Protein AF-0000000087746785 (afdb_homodimer)

pLDDT: mean 93.85, std 8.41, range [38.69, 98.94]

Nearest PDB structures (foldseek):
  4rqo-assembly1_B  TM=4.900E-01  e=3.166E-07  Legionella pneumophila subsp. pneumophila str. Thunder Bay
  6r6t-assembly1_A  TM=6.620E-01  e=1.371E-02  Mus musculus
  2hp0-assembly1_B  TM=6.858E-01  e=9.672E-02  Agrobacterium tumefaciens
  7bra-assembly1_B  TM=5.736E-01  e=3.725E-02  Bacillus subtilis
  7e9d-assembly1_B  TM=5.737E-01  e=3.899E-02  Bacillus subtilis

Structure (mmCIF, N/CA/C/O backbone):
data_AF-0000000087746785-model_v1
#
loop_
_entity.id
_entity.type
_entity.pdbx_description
1 polymer 'UPF0597 protein C5O23_07200'
#
loop_
_atom_site.group_PDB
_atom_site.id
_atom_site.type_symbol
_atom_site.label_atom_id
_atom_site.label_alt_id
_atom_site.label_comp_id
_atom_site.label_asym_id
_atom_site.label_entity_id
_atom_site.label_seq_id
_atom_site.pdbx_PDB_ins_code
_atom_site.Cartn_x
_atom_site.Cartn_y
_atom_site.Cartn_z
_atom_site.occupancy
_atom_site.B_iso_or_equiv
_atom_site.auth_seq_id
_atom_site.auth_comp_id
_atom_site.auth_asym_id
_atom_site.auth_atom_id
_atom_site.pdbx_PDB_model_num
ATOM 1 N N . MET A 1 1 ? -35.25 4.328 -1.732 1 74.56 1 MET A N 1
ATOM 2 C CA . MET A 1 1 ? -34.844 5.684 -1.391 1 74.56 1 MET A CA 1
ATOM 3 C C . MET A 1 1 ? -34.719 5.852 0.119 1 74.56 1 MET A C 1
ATOM 5 O O . MET A 1 1 ? -35.562 5.359 0.877 1 74.56 1 MET A O 1
ATOM 9 N N . VAL A 1 2 ? -33.594 6.469 0.464 1 87.19 2 VAL A N 1
ATOM 10 C CA . VAL A 1 2 ? -33.375 6.754 1.876 1 87.19 2 VAL A CA 1
ATOM 11 C C . VAL A 1 2 ? -34.438 7.73 2.385 1 87.19 2 VAL A C 1
ATOM 13 O O . VAL A 1 2 ? -34.75 8.727 1.728 1 87.19 2 VAL A O 1
ATOM 16 N N . ASN A 1 3 ? -35.094 7.375 3.371 1 90.75 3 ASN A N 1
ATOM 17 C CA . ASN A 1 3 ? -36.156 8.227 3.871 1 90.75 3 ASN A CA 1
ATOM 18 C C . ASN A 1 3 ? -35.625 9.539 4.438 1 90.75 3 ASN A C 1
ATOM 20 O O . ASN A 1 3 ? -34.406 9.695 4.59 1 90.75 3 ASN A O 1
ATOM 24 N N . LYS A 1 4 ? -36.5 10.445 4.668 1 93.06 4 LYS A N 1
ATOM 25 C CA . LYS A 1 4 ? -36.125 11.812 5.023 1 93.06 4 LYS A CA 1
ATOM 26 C C . LYS A 1 4 ? -35.344 11.844 6.332 1 93.06 4 LYS A C 1
ATOM 28 O O . LYS A 1 4 ? -34.344 12.555 6.449 1 93.06 4 LYS A O 1
ATOM 33 N N . SER A 1 5 ? -35.781 11.141 7.301 1 93.69 5 SER A N 1
ATOM 34 C CA . SER A 1 5 ? -35.125 11.109 8.594 1 93.69 5 SER A CA 1
ATOM 35 C C . SER A 1 5 ? -33.688 10.594 8.477 1 93.69 5 SER A C 1
ATOM 37 O O . SER A 1 5 ? -32.781 11.141 9.086 1 93.69 5 SER A O 1
ATOM 39 N N . GLU A 1 6 ? -33.562 9.578 7.711 1 94.44 6 GLU A N 1
ATOM 40 C CA . GLU A 1 6 ? -32.25 9.016 7.469 1 94.44 6 GLU A CA 1
ATOM 41 C C . GLU A 1 6 ? -31.344 9.992 6.703 1 94.44 6 GLU A C 1
ATOM 43 O O . GLU A 1 6 ? -30.156 10.117 6.996 1 94.44 6 GLU A O 1
ATOM 48 N N . ARG A 1 7 ? -31.922 10.695 5.773 1 96.44 7 ARG A N 1
ATOM 49 C CA . ARG A 1 7 ? -31.156 11.68 5.012 1 96.44 7 ARG A CA 1
ATOM 50 C C . ARG A 1 7 ? -30.625 12.781 5.922 1 96.44 7 ARG A C 1
ATOM 52 O O . ARG A 1 7 ? -29.484 13.203 5.781 1 96.44 7 ARG A O 1
ATOM 59 N N . GLU A 1 8 ? -31.453 13.211 6.848 1 96.25 8 GLU A N 1
ATOM 60 C CA . GLU A 1 8 ? -31.047 14.266 7.773 1 96.25 8 GLU A CA 1
ATOM 61 C C . GLU A 1 8 ? -29.891 13.805 8.656 1 96.25 8 GLU A C 1
ATOM 63 O O . GLU A 1 8 ? -28.969 14.57 8.938 1 96.25 8 GLU A O 1
ATOM 68 N N . LYS A 1 9 ? -29.969 12.586 9.07 1 96 9 LYS A N 1
ATOM 69 C CA . LYS A 1 9 ? -28.906 12.031 9.898 1 96 9 LYS A CA 1
ATOM 70 C C . LYS A 1 9 ? -27.609 11.922 9.109 1 96 9 LYS A C 1
ATOM 72 O O . LYS A 1 9 ? -26.531 12.188 9.648 1 96 9 LYS A O 1
ATOM 77 N N . ILE A 1 10 ? -27.703 11.492 7.852 1 97.81 10 ILE A N 1
ATOM 78 C CA . ILE A 1 10 ? -26.531 11.344 7.008 1 97.81 10 ILE A CA 1
ATOM 79 C C . ILE A 1 10 ? -25.922 12.719 6.711 1 97.81 10 ILE A C 1
ATOM 81 O O . ILE A 1 10 ? -24.703 12.883 6.719 1 97.81 10 ILE A O 1
ATOM 85 N N . ILE A 1 11 ? -26.781 13.688 6.504 1 97.88 11 ILE A N 1
ATOM 86 C CA . ILE A 1 11 ? -26.312 15.047 6.246 1 97.88 11 ILE A CA 1
ATOM 87 C C . ILE A 1 11 ? -25.578 15.586 7.473 1 97.88 11 ILE A C 1
ATOM 89 O O . ILE A 1 11 ? -24.516 16.203 7.352 1 97.88 11 ILE A O 1
ATOM 93 N N . ALA A 1 12 ? -26.125 15.32 8.625 1 95.81 12 ALA A N 1
ATOM 94 C CA . ALA A 1 12 ? -25.469 15.734 9.867 1 95.81 12 ALA A CA 1
ATOM 95 C C . ALA A 1 12 ? -24.109 15.07 10.016 1 95.81 12 ALA A C 1
ATOM 97 O O . ALA A 1 12 ? -23.141 15.695 10.469 1 95.81 12 ALA A O 1
ATOM 98 N N . LEU A 1 13 ? -24.062 13.836 9.648 1 95.38 13 LEU A N 1
ATOM 99 C CA . LEU A 1 13 ? -22.797 13.094 9.703 1 95.38 13 LEU A CA 1
ATOM 100 C C . LEU A 1 13 ? -21.766 13.695 8.758 1 95.38 13 LEU A C 1
ATOM 102 O O . LEU A 1 13 ? -20.609 13.898 9.141 1 95.38 13 LEU A O 1
ATOM 106 N N . ILE A 1 14 ? -22.141 14.008 7.484 1 97.81 14 ILE A N 1
ATOM 107 C CA . ILE A 1 14 ? -21.234 14.594 6.508 1 97.81 14 ILE A CA 1
ATOM 108 C C . ILE A 1 14 ? -20.75 15.961 7.008 1 97.81 14 ILE A C 1
ATOM 110 O O . ILE A 1 14 ? -19.562 16.266 6.93 1 97.81 14 ILE A O 1
ATOM 114 N N . ASN A 1 15 ? -21.656 16.75 7.57 1 95.75 15 ASN A N 1
ATOM 115 C CA . ASN A 1 15 ? -21.297 18.078 8.055 1 95.75 15 ASN A CA 1
ATOM 116 C C . ASN A 1 15 ? -20.328 18.016 9.219 1 95.75 15 ASN A C 1
ATOM 118 O O . ASN A 1 15 ? -19.5 18.906 9.398 1 95.75 15 ASN A O 1
ATOM 122 N N . ARG A 1 16 ? -20.406 16.969 9.945 1 92.25 16 ARG A N 1
ATOM 123 C CA . ARG A 1 16 ? -19.5 16.797 11.07 1 92.25 16 ARG A CA 1
ATOM 124 C C . ARG A 1 16 ? -18.125 16.297 10.609 1 92.25 16 ARG A C 1
ATOM 126 O O . ARG A 1 16 ? -17.094 16.688 11.164 1 92.25 16 ARG A O 1
ATOM 133 N N . GLU A 1 17 ? -18.109 15.453 9.594 1 93.62 17 GLU A N 1
ATOM 134 C CA . GLU A 1 17 ? -16.875 14.758 9.211 1 93.62 17 GLU A CA 1
ATOM 135 C C . GLU A 1 17 ? -16.156 15.484 8.078 1 93.62 17 GLU A C 1
ATOM 137 O O . GLU A 1 17 ? -14.969 15.258 7.844 1 93.62 17 GLU A O 1
ATOM 142 N N . VAL A 1 18 ? -16.875 16.266 7.309 1 96.69 18 VAL A N 1
ATOM 143 C CA . VAL A 1 18 ? -16.312 17.031 6.199 1 96.69 18 VAL A CA 1
ATOM 144 C C . VAL A 1 18 ? -16.266 18.516 6.559 1 96.69 18 VAL A C 1
ATOM 146 O O . VAL A 1 18 ? -17.203 19.266 6.254 1 96.69 18 VAL A O 1
ATOM 149 N N . VAL A 1 19 ? -15.164 18.938 7.219 1 93.5 19 VAL A N 1
ATOM 150 C CA . VAL A 1 19 ? -15.047 20.297 7.742 1 93.5 19 VAL A CA 1
ATOM 151 C C . VAL A 1 19 ? -13.688 20.891 7.359 1 93.5 19 VAL A C 1
ATOM 153 O O . VAL A 1 19 ? -12.727 20.156 7.133 1 93.5 19 VAL A O 1
ATOM 156 N N . PRO A 1 20 ? -13.547 22.188 7.242 1 93.25 20 PRO A N 1
ATOM 157 C CA . PRO A 1 20 ? -12.266 22.828 6.926 1 93.25 20 PRO A CA 1
ATOM 158 C C . PRO A 1 20 ? -11.203 22.547 7.984 1 93.25 20 PRO A C 1
ATOM 160 O O . PRO A 1 20 ? -11.508 22.484 9.18 1 93.25 20 PRO A O 1
ATOM 163 N N . ALA A 1 21 ? -10.039 22.328 7.543 1 85.75 21 ALA A N 1
ATOM 164 C CA . ALA A 1 21 ? -8.891 22.094 8.422 1 85.75 21 ALA A CA 1
ATOM 165 C C . ALA A 1 21 ? -7.652 22.828 7.902 1 85.75 21 ALA A C 1
ATOM 167 O O . ALA A 1 21 ? -7.488 23 6.691 1 85.75 21 ALA A O 1
ATOM 168 N N . ILE A 1 22 ? -6.812 23.203 8.938 1 77.5 22 ILE A N 1
ATOM 169 C CA . ILE A 1 22 ? -5.508 23.766 8.602 1 77.5 22 ILE A CA 1
ATOM 170 C C . ILE A 1 22 ? -4.41 22.766 8.961 1 77.5 22 ILE A C 1
ATOM 172 O O . ILE A 1 22 ? -4.527 22.031 9.945 1 77.5 22 ILE A O 1
ATOM 176 N N . GLY A 1 23 ? -3.33 22.375 8.195 1 68.75 23 GLY A N 1
ATOM 177 C CA . GLY A 1 23 ? -2.324 21.328 8.281 1 68.75 23 GLY A CA 1
ATOM 178 C C . GLY A 1 23 ? -1.4 21.484 9.477 1 68.75 23 GLY A C 1
ATOM 179 O O . GLY A 1 23 ? -0.731 20.531 9.875 1 68.75 23 GLY A O 1
ATOM 180 N N . CYS A 1 24 ? -1.332 22.484 10.227 1 79.75 24 CYS A N 1
ATOM 181 C CA . CYS A 1 24 ? -0.264 22.766 11.18 1 79.75 24 CYS A CA 1
ATOM 182 C C . CYS A 1 24 ? -0.81 22.875 12.602 1 79.75 24 CYS A C 1
ATOM 184 O O . CYS A 1 24 ? -0.092 23.266 13.516 1 79.75 24 CYS A O 1
ATOM 186 N N . THR A 1 25 ? -1.929 22.25 12.82 1 84.5 25 THR A N 1
ATOM 187 C CA . THR A 1 25 ? -2.525 22.422 14.141 1 84.5 25 THR A CA 1
ATOM 188 C C . THR A 1 25 ? -1.766 21.609 15.188 1 84.5 25 THR A C 1
ATOM 190 O O . THR A 1 25 ? -1.526 22.094 16.297 1 84.5 25 THR A O 1
ATOM 193 N N . GLU A 1 26 ? -1.346 20.422 14.836 1 90 26 GLU A N 1
ATOM 194 C CA . GLU A 1 26 ? -0.698 19.547 15.805 1 90 26 GLU A CA 1
ATOM 195 C C . GLU A 1 26 ? 0.67 20.094 16.219 1 90 26 GLU A C 1
ATOM 197 O O . GLU A 1 26 ? 0.95 20.25 17.406 1 90 26 GLU A O 1
ATOM 202 N N . PRO A 1 27 ? 1.487 20.453 15.266 1 93.31 27 PRO A N 1
ATOM 203 C CA . PRO A 1 27 ? 2.777 21 15.695 1 93.31 27 PRO A CA 1
ATOM 204 C C . PRO A 1 27 ? 2.643 22.344 16.422 1 93.31 27 PRO A C 1
ATOM 206 O O . PRO A 1 27 ? 3.424 22.641 17.312 1 93.31 27 PRO A O 1
ATOM 209 N N . VAL A 1 28 ? 1.689 23.125 16.078 1 92.56 28 VAL A N 1
ATOM 210 C CA . VAL A 1 28 ? 1.466 24.422 16.734 1 92.56 28 VAL A CA 1
ATOM 211 C C . VAL A 1 28 ? 1.032 24.203 18.172 1 92.56 28 VAL A C 1
ATOM 213 O O . VAL A 1 28 ? 1.438 24.938 19.078 1 92.56 28 VAL A O 1
ATOM 216 N N . ALA A 1 29 ? 0.228 23.156 18.344 1 94.06 29 ALA A N 1
ATOM 217 C CA . ALA A 1 29 ? -0.176 22.828 19.703 1 94.06 29 ALA A CA 1
ATOM 218 C C . ALA A 1 29 ? 1.033 22.453 20.547 1 94.06 29 ALA A C 1
ATOM 220 O O . ALA A 1 29 ? 1.1 22.812 21.734 1 94.06 29 ALA A O 1
ATOM 221 N N . VAL A 1 30 ? 1.921 21.781 19.984 1 96.88 30 VAL A N 1
ATOM 222 C CA . VAL A 1 30 ? 3.139 21.422 20.703 1 96.88 30 VAL A CA 1
ATOM 223 C C . VAL A 1 30 ? 3.955 22.672 21 1 96.88 30 VAL A C 1
ATOM 225 O O . VAL A 1 30 ? 4.453 22.844 22.109 1 96.88 30 VAL A O 1
ATOM 228 N N . ALA A 1 31 ? 4.055 23.547 20 1 96.88 31 ALA A N 1
ATOM 229 C CA . ALA A 1 31 ? 4.75 24.812 20.203 1 96.88 31 ALA A CA 1
ATOM 230 C C . ALA A 1 31 ? 4.102 25.625 21.312 1 96.88 31 ALA A C 1
ATOM 232 O O . ALA A 1 31 ? 4.797 26.266 22.109 1 96.88 31 ALA A O 1
ATOM 233 N N . LEU A 1 32 ? 2.824 25.594 21.359 1 97.31 32 LEU A N 1
ATOM 234 C CA . LEU A 1 32 ? 2.072 26.281 22.391 1 97.31 32 LEU A CA 1
ATOM 235 C C . LEU A 1 32 ? 2.445 25.766 23.781 1 97.31 32 LEU A C 1
ATOM 237 O O . LEU A 1 32 ? 2.682 26.547 24.703 1 97.31 32 LEU A O 1
ATOM 241 N N . CYS A 1 33 ? 2.512 24.484 23.891 1 98.25 33 CYS A N 1
ATOM 242 C CA . CYS A 1 33 ? 2.846 23.859 25.156 1 98.25 33 CYS A CA 1
ATOM 243 C C . CYS A 1 33 ? 4.273 24.188 25.578 1 98.25 33 CYS A C 1
ATOM 245 O O . CYS A 1 33 ? 4.535 24.469 26.75 1 98.25 33 CYS A O 1
ATOM 247 N N . VAL A 1 34 ? 5.168 24.188 24.641 1 98.44 34 VAL A N 1
ATOM 248 C CA . VAL A 1 34 ? 6.562 24.547 24.906 1 98.44 34 VAL A CA 1
ATOM 249 C C . VAL A 1 34 ? 6.656 26 25.344 1 98.44 34 VAL A C 1
ATOM 251 O O . VAL A 1 34 ? 7.379 26.328 26.281 1 98.44 34 VAL A O 1
ATOM 254 N N . ALA A 1 35 ? 6.012 26.859 24.625 1 98.19 35 ALA A N 1
ATOM 255 C CA . ALA A 1 35 ? 6.004 28.281 24.969 1 98.19 35 ALA A CA 1
ATOM 256 C C . ALA A 1 35 ? 5.531 28.5 26.391 1 98.19 35 ALA A C 1
ATOM 258 O O . ALA A 1 35 ? 6.137 29.266 27.141 1 98.19 35 ALA A O 1
ATOM 259 N N . LYS A 1 36 ? 4.441 27.828 26.734 1 98.5 36 LYS A N 1
ATOM 260 C CA . LYS A 1 36 ? 3.896 27.953 28.078 1 98.5 36 LYS A CA 1
ATOM 261 C C . LYS A 1 36 ? 4.898 27.484 29.141 1 98.5 36 LYS A C 1
ATOM 263 O O . LYS A 1 36 ? 5.121 28.172 30.141 1 98.5 36 LYS A O 1
ATOM 268 N N . ALA A 1 37 ? 5.449 26.328 28.922 1 98.56 37 ALA A N 1
ATOM 269 C CA . ALA A 1 37 ? 6.453 25.797 29.844 1 98.56 37 ALA A CA 1
ATOM 270 C C . ALA A 1 37 ? 7.641 26.75 29.953 1 98.56 37 ALA A C 1
ATOM 272 O O . ALA A 1 37 ? 8.18 26.938 31.047 1 98.56 37 ALA A O 1
ATOM 273 N N . THR A 1 38 ? 8.07 27.297 28.891 1 98.5 38 THR A N 1
ATOM 274 C CA . THR A 1 38 ? 9.188 28.234 28.859 1 98.5 38 THR A CA 1
ATOM 275 C C . THR A 1 38 ? 8.859 29.5 29.656 1 98.5 38 THR A C 1
ATOM 277 O O . THR A 1 38 ? 9.703 30.016 30.391 1 98.5 38 THR A O 1
ATOM 280 N N . GLU A 1 39 ? 7.688 30 29.453 1 98.25 39 GLU A N 1
ATOM 281 C CA . GLU A 1 39 ? 7.23 31.156 30.203 1 98.25 39 GLU A CA 1
ATOM 282 C C . GLU A 1 39 ? 7.254 30.891 31.703 1 98.25 39 GLU A C 1
ATOM 284 O O . GLU A 1 39 ? 7.66 31.75 32.5 1 98.25 39 GLU A O 1
ATOM 289 N N . ILE A 1 40 ? 6.82 29.719 32.062 1 98 40 ILE A N 1
ATOM 290 C CA . ILE A 1 40 ? 6.812 29.312 33.469 1 98 40 ILE A CA 1
ATOM 291 C C . ILE A 1 40 ? 8.242 29.219 34 1 98 40 ILE A C 1
ATOM 293 O O . ILE A 1 40 ? 8.531 29.625 35.125 1 98 40 ILE A O 1
ATOM 297 N N . LEU A 1 41 ? 9.078 28.703 33.188 1 97.81 41 LEU A N 1
ATOM 298 C CA . LEU A 1 41 ? 10.492 28.594 33.531 1 97.81 41 LEU A CA 1
ATOM 299 C C . LEU A 1 41 ? 11.109 29.969 33.719 1 97.81 41 LEU A C 1
ATOM 301 O O . LEU A 1 41 ? 11.938 30.172 34.625 1 97.81 41 LEU A O 1
ATOM 305 N N . GLY A 1 42 ? 10.797 30.938 32.844 1 96.69 42 GLY A N 1
ATOM 306 C CA . GLY A 1 42 ? 11.258 32.312 32.938 1 96.69 42 GLY A CA 1
ATOM 307 C C . GLY A 1 42 ? 12.586 32.531 32.219 1 96.69 42 GLY A C 1
ATOM 308 O O . GLY A 1 42 ? 13.227 33.562 32.406 1 96.69 42 GLY A O 1
ATOM 309 N N . ALA A 1 43 ? 13 31.578 31.469 1 96.19 43 ALA A N 1
ATOM 310 C CA . ALA A 1 43 ? 14.242 31.672 30.703 1 96.19 43 ALA A CA 1
ATOM 311 C C . ALA A 1 43 ? 14.211 30.75 29.5 1 96.19 43 ALA A C 1
ATOM 313 O O . ALA A 1 43 ? 13.367 29.844 29.406 1 96.19 43 ALA A O 1
ATOM 314 N N . VAL A 1 44 ? 15.133 31.016 28.562 1 96.62 44 VAL A N 1
ATOM 315 C CA . VAL A 1 44 ? 15.297 30.094 27.422 1 96.62 44 VAL A CA 1
ATOM 316 C C . VAL A 1 44 ? 15.828 28.75 27.922 1 96.62 44 VAL A C 1
ATOM 318 O O . VAL A 1 44 ? 16.859 28.688 28.594 1 96.62 44 VAL A O 1
ATOM 321 N N . PRO A 1 45 ? 15.117 27.719 27.594 1 98.12 45 PRO A N 1
ATOM 322 C CA . PRO A 1 45 ? 15.539 26.422 28.109 1 98.12 45 PRO A CA 1
ATOM 323 C C . PRO A 1 45 ? 16.844 25.922 27.5 1 98.12 45 PRO A C 1
ATOM 325 O O . PRO A 1 45 ? 17.109 26.172 26.312 1 98.12 45 PRO A O 1
ATOM 328 N N . ALA A 1 46 ? 17.625 25.172 28.297 1 97.5 46 ALA A N 1
ATOM 329 C CA . ALA A 1 46 ? 18.812 24.469 27.828 1 97.5 46 ALA A CA 1
ATOM 330 C C . ALA A 1 46 ? 18.422 23.141 27.156 1 97.5 46 ALA A C 1
ATOM 332 O O . ALA A 1 46 ? 19.109 22.672 26.25 1 97.5 46 ALA A O 1
ATOM 333 N N . LYS A 1 47 ? 17.328 22.625 27.625 1 97.88 47 LYS A N 1
ATOM 334 C CA . LYS A 1 47 ? 16.828 21.359 27.094 1 97.88 47 LYS A CA 1
ATOM 335 C C . LYS A 1 47 ? 15.312 21.328 27.078 1 97.88 47 LYS A C 1
ATOM 337 O O . LYS A 1 47 ? 14.656 21.797 28 1 97.88 47 LYS A O 1
ATOM 342 N N . ILE A 1 48 ? 14.75 20.797 26.047 1 98.25 48 ILE A N 1
ATOM 343 C CA . ILE A 1 48 ? 13.312 20.594 25.906 1 98.25 48 ILE A CA 1
ATOM 344 C C . ILE A 1 48 ? 13.023 19.109 25.719 1 98.25 48 ILE A C 1
ATOM 346 O O . ILE A 1 48 ? 13.57 18.469 24.812 1 98.25 48 ILE A O 1
ATOM 350 N N . GLU A 1 49 ? 12.195 18.516 26.531 1 97.69 49 GLU A N 1
ATOM 351 C CA . GLU A 1 49 ? 11.727 17.141 26.406 1 97.69 49 GLU A CA 1
ATOM 352 C C . GLU A 1 49 ? 10.211 17.094 26.203 1 97.69 49 GLU A C 1
ATOM 354 O O . GLU A 1 49 ? 9.461 17.672 26.984 1 97.69 49 GLU A O 1
ATOM 359 N N . VAL A 1 50 ? 9.852 16.453 25.172 1 97.62 50 VAL A N 1
ATOM 360 C CA . VAL A 1 50 ? 8.422 16.391 24.859 1 97.62 50 VAL A CA 1
ATOM 361 C C . VAL A 1 50 ? 7.992 14.938 24.688 1 97.62 50 VAL A C 1
ATOM 363 O O . VAL A 1 50 ? 8.633 14.164 23.969 1 97.62 50 VAL A O 1
ATOM 366 N N . ALA A 1 51 ? 6.984 14.508 25.391 1 97 51 ALA A N 1
ATOM 367 C CA . ALA A 1 51 ? 6.328 13.211 25.234 1 97 51 ALA A CA 1
ATOM 368 C C . ALA A 1 51 ? 4.938 13.375 24.625 1 97 51 ALA A C 1
ATOM 370 O O . ALA A 1 51 ? 4.125 14.156 25.125 1 97 51 ALA A O 1
ATOM 371 N N . LEU A 1 52 ? 4.734 12.688 23.562 1 95.81 52 LEU A N 1
ATOM 372 C CA . LEU A 1 52 ? 3.5 12.859 22.812 1 95.81 52 LEU A CA 1
ATOM 373 C C . LEU A 1 52 ? 2.738 11.547 22.703 1 95.81 52 LEU A C 1
ATOM 375 O O . LEU A 1 52 ? 3.348 10.477 22.641 1 95.81 52 LEU A O 1
ATOM 379 N N . SER A 1 53 ? 1.412 11.664 22.688 1 92.81 53 SER A N 1
ATOM 380 C CA . SER A 1 53 ? 0.619 10.508 22.266 1 92.81 53 SER A CA 1
ATOM 381 C C . SER A 1 53 ? 0.93 10.102 20.844 1 92.81 53 SER A C 1
ATOM 383 O O . SER A 1 53 ? 1.482 10.891 20.062 1 92.81 53 SER A O 1
ATOM 385 N N . GLY A 1 54 ? 0.646 8.906 20.547 1 88.88 54 GLY A N 1
ATOM 386 C CA . GLY A 1 54 ? 0.951 8.383 19.219 1 88.88 54 GLY A CA 1
ATOM 387 C C . GLY A 1 54 ? 0.371 9.219 18.109 1 88.88 54 GLY A C 1
ATOM 388 O O . GLY A 1 54 ? 1.06 9.523 17.125 1 88.88 54 GLY A O 1
ATOM 389 N N . ASN A 1 55 ? -0.844 9.617 18.266 1 86.19 55 ASN A N 1
ATOM 390 C CA . ASN A 1 55 ? -1.523 10.422 17.266 1 86.19 55 ASN A CA 1
ATOM 391 C C . ASN A 1 55 ? -0.851 11.781 17.078 1 86.19 55 ASN A C 1
ATOM 393 O O . ASN A 1 55 ? -0.681 12.25 15.953 1 86.19 55 ASN A O 1
ATOM 397 N N . MET A 1 56 ? -0.476 12.344 18.203 1 89.5 56 MET A N 1
ATOM 398 C CA . MET A 1 56 ? 0.199 13.641 18.141 1 89.5 56 MET A CA 1
ATOM 399 C C . MET A 1 56 ? 1.557 13.508 17.453 1 89.5 56 MET A C 1
ATOM 401 O O . MET A 1 56 ? 1.933 14.367 16.656 1 89.5 56 MET A O 1
ATOM 405 N N . LEU A 1 57 ? 2.213 12.508 17.812 1 91.38 57 LEU A N 1
ATOM 406 C CA . LEU A 1 57 ? 3.529 12.289 17.219 1 91.38 57 LEU A CA 1
ATOM 407 C C . LEU A 1 57 ? 3.428 12.133 15.711 1 91.38 57 LEU A C 1
ATOM 409 O O . LEU A 1 57 ? 4.152 12.789 14.961 1 91.38 57 LEU A O 1
ATOM 413 N N . LYS A 1 58 ? 2.58 11.359 15.164 1 88.75 58 LYS A N 1
ATOM 414 C CA . LYS A 1 58 ? 2.396 11.078 13.742 1 88.75 58 LYS A CA 1
ATOM 415 C C . LYS A 1 58 ? 1.973 12.328 12.984 1 88.75 58 LYS A C 1
ATOM 417 O O . LYS A 1 58 ? 2.385 12.539 11.836 1 88.75 58 LYS A O 1
ATOM 422 N N . ASN A 1 59 ? 1.213 13.148 13.625 1 87.5 59 ASN A N 1
ATOM 423 C CA . ASN A 1 59 ? 0.619 14.273 12.914 1 87.5 59 ASN A CA 1
ATOM 424 C C . ASN A 1 59 ? 1.479 15.531 13.023 1 87.5 59 ASN A C 1
ATOM 426 O O . ASN A 1 59 ? 1.281 16.5 12.281 1 87.5 59 ASN A O 1
ATOM 430 N N . ALA A 1 60 ? 2.441 15.445 13.852 1 90.75 60 ALA A N 1
ATOM 431 C CA . ALA A 1 60 ? 3.195 16.672 14.086 1 90.75 60 ALA A CA 1
ATOM 432 C C . ALA A 1 60 ? 4.637 16.531 13.602 1 90.75 60 ALA A C 1
ATOM 434 O O . ALA A 1 60 ? 5.301 17.531 13.312 1 90.75 60 ALA A O 1
ATOM 435 N N . MET A 1 61 ? 5.117 15.359 13.492 1 90.88 61 MET A N 1
ATOM 436 C CA . MET A 1 61 ? 6.551 15.109 13.391 1 90.88 61 MET A CA 1
ATOM 437 C C . MET A 1 61 ? 7.109 15.68 12.086 1 90.88 61 MET A C 1
ATOM 439 O O . MET A 1 61 ? 8.203 16.25 12.07 1 90.88 61 MET A O 1
ATOM 443 N N . GLY A 1 62 ? 6.367 15.523 11.016 1 90.88 62 GLY A N 1
ATOM 444 C CA . GLY A 1 62 ? 6.977 15.805 9.727 1 90.88 62 GLY A CA 1
ATOM 445 C C . GLY A 1 62 ? 6.203 16.828 8.906 1 90.88 62 GLY A C 1
ATOM 446 O O . GLY A 1 62 ? 6.266 16.812 7.68 1 90.88 62 GLY A O 1
ATOM 447 N N . VAL A 1 63 ? 5.5 17.703 9.531 1 91.31 63 VAL A N 1
ATOM 448 C CA . VAL A 1 63 ? 4.672 18.656 8.812 1 91.31 63 VAL A CA 1
ATOM 449 C C . VAL A 1 63 ? 5.43 19.984 8.641 1 91.31 63 VAL A C 1
ATOM 451 O O . VAL A 1 63 ? 6.293 20.312 9.453 1 91.31 63 VAL A O 1
ATOM 454 N N . GLY A 1 64 ? 5.152 20.641 7.562 1 91.12 64 GLY A N 1
ATOM 455 C CA . GLY A 1 64 ? 5.719 21.969 7.363 1 91.12 64 GLY A CA 1
ATOM 456 C C . GLY A 1 64 ? 5.164 23.016 8.32 1 91.12 64 GLY A C 1
ATOM 457 O O . GLY A 1 64 ? 3.969 23 8.625 1 91.12 64 GLY A O 1
ATOM 458 N N . ILE A 1 65 ? 6.066 23.875 8.797 1 90.19 65 ILE A N 1
ATOM 459 C CA . ILE A 1 65 ? 5.684 24.922 9.734 1 90.19 65 ILE A CA 1
ATOM 460 C C . ILE A 1 65 ? 5.52 26.234 8.992 1 90.19 65 ILE A C 1
ATOM 462 O O . ILE A 1 65 ? 6.484 26.766 8.422 1 90.19 65 ILE A O 1
ATOM 466 N N . PRO A 1 66 ? 4.328 26.703 9.016 1 84.75 66 PRO A N 1
ATOM 467 C CA . PRO A 1 66 ? 4.07 27.922 8.258 1 84.75 66 PRO A CA 1
ATOM 468 C C . PRO A 1 66 ? 5.027 29.062 8.617 1 84.75 66 PRO A C 1
ATOM 470 O O . PRO A 1 66 ? 5.344 29.25 9.797 1 84.75 66 PRO A O 1
ATOM 473 N N . GLY A 1 67 ? 5.484 29.719 7.598 1 83 67 GLY A N 1
ATOM 474 C CA . GLY A 1 67 ? 6.289 30.906 7.797 1 83 67 GLY A CA 1
ATOM 475 C C . GLY A 1 67 ? 7.762 30.609 8.016 1 83 67 GLY A C 1
ATOM 476 O O . GLY A 1 67 ? 8.586 31.516 8.109 1 83 67 GLY A O 1
ATOM 477 N N . THR A 1 68 ? 8.117 29.359 8.07 1 89.62 68 THR A N 1
ATOM 478 C CA . THR A 1 68 ? 9.5 29.016 8.398 1 89.62 68 THR A CA 1
ATOM 479 C C . THR A 1 68 ? 10.203 28.391 7.195 1 89.62 68 THR A C 1
ATOM 481 O O . THR A 1 68 ? 11.438 28.359 7.145 1 89.62 68 THR A O 1
ATOM 484 N N . GLY A 1 69 ? 9.375 27.828 6.312 1 85.19 69 GLY A N 1
ATOM 485 C CA . GLY A 1 69 ? 9.953 27.062 5.219 1 85.19 69 GLY A CA 1
ATOM 486 C C . GLY A 1 69 ? 10.578 25.75 5.668 1 85.19 69 GLY A C 1
ATOM 487 O O . GLY A 1 69 ? 11.172 25.031 4.859 1 85.19 69 GLY A O 1
ATOM 488 N N . MET A 1 70 ? 10.453 25.469 6.961 1 88.5 70 MET A N 1
ATOM 489 C CA . MET A 1 70 ? 11.047 24.266 7.516 1 88.5 70 MET A CA 1
ATOM 490 C C . MET A 1 70 ? 9.969 23.219 7.82 1 88.5 70 MET A C 1
ATOM 492 O O . MET A 1 70 ? 8.789 23.547 7.918 1 88.5 70 MET A O 1
ATOM 496 N N . ILE A 1 71 ? 10.461 22.016 7.883 1 87.81 71 ILE A N 1
ATOM 497 C CA . ILE A 1 71 ? 9.586 20.891 8.188 1 87.81 71 ILE A CA 1
ATOM 498 C C . ILE A 1 71 ? 10.016 20.234 9.5 1 87.81 71 ILE A C 1
ATOM 500 O O . ILE A 1 71 ? 11.219 20.094 9.758 1 87.81 71 ILE A O 1
ATOM 504 N N . GLY A 1 72 ? 8.914 20 10.352 1 88.81 72 GLY A N 1
ATOM 505 C CA . GLY A 1 72 ? 9.211 19.109 11.461 1 88.81 72 GLY A CA 1
ATOM 506 C C . GLY A 1 72 ? 8.891 19.719 12.812 1 88.81 72 GLY A C 1
ATOM 507 O O . GLY A 1 72 ? 8.961 20.938 12.992 1 88.81 72 GLY A O 1
ATOM 508 N N . LEU A 1 73 ? 8.719 18.797 13.773 1 92.69 73 LEU A N 1
ATOM 509 C CA . LEU A 1 73 ? 8.328 19.156 15.133 1 92.69 73 LEU A CA 1
ATOM 510 C C . LEU A 1 73 ? 9.453 19.875 15.859 1 92.69 73 LEU A C 1
ATOM 512 O O . LEU A 1 73 ? 9.211 20.812 16.625 1 92.69 73 LEU A O 1
ATOM 516 N N . PRO A 1 74 ? 10.742 19.609 15.531 1 93.75 74 PRO A N 1
ATOM 517 C CA . PRO A 1 74 ? 11.836 20.266 16.266 1 93.75 74 PRO A CA 1
ATOM 518 C C . PRO A 1 74 ? 11.859 21.781 16.047 1 93.75 74 PRO A C 1
ATOM 520 O O . PRO A 1 74 ? 12.062 22.531 17 1 93.75 74 PRO A O 1
ATOM 523 N N . ILE A 1 75 ? 11.602 22.219 14.836 1 95.06 75 ILE A N 1
ATOM 524 C CA . ILE A 1 75 ? 11.641 23.656 14.602 1 95.06 75 ILE A CA 1
ATOM 525 C C . ILE A 1 75 ? 10.453 24.328 15.281 1 95.06 75 ILE A C 1
ATOM 527 O O . ILE A 1 75 ? 10.57 25.438 15.789 1 95.06 75 ILE A O 1
ATOM 531 N N . ALA A 1 76 ? 9.32 23.688 15.305 1 95.06 76 ALA A N 1
ATOM 532 C CA . ALA A 1 76 ? 8.156 24.203 16.016 1 95.06 76 ALA A CA 1
ATOM 533 C C . ALA A 1 76 ? 8.445 24.359 17.5 1 95.06 76 ALA A C 1
ATOM 535 O O . ALA A 1 76 ? 8.094 25.359 18.109 1 95.06 76 ALA A O 1
ATOM 536 N N . MET A 1 77 ? 9.062 23.391 18.062 1 97 77 MET A N 1
ATOM 537 C CA . MET A 1 77 ? 9.406 23.406 19.484 1 97 77 MET A CA 1
ATOM 538 C C . MET A 1 77 ? 10.414 24.5 19.797 1 97 77 MET A C 1
ATOM 540 O O . MET A 1 77 ? 10.242 25.25 20.75 1 97 77 MET A O 1
ATOM 544 N N . ALA A 1 78 ? 11.422 24.562 18.938 1 97.56 78 ALA A N 1
ATOM 545 C CA . ALA A 1 78 ? 12.445 25.594 19.141 1 97.56 78 ALA A CA 1
ATOM 546 C C . ALA A 1 78 ? 11.836 26.984 19.078 1 97.56 78 ALA A C 1
ATOM 548 O O . ALA A 1 78 ? 12.125 27.828 19.938 1 97.56 78 ALA A O 1
ATOM 549 N N . LEU A 1 79 ? 11.008 27.203 18.141 1 97.06 79 LEU A N 1
ATOM 550 C CA . LEU A 1 79 ? 10.383 28.5 17.953 1 97.06 79 LEU A CA 1
ATOM 551 C C . LEU A 1 79 ? 9.391 28.797 19.078 1 97.06 79 LEU A C 1
ATOM 553 O O . LEU A 1 79 ? 9.234 29.938 19.5 1 97.06 79 LEU A O 1
ATOM 557 N N . GLY A 1 80 ? 8.719 27.766 19.547 1 97.44 80 GLY A N 1
ATOM 558 C CA . GLY A 1 80 ? 7.883 27.922 20.734 1 97.44 80 GLY A CA 1
ATOM 559 C C . GLY A 1 80 ? 8.648 28.422 21.938 1 97.44 80 GLY A C 1
ATOM 560 O O . GLY A 1 80 ? 8.141 29.266 22.688 1 97.44 80 GLY A O 1
ATOM 561 N N . ALA A 1 81 ? 9.812 27.984 22.094 1 97.75 81 ALA A N 1
ATOM 562 C CA . ALA A 1 81 ? 10.648 28.344 23.234 1 97.75 81 ALA A CA 1
ATOM 563 C C . ALA A 1 81 ? 11.258 29.734 23.047 1 97.75 81 ALA A C 1
ATOM 565 O O . ALA A 1 81 ? 11.414 30.484 24 1 97.75 81 ALA A O 1
ATOM 566 N N . LEU A 1 82 ? 11.578 30.062 21.812 1 97.25 82 LEU A N 1
ATOM 567 C CA . LEU A 1 82 ? 12.406 31.234 21.547 1 97.25 82 LEU A CA 1
ATOM 568 C C . LEU A 1 82 ? 11.539 32.469 21.359 1 97.25 82 LEU A C 1
ATOM 570 O O . LEU A 1 82 ? 11.875 33.562 21.844 1 97.25 82 LEU A O 1
ATOM 574 N N . VAL A 1 83 ? 10.445 32.281 20.609 1 96.19 83 VAL A N 1
ATOM 575 C CA . VAL A 1 83 ? 9.688 33.5 20.266 1 96.19 83 VAL A CA 1
ATOM 576 C C . VAL A 1 83 ? 8.195 33.25 20.5 1 96.19 83 VAL A C 1
ATOM 578 O O . VAL A 1 83 ? 7.379 34.156 20.328 1 96.19 83 VAL A O 1
ATOM 581 N N . GLY A 1 84 ? 7.797 32.062 20.922 1 96.25 84 GLY A N 1
ATOM 582 C CA . GLY A 1 84 ? 6.387 31.766 21.094 1 96.25 84 GLY A CA 1
ATOM 583 C C . GLY A 1 84 ? 5.754 32.5 22.25 1 96.25 84 GLY A C 1
ATOM 584 O O . GLY A 1 84 ? 6.414 32.781 23.266 1 96.25 84 GLY A O 1
ATOM 585 N N . LYS A 1 85 ? 4.484 32.812 22.047 1 96.25 85 LYS A N 1
ATOM 586 C CA . LYS A 1 85 ? 3.674 33.406 23.125 1 96.25 85 LYS A CA 1
ATOM 587 C C . LYS A 1 85 ? 2.402 32.594 23.344 1 96.25 85 LYS A C 1
ATOM 589 O O . LYS A 1 85 ? 1.529 32.531 22.484 1 96.25 85 LYS A O 1
ATOM 594 N N . SER A 1 86 ? 2.295 32.031 24.5 1 96.44 86 SER A N 1
ATOM 595 C CA . SER A 1 86 ? 1.169 31.141 24.781 1 96.44 86 SER A CA 1
ATOM 596 C C . SER A 1 86 ? -0.15 31.906 24.781 1 96.44 86 SER A C 1
ATOM 598 O O . SER A 1 86 ? -1.205 31.328 24.5 1 96.44 86 SER A O 1
ATOM 600 N N . SER A 1 87 ? -0.098 33.156 25.016 1 94.94 87 SER A N 1
ATOM 601 C CA . SER A 1 87 ? -1.302 34 25.031 1 94.94 87 SER A CA 1
ATOM 602 C C . SER A 1 87 ? -1.943 34.062 23.641 1 94.94 87 SER A C 1
ATOM 604 O O . SER A 1 87 ? -3.119 34.406 23.516 1 94.94 87 SER A O 1
ATOM 606 N N . TYR A 1 88 ? -1.16 33.781 22.641 1 93.44 88 TYR A N 1
ATOM 607 C CA . TYR A 1 88 ? -1.669 33.812 21.266 1 93.44 88 TYR A CA 1
ATOM 608 C C . TYR A 1 88 ? -2.432 32.531 20.938 1 93.44 88 TYR A C 1
ATOM 610 O O . TYR A 1 88 ? -3 32.406 19.859 1 93.44 88 TYR A O 1
ATOM 618 N N . GLY A 1 89 ? -2.459 31.547 21.859 1 92.69 89 GLY A N 1
ATOM 619 C CA . GLY A 1 89 ? -3.125 30.281 21.562 1 92.69 89 GLY A CA 1
ATOM 620 C C . GLY A 1 89 ? -2.525 29.562 20.375 1 92.69 89 GLY A C 1
ATOM 621 O O . GLY A 1 89 ? -1.312 29.344 20.328 1 92.69 89 GLY A O 1
ATOM 622 N N . LEU A 1 90 ? -3.363 29.203 19.375 1 89.44 90 LEU A N 1
ATOM 623 C CA . LEU A 1 90 ? -2.906 28.453 18.203 1 89.44 90 LEU A CA 1
ATOM 624 C C . LEU A 1 90 ? -2.215 29.375 17.219 1 89.44 90 LEU A C 1
ATOM 626 O O . LEU A 1 90 ? -1.745 28.922 16.172 1 89.44 90 LEU A O 1
ATOM 630 N N . GLU A 1 91 ? -2.076 30.688 17.562 1 88.62 91 GLU A N 1
ATOM 631 C CA . GLU A 1 91 ? -1.236 31.609 16.812 1 88.62 91 GLU A CA 1
ATOM 632 C C . GLU A 1 91 ? 0.09 31.859 17.531 1 88.62 91 GLU A C 1
ATOM 634 O O . GLU A 1 91 ? 0.703 32.906 17.375 1 88.62 91 GLU A O 1
ATOM 639 N N . VAL A 1 92 ? 0.482 30.922 18.266 1 94.5 92 VAL A N 1
ATOM 640 C CA . VAL A 1 92 ? 1.636 31.016 19.156 1 94.5 92 VAL A CA 1
ATOM 641 C C . VAL A 1 92 ? 2.879 31.391 18.344 1 94.5 92 VAL A C 1
ATOM 643 O O . VAL A 1 92 ? 3.791 32.031 18.859 1 94.5 92 VAL A O 1
ATOM 646 N N . LEU A 1 93 ? 2.91 31.094 17.016 1 92.62 93 LEU A N 1
ATOM 647 C CA . LEU A 1 93 ? 4.09 31.328 16.188 1 92.62 93 LEU A CA 1
ATOM 648 C C . LEU A 1 93 ? 3.887 32.531 15.281 1 92.62 93 LEU A C 1
ATOM 650 O O . LEU A 1 93 ? 4.574 32.688 14.273 1 92.62 93 LEU A O 1
ATOM 654 N N . ARG A 1 94 ? 2.992 33.375 15.609 1 90.19 94 ARG A N 1
ATOM 655 C CA . ARG A 1 94 ? 2.625 34.5 14.766 1 90.19 94 ARG A CA 1
ATOM 656 C C . ARG A 1 94 ? 3.801 35.438 14.586 1 90.19 94 ARG A C 1
ATOM 658 O O . ARG A 1 94 ? 3.926 36.094 13.555 1 90.19 94 ARG A O 1
ATOM 665 N N . ASP A 1 95 ? 4.746 35.5 15.508 1 92.25 95 ASP A N 1
ATOM 666 C CA . ASP A 1 95 ? 5.832 36.469 15.492 1 92.25 95 ASP A CA 1
ATOM 667 C C . ASP A 1 95 ? 7.109 35.844 14.914 1 92.25 95 ASP A C 1
ATOM 669 O O . ASP A 1 95 ? 8.18 36.469 15 1 92.25 95 ASP A O 1
ATOM 673 N N . VAL A 1 96 ? 6.984 34.688 14.359 1 93.88 96 VAL A N 1
ATOM 674 C CA . VAL A 1 96 ? 8.148 34.031 13.789 1 93.88 96 VAL A CA 1
ATOM 675 C C . VAL A 1 96 ? 8.672 34.812 12.602 1 93.88 96 VAL A C 1
ATOM 677 O O . VAL A 1 96 ? 7.891 35.344 11.812 1 93.88 96 VAL A O 1
ATOM 680 N N . ASN A 1 97 ? 9.938 35.031 12.492 1 93.5 97 ASN A N 1
ATOM 681 C CA . ASN A 1 97 ? 10.648 35.688 11.391 1 93.5 97 ASN A CA 1
ATOM 682 C C . ASN A 1 97 ? 11.938 34.938 11.055 1 93.5 97 ASN A C 1
ATOM 684 O O . ASN A 1 97 ? 12.266 33.938 11.68 1 93.5 97 ASN A O 1
ATOM 688 N N . ASP A 1 98 ? 12.695 35.406 10.133 1 94.75 98 ASP A N 1
ATOM 689 C CA . ASP A 1 98 ? 13.875 34.75 9.617 1 94.75 98 ASP A CA 1
ATOM 690 C C . ASP A 1 98 ? 14.945 34.594 10.703 1 94.75 98 ASP A C 1
ATOM 692 O O . ASP A 1 98 ? 15.633 33.562 10.773 1 94.75 98 ASP A O 1
ATOM 696 N N . GLU A 1 99 ? 15.039 35.594 11.445 1 95.88 99 GLU A N 1
ATOM 697 C CA . GLU A 1 99 ? 16.031 35.562 12.516 1 95.88 99 GLU A CA 1
ATOM 698 C C . GLU A 1 99 ? 15.68 34.469 13.539 1 95.88 99 GLU A C 1
ATOM 700 O O . GLU A 1 99 ? 16.562 33.75 14 1 95.88 99 GLU A O 1
ATOM 705 N N . ALA A 1 100 ? 14.445 34.438 13.914 1 95.5 100 ALA A N 1
ATOM 706 C CA . ALA A 1 100 ? 14 33.406 14.852 1 95.5 100 ALA A CA 1
ATOM 707 C C . ALA A 1 100 ? 14.258 32 14.297 1 95.5 100 ALA A C 1
ATOM 709 O O . ALA A 1 100 ? 14.641 31.094 15.031 1 95.5 100 ALA A O 1
ATOM 710 N N . VAL A 1 101 ? 14 31.812 13.023 1 96.25 101 VAL A N 1
ATOM 711 C CA . VAL A 1 101 ? 14.203 30.516 12.375 1 96.25 101 VAL A CA 1
ATOM 712 C C . VAL A 1 101 ? 15.68 30.125 12.438 1 96.25 101 VAL A C 1
ATOM 714 O O . VAL A 1 101 ? 16.016 28.969 12.727 1 96.25 101 VAL A O 1
ATOM 717 N N . LYS A 1 102 ? 16.562 31.078 12.188 1 96.62 102 LYS A N 1
ATOM 718 C CA . LYS A 1 102 ? 18 30.812 12.281 1 96.62 102 LYS A CA 1
ATOM 719 C C . LYS A 1 102 ? 18.375 30.375 13.695 1 96.62 102 LYS A C 1
ATOM 721 O O . LYS A 1 102 ? 19.141 29.422 13.867 1 96.62 102 LYS A O 1
ATOM 726 N N . ARG A 1 103 ? 17.891 31.078 14.625 1 96 103 ARG A N 1
ATOM 727 C CA . ARG A 1 103 ? 18.156 30.734 16.016 1 96 103 ARG A CA 1
ATOM 728 C C . ARG A 1 103 ? 17.578 29.359 16.344 1 96 103 ARG A C 1
ATOM 730 O O . ARG A 1 103 ? 18.172 28.609 17.125 1 96 103 ARG A O 1
ATOM 737 N N . GLY A 1 104 ? 16.391 29.141 15.867 1 96.19 104 GLY A N 1
ATOM 738 C CA . GLY A 1 104 ? 15.781 27.828 16.062 1 96.19 104 GLY A CA 1
ATOM 739 C C . GLY A 1 104 ? 16.625 26.703 15.5 1 96.19 104 GLY A C 1
ATOM 740 O O . GLY A 1 104 ? 16.766 25.656 16.141 1 96.19 104 GLY A O 1
ATOM 741 N N . CYS A 1 105 ? 17.156 26.875 14.305 1 95.62 105 CYS A N 1
ATOM 742 C CA . CYS A 1 105 ? 18.016 25.875 13.688 1 95.62 105 CYS A CA 1
ATOM 743 C C . CYS A 1 105 ? 19.234 25.594 14.547 1 95.62 105 CYS A C 1
ATOM 745 O O . CYS A 1 105 ? 19.641 24.438 14.719 1 95.62 105 CYS A O 1
ATOM 747 N N . LYS A 1 106 ? 19.812 26.625 15.023 1 96 106 LYS A N 1
ATOM 748 C CA . LYS A 1 106 ? 20.953 26.469 15.93 1 96 106 LYS A CA 1
ATOM 749 C C . LYS A 1 106 ? 20.562 25.672 17.172 1 96 106 LYS A C 1
ATOM 751 O O . LYS A 1 106 ? 21.312 24.812 17.625 1 96 106 LYS A O 1
ATOM 756 N N . PHE A 1 107 ? 19.406 26.016 17.719 1 95.81 107 PHE A N 1
ATOM 757 C CA . PHE A 1 107 ? 18.875 25.344 18.906 1 95.81 107 PHE A CA 1
ATOM 758 C C . PHE A 1 107 ? 18.766 23.828 18.656 1 95.81 107 PHE A C 1
ATOM 760 O O . PHE A 1 107 ? 19.078 23.031 19.547 1 95.81 107 PHE A O 1
ATOM 767 N N . ILE A 1 108 ? 18.297 23.438 17.5 1 94.25 108 ILE A N 1
ATOM 768 C CA . ILE A 1 108 ? 18.141 22.047 17.109 1 94.25 108 ILE A CA 1
ATOM 769 C C . ILE A 1 108 ? 19.516 21.406 16.938 1 94.25 108 ILE A C 1
ATOM 771 O O . ILE A 1 108 ? 19.734 20.281 17.406 1 94.25 108 ILE A O 1
ATOM 775 N N . ASP A 1 109 ? 20.438 22.031 16.297 1 94.5 109 ASP A N 1
ATOM 776 C CA . ASP A 1 109 ? 21.766 21.516 15.984 1 94.5 109 ASP A CA 1
ATOM 777 C C . ASP A 1 109 ? 22.562 21.234 17.25 1 94.5 109 ASP A C 1
ATOM 779 O O . ASP A 1 109 ? 23.438 20.375 17.266 1 94.5 109 ASP A O 1
ATOM 783 N N . GLU A 1 110 ? 22.234 21.938 18.266 1 95.38 110 GLU A N 1
ATOM 784 C CA . GLU A 1 110 ? 22.922 21.781 19.531 1 95.38 110 GLU A CA 1
ATOM 785 C C . GLU A 1 110 ? 22.391 20.578 20.312 1 95.38 110 GLU A C 1
ATOM 787 O O . GLU A 1 110 ? 22.906 20.266 21.391 1 95.38 110 GLU A O 1
ATOM 792 N N . GLY A 1 111 ? 21.406 19.891 19.844 1 93.25 111 GLY A N 1
ATOM 793 C CA . GLY A 1 111 ? 20.906 18.672 20.438 1 93.25 111 GLY A CA 1
ATOM 794 C C . GLY A 1 111 ? 20.109 18.906 21.703 1 93.25 111 GLY A C 1
ATOM 795 O O . GLY A 1 111 ? 20.156 18.094 22.641 1 93.25 111 GLY A O 1
ATOM 796 N N . ARG A 1 112 ? 19.344 20 21.719 1 95.12 112 ARG A N 1
ATOM 797 C CA . ARG A 1 112 ? 18.656 20.422 22.938 1 95.12 112 ARG A CA 1
ATOM 798 C C . ARG A 1 112 ? 17.234 19.859 22.984 1 95.12 112 ARG A C 1
ATOM 800 O O . ARG A 1 112 ? 16.531 20.047 23.969 1 95.12 112 ARG A O 1
ATOM 807 N N . ILE A 1 113 ? 16.828 19.188 21.969 1 95.62 113 ILE A N 1
ATOM 808 C CA . ILE A 1 113 ? 15.438 18.766 21.844 1 95.62 113 ILE A CA 1
ATOM 809 C C . ILE A 1 113 ? 15.359 17.234 21.875 1 95.62 113 ILE A C 1
ATOM 811 O O . ILE A 1 113 ? 16.125 16.547 21.188 1 95.62 113 ILE A O 1
ATOM 815 N N . SER A 1 114 ? 14.508 16.703 22.719 1 94.94 114 SER A N 1
ATOM 816 C CA . SER A 1 114 ? 14.211 15.266 22.781 1 94.94 114 SER A CA 1
ATOM 817 C C . SER A 1 114 ? 12.711 15.008 22.656 1 94.94 114 SER A C 1
ATOM 819 O O . SER A 1 114 ? 11.906 15.672 23.312 1 94.94 114 SER A O 1
ATOM 821 N N . ILE A 1 115 ? 12.336 14.141 21.797 1 94.75 115 ILE A N 1
ATOM 822 C CA . ILE A 1 115 ? 10.945 13.773 21.562 1 94.75 115 ILE A CA 1
ATOM 823 C C . ILE A 1 115 ? 10.742 12.289 21.844 1 94.75 115 ILE A C 1
ATOM 825 O O . ILE A 1 115 ? 11.539 11.453 21.422 1 94.75 115 ILE A O 1
ATOM 829 N N . SER A 1 116 ? 9.695 11.891 22.578 1 93.69 116 SER A N 1
ATOM 830 C CA . SER A 1 116 ? 9.398 10.5 22.875 1 93.69 116 SER A CA 1
ATOM 831 C C . SER A 1 116 ? 7.914 10.195 22.719 1 93.69 116 SER A C 1
ATOM 833 O O . SER A 1 116 ? 7.09 11.109 22.688 1 93.69 116 SER A O 1
ATOM 835 N N . HIS A 1 117 ? 7.676 8.961 22.609 1 92.88 117 HIS A N 1
ATOM 836 C CA . HIS A 1 117 ? 6.305 8.477 22.531 1 92.88 117 HIS A CA 1
ATOM 837 C C . HIS A 1 117 ? 5.762 8.148 23.922 1 92.88 117 HIS A C 1
ATOM 839 O O . HIS A 1 117 ? 6.34 7.324 24.625 1 92.88 117 HIS A O 1
ATOM 845 N N . ALA A 1 118 ? 4.707 8.836 24.203 1 93.12 118 ALA A N 1
ATOM 846 C CA . ALA A 1 118 ? 3.998 8.492 25.438 1 93.12 118 ALA A CA 1
ATOM 847 C C . ALA A 1 118 ? 2.975 7.391 25.188 1 93.12 118 ALA A C 1
ATOM 849 O O . ALA A 1 118 ? 1.783 7.664 25.031 1 93.12 118 ALA A O 1
ATOM 850 N N . ALA A 1 119 ? 3.33 6.18 25.344 1 87.69 119 ALA A N 1
ATOM 851 C CA . ALA A 1 119 ? 2.521 5.02 24.984 1 87.69 119 ALA A CA 1
ATOM 852 C C . ALA A 1 119 ? 1.276 4.926 25.859 1 87.69 119 ALA A C 1
ATOM 854 O O . ALA A 1 119 ? 0.231 4.445 25.422 1 87.69 119 ALA A O 1
ATOM 855 N N . ASP A 1 120 ? 1.381 5.418 27.047 1 88.44 120 ASP A N 1
ATOM 856 C CA . ASP A 1 120 ? 0.279 5.301 28 1 88.44 120 ASP A CA 1
ATOM 857 C C . ASP A 1 120 ? -0.442 6.637 28.172 1 88.44 120 ASP A C 1
ATOM 859 O O . ASP A 1 120 ? -0.99 6.918 29.234 1 88.44 120 ASP A O 1
ATOM 863 N N . ALA A 1 121 ? -0.372 7.441 27.141 1 90.19 121 ALA A N 1
ATOM 864 C CA . ALA A 1 121 ? -1.049 8.734 27.219 1 90.19 121 ALA A CA 1
ATOM 865 C C . ALA A 1 121 ? -2.545 8.555 27.469 1 90.19 121 ALA A C 1
ATOM 867 O O . ALA A 1 121 ? -3.162 7.633 26.922 1 90.19 121 ALA A O 1
ATOM 868 N N . PRO A 1 122 ? -3.148 9.398 28.266 1 86.12 122 PRO A N 1
ATOM 869 C CA . PRO A 1 122 ? -4.559 9.258 28.641 1 86.12 122 PRO A CA 1
ATOM 870 C C . PRO A 1 122 ? -5.508 9.594 27.484 1 86.12 122 PRO A C 1
ATOM 872 O O . PRO A 1 122 ? -6.707 9.312 27.578 1 86.12 122 PRO A O 1
ATOM 875 N N . SER A 1 123 ? -5.004 10.258 26.531 1 84.62 123 SER A N 1
ATOM 876 C CA . SER A 1 123 ? -5.801 10.633 25.3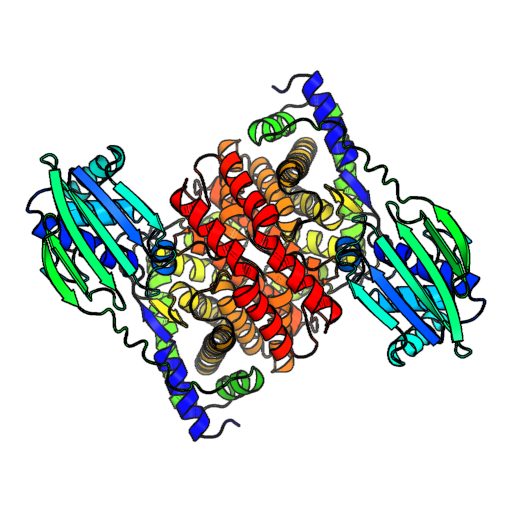59 1 84.62 123 SER A CA 1
ATOM 877 C C . SER A 1 123 ? -4.98 10.547 24.078 1 84.62 123 SER A C 1
ATOM 879 O O . SER A 1 123 ? -3.75 10.477 24.125 1 84.62 123 SER A O 1
ATOM 881 N N . ASN A 1 124 ? -5.734 10.609 23 1 83.94 124 ASN A N 1
ATOM 882 C CA . ASN A 1 124 ? -5.074 10.594 21.688 1 83.94 124 ASN A CA 1
ATOM 883 C C . ASN A 1 124 ? -4.336 11.898 21.422 1 83.94 124 ASN A C 1
ATOM 885 O O . ASN A 1 124 ? -3.426 11.945 20.594 1 83.94 124 ASN A O 1
ATOM 889 N N . LEU A 1 125 ? -4.859 12.906 22.078 1 89.75 125 LEU A N 1
ATOM 890 C CA . LEU A 1 125 ? -4.191 14.203 22.047 1 89.75 125 LEU A CA 1
ATOM 891 C C . LEU A 1 125 ? -3.557 14.531 23.391 1 89.75 125 LEU A C 1
ATOM 893 O O . LEU A 1 125 ? -4.238 14.984 24.312 1 89.75 125 LEU A O 1
ATOM 897 N N . HIS A 1 126 ? -2.311 14.211 23.516 1 94.69 126 HIS A N 1
ATOM 898 C CA . HIS A 1 126 ? -1.564 14.43 24.75 1 94.69 126 HIS A CA 1
ATOM 899 C C . HIS A 1 126 ? -0.172 14.984 24.453 1 94.69 126 HIS A C 1
ATOM 901 O O . HIS A 1 126 ? 0.567 14.422 23.641 1 94.69 126 HIS A O 1
ATOM 907 N N . ILE A 1 127 ? 0.098 16.078 25.031 1 96.69 127 ILE A N 1
ATOM 908 C CA . ILE A 1 127 ? 1.391 16.75 24.922 1 96.69 127 ILE A CA 1
ATOM 909 C C . ILE A 1 127 ? 1.96 16.984 26.312 1 96.69 127 ILE A C 1
ATOM 911 O O . ILE A 1 127 ? 1.347 17.688 27.125 1 96.69 127 ILE A O 1
ATOM 915 N N . ASP A 1 128 ? 3.088 16.406 26.625 1 98.12 128 ASP A N 1
ATOM 916 C CA . ASP A 1 128 ? 3.789 16.594 27.891 1 98.12 128 ASP A CA 1
ATOM 917 C C . ASP A 1 128 ? 5.176 17.203 27.672 1 98.12 128 ASP A C 1
ATOM 919 O O . ASP A 1 128 ? 6.07 16.531 27.156 1 98.12 128 ASP A O 1
ATOM 923 N N . VAL A 1 129 ? 5.344 18.438 28.125 1 98.44 129 VAL A N 1
ATOM 924 C CA . VAL A 1 129 ? 6.578 19.172 27.859 1 98.44 129 VAL A CA 1
ATOM 925 C C . VAL A 1 129 ? 7.305 19.453 29.172 1 98.44 129 VAL A C 1
ATOM 927 O O . VAL A 1 129 ? 6.707 19.984 30.109 1 98.44 129 VAL A O 1
ATOM 930 N N . VAL A 1 130 ? 8.523 19.109 29.203 1 98.5 130 VAL A N 1
ATOM 931 C CA . VAL A 1 130 ? 9.414 19.484 30.297 1 98.5 130 VAL A CA 1
ATOM 932 C C . VAL A 1 130 ? 10.586 20.297 29.75 1 98.5 130 VAL A C 1
ATOM 934 O O . VAL A 1 130 ? 11.273 19.859 28.828 1 98.5 130 VAL A O 1
ATOM 937 N N . VAL A 1 131 ? 10.797 21.438 30.297 1 98.56 131 VAL A N 1
ATOM 938 C CA . VAL A 1 131 ? 11.938 22.266 29.906 1 98.56 131 VAL A CA 1
ATOM 939 C C . VAL A 1 131 ? 12.844 22.484 31.109 1 98.56 131 VAL A C 1
ATOM 941 O O . VAL A 1 131 ? 12.375 22.516 32.25 1 98.56 131 VAL A O 1
ATOM 944 N N . ARG A 1 132 ? 14.125 22.578 30.781 1 98.06 132 ARG A N 1
ATOM 945 C CA . ARG A 1 132 ? 15.117 22.734 31.844 1 98.06 132 ARG A CA 1
ATOM 946 C C . ARG A 1 132 ? 16.094 23.859 31.516 1 98.06 132 ARG A C 1
ATOM 948 O O . ARG A 1 132 ? 16.5 24.016 30.359 1 98.06 132 ARG A O 1
ATOM 955 N N . ALA A 1 133 ? 16.422 24.625 32.562 1 97.19 133 ALA A N 1
ATOM 956 C CA . ALA A 1 133 ? 17.406 25.688 32.406 1 97.19 133 ALA A CA 1
ATOM 957 C C . ALA A 1 133 ? 18.812 25.188 32.781 1 97.19 133 ALA A C 1
ATOM 959 O O . ALA A 1 133 ? 18.969 24.109 33.344 1 97.19 133 ALA A O 1
ATOM 960 N N . GLU A 1 134 ? 19.75 26.031 32.438 1 94 134 GLU A N 1
ATOM 961 C CA . GLU A 1 134 ? 21.141 25.688 32.75 1 94 134 GLU A CA 1
ATOM 962 C C . GLU A 1 134 ? 21.359 25.609 34.25 1 94 134 GLU A C 1
ATOM 964 O O . GLU A 1 134 ? 22.172 24.797 34.719 1 94 134 GLU A O 1
ATOM 969 N N . ASN A 1 135 ? 20.625 26.359 34.969 1 94.69 135 ASN A N 1
ATOM 970 C CA . ASN A 1 135 ? 20.797 26.422 36.406 1 94.69 135 ASN A CA 1
ATOM 971 C C . ASN A 1 135 ? 20.094 25.266 37.125 1 94.69 135 ASN A C 1
ATOM 973 O O . ASN A 1 135 ? 20.109 25.188 38.344 1 94.69 135 ASN A O 1
ATOM 977 N N . GLY A 1 136 ? 19.344 24.406 36.375 1 93.62 136 GLY A N 1
ATOM 978 C CA . GLY A 1 136 ? 18.688 23.25 36.969 1 93.62 136 GLY A CA 1
ATOM 979 C C . GLY A 1 136 ? 17.188 23.438 37.156 1 93.62 136 GLY A C 1
ATOM 980 O O . GLY A 1 136 ? 16.469 22.469 37.375 1 93.62 136 GLY A O 1
ATOM 981 N N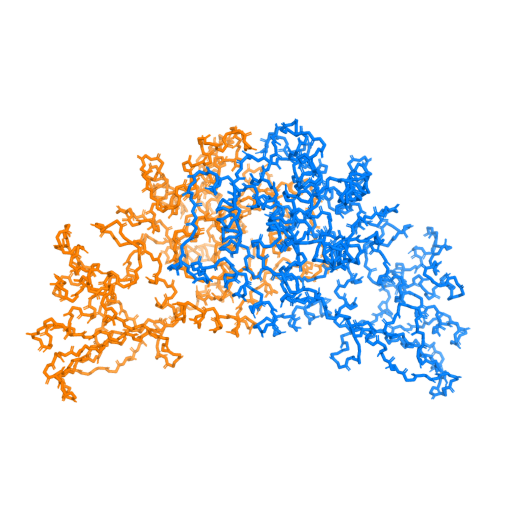 . ASP A 1 137 ? 16.75 24.734 37.094 1 97.12 137 ASP A N 1
ATOM 982 C CA . ASP A 1 137 ? 15.305 24.953 37.156 1 97.12 137 ASP A CA 1
ATOM 983 C C . ASP A 1 137 ? 14.562 24.219 36.062 1 97.12 137 ASP A C 1
ATOM 985 O O . ASP A 1 137 ? 15.109 24.016 34.969 1 97.12 137 ASP A O 1
ATOM 989 N N . SER A 1 138 ? 13.367 23.828 36.406 1 98.31 138 SER A N 1
ATOM 990 C CA . SER A 1 138 ? 12.578 23.109 35.406 1 98.31 138 SER A CA 1
ATOM 991 C C . SER A 1 138 ? 11.117 23.562 35.438 1 98.31 138 SER A C 1
ATOM 993 O O . SER A 1 138 ? 10.648 24.109 36.438 1 98.31 138 SER A O 1
ATOM 995 N N . ALA A 1 139 ? 10.477 23.406 34.344 1 98.5 139 ALA A N 1
ATOM 996 C CA . ALA A 1 139 ? 9.039 23.656 34.219 1 98.5 139 ALA A CA 1
ATOM 997 C C . ALA A 1 139 ? 8.383 22.562 33.375 1 98.5 139 ALA A C 1
ATOM 999 O O . ALA A 1 139 ? 9.031 21.953 32.5 1 98.5 139 ALA A O 1
ATOM 1000 N N . ARG A 1 140 ? 7.125 22.344 33.656 1 98.44 140 ARG A N 1
ATOM 1001 C CA . ARG A 1 140 ? 6.359 21.312 32.938 1 98.44 140 ARG A CA 1
ATOM 1002 C C . ARG A 1 140 ? 4.961 21.812 32.594 1 98.44 140 ARG A C 1
ATOM 1004 O O . ARG A 1 140 ? 4.305 22.453 33.406 1 98.44 140 ARG A O 1
ATOM 1011 N N . ALA A 1 141 ? 4.562 21.641 31.453 1 98.44 141 ALA A N 1
ATOM 1012 C CA . ALA A 1 141 ? 3.209 21.922 30.984 1 98.44 141 ALA A CA 1
ATOM 1013 C C . ALA A 1 141 ? 2.635 20.719 30.219 1 98.44 141 ALA A C 1
ATOM 1015 O O . ALA A 1 141 ? 3.348 20.062 29.469 1 98.44 141 ALA A O 1
ATOM 1016 N N . VAL A 1 142 ? 1.326 20.453 30.438 1 97.81 142 VAL A N 1
ATOM 1017 C CA . VAL A 1 142 ? 0.68 19.328 29.797 1 97.81 142 VAL A CA 1
ATOM 1018 C C . VAL A 1 142 ? -0.627 19.781 29.141 1 97.81 142 VAL A C 1
ATOM 1020 O O . VAL A 1 142 ? -1.454 20.422 29.781 1 97.81 142 VAL A O 1
ATOM 1023 N N . ILE A 1 143 ? -0.768 19.5 27.891 1 95.69 143 ILE A N 1
ATOM 1024 C CA . ILE A 1 143 ? -2.014 19.672 27.156 1 95.69 143 ILE A CA 1
ATOM 1025 C C . ILE A 1 143 ? -2.656 18.312 26.906 1 95.69 143 ILE A C 1
ATOM 1027 O O . ILE A 1 143 ? -1.962 17.344 26.594 1 95.69 143 ILE A O 1
ATOM 1031 N N . SER A 1 144 ? -3.977 18.188 27.031 1 93.5 144 SER A N 1
ATOM 1032 C CA . SER A 1 144 ? -4.668 16.922 26.781 1 93.5 144 SER A CA 1
ATOM 1033 C C . SER A 1 144 ? -6.074 17.156 26.234 1 93.5 144 SER A C 1
ATOM 1035 O O . SER A 1 144 ? -6.66 18.219 26.469 1 93.5 144 SER A O 1
ATOM 1037 N N . CYS A 1 145 ? -6.574 16.312 25.438 1 86.62 145 CYS A N 1
ATOM 1038 C CA . CYS A 1 145 ? -7.941 16.25 24.953 1 86.62 145 CYS A CA 1
ATOM 1039 C C . CYS A 1 145 ? -8.164 17.266 23.828 1 86.62 145 CYS A C 1
ATOM 1041 O O . CYS A 1 145 ? -8.695 16.922 22.766 1 86.62 145 CYS A O 1
ATOM 1043 N N . GLU A 1 146 ? -7.82 18.5 24.141 1 85.75 146 GLU A N 1
ATOM 1044 C CA . GLU A 1 146 ? -7.914 19.547 23.109 1 85.75 146 GLU A CA 1
ATOM 1045 C C . GLU A 1 146 ? -6.574 20.25 22.922 1 85.75 146 GLU A C 1
ATOM 1047 O O . GLU A 1 146 ? -5.742 20.266 23.828 1 85.75 146 GLU A O 1
ATOM 1052 N N . HIS A 1 147 ? -6.41 20.938 21.828 1 90.38 147 HIS A N 1
ATOM 1053 C CA . HIS A 1 147 ? -5.117 21.453 21.391 1 90.38 147 HIS A CA 1
ATOM 1054 C C . HIS A 1 147 ? -4.656 22.609 22.297 1 90.38 147 HIS A C 1
ATOM 1056 O O . HIS A 1 147 ? -3.467 22.922 22.328 1 90.38 147 HIS A O 1
ATOM 1062 N N . THR A 1 148 ? -5.602 23.234 23.016 1 91.19 148 THR A N 1
ATOM 1063 C CA . THR A 1 148 ? -5.238 24.391 23.828 1 91.19 148 THR A CA 1
ATOM 1064 C C . THR A 1 148 ? -5.59 24.156 25.297 1 91.19 148 THR A C 1
ATOM 1066 O O . THR A 1 148 ? -5.578 25.094 26.109 1 91.19 148 THR A O 1
ATOM 1069 N N . HIS A 1 149 ? -5.926 22.922 25.625 1 92 149 HIS A N 1
ATOM 1070 C CA . HIS A 1 149 ? -6.398 22.609 26.969 1 92 149 HIS A CA 1
ATOM 1071 C C . HIS A 1 149 ? -5.25 22.172 27.859 1 92 149 HIS A C 1
ATOM 1073 O O . HIS A 1 149 ? -4.941 20.969 27.938 1 92 149 HIS A O 1
ATOM 1079 N N . PHE A 1 150 ? -4.789 23.109 28.656 1 95 150 PHE A N 1
ATOM 1080 C CA . PHE A 1 150 ? -3.748 22.781 29.625 1 95 150 PHE A CA 1
ATOM 1081 C C . PHE A 1 150 ? -4.34 22.062 30.828 1 95 150 PHE A C 1
ATOM 1083 O O . PHE A 1 150 ? -5.344 22.516 31.406 1 95 150 PHE A O 1
ATOM 1090 N N . ILE A 1 151 ? -3.668 21.016 31.234 1 96 151 ILE A N 1
ATOM 1091 C CA . ILE A 1 151 ? -4.23 20.281 32.375 1 96 151 ILE A CA 1
ATOM 1092 C C . ILE A 1 151 ? -3.223 20.25 33.5 1 96 151 ILE A C 1
ATOM 1094 O O . ILE A 1 151 ? -3.566 19.906 34.656 1 96 151 ILE A O 1
ATOM 1098 N N . LEU A 1 152 ? -2.016 20.594 33.219 1 97 152 LEU A N 1
ATOM 1099 C CA . LEU A 1 152 ? -0.993 20.609 34.25 1 97 152 LEU A CA 1
ATOM 1100 C C . LEU A 1 152 ? 0.049 21.688 33.969 1 97 152 LEU A C 1
ATOM 1102 O O . LEU A 1 152 ? 0.506 21.844 32.844 1 97 152 LEU A O 1
ATOM 1106 N N . LEU A 1 153 ? 0.383 22.5 35 1 97.5 153 LEU A N 1
ATOM 1107 C CA . LEU A 1 153 ? 1.477 23.469 35 1 97.5 153 LEU A CA 1
ATOM 1108 C C . LEU A 1 153 ? 2.301 23.375 36.25 1 97.5 153 LEU A C 1
ATOM 1110 O O . LEU A 1 153 ? 1.753 23.422 37.375 1 97.5 153 LEU A O 1
ATOM 1114 N N . GLN A 1 154 ? 3.584 23.188 36 1 97.94 154 GLN A N 1
ATOM 1115 C CA . GLN A 1 154 ? 4.469 22.984 37.156 1 97.94 154 GLN A CA 1
ATOM 1116 C C . GLN A 1 154 ? 5.766 23.766 37 1 97.94 154 GLN A C 1
ATOM 1118 O O . GLN A 1 154 ? 6.25 23.953 35.875 1 97.94 154 GLN A O 1
ATOM 1123 N N . ARG A 1 155 ? 6.34 24.188 38.094 1 97.81 155 ARG A N 1
ATOM 1124 C CA . ARG A 1 155 ? 7.684 24.75 38.188 1 97.81 155 ARG A CA 1
ATOM 1125 C C . ARG A 1 155 ? 8.484 24.109 39.312 1 97.81 155 ARG A C 1
ATOM 1127 O O . ARG A 1 155 ? 8.047 24.109 40.469 1 97.81 155 ARG A O 1
ATOM 1134 N N . ASN A 1 156 ? 9.609 23.578 38.969 1 97.19 156 ASN A N 1
ATOM 1135 C CA . ASN A 1 156 ? 10.477 22.938 39.938 1 97.19 156 ASN A CA 1
ATOM 1136 C C . ASN A 1 156 ? 9.695 21.953 40.812 1 97.19 156 ASN A C 1
ATOM 1138 O O . ASN A 1 156 ? 9.836 21.953 42.031 1 97.19 156 ASN A O 1
ATOM 1142 N N . GLY A 1 157 ? 8.836 21.188 40.125 1 94.69 157 GLY A N 1
ATOM 1143 C CA . GLY A 1 157 ? 8.086 20.141 40.812 1 94.69 157 GLY A CA 1
ATOM 1144 C C . GLY A 1 157 ? 6.852 20.672 41.531 1 94.69 157 GLY A C 1
ATOM 1145 O O . GLY A 1 157 ? 5.996 19.891 41.969 1 94.69 157 GLY A O 1
ATOM 1146 N N . GLU A 1 158 ? 6.715 22 41.719 1 96.38 158 GLU A N 1
ATOM 1147 C CA . GLU A 1 158 ? 5.543 22.594 42.344 1 96.38 158 GLU A CA 1
ATOM 1148 C C . GLU A 1 158 ? 4.434 22.859 41.312 1 96.38 158 GLU A C 1
ATOM 1150 O O . GLU A 1 158 ? 4.633 23.594 40.344 1 96.38 158 GLU A O 1
ATOM 1155 N N . THR A 1 159 ? 3.24 22.391 41.625 1 96.38 159 THR A N 1
ATOM 1156 C CA . THR A 1 159 ? 2.111 22.469 40.719 1 96.38 159 THR A CA 1
ATOM 1157 C C . THR A 1 159 ? 1.33 23.766 40.938 1 96.38 159 THR A C 1
ATOM 1159 O O . THR A 1 159 ? 0.861 24.031 42.031 1 96.38 159 THR A O 1
ATOM 1162 N N . SER A 1 160 ? 1.232 24.547 39.938 1 95.38 160 SER A N 1
ATOM 1163 C CA . SER A 1 160 ? 0.457 25.781 40 1 95.38 160 SER A CA 1
ATOM 1164 C C . SER A 1 160 ? -0.938 25.594 39.438 1 95.38 160 SER A C 1
ATOM 1166 O O . SER A 1 160 ? -1.855 26.359 39.719 1 95.38 160 SER A O 1
ATOM 1168 N N . PHE A 1 161 ? -1.138 24.594 38.594 1 94.94 161 PHE A N 1
ATOM 1169 C CA . PHE A 1 161 ? -2.42 24.312 37.969 1 94.94 161 PHE A CA 1
ATOM 1170 C C . PHE A 1 161 ? -2.545 22.828 37.625 1 94.94 161 PHE A C 1
ATOM 1172 O O . PHE A 1 161 ? -1.594 22.219 37.125 1 94.94 161 PHE A O 1
ATOM 1179 N N . GLU A 1 162 ? -3.654 22.172 37.969 1 93.56 162 GLU A N 1
ATOM 1180 C CA . GLU A 1 162 ? -3.928 20.766 37.625 1 93.56 162 GLU A CA 1
ATOM 1181 C C . GLU A 1 162 ? -5.422 20.547 37.406 1 93.56 162 GLU A C 1
ATOM 1183 O O . GLU A 1 162 ? -6.246 21.016 38.188 1 93.56 162 GLU A O 1
ATOM 1188 N N . GLU A 1 163 ? -5.676 20.031 36.375 1 90.31 163 GLU A N 1
ATOM 1189 C CA . GLU A 1 163 ? -7.047 19.641 36.062 1 90.31 163 GLU A CA 1
ATOM 1190 C C . GLU A 1 163 ? -7.109 18.203 35.531 1 90.31 163 GLU A C 1
ATOM 1192 O O . GLU A 1 163 ? -6.145 17.719 34.938 1 90.31 163 GLU A O 1
ATOM 1197 N N . SER A 1 164 ? -8.133 17.422 35.969 1 76.69 164 SER A N 1
ATOM 1198 C CA . SER A 1 164 ? -8.297 16.062 35.438 1 76.69 164 SER A CA 1
ATOM 1199 C C . SER A 1 164 ? -8.578 16.078 33.938 1 76.69 164 SER A C 1
ATOM 1201 O O . SER A 1 164 ? -9.273 16.969 33.438 1 76.69 164 SER A O 1
ATOM 1203 N N . ALA A 1 165 ? -7.836 15.32 33.312 1 65.25 165 ALA A N 1
ATOM 1204 C CA . ALA A 1 165 ? -8.039 15.18 31.875 1 65.25 165 ALA A CA 1
ATOM 1205 C C . ALA A 1 165 ? -9.422 14.602 31.578 1 65.25 165 ALA A C 1
ATOM 1207 O O . ALA A 1 165 ? -9.602 13.383 31.547 1 65.25 165 ALA A O 1
ATOM 1208 N N . ALA A 1 166 ? -10.516 14.828 32.438 1 53.84 166 ALA A N 1
ATOM 1209 C CA . ALA A 1 166 ? -11.805 14.211 32.125 1 53.84 166 ALA A CA 1
ATOM 1210 C C . ALA A 1 166 ? -12.172 14.422 30.656 1 53.84 166 ALA A C 1
ATOM 1212 O O . ALA A 1 166 ? -12.344 15.555 30.203 1 53.84 166 ALA A O 1
ATOM 1213 N N . GLY A 1 167 ? -11.492 13.805 29.922 1 49.75 167 GLY A N 1
ATOM 1214 C CA . GLY A 1 167 ? -11.68 13.805 28.469 1 49.75 167 GLY A CA 1
ATOM 1215 C C . GLY A 1 167 ? -13.141 13.703 28.062 1 49.75 167 GLY A C 1
ATOM 1216 O O . GLY A 1 167 ? -13.867 12.828 28.547 1 49.75 167 GLY A O 1
ATOM 1217 N N . THR A 1 168 ? -13.766 14.773 28.047 1 44.69 168 THR A N 1
ATOM 1218 C CA . THR A 1 168 ? -15.016 14.773 27.297 1 44.69 168 THR A CA 1
ATOM 1219 C C . THR A 1 168 ? -14.883 13.922 26.031 1 44.69 168 THR A C 1
ATOM 1221 O O . THR A 1 168 ? -14.398 14.391 25 1 44.69 168 THR A O 1
ATOM 1224 N N . ALA A 1 169 ? -14.422 12.93 26.219 1 42.25 169 ALA A N 1
ATOM 1225 C CA . ALA A 1 169 ? -14.555 12.156 24.984 1 42.25 169 ALA A CA 1
ATOM 1226 C C . ALA A 1 169 ? -15.969 12.273 24.406 1 42.25 169 ALA A C 1
ATOM 1228 O O . ALA A 1 169 ? -16.922 11.797 25.031 1 42.25 169 ALA A O 1
ATOM 1229 N N . ALA A 1 170 ? -16.422 13.453 23.984 1 38.69 170 ALA A N 1
ATOM 1230 C CA . ALA A 1 170 ? -17.719 13.516 23.328 1 38.69 170 ALA A CA 1
ATOM 1231 C C . ALA A 1 170 ? -18.109 12.164 22.719 1 38.69 170 ALA A C 1
ATOM 1233 O O . ALA A 1 170 ? -17.375 11.633 21.875 1 38.69 170 ALA A O 1
ATOM 1234 N N . GLU A 1 171 ? -18.547 11.383 23.594 1 45.34 171 GLU A N 1
ATOM 1235 C CA . GLU A 1 171 ? -19.25 10.203 23.094 1 45.34 171 GLU A CA 1
ATOM 1236 C C . GLU A 1 171 ? -19.922 10.484 21.75 1 45.34 171 GLU A C 1
ATOM 1238 O O . GLU A 1 171 ? -20.703 11.43 21.641 1 45.34 171 GLU A O 1
ATOM 1243 N N . THR A 1 172 ? -19.219 10.375 20.719 1 47.34 172 THR A N 1
ATOM 1244 C CA . THR A 1 172 ? -19.844 10.438 19.406 1 47.34 172 THR A CA 1
ATOM 1245 C C . THR A 1 172 ? -21.281 9.945 19.453 1 47.34 172 THR A C 1
ATOM 1247 O O . THR A 1 172 ? -21.562 8.844 19.938 1 47.34 172 THR A O 1
ATOM 1250 N N . ALA A 1 173 ? -22.266 10.812 19.609 1 47.56 173 ALA A N 1
ATOM 1251 C CA . ALA A 1 173 ? -23.641 10.438 19.297 1 47.56 173 ALA A CA 1
ATOM 1252 C C . ALA A 1 173 ? -23.688 9.234 18.359 1 47.56 173 ALA A C 1
ATOM 1254 O O . ALA A 1 173 ? -22.781 9.031 17.547 1 47.56 173 ALA A O 1
ATOM 1255 N N . GLU A 1 174 ? -24.438 8.242 18.625 1 63.5 174 GLU A N 1
ATOM 1256 C CA . GLU A 1 174 ? -24.734 7.031 17.859 1 63.5 174 GLU A CA 1
ATOM 1257 C C . GLU A 1 174 ? -24.859 7.332 16.375 1 63.5 174 GLU A C 1
ATOM 1259 O O . GLU A 1 174 ? -25.891 7.828 15.914 1 63.5 174 GLU A O 1
ATOM 1264 N N . ASP A 1 175 ? -23.766 7.473 15.719 1 76.94 175 ASP A N 1
ATOM 1265 C CA . ASP A 1 175 ? -23.812 7.703 14.273 1 76.94 175 ASP A CA 1
ATOM 1266 C C . ASP A 1 175 ? -24.656 6.645 13.57 1 76.94 175 ASP A C 1
ATOM 1268 O O . ASP A 1 175 ? -24.781 5.52 14.055 1 76.94 175 ASP A O 1
ATOM 1272 N N . ILE A 1 176 ? -25.375 7.141 12.648 1 87.62 176 ILE A N 1
ATOM 1273 C CA . ILE A 1 176 ? -26.109 6.215 11.789 1 87.62 176 ILE A CA 1
ATOM 1274 C C . ILE A 1 176 ? -25.141 5.168 11.219 1 87.62 176 ILE A C 1
ATOM 1276 O O . ILE A 1 176 ? -24.016 5.496 10.828 1 87.62 176 ILE A O 1
ATOM 1280 N N . ALA A 1 177 ? -25.609 3.965 11.344 1 88.19 177 ALA A N 1
ATOM 1281 C CA . ALA A 1 177 ? -24.844 2.875 10.75 1 88.19 177 ALA A CA 1
ATOM 1282 C C . ALA A 1 177 ? -25.047 2.828 9.234 1 88.19 177 ALA A C 1
ATOM 1284 O O . ALA A 1 177 ? -26.188 2.805 8.758 1 88.19 177 ALA A O 1
ATOM 1285 N N . LEU A 1 178 ? -23.969 2.828 8.516 1 96 178 LEU A N 1
ATOM 1286 C CA . LEU A 1 178 ? -24.031 2.873 7.059 1 96 178 LEU A CA 1
ATOM 1287 C C . LEU A 1 178 ? -23.641 1.53 6.453 1 96 178 LEU A C 1
ATOM 1289 O O . LEU A 1 178 ? -22.984 0.719 7.109 1 96 178 LEU A O 1
ATOM 1293 N N . ASP A 1 179 ? -24.109 1.226 5.316 1 97.62 179 ASP A N 1
ATOM 1294 C CA . ASP A 1 179 ? -23.578 0.249 4.367 1 97.62 179 ASP A CA 1
ATOM 1295 C C . ASP A 1 179 ? -23.438 0.86 2.975 1 97.62 179 ASP A C 1
ATOM 1297 O O . ASP A 1 179 ? -23.859 1.999 2.744 1 97.62 179 ASP A O 1
ATOM 1301 N N . LEU A 1 180 ? -22.844 0.156 2.053 1 98.62 180 LEU A N 1
ATOM 1302 C CA . LEU A 1 180 ? -22.484 0.775 0.779 1 98.62 180 LEU A CA 1
ATOM 1303 C C . LEU A 1 180 ? -23.75 1.061 -0.046 1 98.62 180 LEU A C 1
ATOM 1305 O O . LEU A 1 180 ? -23.797 2.055 -0.773 1 98.62 180 LEU A O 1
ATOM 1309 N N . ALA A 1 181 ? -24.75 0.197 0.069 1 98.5 181 ALA A N 1
ATOM 1310 C CA . ALA A 1 181 ? -25.984 0.422 -0.656 1 98.5 181 ALA A CA 1
ATOM 1311 C C . ALA A 1 181 ? -26.656 1.728 -0.221 1 98.5 181 ALA A C 1
ATOM 1313 O O . ALA A 1 181 ? -27.125 2.5 -1.057 1 98.5 181 ALA A O 1
ATOM 1314 N N . THR A 1 182 ? -26.688 1.949 1.091 1 98.25 182 THR A N 1
ATOM 1315 C CA . THR A 1 182 ? -27.25 3.18 1.634 1 98.25 182 THR A CA 1
ATOM 1316 C C . THR A 1 182 ? -26.453 4.395 1.177 1 98.25 182 THR A C 1
ATOM 1318 O O . THR A 1 182 ? -27.016 5.426 0.821 1 98.25 182 THR A O 1
ATOM 1321 N N . VAL A 1 183 ? -25.172 4.285 1.181 1 98.75 183 VAL A N 1
ATOM 1322 C CA . VAL A 1 183 ? -24.281 5.363 0.749 1 98.75 183 VAL A CA 1
ATOM 1323 C C . VAL A 1 183 ? -24.578 5.719 -0.707 1 98.75 183 VAL A C 1
ATOM 1325 O O . VAL A 1 183 ? -24.719 6.898 -1.048 1 98.75 183 VAL A O 1
ATOM 1328 N N . TYR A 1 184 ? -24.688 4.707 -1.546 1 98.81 184 TYR A N 1
ATOM 1329 C CA . TYR A 1 184 ? -24.922 4.898 -2.973 1 98.81 184 TYR A CA 1
ATOM 1330 C C . TYR A 1 184 ? -26.281 5.547 -3.217 1 98.81 184 TYR A C 1
ATOM 1332 O O . TYR A 1 184 ? -26.391 6.508 -3.984 1 98.81 184 TYR A O 1
ATOM 1340 N N . GLU A 1 185 ? -27.297 5.043 -2.572 1 98.5 185 GLU A N 1
ATOM 1341 C CA . GLU A 1 185 ? -28.656 5.566 -2.738 1 98.5 185 GLU A CA 1
ATOM 1342 C C . GLU A 1 185 ? -28.75 7.016 -2.281 1 98.5 185 GLU A C 1
ATOM 1344 O O . GLU A 1 185 ? -29.359 7.848 -2.951 1 98.5 185 GLU A O 1
ATOM 1349 N N . PHE A 1 186 ? -28.188 7.273 -1.2 1 98.56 186 PHE A N 1
ATOM 1350 C CA . PHE A 1 186 ? -28.188 8.641 -0.686 1 98.56 186 PHE A CA 1
ATOM 1351 C C . PHE A 1 186 ? -27.531 9.594 -1.677 1 98.56 186 PHE A C 1
ATOM 1353 O O . PHE A 1 186 ? -28.094 10.648 -1.985 1 98.56 186 PHE A O 1
ATOM 1360 N N . ALA A 1 187 ? -26.344 9.25 -2.156 1 98.81 187 ALA A N 1
ATOM 1361 C CA . ALA A 1 187 ? -25.562 10.125 -3.027 1 98.81 187 ALA A CA 1
ATOM 1362 C C . ALA A 1 187 ? -26.297 10.367 -4.352 1 98.81 187 ALA A C 1
ATOM 1364 O O . ALA A 1 187 ? -26.203 11.453 -4.922 1 98.81 187 ALA A O 1
ATOM 1365 N N . THR A 1 188 ? -27.062 9.359 -4.816 1 98.38 188 THR A N 1
ATOM 1366 C CA . THR A 1 188 ? -27.562 9.438 -6.184 1 98.38 188 THR A CA 1
ATOM 1367 C C . THR A 1 188 ? -29.016 9.891 -6.207 1 98.38 188 THR A C 1
ATOM 1369 O O . THR A 1 188 ? -29.516 10.367 -7.234 1 98.38 188 THR A O 1
ATOM 1372 N N . GLU A 1 189 ? -29.703 9.836 -5.047 1 97.88 189 GLU A N 1
ATOM 1373 C CA . GLU A 1 189 ? -31.141 10.047 -5.109 1 97.88 189 GLU A CA 1
ATOM 1374 C C . GLU A 1 189 ? -31.562 11.234 -4.246 1 97.88 189 GLU A C 1
ATOM 1376 O O . GLU A 1 189 ? -32.656 11.766 -4.402 1 97.88 189 GLU A O 1
ATOM 1381 N N . THR A 1 190 ? -30.781 11.656 -3.348 1 98.19 190 THR A N 1
ATOM 1382 C CA . THR A 1 190 ? -31.125 12.758 -2.465 1 98.19 190 THR A CA 1
ATOM 1383 C C . THR A 1 190 ? -31.359 14.039 -3.264 1 98.19 190 THR A C 1
ATOM 1385 O O . THR A 1 190 ? -30.609 14.328 -4.211 1 98.19 190 THR A O 1
ATOM 1388 N N . PRO A 1 191 ? -32.375 14.844 -2.848 1 97.94 191 PRO A N 1
ATOM 1389 C CA . PRO A 1 191 ? -32.531 16.125 -3.533 1 97.94 191 PRO A CA 1
ATOM 1390 C C . PRO A 1 191 ? -31.266 16.969 -3.559 1 97.94 191 PRO A C 1
ATOM 1392 O O . PRO A 1 191 ? -30.578 17.078 -2.541 1 97.94 191 PRO A O 1
ATOM 1395 N N . LEU A 1 192 ? -31.047 17.5 -4.691 1 98.06 192 LEU A N 1
ATOM 1396 C CA . LEU A 1 192 ? -29.766 18.156 -4.965 1 98.06 192 LEU A CA 1
ATOM 1397 C C . LEU A 1 192 ? -29.516 19.297 -3.996 1 98.06 192 LEU A C 1
ATOM 1399 O O . LEU A 1 192 ? -28.375 19.531 -3.578 1 98.06 192 LEU A O 1
ATOM 1403 N N . ASP A 1 193 ? -30.484 20.047 -3.605 1 97.62 193 ASP A N 1
ATOM 1404 C CA . ASP A 1 193 ? -30.344 21.219 -2.75 1 97.62 193 ASP A CA 1
ATOM 1405 C C . ASP A 1 193 ? -29.922 20.828 -1.338 1 97.62 193 ASP A C 1
ATOM 1407 O O . ASP A 1 193 ? -29.328 21.625 -0.615 1 97.62 193 ASP A O 1
ATOM 1411 N N . GLU A 1 194 ? -30.188 19.594 -0.938 1 97.94 194 GLU A N 1
ATOM 1412 C CA . GLU A 1 194 ? -29.844 19.125 0.398 1 97.94 194 GLU A CA 1
ATOM 1413 C C . GLU A 1 194 ? -28.359 18.75 0.478 1 97.94 194 GLU A C 1
ATOM 1415 O O . GLU A 1 194 ? -27.797 18.625 1.57 1 97.94 194 GLU A O 1
ATOM 1420 N N . ILE A 1 195 ? -27.672 18.562 -0.682 1 98.44 195 ILE A N 1
ATOM 1421 C CA . ILE A 1 195 ? -26.328 18.016 -0.606 1 98.44 195 ILE A CA 1
ATOM 1422 C C . ILE A 1 195 ? -25.359 18.922 -1.356 1 98.44 195 ILE A C 1
ATOM 1424 O O . ILE A 1 195 ? -24.156 18.641 -1.439 1 98.44 195 ILE A O 1
ATOM 1428 N N . SER A 1 196 ? -25.781 20.047 -1.869 1 98.56 196 SER A N 1
ATOM 1429 C CA . SER A 1 196 ? -24.969 20.953 -2.674 1 98.56 196 SER A CA 1
ATOM 1430 C C . SER A 1 196 ? -23.875 21.609 -1.838 1 98.56 196 SER A C 1
ATOM 1432 O O . SER A 1 196 ? -22.906 22.156 -2.383 1 98.56 196 SER A O 1
ATOM 1434 N N . PHE A 1 197 ? -24 21.5 -0.498 1 98.25 197 PHE A N 1
ATOM 1435 C CA . PHE A 1 197 ? -23 22.062 0.395 1 98.25 197 PHE A CA 1
ATOM 1436 C C . PHE A 1 197 ? -21.641 21.438 0.162 1 98.25 197 PHE A C 1
ATOM 1438 O O . PHE A 1 197 ? -20.609 22.016 0.51 1 98.25 197 PHE A O 1
ATOM 1445 N N . ILE A 1 198 ? -21.609 20.266 -0.474 1 98.75 198 ILE A N 1
ATOM 1446 C CA . ILE A 1 198 ? -20.359 19.516 -0.66 1 98.75 198 ILE A CA 1
ATOM 1447 C C . ILE A 1 198 ? -19.453 20.266 -1.622 1 98.75 198 ILE A C 1
ATOM 1449 O O . ILE A 1 198 ? -18.25 19.969 -1.694 1 98.75 198 ILE A O 1
ATOM 1453 N N . LEU A 1 199 ? -19.969 21.219 -2.375 1 98.69 199 LEU A N 1
ATOM 1454 C CA . LEU A 1 199 ? -19.203 22 -3.336 1 98.69 199 LEU A CA 1
ATOM 1455 C C . LEU A 1 199 ? -18.141 22.844 -2.631 1 98.69 199 LEU A C 1
ATOM 1457 O O . LEU A 1 199 ? -17.156 23.25 -3.246 1 98.69 199 LEU A O 1
ATOM 1461 N N . GLU A 1 200 ? -18.359 23.047 -1.339 1 98.31 200 GLU A N 1
ATOM 1462 C CA . GLU A 1 200 ? -17.344 23.781 -0.573 1 98.31 200 GLU A CA 1
ATOM 1463 C C . GLU A 1 200 ? -16.031 23 -0.525 1 98.31 200 GLU A C 1
ATOM 1465 O O . GLU A 1 200 ? -14.953 23.594 -0.494 1 98.31 200 GLU A O 1
ATOM 1470 N N . ALA A 1 201 ? -16.141 21.688 -0.527 1 98.56 201 ALA A N 1
ATOM 1471 C CA . ALA A 1 201 ? -14.938 20.875 -0.574 1 98.56 201 ALA A CA 1
ATOM 1472 C C . ALA A 1 201 ? -14.172 21.094 -1.875 1 98.56 201 ALA A C 1
ATOM 1474 O O . ALA A 1 201 ? -12.945 21.203 -1.869 1 98.56 201 ALA A O 1
ATOM 1475 N N . LYS A 1 202 ? -14.914 21.141 -2.986 1 98.75 202 LYS A N 1
ATOM 1476 C CA . LYS A 1 202 ? -14.305 21.438 -4.277 1 98.75 202 LYS A CA 1
ATOM 1477 C C . LYS A 1 202 ? -13.602 22.797 -4.25 1 98.75 202 LYS A C 1
ATOM 1479 O O . LYS A 1 202 ? -12.445 22.906 -4.676 1 98.75 202 LYS A O 1
ATOM 1484 N N . LYS A 1 203 ? -14.273 23.75 -3.744 1 98.44 203 LYS A N 1
ATOM 1485 C CA . LYS A 1 203 ? -13.75 25.109 -3.727 1 98.44 203 LYS A CA 1
ATOM 1486 C C . LYS A 1 203 ? -12.453 25.188 -2.924 1 98.44 203 LYS A C 1
ATOM 1488 O O . LYS A 1 203 ? -11.438 25.672 -3.424 1 98.44 203 LYS A O 1
ATOM 1493 N N . LEU A 1 204 ? -12.438 24.688 -1.725 1 97.69 204 LEU A N 1
ATOM 1494 C CA . LEU A 1 204 ? -11.297 24.812 -0.823 1 97.69 204 LEU A CA 1
ATOM 1495 C C . LEU A 1 204 ? -10.117 23.984 -1.322 1 97.69 204 LEU A C 1
ATOM 1497 O O . LEU A 1 204 ? -8.984 24.453 -1.359 1 97.69 204 LEU A O 1
ATOM 1501 N N . ASN A 1 205 ? -10.383 22.734 -1.679 1 98.38 205 ASN A N 1
ATOM 1502 C CA . ASN A 1 205 ? -9.297 21.828 -2.055 1 98.38 205 ASN A CA 1
ATOM 1503 C C . ASN A 1 205 ? -8.703 22.203 -3.412 1 98.38 205 ASN A C 1
ATOM 1505 O O . ASN A 1 205 ? -7.508 22.016 -3.643 1 98.38 205 ASN A O 1
ATOM 1509 N N . LEU A 1 206 ? -9.562 22.703 -4.336 1 98.19 206 LEU A N 1
ATOM 1510 C CA . LEU A 1 206 ? -9.047 23.188 -5.617 1 98.19 206 LEU A CA 1
ATOM 1511 C C . LEU A 1 206 ? -8.148 24.406 -5.422 1 98.19 206 LEU A C 1
ATOM 1513 O O . LEU A 1 206 ? -7.117 24.531 -6.086 1 98.19 206 LEU A O 1
ATOM 1517 N N . ALA A 1 207 ? -8.539 25.312 -4.531 1 97 207 ALA A N 1
ATOM 1518 C CA . ALA A 1 207 ? -7.727 26.5 -4.234 1 97 207 ALA A CA 1
ATOM 1519 C C . ALA A 1 207 ? -6.367 26.094 -3.672 1 97 207 ALA A C 1
ATOM 1521 O O . ALA A 1 207 ? -5.348 26.688 -4.004 1 97 207 ALA A O 1
ATOM 1522 N N . ALA A 1 208 ? -6.34 25.094 -2.811 1 96.25 208 ALA A N 1
ATOM 1523 C CA . ALA A 1 208 ? -5.082 24.594 -2.254 1 96.25 208 ALA A CA 1
ATOM 1524 C C . ALA A 1 208 ? -4.18 24.047 -3.352 1 96.25 208 ALA A C 1
ATOM 1526 O O . ALA A 1 208 ? -2.971 24.297 -3.357 1 96.25 208 ALA A O 1
ATOM 1527 N N . ALA A 1 209 ? -4.758 23.25 -4.27 1 97.38 209 ALA A N 1
ATOM 1528 C CA . ALA A 1 209 ? -3.994 22.688 -5.379 1 97.38 209 ALA A CA 1
ATOM 1529 C C . ALA A 1 209 ? -3.375 23.797 -6.234 1 97.38 209 ALA A C 1
ATOM 1531 O O . ALA A 1 209 ? -2.203 23.719 -6.609 1 97.38 209 ALA A O 1
ATOM 1532 N N . GLN A 1 210 ? -4.141 24.828 -6.52 1 96 210 GLN A N 1
ATOM 1533 C CA . GLN A 1 210 ? -3.686 25.922 -7.363 1 96 210 GLN A CA 1
ATOM 1534 C C . GLN A 1 210 ? -2.539 26.688 -6.703 1 96 210 GLN A C 1
ATOM 1536 O O . GLN A 1 210 ? -1.611 27.125 -7.379 1 96 210 GLN A O 1
ATOM 1541 N N . THR A 1 211 ? -2.602 26.812 -5.41 1 92.81 211 THR A N 1
ATOM 1542 C CA . THR A 1 211 ? -1.538 27.469 -4.664 1 92.81 211 THR A CA 1
ATOM 1543 C C . THR A 1 211 ? -0.206 26.75 -4.867 1 92.81 211 THR A C 1
ATOM 1545 O O . THR A 1 211 ? 0.818 27.406 -5.113 1 92.81 211 THR A O 1
ATOM 1548 N N . ALA A 1 212 ? -0.201 25.453 -4.789 1 91.88 212 ALA A N 1
ATOM 1549 C CA . ALA A 1 212 ? 1.035 24.672 -4.875 1 91.88 212 ALA A CA 1
ATOM 1550 C C . ALA A 1 212 ? 1.546 24.609 -6.309 1 91.88 212 ALA A C 1
ATOM 1552 O O . ALA A 1 212 ? 2.752 24.516 -6.543 1 91.88 212 ALA A O 1
ATOM 1553 N N . LEU A 1 213 ? 0.67 24.594 -7.289 1 91.56 213 LEU A N 1
ATOM 1554 C CA . LEU A 1 213 ? 1.089 24.531 -8.688 1 91.56 213 LEU A CA 1
ATOM 1555 C C . LEU A 1 213 ? 1.816 25.797 -9.102 1 91.56 213 LEU A C 1
ATOM 1557 O O . LEU A 1 213 ? 2.594 25.781 -10.062 1 91.56 213 LEU A O 1
ATOM 1561 N N . SER A 1 214 ? 1.682 26.891 -8.336 1 85.62 214 SER A N 1
ATOM 1562 C CA . SER A 1 214 ? 2.348 28.172 -8.609 1 85.62 214 SER A CA 1
ATOM 1563 C C . SER A 1 214 ? 3.561 28.359 -7.703 1 85.62 214 SER A C 1
ATOM 1565 O O . SER A 1 214 ? 4.301 29.328 -7.844 1 85.62 214 SER A O 1
ATOM 1567 N N . GLY A 1 215 ? 3.77 27.406 -6.797 1 82.81 215 GLY A N 1
ATOM 1568 C CA . GLY A 1 215 ? 4.848 27.531 -5.828 1 82.81 215 GLY A CA 1
ATOM 1569 C C . GLY A 1 215 ? 5.652 26.25 -5.668 1 82.81 215 GLY A C 1
ATOM 1570 O O . GLY A 1 215 ? 5.512 25.312 -6.461 1 82.81 215 GLY A O 1
ATOM 1571 N N . ASP A 1 216 ? 6.637 26.266 -4.797 1 84 216 ASP A N 1
ATOM 1572 C CA . ASP A 1 216 ? 7.453 25.109 -4.445 1 84 216 ASP A CA 1
ATOM 1573 C C . ASP A 1 216 ? 7.16 24.656 -3.02 1 84 216 ASP A C 1
ATOM 1575 O O . ASP A 1 216 ? 7.777 25.125 -2.064 1 84 216 ASP A O 1
ATOM 1579 N N . TYR A 1 217 ? 6.207 23.75 -2.908 1 89.19 217 TYR A N 1
ATOM 1580 C CA . TYR A 1 217 ? 5.805 23.234 -1.606 1 89.19 217 TYR A CA 1
ATOM 1581 C C . TYR A 1 217 ? 6.004 21.719 -1.541 1 89.19 217 TYR A C 1
ATOM 1583 O O . TYR A 1 217 ? 5.824 21.031 -2.539 1 89.19 217 TYR A O 1
ATOM 1591 N N . GLY A 1 218 ? 6.34 21.297 -0.293 1 91.19 218 GLY A N 1
ATOM 1592 C CA . GLY A 1 218 ? 6.535 19.859 -0.138 1 91.19 218 GLY A CA 1
ATOM 1593 C C . GLY A 1 218 ? 7.535 19.281 -1.12 1 91.19 218 GLY A C 1
ATOM 1594 O O . GLY A 1 218 ? 8.594 19.875 -1.348 1 91.19 218 GLY A O 1
ATOM 1595 N N . HIS A 1 219 ? 7.203 18.172 -1.723 1 94.06 219 HIS A N 1
ATOM 1596 C CA . HIS A 1 219 ? 8.094 17.547 -2.697 1 94.06 219 HIS A CA 1
ATOM 1597 C C . HIS A 1 219 ? 7.73 17.969 -4.117 1 94.06 219 HIS A C 1
ATOM 1599 O O . HIS A 1 219 ? 8.266 17.422 -5.086 1 94.06 219 HIS A O 1
ATOM 1605 N N . SER A 1 220 ? 6.789 18.844 -4.277 1 94.88 220 SER A N 1
ATOM 1606 C CA . SER A 1 220 ? 6.359 19.422 -5.547 1 94.88 220 SER A CA 1
ATOM 1607 C C . SER A 1 220 ? 5.957 18.344 -6.543 1 94.88 220 SER A C 1
ATOM 1609 O O . SER A 1 220 ? 6.293 18.422 -7.727 1 94.88 220 SER A O 1
ATOM 1611 N N . LEU A 1 221 ? 5.34 17.328 -6.023 1 96.12 221 LEU A N 1
ATOM 1612 C CA . LEU A 1 221 ? 4.938 16.219 -6.887 1 96.12 221 LEU A CA 1
ATOM 1613 C C . LEU A 1 221 ? 3.92 16.688 -7.926 1 96.12 221 LEU A C 1
ATOM 1615 O O . LEU A 1 221 ? 4.023 16.344 -9.102 1 96.12 221 LEU A O 1
ATOM 1619 N N . GLY A 1 222 ? 2.922 17.469 -7.496 1 96 222 GLY A N 1
ATOM 1620 C CA . GLY A 1 222 ? 1.909 17.953 -8.422 1 96 222 GLY A CA 1
ATOM 1621 C C . GLY A 1 222 ? 2.49 18.703 -9.602 1 96 222 GLY A C 1
ATOM 1622 O O . GLY A 1 222 ? 2.146 18.406 -10.758 1 96 222 GLY A O 1
ATOM 1623 N N . ALA A 1 223 ? 3.377 19.609 -9.289 1 95.38 223 ALA A N 1
ATOM 1624 C CA . ALA A 1 223 ? 4.023 20.391 -10.336 1 95.38 223 ALA A CA 1
ATOM 1625 C C . ALA A 1 223 ? 4.906 19.516 -11.219 1 95.38 223 ALA A C 1
ATOM 1627 O O . ALA A 1 223 ? 4.98 19.719 -12.43 1 95.38 223 ALA A O 1
ATOM 1628 N N . THR A 1 224 ? 5.598 18.594 -10.633 1 95.12 224 THR A N 1
ATOM 1629 C CA . THR A 1 224 ? 6.488 17.688 -11.359 1 95.12 224 THR A CA 1
ATOM 1630 C C . THR A 1 224 ? 5.715 16.859 -12.383 1 95.12 224 THR A C 1
ATOM 1632 O O . THR A 1 224 ? 6.172 16.672 -13.508 1 95.12 224 THR A O 1
ATOM 1635 N N . ILE A 1 225 ? 4.535 16.359 -12.016 1 95.81 225 ILE A N 1
ATOM 1636 C CA . ILE A 1 225 ? 3.693 15.586 -12.914 1 95.81 225 ILE A CA 1
ATOM 1637 C C . ILE A 1 225 ? 3.279 16.438 -14.109 1 95.81 225 ILE A C 1
ATOM 1639 O O . ILE A 1 225 ? 3.277 15.977 -15.25 1 95.81 225 ILE A O 1
ATOM 1643 N N . LYS A 1 226 ? 2.969 17.656 -13.875 1 93.06 226 LYS A N 1
ATOM 1644 C CA . LYS A 1 226 ? 2.453 18.547 -14.898 1 93.06 226 LYS A CA 1
ATOM 1645 C C . LYS A 1 226 ? 3.564 19 -15.844 1 93.06 226 LYS A C 1
ATOM 1647 O O . LYS A 1 226 ? 3.311 19.297 -17.016 1 93.06 226 LYS A O 1
ATOM 1652 N N . LYS A 1 227 ? 4.754 19.031 -15.383 1 93.5 227 LYS A N 1
ATOM 1653 C CA . LYS A 1 227 ? 5.867 19.531 -16.172 1 93.5 227 LYS A CA 1
ATOM 1654 C C . LYS A 1 227 ? 6.734 18.391 -16.703 1 93.5 227 LYS A C 1
ATOM 1656 O O . LYS A 1 227 ? 6.434 17.797 -17.75 1 93.5 227 LYS A O 1
ATOM 1661 N N . SER A 1 228 ? 7.629 17.922 -15.836 1 91.5 228 SER A N 1
ATOM 1662 C CA . SER A 1 228 ? 8.562 16.875 -16.25 1 91.5 228 SER A CA 1
ATOM 1663 C C . SER A 1 228 ? 7.848 15.547 -16.438 1 91.5 228 SER A C 1
ATOM 1665 O O . SER A 1 228 ? 8.328 14.68 -17.172 1 91.5 228 SER A O 1
ATOM 1667 N N . GLY A 1 229 ? 6.719 15.43 -15.883 1 95.12 229 GLY A N 1
ATOM 1668 C CA . GLY A 1 229 ? 5.973 14.188 -15.953 1 95.12 229 GLY A CA 1
ATOM 1669 C C . GLY A 1 229 ? 5.23 14 -17.266 1 95.12 229 GLY A C 1
ATOM 1670 O O . GLY A 1 229 ? 4.793 12.891 -17.578 1 95.12 229 GLY A O 1
ATOM 1671 N N . LEU A 1 230 ? 5.094 15.078 -18.062 1 95.44 230 LEU A N 1
ATOM 1672 C CA . LEU A 1 230 ? 4.379 15.016 -19.328 1 95.44 230 LEU A CA 1
ATOM 1673 C C . LEU A 1 230 ? 4.977 13.945 -20.234 1 95.44 230 LEU A C 1
ATOM 1675 O O . LEU A 1 230 ? 4.25 13.281 -20.984 1 95.44 230 LEU A O 1
ATOM 1679 N N . LYS A 1 231 ? 6.258 13.812 -20.125 1 95.5 231 LYS A N 1
ATOM 1680 C CA . LYS A 1 231 ? 6.984 12.859 -20.969 1 95.5 231 LYS A CA 1
ATOM 1681 C C . LYS A 1 231 ? 6.586 11.422 -20.641 1 95.5 231 LYS A C 1
ATOM 1683 O O . LYS A 1 231 ? 6.621 10.555 -21.516 1 95.5 231 LYS A O 1
ATOM 1688 N N . TYR A 1 232 ? 6.172 11.148 -19.438 1 97.19 232 TYR A N 1
ATOM 1689 C CA . TYR A 1 232 ? 5.945 9.781 -19 1 97.19 232 TYR A CA 1
ATOM 1690 C C . TYR A 1 232 ? 4.457 9.5 -18.828 1 97.19 232 TYR A C 1
ATOM 1692 O O . TYR A 1 232 ? 4.012 8.359 -18.984 1 97.19 232 TYR A O 1
ATOM 1700 N N . TYR A 1 233 ? 3.682 10.523 -18.453 1 96.94 233 TYR A N 1
ATOM 1701 C CA . TYR A 1 233 ? 2.27 10.359 -18.125 1 96.94 233 TYR A CA 1
ATOM 1702 C C . TYR A 1 233 ? 1.386 10.969 -19.219 1 96.94 233 TYR A C 1
ATOM 1704 O O . TYR A 1 233 ? 0.19 10.672 -19.281 1 96.94 233 TYR A O 1
ATOM 1712 N N . GLY A 1 234 ? 1.976 11.836 -20.094 1 96.44 234 GLY A N 1
ATOM 1713 C CA . GLY A 1 234 ? 1.177 12.578 -21.062 1 96.44 234 GLY A CA 1
ATOM 1714 C C . GLY A 1 234 ? 0.211 13.547 -20.406 1 96.44 234 GLY A C 1
ATOM 1715 O O . GLY A 1 234 ? 0.255 13.758 -19.203 1 96.44 234 GLY A O 1
ATOM 1716 N N . ASP A 1 235 ? -0.552 14.25 -21.266 1 97.06 235 ASP A N 1
ATOM 1717 C CA . ASP A 1 235 ? -1.666 15.078 -20.812 1 97.06 235 ASP A CA 1
ATOM 1718 C C . ASP A 1 235 ? -2.961 14.266 -20.75 1 97.06 235 ASP A C 1
ATOM 1720 O O . ASP A 1 235 ? -3.799 14.359 -21.641 1 97.06 235 ASP A O 1
ATOM 1724 N N . THR A 1 236 ? -3.068 13.477 -19.688 1 97.75 236 THR A N 1
ATOM 1725 C CA . THR A 1 236 ? -4.133 12.484 -19.578 1 97.75 236 THR A CA 1
ATOM 1726 C C . THR A 1 236 ? -4.977 12.727 -18.328 1 97.75 236 THR A C 1
ATOM 1728 O O . THR A 1 236 ? -4.527 13.398 -17.391 1 97.75 236 THR A O 1
ATOM 1731 N N . PRO A 1 237 ? -6.184 12.18 -18.25 1 98.19 237 PRO A N 1
ATOM 1732 C CA . PRO A 1 237 ? -7.02 12.297 -17.062 1 98.19 237 PRO A CA 1
ATOM 1733 C C . PRO A 1 237 ? -6.324 11.781 -15.797 1 98.19 237 PRO A C 1
ATOM 1735 O O . PRO A 1 237 ? -6.43 12.398 -14.734 1 98.19 237 PRO A O 1
ATOM 1738 N N . VAL A 1 238 ? -5.598 10.703 -15.945 1 98.06 238 VAL A N 1
ATOM 1739 C CA . VAL A 1 238 ? -4.898 10.148 -14.789 1 98.06 238 VAL A CA 1
ATOM 1740 C C . VAL A 1 238 ? -3.828 11.133 -14.312 1 98.06 238 VAL A C 1
ATOM 1742 O O . VAL A 1 238 ? -3.693 11.375 -13.109 1 98.06 238 VAL A O 1
ATOM 1745 N N . ALA A 1 239 ? -3.051 11.711 -15.234 1 98 239 ALA A N 1
ATOM 1746 C CA . ALA A 1 239 ? -2.029 12.695 -14.883 1 98 239 ALA A CA 1
ATOM 1747 C C . ALA A 1 239 ? -2.648 13.906 -14.195 1 98 239 ALA A C 1
ATOM 1749 O O . ALA A 1 239 ? -2.088 14.438 -13.234 1 98 239 ALA A O 1
ATOM 1750 N N . HIS A 1 240 ? -3.807 14.367 -14.711 1 98.44 240 HIS A N 1
ATOM 1751 C CA . HIS A 1 240 ? -4.496 15.5 -14.109 1 98.44 240 HIS A CA 1
ATOM 1752 C C . HIS A 1 240 ? -4.906 15.203 -12.664 1 98.44 240 HIS A C 1
ATOM 1754 O O . HIS A 1 240 ? -4.66 16 -11.766 1 98.44 240 HIS A O 1
ATOM 1760 N N . MET A 1 241 ? -5.516 14.055 -12.477 1 98.62 241 MET A N 1
ATOM 1761 C CA . MET A 1 241 ? -5.984 13.664 -11.156 1 98.62 241 MET A CA 1
ATOM 1762 C C . MET A 1 241 ? -4.828 13.617 -10.164 1 98.62 241 MET A C 1
ATOM 1764 O O . MET A 1 241 ? -4.934 14.133 -9.047 1 98.62 241 MET A O 1
ATOM 1768 N N . ILE A 1 242 ? -3.703 12.969 -10.57 1 98.31 242 ILE A N 1
ATOM 1769 C CA . ILE A 1 242 ? -2.543 12.836 -9.703 1 98.31 242 ILE A CA 1
ATOM 1770 C C . ILE A 1 242 ? -1.954 14.219 -9.406 1 98.31 242 ILE A C 1
ATOM 1772 O O . ILE A 1 242 ? -1.653 14.539 -8.258 1 98.31 242 ILE A O 1
ATOM 1776 N N . SER A 1 243 ? -1.83 15.016 -10.414 1 97.94 243 SER A N 1
ATOM 1777 C CA . SER A 1 243 ? -1.207 16.328 -10.297 1 97.94 243 SER A CA 1
ATOM 1778 C C . SER A 1 243 ? -1.989 17.219 -9.336 1 97.94 243 SER A C 1
ATOM 1780 O O . SER A 1 243 ? -1.438 17.734 -8.359 1 97.94 243 SER A O 1
ATOM 1782 N N . TYR A 1 244 ? -3.262 17.359 -9.539 1 98.19 244 TYR A N 1
ATOM 1783 C CA . TYR A 1 244 ? -4.07 18.281 -8.742 1 98.19 244 TYR A CA 1
ATOM 1784 C C . TYR A 1 244 ? -4.184 17.797 -7.305 1 98.19 244 TYR A C 1
ATOM 1786 O O . TYR A 1 244 ? -4.121 18.594 -6.367 1 98.19 244 TYR A O 1
ATOM 1794 N N . THR A 1 245 ? -4.383 16.516 -7.145 1 98.69 245 THR A N 1
ATOM 1795 C CA . THR A 1 245 ? -4.531 15.977 -5.797 1 98.69 245 THR A CA 1
ATOM 1796 C C . THR A 1 245 ? -3.234 16.125 -5.008 1 98.69 245 THR A C 1
ATOM 1798 O O . THR A 1 245 ? -3.244 16.562 -3.861 1 98.69 245 THR A O 1
ATOM 1801 N N . SER A 1 246 ? -2.115 15.727 -5.625 1 98.19 246 SER A N 1
ATOM 1802 C CA . SER A 1 246 ? -0.823 15.82 -4.953 1 98.19 246 SER A CA 1
ATOM 1803 C C . SER A 1 246 ? -0.441 17.266 -4.688 1 98.19 246 SER A C 1
ATOM 1805 O O . SER A 1 246 ? 0.208 17.578 -3.684 1 98.19 246 SER A O 1
ATOM 1807 N N . ALA A 1 247 ? -0.825 18.188 -5.598 1 97.94 247 ALA A N 1
ATOM 1808 C CA . ALA A 1 247 ? -0.531 19.594 -5.402 1 97.94 247 ALA A CA 1
ATOM 1809 C C . ALA A 1 247 ? -1.21 20.141 -4.148 1 97.94 247 ALA A C 1
ATOM 1811 O O . ALA A 1 247 ? -0.6 20.875 -3.369 1 97.94 247 ALA A O 1
ATOM 1812 N N . ALA A 1 248 ? -2.465 19.766 -3.967 1 97.62 248 ALA A N 1
ATOM 1813 C CA . ALA A 1 248 ? -3.164 20.203 -2.762 1 97.62 248 ALA A CA 1
ATOM 1814 C C . ALA A 1 248 ? -2.469 19.688 -1.506 1 97.62 248 ALA A C 1
ATOM 1816 O O . ALA A 1 248 ? -2.318 20.422 -0.525 1 97.62 248 ALA A O 1
ATOM 1817 N N . CYS A 1 249 ? -2.068 18.453 -1.554 1 96.88 249 CYS A N 1
ATOM 1818 C CA . CYS A 1 249 ? -1.345 17.875 -0.43 1 96.88 249 CYS A CA 1
ATOM 1819 C C . CYS A 1 249 ? 0.001 18.562 -0.233 1 96.88 249 CYS A C 1
ATOM 1821 O O . CYS A 1 249 ? 0.407 18.828 0.9 1 96.88 249 CYS A O 1
ATOM 1823 N N . ASP A 1 250 ? 0.734 18.828 -1.353 1 96.5 250 ASP A N 1
ATOM 1824 C CA . ASP A 1 250 ? 2.012 19.531 -1.292 1 96.5 250 ASP A CA 1
ATOM 1825 C C . ASP A 1 250 ? 1.864 20.875 -0.585 1 96.5 250 ASP A C 1
ATOM 1827 O O . ASP A 1 250 ? 2.701 21.234 0.243 1 96.5 250 ASP A O 1
ATOM 1831 N N . ALA A 1 251 ? 0.836 21.562 -0.93 1 94.81 251 ALA A N 1
ATOM 1832 C CA . ALA A 1 251 ? 0.588 22.859 -0.288 1 94.81 251 ALA A CA 1
ATOM 1833 C C . ALA A 1 251 ? 0.362 22.688 1.212 1 94.81 251 ALA A C 1
ATOM 1835 O O . ALA A 1 251 ? 1.01 23.359 2.021 1 94.81 251 ALA A O 1
ATOM 1836 N N . ARG A 1 252 ? -0.491 21.766 1.558 1 92.88 252 ARG A N 1
ATOM 1837 C CA . ARG A 1 252 ? -0.87 21.562 2.953 1 92.88 252 ARG A CA 1
ATOM 1838 C C . ARG A 1 252 ? 0.319 21.094 3.781 1 92.88 252 ARG A C 1
ATOM 1840 O O . ARG A 1 252 ? 0.636 21.688 4.816 1 92.88 252 ARG A O 1
ATOM 1847 N N . MET A 1 253 ? 0.976 20.094 3.293 1 94.12 253 MET A N 1
ATOM 1848 C CA . MET A 1 253 ? 2.049 19.453 4.051 1 94.12 253 MET A CA 1
ATOM 1849 C C . MET A 1 253 ? 3.334 20.266 3.969 1 94.12 253 MET A C 1
ATOM 1851 O O . MET A 1 253 ? 4.23 20.109 4.797 1 94.12 253 MET A O 1
ATOM 1855 N N . GLY A 1 254 ? 3.395 21.109 2.957 1 91.81 254 GLY A N 1
ATOM 1856 C CA . GLY A 1 254 ? 4.543 21.984 2.811 1 91.81 254 GLY A CA 1
ATOM 1857 C C . GLY A 1 254 ? 4.449 23.25 3.66 1 91.81 254 GLY A C 1
ATOM 1858 O O . GLY A 1 254 ? 5.383 24.047 3.689 1 91.81 254 GLY A O 1
ATOM 1859 N N . GLY A 1 255 ? 3.326 23.469 4.293 1 88.69 255 GLY A N 1
ATOM 1860 C CA . GLY A 1 255 ? 3.18 24.594 5.211 1 88.69 255 GLY A CA 1
ATOM 1861 C C . GLY A 1 255 ? 2.59 25.828 4.559 1 88.69 255 GLY A C 1
ATOM 1862 O O . GLY A 1 255 ? 2.713 26.938 5.086 1 88.69 255 GLY A O 1
ATOM 1863 N N . ALA A 1 256 ? 2.021 25.625 3.402 1 88.94 256 ALA A N 1
ATOM 1864 C CA . ALA A 1 256 ? 1.325 26.766 2.801 1 88.94 256 ALA A CA 1
ATOM 1865 C C . ALA A 1 256 ? 0.149 27.203 3.664 1 88.94 256 ALA A C 1
ATOM 1867 O O . ALA A 1 256 ? -0.465 26.391 4.355 1 88.94 256 ALA A O 1
ATOM 1868 N N . PRO A 1 257 ? -0.104 28.5 3.68 1 85.12 257 PRO A N 1
ATOM 1869 C CA . PRO A 1 257 ? -1.254 28.984 4.441 1 85.12 257 PRO A CA 1
ATOM 1870 C C . PRO A 1 257 ? -2.582 28.75 3.727 1 85.12 257 PRO A C 1
ATOM 1872 O O . PRO A 1 257 ? -3.271 29.719 3.363 1 85.12 257 PRO A O 1
ATOM 1875 N N . VAL A 1 258 ? -2.949 27.547 3.592 1 89.44 258 VAL A N 1
ATOM 1876 C CA . VAL A 1 258 ? -4.176 27.188 2.889 1 89.44 258 VAL A CA 1
ATOM 1877 C C . VAL A 1 258 ? -5.078 26.359 3.805 1 89.44 258 VAL A C 1
ATOM 1879 O O . VAL A 1 258 ? -4.598 25.656 4.691 1 89.44 258 VAL A O 1
ATOM 1882 N N . ALA A 1 259 ? -6.324 26.562 3.611 1 91.81 259 ALA A N 1
ATOM 1883 C CA . ALA A 1 259 ? -7.316 25.688 4.234 1 91.81 259 ALA A CA 1
ATOM 1884 C C . ALA A 1 259 ? -7.773 24.594 3.27 1 91.81 259 ALA A C 1
ATOM 1886 O O . ALA A 1 259 ? -7.93 24.844 2.072 1 91.81 259 ALA A O 1
ATOM 1887 N N . VAL A 1 260 ? -7.934 23.406 3.789 1 95.75 260 VAL A N 1
ATOM 1888 C CA . VAL A 1 260 ? -8.469 22.312 2.979 1 95.75 260 VAL A CA 1
ATOM 1889 C C . VAL A 1 260 ? -9.695 21.719 3.666 1 95.75 260 VAL A C 1
ATOM 1891 O O . VAL A 1 260 ? -9.883 21.891 4.875 1 95.75 260 VAL A O 1
ATOM 1894 N N . MET A 1 261 ? -10.586 21.188 2.846 1 96.88 261 MET A N 1
ATOM 1895 C CA . MET A 1 261 ? -11.695 20.438 3.42 1 96.88 261 MET A CA 1
ATOM 1896 C C . MET A 1 261 ? -11.234 19.062 3.879 1 96.88 261 MET A C 1
ATOM 1898 O O . MET A 1 261 ? -10.641 18.297 3.102 1 96.88 261 MET A O 1
ATOM 1902 N N . SER A 1 262 ? -11.484 18.719 5.125 1 95.62 262 SER A N 1
ATOM 1903 C CA . SER A 1 262 ? -11.055 17.438 5.688 1 95.62 262 SER A CA 1
ATOM 1904 C C . SER A 1 262 ? -12.125 16.375 5.52 1 95.62 262 SER A C 1
ATOM 1906 O O . SER A 1 262 ? -13.242 16.672 5.082 1 95.62 262 SER A O 1
ATOM 1908 N N . ASN A 1 263 ? -11.867 15.18 5.727 1 96.25 263 ASN A N 1
ATOM 1909 C CA . ASN A 1 263 ? -12.758 14.031 5.871 1 96.25 263 ASN A CA 1
ATOM 1910 C C . ASN A 1 263 ? -12.32 13.125 7.023 1 96.25 263 ASN A C 1
ATOM 1912 O O . ASN A 1 263 ? -11.172 12.68 7.066 1 96.25 263 ASN A O 1
ATOM 1916 N N . SER A 1 264 ? -13.273 12.891 7.918 1 92.12 264 SER A N 1
ATOM 1917 C CA . SER A 1 264 ? -13.047 12.016 9.062 1 92.12 264 SER A CA 1
ATOM 1918 C C . SER A 1 264 ? -11.797 12.422 9.836 1 92.12 264 SER A C 1
ATOM 1920 O O . SER A 1 264 ? -10.953 11.578 10.156 1 92.12 264 SER A O 1
ATOM 1922 N N . GLY A 1 265 ? -11.555 13.766 9.883 1 85.5 265 GLY A N 1
ATOM 1923 C CA . GLY A 1 265 ? -10.539 14.312 10.773 1 85.5 265 GLY A CA 1
ATOM 1924 C C . GLY A 1 265 ? -9.211 14.539 10.086 1 85.5 265 GLY A C 1
ATOM 1925 O O . GLY A 1 265 ? -8.258 15.023 10.711 1 85.5 265 GLY A O 1
ATOM 1926 N N . SER A 1 266 ? -9.07 14.281 8.828 1 91.38 266 SER A N 1
ATOM 1927 C CA . SER A 1 266 ? -7.805 14.422 8.117 1 91.38 266 SER A CA 1
ATOM 1928 C C . SER A 1 266 ? -7.961 15.281 6.871 1 91.38 266 SER A C 1
ATOM 1930 O O . SER A 1 266 ? -8.797 15 6.012 1 91.38 266 SER A O 1
ATOM 1932 N N . GLY A 1 267 ? -7.164 16.297 6.766 1 94.44 267 GLY A N 1
ATOM 1933 C CA . GLY A 1 267 ? -7.156 17.141 5.578 1 94.44 267 GLY A CA 1
ATOM 1934 C C . GLY A 1 267 ? -6.738 16.391 4.324 1 94.44 267 GLY A C 1
ATOM 1935 O O . GLY A 1 267 ? -7.328 16.578 3.256 1 94.44 267 GLY A O 1
ATOM 1936 N N . ASN A 1 268 ? -5.691 15.5 4.438 1 96.12 268 ASN A N 1
ATOM 1937 C CA . ASN A 1 268 ? -5.227 14.742 3.283 1 96.12 268 ASN A CA 1
ATOM 1938 C C . ASN A 1 268 ? -6.281 13.758 2.795 1 96.12 268 ASN A C 1
ATOM 1940 O O . ASN A 1 268 ? -6.41 13.516 1.593 1 96.12 268 ASN A O 1
ATOM 1944 N N . GLN A 1 269 ? -7.07 13.18 3.73 1 96.81 269 GLN A N 1
ATOM 1945 C CA . GLN A 1 269 ? -8.188 12.328 3.336 1 96.81 269 GLN A CA 1
ATOM 1946 C C . GLN A 1 269 ? -9.242 13.125 2.568 1 96.81 269 GLN A C 1
ATOM 1948 O O . GLN A 1 269 ? -9.773 12.648 1.565 1 96.81 269 GLN A O 1
ATOM 1953 N N . GLY A 1 270 ? -9.477 14.328 3.062 1 98.38 270 GLY A N 1
ATOM 1954 C CA . GLY A 1 270 ? -10.422 15.188 2.369 1 98.38 270 GLY A CA 1
ATOM 1955 C C . GLY A 1 270 ? -9.969 15.57 0.971 1 98.38 270 GLY A C 1
ATOM 1956 O O . GLY A 1 270 ? -10.766 15.555 0.03 1 98.38 270 GLY A O 1
ATOM 1957 N N . ILE A 1 271 ? -8.719 15.938 0.855 1 98.62 271 ILE A N 1
ATOM 1958 C CA . ILE A 1 271 ? -8.133 16.234 -0.448 1 98.62 271 ILE A CA 1
ATOM 1959 C C . ILE A 1 271 ? -8.305 15.023 -1.373 1 98.62 271 ILE A C 1
ATOM 1961 O O . ILE A 1 271 ? -8.719 15.172 -2.525 1 98.62 271 ILE A O 1
ATOM 1965 N N . THR A 1 272 ? -8.023 13.844 -0.88 1 98.88 272 THR A N 1
ATOM 1966 C CA . THR A 1 272 ? -8.062 12.617 -1.675 1 98.88 272 THR A CA 1
ATOM 1967 C C . THR A 1 272 ? -9.5 12.266 -2.061 1 98.88 272 THR A C 1
ATOM 1969 O O . THR A 1 272 ? -9.742 11.758 -3.156 1 98.88 272 THR A O 1
ATOM 1972 N N . ALA A 1 273 ? -10.453 12.539 -1.191 1 98.88 273 ALA A N 1
ATOM 1973 C CA . ALA A 1 273 ? -11.859 12.281 -1.484 1 98.88 273 ALA A CA 1
ATOM 1974 C C . ALA A 1 273 ? -12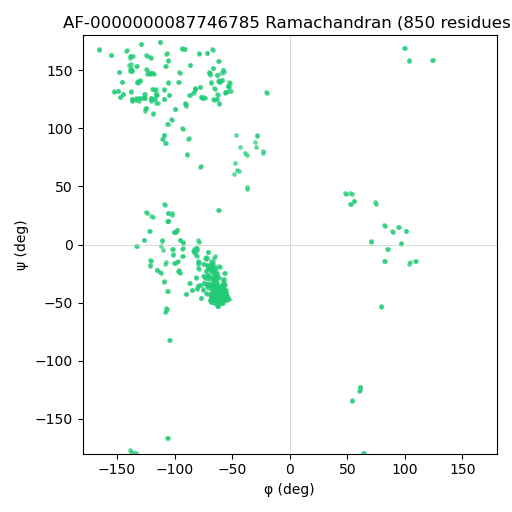.414 13.305 -2.471 1 98.88 273 ALA A C 1
ATOM 1976 O O . ALA A 1 273 ? -13.438 13.055 -3.119 1 98.88 273 ALA A O 1
ATOM 1977 N N . THR A 1 274 ? -11.766 14.445 -2.682 1 98.94 274 THR A N 1
ATOM 1978 C CA . THR A 1 274 ? -12.32 15.562 -3.441 1 98.94 274 THR A CA 1
ATOM 1979 C C . THR A 1 274 ? -11.648 15.672 -4.805 1 98.94 274 THR A C 1
ATOM 1981 O O . THR A 1 274 ? -12.312 15.633 -5.84 1 98.94 274 THR A O 1
ATOM 1984 N N . MET A 1 275 ? -10.359 15.773 -4.844 1 98.88 275 MET A N 1
ATOM 1985 C CA . MET A 1 275 ? -9.648 16.328 -5.984 1 98.88 275 MET A CA 1
ATOM 1986 C C . MET A 1 275 ? -9.672 15.367 -7.168 1 98.88 275 MET A C 1
ATOM 1988 O O . MET A 1 275 ? -9.805 15.789 -8.32 1 98.88 275 MET A O 1
ATOM 1992 N N . PRO A 1 276 ? -9.477 14.016 -6.93 1 98.88 276 PRO A N 1
ATOM 1993 C CA . PRO A 1 276 ? -9.594 13.141 -8.102 1 98.88 276 PRO A CA 1
ATOM 1994 C C . PRO A 1 276 ? -10.961 13.242 -8.773 1 98.88 276 PRO A C 1
ATOM 1996 O O . PRO A 1 276 ? -11.055 13.188 -10 1 98.88 276 PRO A O 1
ATOM 1999 N N . VAL A 1 277 ? -12 13.414 -7.969 1 98.94 277 VAL A N 1
ATOM 2000 C CA . VAL A 1 277 ? -13.367 13.5 -8.469 1 98.94 277 VAL A CA 1
ATOM 2001 C C . VAL A 1 277 ? -13.547 14.797 -9.258 1 98.94 277 VAL A C 1
ATOM 2003 O O . VAL A 1 277 ? -14.086 14.797 -10.367 1 98.94 277 VAL A O 1
ATOM 2006 N N . VAL A 1 278 ? -13.047 15.883 -8.664 1 98.88 278 VAL A N 1
ATOM 2007 C CA . VAL A 1 278 ? -13.156 17.188 -9.297 1 98.88 278 VAL A CA 1
ATOM 2008 C C . VAL A 1 278 ? -12.383 17.203 -10.609 1 98.88 278 VAL A C 1
ATOM 2010 O O . VAL A 1 278 ? -12.891 17.688 -11.633 1 98.88 278 VAL A O 1
ATOM 2013 N N . SER A 1 279 ? -11.172 16.734 -10.602 1 98.81 279 SER A N 1
ATOM 2014 C CA . SER A 1 279 ? -10.328 16.703 -11.797 1 98.81 279 SER A CA 1
ATOM 2015 C C . SER A 1 279 ? -10.953 15.852 -12.891 1 98.81 279 SER A C 1
ATOM 2017 O O . SER A 1 279 ? -11.016 16.266 -14.055 1 98.81 279 SER A O 1
ATOM 2019 N N . PHE A 1 280 ? -11.414 14.664 -12.523 1 98.88 280 PHE A N 1
ATOM 2020 C CA . PHE A 1 280 ? -11.992 13.758 -13.508 1 98.88 280 PHE A CA 1
ATOM 2021 C C . PHE A 1 280 ? -13.297 14.328 -14.07 1 98.88 280 PHE A C 1
ATOM 2023 O O . PHE A 1 280 ? -13.562 14.211 -15.266 1 98.88 280 PHE A O 1
ATOM 2030 N N . ALA A 1 281 ? -14.133 14.875 -13.211 1 98.88 281 ALA A N 1
ATOM 2031 C CA . ALA A 1 281 ? -15.375 15.5 -13.656 1 98.88 281 ALA A CA 1
ATOM 2032 C C . ALA A 1 281 ? -15.102 16.578 -14.695 1 98.88 281 ALA A C 1
ATOM 2034 O O . ALA A 1 281 ? -15.859 16.719 -15.664 1 98.88 281 ALA A O 1
ATOM 2035 N N . ALA A 1 282 ? -14.062 17.359 -14.453 1 98.5 282 ALA A N 1
ATOM 2036 C CA . ALA A 1 282 ? -13.695 18.391 -15.422 1 98.5 282 ALA A CA 1
ATOM 2037 C C . ALA A 1 282 ? -13.289 17.766 -16.75 1 98.5 282 ALA A C 1
ATOM 2039 O O . ALA A 1 282 ? -13.703 18.234 -17.812 1 98.5 282 ALA A O 1
ATOM 2040 N N . ASP A 1 283 ? -12.445 16.734 -16.734 1 98.06 283 ASP A N 1
ATOM 2041 C CA . ASP A 1 283 ? -11.992 16.047 -17.938 1 98.06 283 ASP A CA 1
ATOM 2042 C C . ASP A 1 283 ? -13.172 15.484 -18.719 1 98.06 283 ASP A C 1
ATOM 2044 O O . ASP A 1 283 ? -13.148 15.453 -19.953 1 98.06 283 ASP A O 1
ATOM 2048 N N . MET A 1 284 ? -14.188 15.023 -17.938 1 97.31 284 MET A N 1
ATOM 2049 C CA . MET A 1 284 ? -15.328 14.383 -18.594 1 97.31 284 MET A CA 1
ATOM 2050 C C . MET A 1 284 ? -16.438 15.398 -18.875 1 97.31 284 MET A C 1
ATOM 2052 O O . MET A 1 284 ? -17.5 15.039 -19.375 1 97.31 284 MET A O 1
ATOM 2056 N N . GLU A 1 285 ? -16.25 16.656 -18.562 1 97.75 285 GLU A N 1
ATOM 2057 C CA . GLU A 1 285 ? -17.234 17.719 -18.719 1 97.75 285 GLU A CA 1
ATOM 2058 C C . GLU A 1 285 ? -18.562 17.344 -18.047 1 97.75 285 GLU A C 1
ATOM 2060 O O . GLU A 1 285 ? -19.625 17.469 -18.641 1 97.75 285 GLU A O 1
ATOM 2065 N N . ALA A 1 286 ? -18.422 16.812 -16.875 1 98.56 286 ALA A N 1
ATOM 2066 C CA . ALA A 1 286 ? -19.594 16.438 -16.094 1 98.56 286 ALA A CA 1
ATOM 2067 C C . ALA A 1 286 ? -20.391 17.672 -15.664 1 98.56 286 ALA A C 1
ATOM 2069 O O . ALA A 1 286 ? -19.828 18.75 -15.492 1 98.56 286 ALA A O 1
ATOM 2070 N N . SER A 1 287 ? -21.703 17.5 -15.469 1 98.56 287 SER A N 1
ATOM 2071 C CA . SER A 1 287 ? -22.547 18.578 -14.961 1 98.56 287 SER A CA 1
ATOM 2072 C C . SER A 1 287 ? -22.281 18.859 -13.484 1 98.56 287 SER A C 1
ATOM 2074 O O . SER A 1 287 ? -21.641 18.047 -12.805 1 98.56 287 SER A O 1
ATOM 2076 N N . GLU A 1 288 ? -22.734 19.953 -13.055 1 98.44 288 GLU A N 1
ATOM 2077 C CA . GLU A 1 288 ? -22.594 20.281 -11.641 1 98.44 288 GLU A CA 1
ATOM 2078 C C . GLU A 1 288 ? -23.297 19.25 -10.758 1 98.44 288 GLU A C 1
ATOM 2080 O O . GLU A 1 288 ? -22.781 18.875 -9.703 1 98.44 288 GLU A O 1
ATOM 2085 N N . GLU A 1 289 ? -24.469 18.844 -11.188 1 98.75 289 GLU A N 1
ATOM 2086 C CA . GLU A 1 289 ? -25.188 17.844 -10.414 1 98.75 289 GLU A CA 1
ATOM 2087 C C . GLU A 1 289 ? -24.375 16.547 -10.32 1 98.75 289 GLU A C 1
ATOM 2089 O O . GLU A 1 289 ? -24.266 15.961 -9.242 1 98.75 289 GLU A O 1
ATOM 2094 N N . GLN A 1 290 ? -23.828 16.094 -11.477 1 98.81 290 GLN A N 1
ATOM 2095 C CA . GLN A 1 290 ? -23 14.891 -11.461 1 98.81 290 GLN A CA 1
ATOM 2096 C C . GLN A 1 290 ? -21.828 15.039 -10.508 1 98.81 290 GLN A C 1
ATOM 2098 O O . GLN A 1 290 ? -21.484 14.102 -9.781 1 98.81 290 GLN A O 1
ATOM 2103 N N . THR A 1 291 ? -21.25 16.234 -10.531 1 98.88 291 THR A N 1
ATOM 2104 C CA . THR A 1 291 ? -20.094 16.5 -9.68 1 98.88 291 THR A CA 1
ATOM 2105 C C . THR A 1 291 ? -20.484 16.469 -8.211 1 98.88 291 THR A C 1
ATOM 2107 O O . THR A 1 291 ? -19.781 15.867 -7.387 1 98.88 291 THR A O 1
ATOM 2110 N N . ILE A 1 292 ? -21.625 17.047 -7.863 1 98.94 292 ILE A N 1
ATOM 2111 C CA . ILE A 1 292 ? -22.094 17.078 -6.488 1 98.94 292 ILE A CA 1
ATOM 2112 C C . ILE A 1 292 ? -22.344 15.664 -5.988 1 98.94 292 ILE A C 1
ATOM 2114 O O . ILE A 1 292 ? -21.875 15.289 -4.91 1 98.94 292 ILE A O 1
ATOM 2118 N N . ARG A 1 293 ? -23.031 14.852 -6.766 1 98.94 293 ARG A N 1
ATOM 2119 C CA . ARG A 1 293 ? -23.375 13.492 -6.363 1 98.94 293 ARG A CA 1
ATOM 2120 C C . ARG A 1 293 ? -22.125 12.625 -6.238 1 98.94 293 ARG A C 1
ATOM 2122 O O . ARG A 1 293 ? -22.016 11.805 -5.332 1 98.94 293 ARG A O 1
ATOM 2129 N N . ALA A 1 294 ? -21.172 12.867 -7.18 1 98.94 294 ALA A N 1
ATOM 2130 C CA . ALA A 1 294 ? -19.906 12.133 -7.129 1 98.94 294 ALA A CA 1
ATOM 2131 C C . ALA A 1 294 ? -19.125 12.484 -5.871 1 98.94 294 ALA A C 1
ATOM 2133 O O . ALA A 1 294 ? -18.562 11.602 -5.215 1 98.94 294 ALA A O 1
ATOM 2134 N N . LEU A 1 295 ? -19.062 13.727 -5.539 1 98.94 295 LEU A N 1
ATOM 2135 C CA . LEU A 1 295 ? -18.344 14.172 -4.344 1 98.94 295 LEU A CA 1
ATOM 2136 C C . LEU A 1 295 ? -18.984 13.594 -3.086 1 98.94 295 LEU A C 1
ATOM 2138 O O . LEU A 1 295 ? -18.297 13.141 -2.176 1 98.94 295 LEU A O 1
ATOM 2142 N N . VAL A 1 296 ? -20.312 13.594 -3.049 1 98.94 296 VAL A N 1
ATOM 2143 C CA . VAL A 1 296 ? -21.016 13.047 -1.896 1 98.94 296 VAL A CA 1
ATOM 2144 C C . VAL A 1 296 ? -20.734 11.555 -1.778 1 98.94 296 VAL A C 1
ATOM 2146 O O . VAL A 1 296 ? -20.469 11.047 -0.684 1 98.94 296 VAL A O 1
ATOM 2149 N N . LEU A 1 297 ? -20.781 10.859 -2.908 1 98.94 297 LEU A N 1
ATOM 2150 C CA . LEU A 1 297 ? -20.5 9.422 -2.918 1 98.94 297 LEU A CA 1
ATOM 2151 C C . LEU A 1 297 ? -19.094 9.148 -2.408 1 98.94 297 LEU A C 1
ATOM 2153 O O . LEU A 1 297 ? -18.891 8.242 -1.592 1 98.94 297 LEU A O 1
ATOM 2157 N N . SER A 1 298 ? -18.141 9.906 -2.855 1 98.94 298 SER A N 1
ATOM 2158 C CA . SER A 1 298 ? -16.75 9.742 -2.461 1 98.94 298 SER A CA 1
ATOM 2159 C C . SER A 1 298 ? -16.562 9.969 -0.965 1 98.94 298 SER A C 1
ATOM 2161 O O . SER A 1 298 ? -16.031 9.109 -0.262 1 98.94 298 SER A O 1
ATOM 2163 N N . HIS A 1 299 ? -17.031 11.094 -0.468 1 98.94 299 HIS A N 1
ATOM 2164 C CA . HIS A 1 299 ? -16.844 11.469 0.929 1 98.94 299 HIS A CA 1
ATOM 2165 C C . HIS A 1 299 ? -17.594 10.523 1.86 1 98.94 299 HIS A C 1
ATOM 2167 O O . HIS A 1 299 ? -17.062 10.109 2.891 1 98.94 299 HIS A O 1
ATOM 2173 N N . LEU A 1 300 ? -18.797 10.188 1.515 1 98.81 300 LEU A N 1
ATOM 2174 C CA . LEU A 1 300 ? -19.609 9.352 2.391 1 98.81 300 LEU A CA 1
ATOM 2175 C C . LEU A 1 300 ? -19.094 7.914 2.404 1 98.81 300 LEU A C 1
ATOM 2177 O O . LEU A 1 300 ? -19.156 7.234 3.432 1 98.81 300 LEU A O 1
ATOM 2181 N N . THR A 1 301 ? -18.594 7.418 1.246 1 98.88 301 THR A N 1
ATOM 2182 C CA . THR A 1 301 ? -17.953 6.105 1.231 1 98.88 301 THR A CA 1
ATOM 2183 C C . THR A 1 301 ? -16.75 6.078 2.172 1 98.88 301 THR A C 1
ATOM 2185 O O . THR A 1 301 ? -16.578 5.121 2.928 1 98.88 301 THR A O 1
ATOM 2188 N N . SER A 1 302 ? -15.953 7.105 2.109 1 98.5 302 SER A N 1
ATOM 2189 C CA . SER A 1 302 ? -14.805 7.199 3.002 1 98.5 302 SER A CA 1
ATOM 2190 C C . SER A 1 302 ? -15.242 7.215 4.465 1 98.5 302 SER A C 1
ATOM 2192 O O . SER A 1 302 ? -14.648 6.527 5.297 1 98.5 302 SER A O 1
ATOM 2194 N N . ILE A 1 303 ? -16.281 7.984 4.766 1 97.25 303 ILE A N 1
ATOM 2195 C CA . ILE A 1 303 ? -16.797 8.078 6.125 1 97.25 303 ILE A CA 1
ATOM 2196 C C . ILE A 1 303 ? -17.297 6.707 6.586 1 97.25 303 ILE A C 1
ATOM 2198 O O . ILE A 1 303 ? -17 6.281 7.707 1 97.25 303 ILE A O 1
ATOM 2202 N N . TYR A 1 304 ? -17.984 6.035 5.723 1 97.88 304 TYR A N 1
ATOM 2203 C CA . TYR A 1 304 ? -18.5 4.711 6.031 1 97.88 304 TYR A CA 1
ATOM 2204 C C . TYR A 1 304 ? -17.391 3.752 6.41 1 97.88 304 TYR A C 1
ATOM 2206 O O . TYR A 1 304 ? -17.453 3.098 7.453 1 97.88 304 TYR A O 1
ATOM 2214 N N . ILE A 1 305 ? -16.359 3.691 5.594 1 97.94 305 ILE A N 1
ATOM 2215 C CA . ILE A 1 305 ? -15.266 2.771 5.852 1 97.94 305 ILE A CA 1
ATOM 2216 C C . ILE A 1 305 ? -14.562 3.154 7.152 1 97.94 305 ILE A C 1
ATOM 2218 O O . ILE A 1 305 ? -14.195 2.285 7.949 1 97.94 305 ILE A O 1
ATOM 2222 N N . LYS A 1 306 ? -14.414 4.438 7.422 1 95 306 LYS A N 1
ATOM 2223 C CA . LYS A 1 306 ? -13.719 4.926 8.609 1 95 306 LYS A CA 1
ATOM 2224 C C . LYS A 1 306 ? -14.516 4.641 9.875 1 95 306 LYS A C 1
ATOM 2226 O O . LYS A 1 306 ? -13.945 4.531 10.961 1 95 306 LYS A O 1
ATOM 2231 N N . GLN A 1 307 ? -15.883 4.543 9.742 1 91.69 307 GLN A N 1
ATOM 2232 C CA . GLN A 1 307 ? -16.688 4.172 10.898 1 91.69 307 GLN A CA 1
ATOM 2233 C C . GLN A 1 307 ? -16.25 2.832 11.477 1 91.69 307 GLN A C 1
ATOM 2235 O O . GLN A 1 307 ? -16.281 2.635 12.688 1 91.69 307 GLN A O 1
ATOM 2240 N N . SER A 1 308 ? -15.859 2.004 10.57 1 91.38 308 SER A N 1
ATOM 2241 C CA . SER A 1 308 ? -15.406 0.681 10.992 1 91.38 308 SER A CA 1
ATOM 2242 C C . SER A 1 308 ? -13.93 0.689 11.352 1 91.38 308 SER A C 1
ATOM 2244 O O . SER A 1 308 ? -13.492 -0.049 12.234 1 91.38 308 SER A O 1
ATOM 2246 N N . LEU A 1 309 ? -13.156 1.448 10.727 1 91.06 309 LEU A N 1
ATOM 2247 C CA . LEU A 1 309 ? -11.703 1.467 10.883 1 91.06 309 LEU A CA 1
ATOM 2248 C C . LEU A 1 309 ? -11.305 2.273 12.117 1 91.06 309 LEU A C 1
ATOM 2250 O O . LEU A 1 309 ? -10.352 1.92 12.812 1 91.06 309 LEU A O 1
ATOM 2254 N N . GLY A 1 310 ? -12 3.375 12.398 1 82.5 310 GLY A N 1
ATOM 2255 C CA . GLY A 1 310 ? -11.609 4.352 13.406 1 82.5 310 GLY A CA 1
ATOM 2256 C C . GLY A 1 310 ? -10.93 5.57 12.812 1 82.5 310 GLY A C 1
ATOM 2257 O O . GLY A 1 310 ? -10.539 5.57 11.641 1 82.5 310 GLY A O 1
ATOM 2258 N N . ARG A 1 311 ? -10.766 6.516 13.594 1 70.56 311 ARG A N 1
ATOM 2259 C CA . ARG A 1 311 ? -10.219 7.789 13.125 1 70.56 311 ARG A CA 1
ATOM 2260 C C . ARG A 1 311 ? -8.711 7.699 12.938 1 70.56 311 ARG A C 1
ATOM 2262 O O . ARG A 1 311 ? -8.172 8.211 11.961 1 70.56 311 ARG A O 1
ATOM 2269 N N . LEU A 1 312 ? -8.039 7.141 13.891 1 68.5 312 LEU A N 1
ATOM 2270 C CA . LEU A 1 312 ? -6.602 6.938 13.742 1 68.5 312 LEU A CA 1
ATOM 2271 C C . LEU A 1 312 ? -6.266 5.453 13.695 1 68.5 312 LEU A C 1
ATOM 2273 O O . LEU A 1 312 ? -6.789 4.668 14.492 1 68.5 312 LEU A O 1
ATOM 2277 N N . SER A 1 313 ? -5.648 5.059 12.648 1 80.81 313 SER A N 1
ATOM 2278 C CA . SER A 1 313 ? -5.281 3.66 12.445 1 80.81 313 SER A CA 1
ATOM 2279 C C . SER A 1 313 ? -3.885 3.535 11.852 1 80.81 313 SER A C 1
ATOM 2281 O O . SER A 1 313 ? -3.314 4.52 11.375 1 80.81 313 SER A O 1
ATOM 2283 N N . ALA A 1 314 ? -3.342 2.4 11.992 1 88.62 314 ALA A N 1
ATOM 2284 C CA . ALA A 1 314 ? -2.066 2.086 11.359 1 88.62 314 ALA A CA 1
ATOM 2285 C C . ALA A 1 314 ? -2.209 2.025 9.844 1 88.62 314 ALA A C 1
ATOM 2287 O O . ALA A 1 314 ? -1.226 2.174 9.109 1 88.62 314 ALA A O 1
ATOM 2288 N N . LEU A 1 315 ? -3.436 1.842 9.391 1 94.5 315 LEU A N 1
ATOM 2289 C CA . LEU A 1 315 ? -3.73 1.825 7.965 1 94.5 315 LEU A CA 1
ATOM 2290 C C . LEU A 1 315 ? -3.875 3.242 7.422 1 94.5 315 LEU A C 1
ATOM 2292 O O . LEU A 1 315 ? -4.52 4.086 8.047 1 94.5 315 LEU A O 1
ATOM 2296 N N . CYS A 1 316 ? -3.258 3.541 6.305 1 95.69 316 CYS A N 1
ATOM 2297 C CA . CYS A 1 316 ? -3.299 4.871 5.707 1 95.69 316 CYS A CA 1
ATOM 2298 C C . CYS A 1 316 ? -4.723 5.262 5.34 1 95.69 316 CYS A C 1
ATOM 2300 O O . CYS A 1 316 ? -5.355 4.605 4.508 1 95.69 316 CYS A O 1
ATOM 2302 N N . GLY A 1 317 ? -5.184 6.32 5.883 1 95.56 317 GLY A N 1
ATOM 2303 C CA . GLY A 1 317 ? -6.531 6.801 5.625 1 95.56 317 GLY A CA 1
ATOM 2304 C C . GLY A 1 317 ? -6.734 7.258 4.191 1 95.56 317 GLY A C 1
ATOM 2305 O O . GLY A 1 317 ? -7.863 7.258 3.693 1 95.56 317 GLY A O 1
ATOM 2306 N N . CYS A 1 318 ? -5.691 7.625 3.51 1 94.94 318 CYS A N 1
ATOM 2307 C CA . CYS A 1 318 ? -5.824 8.094 2.135 1 94.94 318 CYS A CA 1
ATOM 2308 C C . CYS A 1 318 ? -6.129 6.934 1.193 1 94.94 318 CYS A C 1
ATOM 2310 O O . CYS A 1 318 ? -6.684 7.137 0.111 1 94.94 318 CYS A O 1
ATOM 2312 N N . VAL A 1 319 ? -5.773 5.699 1.61 1 94.25 319 VAL A N 1
ATOM 2313 C CA . VAL A 1 319 ? -6.195 4.527 0.853 1 94.25 319 VAL A CA 1
ATOM 2314 C C . VAL A 1 319 ? -7.715 4.395 0.913 1 94.25 319 VAL A C 1
ATOM 2316 O O . VAL A 1 319 ? -8.359 4.129 -0.104 1 94.25 319 VAL A O 1
ATOM 2319 N N . VAL A 1 320 ? -8.234 4.633 2.07 1 97.31 320 VAL A N 1
ATOM 2320 C CA . VAL A 1 320 ? -9.672 4.59 2.287 1 97.31 320 VAL A CA 1
ATOM 2321 C C . VAL A 1 320 ? -10.352 5.68 1.464 1 97.31 320 VAL A C 1
ATOM 2323 O O . VAL A 1 320 ? -11.336 5.418 0.761 1 97.31 320 VAL A O 1
ATOM 2326 N N . ALA A 1 321 ? -9.812 6.879 1.551 1 98.5 321 ALA A N 1
ATOM 2327 C CA . ALA A 1 321 ? -10.383 8 0.805 1 98.5 321 ALA A CA 1
ATOM 2328 C C . ALA A 1 321 ? -10.312 7.75 -0.699 1 98.5 321 ALA A C 1
ATOM 2330 O O . ALA A 1 321 ? -11.219 8.125 -1.44 1 98.5 321 ALA A O 1
ATOM 2331 N N . SER A 1 322 ? -9.234 7.133 -1.173 1 98.81 322 SER A N 1
ATOM 2332 C CA . SER A 1 322 ? -9.102 6.793 -2.586 1 98.81 322 SER A CA 1
ATOM 2333 C C . SER A 1 322 ? -10.164 5.789 -3.018 1 98.81 322 SER A C 1
ATOM 2335 O O . SER A 1 322 ? -10.609 5.809 -4.168 1 98.81 322 SER A O 1
ATOM 2337 N N . THR A 1 323 ? -10.523 4.906 -2.098 1 98.88 323 THR A N 1
ATOM 2338 C CA . THR A 1 323 ? -11.594 3.963 -2.393 1 98.88 323 THR A CA 1
ATOM 2339 C C . THR A 1 323 ? -12.906 4.699 -2.645 1 98.88 323 THR A C 1
ATOM 2341 O O . THR A 1 323 ? -13.648 4.359 -3.57 1 98.88 323 THR A O 1
ATOM 2344 N N . GLY A 1 324 ? -13.18 5.703 -1.811 1 98.94 324 GLY A N 1
ATOM 2345 C CA . GLY A 1 324 ? -14.328 6.555 -2.074 1 98.94 324 GLY A CA 1
ATOM 2346 C C . GLY A 1 324 ? -14.25 7.258 -3.416 1 98.94 324 GLY A C 1
ATOM 2347 O O . GLY A 1 324 ? -15.242 7.32 -4.148 1 98.94 324 GLY A O 1
ATOM 2348 N N . ALA A 1 325 ? -13.086 7.781 -3.738 1 98.94 325 ALA A N 1
ATOM 2349 C CA . ALA A 1 325 ? -12.891 8.445 -5.023 1 98.94 325 ALA A CA 1
ATOM 2350 C C . ALA A 1 325 ? -13.148 7.48 -6.18 1 98.94 325 ALA A C 1
ATOM 2352 O O . ALA A 1 325 ? -13.727 7.871 -7.203 1 98.94 325 ALA A O 1
ATOM 2353 N N . SER A 1 326 ? -12.734 6.234 -6.027 1 98.94 326 SER A N 1
ATOM 2354 C CA . SER A 1 326 ? -12.961 5.242 -7.074 1 98.94 326 SER A CA 1
ATOM 2355 C C . SER A 1 326 ? -14.445 5.023 -7.324 1 98.94 326 SER A C 1
ATOM 2357 O O . SER A 1 326 ? -14.875 4.914 -8.477 1 98.94 326 SER A O 1
ATOM 2359 N N . ALA A 1 327 ? -15.219 4.926 -6.234 1 98.94 327 ALA A N 1
ATOM 2360 C CA . ALA A 1 327 ? -16.672 4.797 -6.352 1 98.94 327 ALA A CA 1
ATOM 2361 C C . ALA A 1 327 ? -17.266 5.969 -7.125 1 98.94 327 ALA A C 1
ATOM 2363 O O . ALA A 1 327 ? -18.125 5.781 -7.988 1 98.94 327 ALA A O 1
ATOM 2364 N N . ALA A 1 328 ? -16.812 7.152 -6.812 1 98.94 328 ALA A N 1
ATOM 2365 C CA . ALA A 1 328 ? -17.312 8.367 -7.457 1 98.94 328 ALA A CA 1
ATOM 2366 C C . ALA A 1 328 ? -16.938 8.391 -8.938 1 98.94 328 ALA A C 1
ATOM 2368 O O . ALA A 1 328 ? -17.734 8.836 -9.773 1 98.94 328 ALA A O 1
ATOM 2369 N N . ILE A 1 329 ? -15.742 7.965 -9.273 1 98.94 329 ILE A N 1
ATOM 2370 C CA . ILE A 1 329 ? -15.289 7.941 -10.656 1 98.94 329 ILE A CA 1
ATOM 2371 C C . ILE A 1 329 ? -16.156 6.98 -11.469 1 98.94 329 ILE A C 1
ATOM 2373 O O . ILE A 1 329 ? -16.531 7.277 -12.609 1 98.94 329 ILE A O 1
ATOM 2377 N N . VAL A 1 330 ? -16.5 5.812 -10.883 1 98.94 330 VAL A N 1
ATOM 2378 C CA . VAL A 1 330 ? -17.391 4.871 -11.539 1 98.94 330 VAL A CA 1
ATOM 2379 C C . VAL A 1 330 ? -18.719 5.566 -11.867 1 98.94 330 VAL A C 1
ATOM 2381 O O . VAL A 1 330 ? -19.219 5.461 -12.992 1 98.94 330 VAL A O 1
ATOM 2384 N N . TYR A 1 331 ? -19.281 6.285 -10.914 1 98.94 331 TYR A N 1
ATOM 2385 C CA . TYR A 1 331 ? -20.531 7.016 -11.117 1 98.94 331 TYR A CA 1
ATOM 2386 C C . TYR A 1 331 ? -20.406 8.008 -12.266 1 98.94 331 TYR A C 1
ATOM 2388 O O . TYR A 1 331 ? -21.281 8.086 -13.133 1 98.94 331 TYR A O 1
ATOM 2396 N N . LEU A 1 332 ? -19.328 8.758 -12.305 1 98.88 332 LEU A N 1
ATOM 2397 C CA . LEU A 1 332 ? -19.109 9.758 -13.344 1 98.88 332 LEU A CA 1
ATOM 2398 C C . LEU A 1 332 ? -18.953 9.094 -14.703 1 98.88 332 LEU A C 1
ATOM 2400 O O . LEU A 1 332 ? -19.25 9.711 -15.734 1 98.88 332 LEU A O 1
ATOM 2404 N N . MET A 1 333 ? -18.484 7.82 -14.703 1 98.44 333 MET A N 1
ATOM 2405 C CA . MET A 1 333 ? -18.328 7.07 -15.945 1 98.44 333 MET A CA 1
ATOM 2406 C C . MET A 1 333 ? -19.672 6.492 -16.391 1 98.44 333 MET A C 1
ATOM 2408 O O . MET A 1 333 ? -19.766 5.895 -17.469 1 98.44 333 MET A O 1
ATOM 2412 N N . GLY A 1 334 ? -20.672 6.578 -15.539 1 98.56 334 GLY A N 1
ATOM 2413 C CA . GLY A 1 334 ? -22 6.105 -15.898 1 98.56 334 GLY A CA 1
ATOM 2414 C C . GLY A 1 334 ? -22.328 4.742 -15.32 1 98.56 334 GLY A C 1
ATOM 2415 O O . GLY A 1 334 ? -23.312 4.117 -15.703 1 98.56 334 GLY A O 1
ATOM 2416 N N . GLY A 1 335 ? -21.484 4.281 -14.383 1 98.75 335 GLY A N 1
ATOM 2417 C CA . GLY A 1 335 ? -21.719 2.982 -13.781 1 98.75 335 GLY A CA 1
ATOM 2418 C C . GLY A 1 335 ? -22.797 3.008 -12.711 1 98.75 335 GLY A C 1
ATOM 2419 O O . GLY A 1 335 ? -23.141 4.074 -12.203 1 98.75 335 GLY A O 1
ATOM 2420 N N . GLY A 1 336 ? -23.281 1.788 -12.352 1 98.56 336 GLY A N 1
ATOM 2421 C CA . GLY A 1 336 ? -24.266 1.622 -11.297 1 98.56 336 GLY A CA 1
ATOM 2422 C C . GLY A 1 336 ? -23.688 1.04 -10.023 1 98.56 336 GLY A C 1
ATOM 2423 O O . GLY A 1 336 ? -22.469 1.041 -9.828 1 98.56 336 GLY A O 1
ATOM 2424 N N . PHE A 1 337 ? -24.609 0.604 -9.133 1 98.75 337 PHE A N 1
ATOM 2425 C CA . PHE A 1 337 ? -24.203 0.131 -7.816 1 98.75 337 PHE A CA 1
ATOM 2426 C C . PHE A 1 337 ? -23.297 -1.086 -7.934 1 98.75 337 PHE A C 1
ATOM 2428 O O . PHE A 1 337 ? -22.344 -1.234 -7.164 1 98.75 337 PHE A O 1
ATOM 2435 N N . ALA A 1 338 ? -23.562 -1.929 -8.891 1 98.75 338 ALA A N 1
ATOM 2436 C CA . ALA A 1 338 ? -22.75 -3.135 -9.062 1 98.75 338 ALA A CA 1
ATOM 2437 C C . ALA A 1 338 ? -21.312 -2.783 -9.406 1 98.75 338 ALA A C 1
ATOM 2439 O O . ALA A 1 338 ? -20.375 -3.404 -8.898 1 98.75 338 ALA A O 1
ATOM 2440 N N . GLU A 1 339 ? -21.141 -1.798 -10.312 1 98.81 339 GLU A N 1
ATOM 2441 C CA . GLU A 1 339 ? -19.797 -1.353 -10.688 1 98.81 339 GLU A CA 1
ATOM 2442 C C . GLU A 1 339 ? -19.109 -0.66 -9.516 1 98.81 339 GLU A C 1
ATOM 2444 O O . GLU A 1 339 ? -17.891 -0.763 -9.367 1 98.81 339 GLU A O 1
ATOM 2449 N N . VAL A 1 340 ? -19.844 0.064 -8.719 1 98.94 340 VAL A N 1
ATOM 2450 C CA .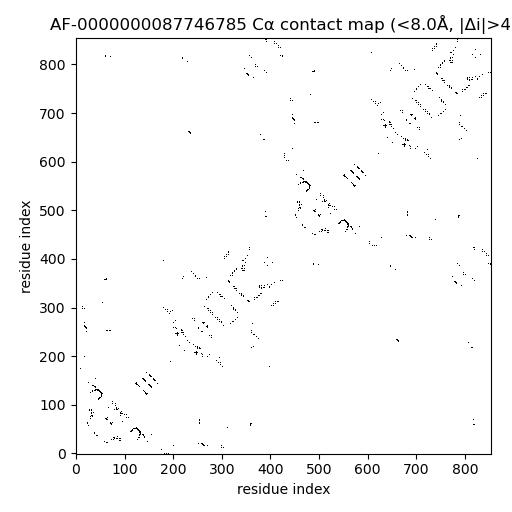 VAL A 1 340 ? -19.297 0.697 -7.523 1 98.94 340 VAL A CA 1
ATOM 2451 C C . VAL A 1 340 ? -18.781 -0.373 -6.562 1 98.94 340 VAL A C 1
ATOM 2453 O O . VAL A 1 340 ? -17.688 -0.251 -6.02 1 98.94 340 VAL A O 1
ATOM 2456 N N . CYS A 1 341 ? -19.578 -1.441 -6.371 1 98.88 341 CYS A N 1
ATOM 2457 C CA . CYS A 1 341 ? -19.156 -2.549 -5.52 1 98.88 341 CYS A CA 1
ATOM 2458 C C . CYS A 1 341 ? -17.859 -3.17 -6.039 1 98.88 341 CYS A C 1
ATOM 2460 O O . CYS A 1 341 ? -16.938 -3.436 -5.262 1 98.88 341 CYS A O 1
ATOM 2462 N N . ALA A 1 342 ? -17.812 -3.344 -7.332 1 98.81 342 ALA A N 1
ATOM 2463 C CA . ALA A 1 342 ? -16.625 -3.936 -7.953 1 98.81 342 ALA A CA 1
ATOM 2464 C C . ALA A 1 342 ? -15.398 -3.055 -7.742 1 98.81 342 ALA A C 1
ATOM 2466 O O . ALA A 1 342 ? -14.32 -3.555 -7.438 1 98.81 342 ALA A O 1
ATOM 2467 N N . ALA A 1 343 ? -15.578 -1.765 -7.891 1 98.88 343 ALA A N 1
ATOM 2468 C CA . ALA A 1 343 ? -14.461 -0.835 -7.727 1 98.88 343 ALA A CA 1
ATOM 2469 C C . ALA A 1 343 ? -13.938 -0.862 -6.297 1 98.88 343 ALA A C 1
ATOM 2471 O O . ALA A 1 343 ? -12.727 -0.817 -6.074 1 98.88 343 ALA A O 1
ATOM 2472 N N . VAL A 1 344 ? -14.836 -0.932 -5.348 1 98.88 344 VAL A N 1
ATOM 2473 C CA . VAL A 1 344 ? -14.445 -0.965 -3.941 1 98.88 344 VAL A CA 1
ATOM 2474 C C . VAL A 1 344 ? -13.672 -2.25 -3.65 1 98.88 344 VAL A C 1
ATOM 2476 O O . VAL A 1 344 ? -12.641 -2.219 -2.984 1 98.88 344 VAL A O 1
ATOM 2479 N N . LYS A 1 345 ? -14.172 -3.367 -4.164 1 98.81 345 LYS A N 1
ATOM 2480 C CA . LYS A 1 345 ? -13.484 -4.641 -3.969 1 98.81 345 LYS A CA 1
ATOM 2481 C C . LYS A 1 345 ? -12.109 -4.625 -4.625 1 98.81 345 LYS A C 1
ATOM 2483 O O . LYS A 1 345 ? -11.133 -5.121 -4.051 1 98.81 345 LYS A O 1
ATOM 2488 N N . ASN A 1 346 ? -12.039 -4.066 -5.816 1 98.81 346 ASN A N 1
ATOM 2489 C CA . ASN A 1 346 ? -10.766 -3.941 -6.516 1 98.81 346 ASN A CA 1
ATOM 2490 C C . ASN A 1 346 ? -9.773 -3.086 -5.73 1 98.81 346 ASN A C 1
ATOM 2492 O O . ASN A 1 346 ? -8.578 -3.389 -5.691 1 98.81 346 ASN A O 1
ATOM 2496 N N . MET A 1 347 ? -10.242 -2.012 -5.102 1 98.81 347 MET A N 1
ATOM 2497 C CA . MET A 1 347 ? -9.391 -1.158 -4.281 1 98.81 347 MET A CA 1
ATOM 2498 C C . MET A 1 347 ? -8.852 -1.928 -3.08 1 98.81 347 MET A C 1
ATOM 2500 O O . MET A 1 347 ? -7.656 -1.854 -2.777 1 98.81 347 MET A O 1
ATOM 2504 N N . VAL A 1 348 ? -9.742 -2.682 -2.445 1 98.62 348 VAL A N 1
ATOM 2505 C CA . VAL A 1 348 ? -9.352 -3.432 -1.256 1 98.62 348 VAL A CA 1
ATOM 2506 C C . VAL A 1 348 ? -8.32 -4.496 -1.63 1 98.62 348 VAL A C 1
ATOM 2508 O O . VAL A 1 348 ? -7.375 -4.746 -0.875 1 98.62 348 VAL A O 1
ATOM 2511 N N . ALA A 1 349 ? -8.414 -5.059 -2.764 1 98.25 349 ALA A N 1
ATOM 2512 C CA . ALA A 1 349 ? -7.52 -6.113 -3.23 1 98.25 349 ALA A CA 1
ATOM 2513 C C . ALA A 1 349 ? -6.141 -5.551 -3.568 1 98.25 349 ALA A C 1
ATOM 2515 O O . ALA A 1 349 ? -5.176 -6.305 -3.709 1 98.25 349 ALA A O 1
ATOM 2516 N N . ASN A 1 350 ? -5.988 -4.25 -3.625 1 98.12 350 ASN A N 1
ATOM 2517 C CA . ASN A 1 350 ? -4.797 -3.639 -4.199 1 98.12 350 ASN A CA 1
ATOM 2518 C C . ASN A 1 350 ? -3.906 -3.021 -3.125 1 98.12 350 ASN A C 1
ATOM 2520 O O . ASN A 1 350 ? -2.801 -3.502 -2.877 1 98.12 350 ASN A O 1
ATOM 2524 N N . LEU A 1 351 ? -4.367 -2.094 -2.322 1 97.75 351 LEU A N 1
ATOM 2525 C CA . LEU A 1 351 ? -3.494 -1.246 -1.517 1 97.75 351 LEU A CA 1
ATOM 2526 C C . LEU A 1 351 ? -3.637 -1.572 -0.033 1 97.75 351 LEU A C 1
ATOM 2528 O O . LEU A 1 351 ? -3.039 -0.904 0.813 1 97.75 351 LEU A O 1
ATOM 2532 N N . THR A 1 352 ? -4.43 -2.576 0.308 1 97.19 352 THR A N 1
ATOM 2533 C CA . THR A 1 352 ? -4.664 -2.883 1.715 1 97.19 352 THR A CA 1
ATOM 2534 C C . THR A 1 352 ? -3.346 -3.143 2.438 1 97.19 352 THR A C 1
ATOM 2536 O O . THR A 1 352 ? -2.492 -3.883 1.941 1 97.19 352 THR A O 1
ATOM 2539 N N . GLY A 1 353 ? -3.174 -2.473 3.6 1 96.75 353 GLY A N 1
ATOM 2540 C CA . GLY A 1 353 ? -2.025 -2.721 4.457 1 96.75 353 GLY A CA 1
ATOM 2541 C C . GLY A 1 353 ? -1.037 -1.57 4.477 1 96.75 353 GLY A C 1
ATOM 2542 O O . GLY A 1 353 ? -0.175 -1.503 5.355 1 96.75 353 GLY A O 1
ATOM 2543 N N . MET A 1 354 ? -1.147 -0.608 3.537 1 96.94 354 MET A N 1
ATOM 2544 C CA . MET A 1 354 ? -0.256 0.548 3.518 1 96.94 354 MET A CA 1
ATOM 2545 C C . MET A 1 354 ? -0.289 1.283 4.852 1 96.94 354 MET A C 1
ATOM 2547 O O . MET A 1 354 ? -1.362 1.629 5.352 1 96.94 354 MET A O 1
ATOM 2551 N N . ILE A 1 355 ? 0.851 1.574 5.379 1 96.5 355 ILE A N 1
ATOM 2552 C CA . ILE A 1 355 ? 0.908 2.113 6.734 1 96.5 355 ILE A CA 1
ATOM 2553 C C . ILE A 1 355 ? 0.739 3.631 6.691 1 96.5 355 ILE A C 1
ATOM 2555 O O . ILE A 1 355 ? 1.011 4.266 5.668 1 96.5 355 ILE A O 1
ATOM 2559 N N . CYS A 1 356 ? 0.269 4.164 7.742 1 95.31 356 CYS A N 1
ATOM 2560 C CA . CYS A 1 356 ? 0.293 5.598 8.008 1 95.31 356 CYS A CA 1
ATOM 2561 C C . CYS A 1 356 ? 1.403 5.949 8.992 1 95.31 356 CYS A C 1
ATOM 2563 O O . CYS A 1 356 ? 1.311 5.637 10.18 1 95.31 356 CYS A O 1
ATOM 2565 N N . ASP A 1 357 ? 2.424 6.551 8.5 1 94.62 357 ASP A N 1
ATOM 2566 C CA . ASP A 1 357 ? 3.521 6.934 9.383 1 94.62 357 ASP A CA 1
ATOM 2567 C C . ASP A 1 357 ? 3.57 8.445 9.586 1 94.62 357 ASP A C 1
ATOM 2569 O O . ASP A 1 357 ? 4.652 9.039 9.609 1 94.62 357 ASP A O 1
ATOM 2573 N N . GLY A 1 358 ? 2.367 9.039 9.586 1 91.69 358 GLY A N 1
ATOM 2574 C CA . GLY A 1 358 ? 2.236 10.43 10.008 1 91.69 358 GLY A CA 1
ATOM 2575 C C . GLY A 1 358 ? 2.053 11.391 8.844 1 91.69 358 GLY A C 1
ATOM 2576 O O . GLY A 1 358 ? 2.418 11.078 7.711 1 91.69 358 GLY A O 1
ATOM 2577 N N . ALA A 1 359 ? 1.504 12.523 9.164 1 91.56 359 ALA A N 1
ATOM 2578 C CA . ALA A 1 359 ? 1.323 13.586 8.172 1 91.56 359 ALA A CA 1
ATOM 2579 C C . ALA A 1 359 ? 2.652 14.258 7.836 1 91.56 359 ALA A C 1
ATOM 2581 O O . ALA A 1 359 ? 3.395 14.664 8.734 1 91.56 359 ALA A O 1
ATOM 2582 N N . LYS A 1 360 ? 2.957 14.305 6.566 1 94.44 360 LYS A N 1
ATOM 2583 C CA . LYS A 1 360 ? 4.227 14.828 6.066 1 94.44 360 LYS A CA 1
ATOM 2584 C C . LYS A 1 360 ? 4.156 15.078 4.562 1 94.44 360 LYS A C 1
ATOM 2586 O O . LYS A 1 360 ? 3.234 14.617 3.889 1 94.44 360 LYS A O 1
ATOM 2591 N N . PRO A 1 361 ? 5.113 15.75 4.031 1 95.19 361 PRO A N 1
ATOM 2592 C CA . PRO A 1 361 ? 5.098 16.047 2.598 1 95.19 361 PRO A CA 1
ATOM 2593 C C . PRO A 1 361 ? 5.039 14.781 1.738 1 95.19 361 PRO A C 1
ATOM 2595 O O . PRO A 1 361 ? 4.414 14.781 0.676 1 95.19 361 PRO A O 1
ATOM 2598 N N . SER A 1 362 ? 5.621 13.688 2.162 1 97.12 362 SER A N 1
ATOM 2599 C CA . SER A 1 362 ? 5.645 12.477 1.357 1 97.12 362 SER A CA 1
ATOM 2600 C C . SER A 1 362 ? 4.262 11.836 1.276 1 97.12 362 SER A C 1
ATOM 2602 O O . SER A 1 362 ? 4.051 10.891 0.512 1 97.12 362 SER A O 1
ATOM 2604 N N . CYS A 1 363 ? 3.277 12.367 2.037 1 97.25 363 CYS A N 1
ATOM 2605 C CA . CYS A 1 363 ? 1.899 11.914 1.881 1 97.25 363 CYS A CA 1
ATOM 2606 C C . CYS A 1 363 ? 1.425 12.102 0.444 1 97.25 363 CYS A C 1
ATOM 2608 O O . CYS A 1 363 ? 0.587 11.336 -0.041 1 97.25 363 CYS A O 1
ATOM 2610 N N . ALA A 1 364 ? 1.993 13.117 -0.217 1 97.88 364 ALA A N 1
ATOM 2611 C CA . ALA A 1 364 ? 1.644 13.344 -1.616 1 97.88 364 ALA A CA 1
ATOM 2612 C C . ALA A 1 364 ? 1.961 12.117 -2.467 1 97.88 364 ALA A C 1
ATOM 2614 O O . ALA A 1 364 ? 1.244 11.812 -3.424 1 97.88 364 ALA A O 1
ATOM 2615 N N . LEU A 1 365 ? 3.041 11.414 -2.113 1 98.06 365 LEU A N 1
ATOM 2616 C CA . LEU A 1 365 ? 3.406 10.203 -2.832 1 98.06 365 LEU A CA 1
ATOM 2617 C C . LEU A 1 365 ? 2.363 9.109 -2.617 1 98.06 365 LEU A C 1
ATOM 2619 O O . LEU A 1 365 ? 1.892 8.5 -3.58 1 98.06 365 LEU A O 1
ATOM 2623 N N . LYS A 1 366 ? 1.938 8.867 -1.425 1 97.88 366 LYS A N 1
ATOM 2624 C CA . LYS A 1 366 ? 0.943 7.855 -1.093 1 97.88 366 LYS A CA 1
ATOM 2625 C C . LYS A 1 366 ? -0.4 8.164 -1.747 1 97.88 366 LYS A C 1
ATOM 2627 O O . LYS A 1 366 ? -1.06 7.273 -2.279 1 97.88 366 LYS A O 1
ATOM 2632 N N . ILE A 1 367 ? -0.749 9.422 -1.686 1 98.06 367 ILE A N 1
ATOM 2633 C CA . ILE A 1 367 ? -2.012 9.859 -2.268 1 98.06 367 ILE A CA 1
ATOM 2634 C C . ILE A 1 367 ? -1.992 9.633 -3.777 1 98.06 367 ILE A C 1
ATOM 2636 O O . ILE A 1 367 ? -3.002 9.242 -4.367 1 98.06 367 ILE A O 1
ATOM 2640 N N . SER A 1 368 ? -0.857 9.906 -4.375 1 97.56 368 SER A N 1
ATOM 2641 C CA . SER A 1 368 ? -0.725 9.68 -5.812 1 97.56 368 SER A CA 1
ATOM 2642 C C . SER A 1 368 ? -0.96 8.211 -6.168 1 97.56 368 SER A C 1
ATOM 2644 O O . SER A 1 368 ? -1.609 7.91 -7.168 1 97.56 368 SER A O 1
ATOM 2646 N N . SER A 1 369 ? -0.423 7.316 -5.387 1 97.75 369 SER A N 1
ATOM 2647 C CA . SER A 1 369 ? -0.652 5.891 -5.605 1 97.75 369 SER A CA 1
ATOM 2648 C C . SER A 1 369 ? -2.121 5.531 -5.402 1 97.75 369 SER A C 1
ATOM 2650 O O . SER A 1 369 ? -2.676 4.727 -6.152 1 97.75 369 SER A O 1
ATOM 2652 N N . GLY A 1 370 ? -2.727 6.121 -4.379 1 98.44 370 GLY A N 1
ATOM 2653 C CA . GLY A 1 370 ? -4.148 5.91 -4.152 1 98.44 370 GLY A CA 1
ATOM 2654 C C . GLY A 1 370 ? -5.012 6.355 -5.316 1 98.44 370 GLY A C 1
ATOM 2655 O O . GLY A 1 370 ? -5.914 5.629 -5.738 1 98.44 370 GLY A O 1
ATOM 2656 N N . VAL A 1 371 ? -4.715 7.512 -5.848 1 98.06 371 VAL A N 1
ATOM 2657 C CA . VAL A 1 371 ? -5.488 8.109 -6.934 1 98.06 371 VAL A CA 1
ATOM 2658 C C . VAL A 1 371 ? -5.316 7.273 -8.203 1 98.06 371 VAL A C 1
ATOM 2660 O O . VAL A 1 371 ? -6.289 7 -8.906 1 98.06 371 VAL A O 1
ATOM 2663 N N . SER A 1 372 ? -4.07 6.898 -8.484 1 97.69 372 SER A N 1
ATOM 2664 C CA . SER A 1 372 ? -3.811 6.047 -9.641 1 97.69 372 SER A CA 1
ATOM 2665 C C . SER A 1 372 ? -4.574 4.73 -9.539 1 97.69 372 SER A C 1
ATOM 2667 O O . SER A 1 372 ? -5.16 4.27 -10.523 1 97.69 372 SER A O 1
ATOM 2669 N N . THR A 1 373 ? -4.594 4.164 -8.398 1 98.19 373 THR A N 1
ATOM 2670 C CA . THR A 1 373 ? -5.285 2.896 -8.188 1 98.19 373 THR A CA 1
ATOM 2671 C C . THR A 1 373 ? -6.797 3.08 -8.281 1 98.19 373 THR A C 1
ATOM 2673 O O . THR A 1 373 ? -7.504 2.195 -8.766 1 98.19 373 THR A O 1
ATOM 2676 N N . ALA A 1 374 ? -7.262 4.238 -7.793 1 98.75 374 ALA A N 1
ATOM 2677 C CA . ALA A 1 374 ? -8.695 4.523 -7.875 1 98.75 374 ALA A CA 1
ATOM 2678 C C . ALA A 1 374 ? -9.18 4.5 -9.32 1 98.75 374 ALA A C 1
ATOM 2680 O O . ALA A 1 374 ? -10.219 3.914 -9.625 1 98.75 374 ALA A O 1
ATOM 2681 N N . MET A 1 375 ? -8.453 5.129 -10.188 1 98.31 375 MET A N 1
ATOM 2682 C CA . MET A 1 375 ? -8.812 5.145 -11.609 1 98.31 375 MET A CA 1
ATOM 2683 C C . MET A 1 375 ? -8.758 3.74 -12.195 1 98.31 375 MET A C 1
ATOM 2685 O O . MET A 1 375 ? -9.664 3.336 -12.93 1 98.31 375 MET A O 1
ATOM 2689 N N . MET A 1 376 ? -7.691 3 -11.883 1 97.81 376 MET A N 1
ATOM 2690 C CA . MET A 1 376 ? -7.527 1.645 -12.398 1 97.81 376 MET A CA 1
ATOM 2691 C C . MET A 1 376 ? -8.672 0.745 -11.945 1 97.81 376 MET A C 1
ATOM 2693 O O . MET A 1 376 ? -9.211 -0.031 -12.734 1 97.81 376 MET A O 1
ATOM 2697 N N . SER A 1 377 ? -9.016 0.834 -10.68 1 98.62 377 SER A N 1
ATOM 2698 C CA . SER A 1 377 ? -10.078 0.017 -10.109 1 98.62 377 SER A CA 1
ATOM 2699 C C . SER A 1 377 ? -11.43 0.348 -10.75 1 98.62 377 SER A C 1
ATOM 2701 O O . SER A 1 377 ? -12.227 -0.549 -11.031 1 98.62 377 SER A O 1
ATOM 2703 N N . ALA A 1 378 ? -11.688 1.659 -10.938 1 98.69 378 ALA A N 1
ATOM 2704 C CA . ALA A 1 378 ? -12.914 2.094 -11.594 1 98.69 378 ALA A CA 1
ATOM 2705 C C . ALA A 1 378 ? -12.977 1.598 -13.039 1 98.69 378 ALA A C 1
ATOM 2707 O O . ALA A 1 378 ? -14.016 1.105 -13.492 1 98.69 378 ALA A O 1
ATOM 2708 N N . MET A 1 379 ? -11.875 1.709 -13.75 1 98 379 MET A N 1
ATOM 2709 C CA . MET A 1 379 ? -11.812 1.271 -15.141 1 98 379 MET A CA 1
ATOM 2710 C C . MET A 1 379 ? -12.078 -0.225 -15.258 1 98 379 MET A C 1
ATOM 2712 O O . MET A 1 379 ? -12.836 -0.659 -16.125 1 98 379 MET A O 1
ATOM 2716 N N . LEU A 1 380 ? -11.461 -1.009 -14.375 1 97.88 380 LEU A N 1
ATOM 2717 C CA . LEU A 1 380 ? -11.688 -2.451 -14.383 1 97.88 380 LEU A CA 1
ATOM 2718 C C . LEU A 1 380 ? -13.156 -2.771 -14.125 1 97.88 380 LEU A C 1
ATOM 2720 O O . LEU A 1 380 ? -13.742 -3.617 -14.805 1 97.88 380 LEU A O 1
ATOM 2724 N N . ALA A 1 381 ? -13.703 -2.111 -13.109 1 98.5 381 ALA A N 1
ATOM 2725 C CA . ALA A 1 381 ? -15.109 -2.328 -12.781 1 98.5 381 ALA A CA 1
ATOM 2726 C C . ALA A 1 381 ? -16.016 -2.029 -13.977 1 98.5 381 ALA A C 1
ATOM 2728 O O . ALA A 1 381 ? -16.922 -2.795 -14.273 1 98.5 381 ALA A O 1
ATOM 2729 N N . MET A 1 382 ? -15.758 -0.948 -14.711 1 98.06 382 MET A N 1
ATOM 2730 C CA . MET A 1 382 ? -16.562 -0.531 -15.852 1 98.06 382 MET A CA 1
ATOM 2731 C C . MET A 1 382 ? -16.391 -1.495 -17.016 1 98.06 382 MET A C 1
ATOM 2733 O O . MET A 1 382 ? -17.234 -1.535 -17.922 1 98.06 382 MET A O 1
ATOM 2737 N N . ASN A 1 383 ? -15.32 -2.279 -17.016 1 96.5 383 ASN A N 1
ATOM 2738 C CA . ASN A 1 383 ? -15.078 -3.279 -18.047 1 96.5 383 ASN A CA 1
ATOM 2739 C C . ASN A 1 383 ? -15.516 -4.668 -17.594 1 96.5 383 ASN A C 1
ATOM 2741 O O . ASN A 1 383 ? -15.086 -5.676 -18.156 1 96.5 383 ASN A O 1
ATOM 2745 N N . GLY A 1 384 ? -16.25 -4.785 -16.531 1 96.56 384 GLY A N 1
ATOM 2746 C CA . GLY A 1 384 ? -16.844 -6.027 -16.078 1 96.56 384 GLY A CA 1
ATOM 2747 C C . GLY A 1 384 ? -15.891 -6.895 -15.281 1 96.56 384 GLY A C 1
ATOM 2748 O O . GLY A 1 384 ? -16.125 -8.094 -15.125 1 96.56 384 GLY A O 1
ATOM 2749 N N . LYS A 1 385 ? -14.82 -6.312 -14.836 1 96.5 385 LYS A N 1
ATOM 2750 C CA . LYS A 1 385 ? -13.82 -7.078 -14.086 1 96.5 385 LYS A CA 1
ATOM 2751 C C . LYS A 1 385 ? -13.891 -6.754 -12.602 1 96.5 385 LYS A C 1
ATOM 2753 O O . LYS A 1 385 ? -13.859 -5.586 -12.211 1 96.5 385 LYS A O 1
ATOM 2758 N N . CYS A 1 386 ? -13.984 -7.758 -11.742 1 97.62 386 CYS A N 1
ATOM 2759 C CA . CYS A 1 386 ? -14.062 -7.645 -10.289 1 97.62 386 CYS A CA 1
ATOM 2760 C C . CYS A 1 386 ? -13.32 -8.797 -9.617 1 97.62 386 CYS A C 1
ATOM 2762 O O . CYS A 1 386 ? -13.523 -9.961 -9.969 1 97.62 386 CYS A O 1
ATOM 2764 N N . VAL A 1 387 ? -12.477 -8.477 -8.703 1 97.25 387 VAL A N 1
ATOM 2765 C CA . VAL A 1 387 ? -11.789 -9.492 -7.914 1 97.25 387 VAL A CA 1
ATOM 2766 C C . VAL A 1 387 ? -12.82 -10.367 -7.199 1 97.25 387 VAL A C 1
ATOM 2768 O O . VAL A 1 387 ? -13.875 -9.883 -6.781 1 97.25 387 VAL A O 1
ATOM 2771 N N . THR A 1 388 ? -12.461 -11.609 -6.98 1 93.88 388 THR A N 1
ATOM 2772 C CA . THR A 1 388 ? -13.461 -12.555 -6.484 1 93.88 388 THR A CA 1
ATOM 2773 C C . THR A 1 388 ? -13.125 -12.992 -5.062 1 93.88 388 THR A C 1
ATOM 2775 O O . THR A 1 388 ? -12.039 -12.719 -4.559 1 93.88 388 THR A O 1
ATOM 2778 N N . SER A 1 389 ? -14.023 -13.742 -4.484 1 92.56 389 SER A N 1
ATOM 2779 C CA . SER A 1 389 ? -13.906 -14.18 -3.094 1 92.56 389 SER A CA 1
ATOM 2780 C C . SER A 1 389 ? -12.828 -15.25 -2.941 1 92.56 389 SER A C 1
ATOM 2782 O O . SER A 1 389 ? -12.398 -15.547 -1.825 1 92.56 389 SER A O 1
ATOM 2784 N N . THR A 1 390 ? -12.344 -15.812 -4 1 88.62 390 THR A N 1
ATOM 2785 C CA . THR A 1 390 ? -11.273 -16.797 -3.914 1 88.62 390 THR A CA 1
ATOM 2786 C C . THR A 1 390 ? -9.914 -16.125 -3.824 1 88.62 390 THR A C 1
ATOM 2788 O O . THR A 1 390 ? -8.906 -16.781 -3.543 1 88.62 390 THR A O 1
ATOM 2791 N N . GLU A 1 391 ? -9.945 -14.812 -3.953 1 93.88 391 GLU A N 1
ATOM 2792 C CA . GLU A 1 391 ? -8.688 -14.07 -4.023 1 93.88 391 GLU A CA 1
ATOM 2793 C C . GLU A 1 391 ? -8.414 -13.32 -2.723 1 93.88 391 GLU A C 1
ATOM 2795 O O . GLU A 1 391 ? -8.969 -12.242 -2.494 1 93.88 391 GLU A O 1
ATOM 2800 N N . GLY A 1 392 ? -7.531 -13.867 -1.997 1 94.69 392 GLY A N 1
ATOM 2801 C CA . GLY A 1 392 ? -7.02 -13.18 -0.823 1 94.69 392 GLY A CA 1
ATOM 2802 C C . GLY A 1 392 ? -8.094 -12.875 0.205 1 94.69 392 GLY A C 1
ATOM 2803 O O . GLY A 1 392 ? -8.844 -13.758 0.608 1 94.69 392 GLY A O 1
ATOM 2804 N N . ILE A 1 393 ? -8.258 -11.578 0.567 1 96.94 393 ILE A N 1
ATOM 2805 C CA . ILE A 1 393 ? -9.102 -11.195 1.693 1 96.94 393 ILE A CA 1
ATOM 2806 C C . ILE A 1 393 ? -10.461 -10.719 1.182 1 96.94 393 ILE A C 1
ATOM 2808 O O . ILE A 1 393 ? -11.227 -10.109 1.925 1 96.94 393 ILE A O 1
ATOM 2812 N N . ILE A 1 394 ? -10.758 -10.914 -0.091 1 97.62 394 ILE A N 1
ATOM 2813 C CA . ILE A 1 394 ? -11.992 -10.43 -0.712 1 97.62 394 ILE A CA 1
ATOM 2814 C C . ILE A 1 394 ? -13.133 -11.398 -0.42 1 97.62 394 ILE A C 1
ATOM 2816 O O . ILE A 1 394 ? -12.977 -12.609 -0.545 1 97.62 394 ILE A O 1
ATOM 2820 N N . SER A 1 395 ? -14.266 -10.867 -0.027 1 97.19 395 SER A N 1
ATOM 2821 C CA . SER A 1 395 ? -15.508 -11.617 0.127 1 97.19 395 SER A CA 1
ATOM 2822 C C . SER A 1 395 ? -16.484 -11.297 -0.995 1 97.19 395 SER A C 1
ATOM 2824 O O . SER A 1 395 ? -16.312 -10.305 -1.715 1 97.19 395 SER A O 1
ATOM 2826 N N . ASP A 1 396 ? -17.469 -12.109 -1.129 1 95.94 396 ASP A N 1
ATOM 2827 C CA . ASP A 1 396 ? -18.5 -11.852 -2.139 1 95.94 396 ASP A CA 1
ATOM 2828 C C . ASP A 1 396 ? -19.266 -10.57 -1.835 1 95.94 396 ASP A C 1
ATOM 2830 O O . ASP A 1 396 ? -19.531 -9.773 -2.736 1 95.94 396 ASP A O 1
ATOM 2834 N N . ASP A 1 397 ? -19.516 -10.414 -0.568 1 97.75 397 ASP A N 1
ATOM 2835 C CA . ASP A 1 397 ? -20.234 -9.219 -0.124 1 97.75 397 ASP A CA 1
ATOM 2836 C C . ASP A 1 397 ? -19.281 -8.047 0.065 1 97.75 397 ASP A C 1
ATOM 2838 O O . ASP A 1 397 ? -18.25 -8.18 0.738 1 97.75 397 ASP A O 1
ATOM 2842 N N . VAL A 1 398 ? -19.609 -6.875 -0.509 1 98.5 398 VAL A N 1
ATOM 2843 C CA . VAL A 1 398 ? -18.719 -5.73 -0.501 1 98.5 398 VAL A CA 1
ATOM 2844 C C . VAL A 1 398 ? -18.531 -5.219 0.927 1 98.5 398 VAL A C 1
ATOM 2846 O O . VAL A 1 398 ? -17.438 -4.805 1.313 1 98.5 398 VAL A O 1
ATOM 2849 N N . ASP A 1 399 ? -19.609 -5.207 1.731 1 98.56 399 ASP A N 1
ATOM 2850 C CA . ASP A 1 399 ? -19.5 -4.734 3.107 1 98.56 399 ASP A CA 1
ATOM 2851 C C . ASP A 1 399 ? -18.625 -5.668 3.939 1 98.56 399 ASP A C 1
ATOM 2853 O O . ASP A 1 399 ? -17.859 -5.215 4.797 1 98.56 399 ASP A O 1
ATOM 2857 N N . ALA A 1 400 ? -18.766 -6.969 3.68 1 98.12 400 ALA A N 1
ATOM 2858 C CA . ALA A 1 400 ? -17.859 -7.918 4.332 1 98.12 400 ALA A CA 1
ATOM 2859 C C . ALA A 1 400 ? -16.422 -7.68 3.926 1 98.12 400 ALA A C 1
ATOM 2861 O O . ALA A 1 400 ? -15.508 -7.805 4.746 1 98.12 400 ALA A O 1
ATOM 2862 N N . THR A 1 401 ? -16.203 -7.41 2.646 1 98.44 401 THR A N 1
ATOM 2863 C CA . THR A 1 401 ? -14.867 -7.086 2.143 1 98.44 401 THR A CA 1
ATOM 2864 C C . THR A 1 401 ? -14.312 -5.848 2.844 1 98.44 401 THR A C 1
ATOM 2866 O O . THR A 1 401 ? -13.148 -5.828 3.238 1 98.44 401 THR A O 1
ATOM 2869 N N . ILE A 1 402 ? -15.133 -4.824 3.002 1 98.19 402 ILE A N 1
ATOM 2870 C CA . ILE A 1 402 ? -14.742 -3.604 3.697 1 98.19 402 ILE A CA 1
ATOM 2871 C C . ILE A 1 402 ? -14.391 -3.926 5.148 1 98.19 402 ILE A C 1
ATOM 2873 O O . ILE A 1 402 ? -13.414 -3.414 5.688 1 98.19 402 ILE A O 1
ATOM 2877 N N . HIS A 1 403 ? -15.141 -4.789 5.758 1 97.19 403 HIS A N 1
ATOM 2878 C CA . HIS A 1 403 ? -14.875 -5.176 7.137 1 97.19 403 HIS A CA 1
ATOM 2879 C C . HIS A 1 403 ? -13.555 -5.93 7.258 1 97.19 403 HIS A C 1
ATOM 2881 O O . HIS A 1 403 ? -12.836 -5.777 8.25 1 97.19 403 HIS A O 1
ATOM 2887 N N . ASN A 1 404 ? -13.273 -6.848 6.293 1 97.56 404 ASN A N 1
ATOM 2888 C CA . ASN A 1 404 ? -11.969 -7.504 6.273 1 97.56 404 ASN A CA 1
ATOM 2889 C C . ASN A 1 404 ? -10.828 -6.488 6.289 1 97.56 404 ASN A C 1
ATOM 2891 O O . ASN A 1 404 ? -9.898 -6.605 7.09 1 97.56 404 ASN A O 1
ATOM 2895 N N . LEU A 1 405 ? -10.945 -5.477 5.449 1 97.56 405 LEU A N 1
ATOM 2896 C CA . LEU A 1 405 ? -9.945 -4.418 5.367 1 97.56 405 LEU A CA 1
ATOM 2897 C C . LEU A 1 405 ? -9.797 -3.705 6.707 1 97.56 405 LEU A C 1
ATOM 2899 O O . LEU A 1 405 ? -8.68 -3.518 7.191 1 97.56 405 LEU A O 1
ATOM 2903 N N . THR A 1 406 ? -10.914 -3.301 7.293 1 96.5 406 THR A N 1
ATOM 2904 C CA . THR A 1 406 ? -10.852 -2.469 8.484 1 96.5 406 THR A CA 1
ATOM 2905 C C . THR A 1 406 ? -10.414 -3.291 9.695 1 96.5 406 THR A C 1
ATOM 2907 O O . THR A 1 406 ? -9.758 -2.775 10.602 1 96.5 406 THR A O 1
ATOM 2910 N N . SER A 1 407 ? -10.727 -4.602 9.695 1 95.31 407 SER A N 1
ATOM 2911 C CA . SER A 1 407 ? -10.266 -5.457 10.789 1 95.31 407 SER A CA 1
ATOM 2912 C C . SER A 1 407 ? -8.75 -5.586 10.781 1 95.31 407 SER A C 1
ATOM 2914 O O . SER A 1 407 ? -8.125 -5.637 11.844 1 95.31 407 SER A O 1
ATOM 2916 N N . ILE A 1 408 ? -8.18 -5.625 9.609 1 95.62 408 ILE A N 1
ATOM 2917 C CA . ILE A 1 408 ? -6.727 -5.668 9.5 1 95.62 408 ILE A CA 1
ATOM 2918 C C . ILE A 1 408 ? -6.129 -4.391 10.086 1 95.62 408 ILE A C 1
ATOM 2920 O O . ILE A 1 408 ? -5.195 -4.445 10.891 1 95.62 408 ILE A O 1
ATOM 2924 N N . GLY A 1 409 ? -6.645 -3.244 9.758 1 94 409 GLY A N 1
ATOM 2925 C CA . GLY A 1 409 ? -6.137 -1.967 10.234 1 94 409 GLY A CA 1
ATOM 2926 C C . GLY A 1 409 ? -6.324 -1.764 11.727 1 94 409 GLY A C 1
ATOM 2927 O O . GLY A 1 409 ? -5.438 -1.242 12.406 1 94 409 GLY A O 1
ATOM 2928 N N . ARG A 1 410 ? -7.449 -2.188 12.203 1 90.06 410 ARG A N 1
ATOM 2929 C CA . ARG A 1 410 ? -7.836 -1.89 13.578 1 90.06 410 ARG A CA 1
ATOM 2930 C C . ARG A 1 410 ? -7.242 -2.902 14.547 1 90.06 410 ARG A C 1
ATOM 2932 O O . ARG A 1 410 ? -6.773 -2.535 15.633 1 90.06 410 ARG A O 1
ATOM 2939 N N . GLU A 1 411 ? -7.207 -4.125 14.172 1 90.38 411 GLU A N 1
ATOM 2940 C CA . GLU A 1 411 ? -6.898 -5.188 15.125 1 90.38 411 GLU A CA 1
ATOM 2941 C C . GLU A 1 411 ? -5.492 -5.738 14.891 1 90.38 411 GLU A C 1
ATOM 2943 O O . GLU A 1 411 ? -4.75 -5.977 15.852 1 90.38 411 GLU A O 1
ATOM 2948 N N . ALA A 1 412 ? -5.148 -5.875 13.727 1 93.44 412 ALA A N 1
ATOM 2949 C CA . ALA A 1 412 ? -3.98 -6.703 13.445 1 93.44 412 ALA A CA 1
ATOM 2950 C C . ALA A 1 412 ? -2.729 -5.848 13.273 1 93.44 412 ALA A C 1
ATOM 2952 O O . ALA A 1 412 ? -1.606 -6.359 13.336 1 93.44 412 ALA A O 1
ATOM 2953 N N . MET A 1 413 ? -2.846 -4.559 13.102 1 94.06 413 MET A N 1
ATOM 2954 C CA . MET A 1 413 ? -1.681 -3.736 12.789 1 94.06 413 MET A CA 1
ATOM 2955 C C . MET A 1 413 ? -1.251 -2.92 14 1 94.06 413 MET A C 1
ATOM 2957 O O . MET A 1 413 ? -0.549 -1.916 13.867 1 94.06 413 MET A O 1
ATOM 2961 N N . THR A 1 414 ? -1.632 -3.287 15.188 1 90.62 414 THR A N 1
ATOM 2962 C CA . THR A 1 414 ? -1.256 -2.584 16.406 1 90.62 414 THR A CA 1
ATOM 2963 C C . THR A 1 414 ? 0.256 -2.627 16.609 1 90.62 414 THR A C 1
ATOM 2965 O O . THR A 1 414 ? 0.875 -1.606 16.922 1 90.62 414 THR A O 1
ATOM 2968 N N . GLU A 1 415 ? 0.821 -3.826 16.469 1 92.94 415 GLU A N 1
ATOM 2969 C CA . GLU A 1 415 ? 2.27 -3.957 16.609 1 92.94 415 GLU A CA 1
ATOM 2970 C C . GLU A 1 415 ? 3 -3.201 15.5 1 92.94 415 GLU A C 1
ATOM 2972 O O . GLU A 1 415 ? 4.086 -2.664 15.719 1 92.94 415 GLU A O 1
ATOM 2977 N N . THR A 1 416 ? 2.412 -3.252 14.32 1 94.31 416 THR A N 1
ATOM 2978 C CA . THR A 1 416 ? 2.971 -2.48 13.211 1 94.31 416 THR A CA 1
ATOM 2979 C C . THR A 1 416 ? 3.031 -0.996 13.562 1 94.31 416 THR A C 1
ATOM 2981 O O . THR A 1 416 ? 4.055 -0.344 13.352 1 94.31 416 THR A O 1
ATOM 2984 N N . ASP A 1 417 ? 1.944 -0.49 14.125 1 92.62 417 ASP A N 1
ATOM 2985 C CA . ASP A 1 417 ? 1.885 0.915 14.523 1 92.62 417 ASP A CA 1
ATOM 2986 C C . ASP A 1 417 ? 2.938 1.232 15.578 1 92.62 417 ASP A C 1
ATOM 2988 O O . ASP A 1 417 ? 3.588 2.277 15.523 1 92.62 417 ASP A O 1
ATOM 2992 N N . ARG A 1 418 ? 3.09 0.387 16.5 1 91.94 418 ARG A N 1
ATOM 2993 C CA . ARG A 1 418 ? 4.07 0.571 17.578 1 91.94 418 ARG A CA 1
ATOM 2994 C C . ARG A 1 418 ? 5.484 0.665 17 1 91.94 418 ARG A C 1
ATOM 2996 O O . ARG A 1 418 ? 6.266 1.529 17.406 1 91.94 418 ARG A O 1
ATOM 3003 N N . LEU A 1 419 ? 5.863 -0.218 16.125 1 94.81 419 LEU A N 1
ATOM 3004 C CA . LEU A 1 419 ? 7.207 -0.207 15.547 1 94.81 419 LEU A CA 1
ATOM 3005 C C . LEU A 1 419 ? 7.422 1.04 14.695 1 94.81 419 LEU A C 1
ATOM 3007 O O . LEU A 1 419 ? 8.516 1.608 14.688 1 94.81 419 LEU A O 1
ATOM 3011 N N . VAL A 1 420 ? 6.406 1.459 13.961 1 94.81 420 VAL A N 1
ATOM 3012 C CA . VAL A 1 420 ? 6.492 2.674 13.156 1 94.81 420 VAL A CA 1
ATOM 3013 C C . VAL A 1 420 ? 6.828 3.865 14.055 1 94.81 420 VAL A C 1
ATOM 3015 O O . VAL A 1 420 ? 7.73 4.645 13.742 1 94.81 420 VAL A O 1
ATOM 3018 N N . LEU A 1 421 ? 6.113 3.959 15.188 1 92.38 421 LEU A N 1
ATOM 3019 C CA . LEU A 1 421 ? 6.352 5.055 16.125 1 92.38 421 LEU A CA 1
ATOM 3020 C C . LEU A 1 421 ? 7.75 4.969 16.719 1 92.38 421 LEU A C 1
ATOM 3022 O O . LEU A 1 421 ? 8.414 5.992 16.906 1 92.38 421 LEU A O 1
ATOM 3026 N N . GLN A 1 422 ? 8.188 3.785 16.938 1 93.19 422 GLN A N 1
ATOM 3027 C CA . GLN A 1 422 ? 9.531 3.588 17.453 1 93.19 422 GLN A CA 1
ATOM 3028 C C . GLN A 1 422 ? 10.586 4.035 16.438 1 93.19 422 GLN A C 1
ATOM 3030 O O . GLN A 1 422 ? 11.547 4.723 16.797 1 93.19 422 GLN A O 1
ATOM 3035 N N . ILE A 1 423 ? 10.414 3.662 15.203 1 94.06 423 ILE A N 1
ATOM 3036 C CA . ILE A 1 423 ? 11.352 4.051 14.148 1 94.06 423 ILE A CA 1
ATOM 3037 C C . ILE A 1 423 ? 11.375 5.574 14.016 1 94.06 423 ILE A C 1
ATOM 3039 O O . ILE A 1 423 ? 12.445 6.176 13.914 1 94.06 423 ILE A O 1
ATOM 3043 N N . MET A 1 424 ? 10.219 6.191 14.062 1 91.31 424 MET A N 1
ATOM 3044 C CA . MET A 1 424 ? 10.094 7.633 13.875 1 91.31 424 MET A CA 1
ATOM 3045 C C . MET A 1 424 ? 10.836 8.391 14.969 1 91.31 424 MET A C 1
ATOM 3047 O O . MET A 1 424 ? 11.336 9.492 14.742 1 91.31 424 MET A O 1
ATOM 3051 N N . THR A 1 425 ? 10.961 7.789 16.156 1 89.06 425 THR A N 1
ATOM 3052 C CA . THR A 1 425 ? 11.523 8.516 17.281 1 89.06 425 THR A CA 1
ATOM 3053 C C . THR A 1 425 ? 12.977 8.117 17.516 1 89.06 425 THR A C 1
ATOM 3055 O O . THR A 1 425 ? 13.68 8.727 18.312 1 89.06 425 THR A O 1
ATOM 3058 N N . SER A 1 426 ? 13.438 7.094 16.812 1 87.44 426 SER A N 1
ATOM 3059 C CA . SER A 1 426 ? 14.773 6.578 17.109 1 87.44 426 SER A CA 1
ATOM 3060 C C . SER A 1 426 ? 15.75 6.883 15.984 1 87.44 426 SER A C 1
ATOM 3062 O O . SER A 1 426 ? 16.953 6.609 16.109 1 87.44 426 SER A O 1
ATOM 3064 N N . LYS A 1 427 ? 15.281 7.418 14.969 1 82.94 427 LYS A N 1
ATOM 3065 C CA . LYS A 1 427 ? 16.188 7.629 13.844 1 82.94 427 LYS A CA 1
ATOM 3066 C C . LYS A 1 427 ? 17.031 8.883 14.047 1 82.94 427 LYS A C 1
ATOM 3068 O O . LYS A 1 427 ? 16.625 9.812 14.75 1 82.94 427 LYS A O 1
ATOM 3073 N N . MET B 1 1 ? 35.281 -0.509 -7.531 1 73.88 1 MET B N 1
ATOM 3074 C CA . MET B 1 1 ? 34.844 -1.659 -8.32 1 73.88 1 MET B CA 1
ATOM 3075 C C . MET B 1 1 ? 34.844 -2.928 -7.477 1 73.88 1 MET B C 1
ATOM 3077 O O . MET B 1 1 ? 35.75 -3.16 -6.684 1 73.88 1 MET B O 1
ATOM 3081 N N . VAL B 1 2 ? 33.719 -3.631 -7.633 1 86.81 2 VAL B N 1
ATOM 3082 C CA . VAL B 1 2 ? 33.594 -4.906 -6.938 1 86.81 2 VAL B CA 1
ATOM 3083 C C . VAL B 1 2 ? 34.656 -5.879 -7.449 1 86.81 2 VAL B C 1
ATOM 3085 O O . VAL B 1 2 ? 34.844 -6.008 -8.664 1 86.81 2 VAL B O 1
ATOM 3088 N N . ASN B 1 3 ? 35.406 -6.391 -6.605 1 90.56 3 ASN B N 1
ATOM 3089 C CA . ASN B 1 3 ? 36.5 -7.277 -7.031 1 90.56 3 ASN B CA 1
ATOM 3090 C C . ASN B 1 3 ? 35.938 -8.57 -7.625 1 90.56 3 ASN B C 1
ATOM 3092 O O . ASN B 1 3 ? 34.75 -8.844 -7.543 1 90.56 3 ASN B O 1
ATOM 3096 N N . LYS B 1 4 ? 36.812 -9.305 -8.242 1 93 4 LYS B N 1
ATOM 3097 C CA . LYS B 1 4 ? 36.406 -10.469 -9.031 1 93 4 LYS B CA 1
ATOM 3098 C C . LYS B 1 4 ? 35.75 -11.523 -8.148 1 93 4 LYS B C 1
ATOM 3100 O O . LYS B 1 4 ? 34.719 -12.102 -8.531 1 93 4 LYS B O 1
ATOM 3105 N N . SER B 1 5 ? 36.281 -11.781 -7.023 1 93.56 5 SER B N 1
ATOM 3106 C CA . SER B 1 5 ? 35.75 -12.773 -6.113 1 93.56 5 SER B CA 1
ATOM 3107 C C . SER B 1 5 ? 34.312 -12.398 -5.684 1 93.56 5 SER B C 1
ATOM 3109 O O . SER B 1 5 ? 33.438 -13.258 -5.637 1 93.56 5 SER B O 1
ATOM 3111 N N . GLU B 1 6 ? 34.156 -11.18 -5.383 1 94.38 6 GLU B N 1
ATOM 3112 C CA . GLU B 1 6 ? 32.844 -10.68 -4.996 1 94.38 6 GLU B CA 1
ATOM 3113 C C . GLU B 1 6 ? 31.859 -10.758 -6.164 1 94.38 6 GLU B C 1
ATOM 3115 O O . GLU B 1 6 ? 30.688 -11.109 -5.977 1 94.38 6 GLU B O 1
ATOM 3120 N N . ARG B 1 7 ? 32.312 -10.477 -7.34 1 96.44 7 ARG B N 1
ATOM 3121 C CA . ARG B 1 7 ? 31.469 -10.562 -8.523 1 96.44 7 ARG B CA 1
ATOM 3122 C C . ARG B 1 7 ? 30.969 -11.984 -8.734 1 96.44 7 ARG B C 1
ATOM 3124 O O . ARG B 1 7 ? 29.797 -12.195 -9.055 1 96.44 7 ARG B O 1
ATOM 3131 N N . GLU B 1 8 ? 31.859 -12.93 -8.547 1 96.19 8 GLU B N 1
ATOM 3132 C CA . GLU B 1 8 ? 31.484 -14.328 -8.727 1 96.19 8 GLU B CA 1
ATOM 3133 C C . GLU B 1 8 ? 30.422 -14.758 -7.711 1 96.19 8 GLU B C 1
ATOM 3135 O O . GLU B 1 8 ? 29.5 -15.5 -8.047 1 96.19 8 GLU B O 1
ATOM 3140 N N . LYS B 1 9 ? 30.578 -14.289 -6.527 1 95.94 9 LYS B N 1
ATOM 3141 C CA . LYS B 1 9 ? 29.609 -14.602 -5.48 1 95.94 9 LYS B CA 1
ATOM 3142 C C . LYS B 1 9 ? 28.25 -13.984 -5.789 1 95.94 9 LYS B C 1
ATOM 3144 O O . LYS B 1 9 ? 27.219 -14.609 -5.562 1 95.94 9 LYS B O 1
ATOM 3149 N N . ILE B 1 10 ? 28.266 -12.742 -6.277 1 97.75 10 ILE B N 1
ATOM 3150 C CA . ILE B 1 10 ? 27.031 -12.047 -6.602 1 97.75 10 ILE B CA 1
ATOM 3151 C C . ILE B 1 10 ? 26.359 -12.727 -7.793 1 97.75 10 ILE B C 1
ATOM 3153 O O . ILE B 1 10 ? 25.125 -12.891 -7.812 1 97.75 10 ILE B O 1
ATOM 3157 N N . ILE B 1 11 ? 27.141 -13.164 -8.734 1 97.88 11 ILE B N 1
ATOM 3158 C CA . ILE B 1 11 ? 26.609 -13.859 -9.898 1 97.88 11 ILE B CA 1
ATOM 3159 C C . ILE B 1 11 ? 25.969 -15.172 -9.469 1 97.88 11 ILE B C 1
ATOM 3161 O O . ILE B 1 11 ? 24.875 -15.516 -9.93 1 97.88 11 ILE B O 1
ATOM 3165 N N . ALA B 1 12 ? 26.609 -15.859 -8.57 1 95.81 12 ALA B N 1
ATOM 3166 C CA . ALA B 1 12 ? 26.047 -17.094 -8.039 1 95.81 12 ALA B CA 1
ATOM 3167 C C . ALA B 1 12 ? 24.719 -16.828 -7.328 1 95.81 12 ALA B C 1
ATOM 3169 O O . ALA B 1 12 ? 23.781 -17.625 -7.438 1 95.81 12 ALA B O 1
ATOM 3170 N N . LEU B 1 13 ? 24.688 -15.766 -6.613 1 95.38 13 LEU B N 1
ATOM 3171 C CA . LEU B 1 13 ? 23.469 -15.375 -5.906 1 95.38 13 LEU B CA 1
ATOM 3172 C C . LEU B 1 13 ? 22.344 -15.086 -6.887 1 95.38 13 LEU B C 1
ATOM 3174 O O . LEU B 1 13 ? 21.219 -15.547 -6.699 1 95.38 13 LEU B O 1
ATOM 3178 N N . ILE B 1 14 ? 22.594 -14.297 -7.965 1 97.81 14 ILE B N 1
ATOM 3179 C CA . ILE B 1 14 ? 21.594 -13.961 -8.969 1 97.81 14 ILE B CA 1
ATOM 3180 C C . ILE B 1 14 ? 21.094 -15.234 -9.648 1 97.81 14 ILE B C 1
ATOM 3182 O O . ILE B 1 14 ? 19.891 -15.43 -9.836 1 97.81 14 ILE B O 1
ATOM 3186 N N . ASN B 1 15 ? 22.016 -16.141 -9.961 1 95.75 15 ASN B N 1
ATOM 3187 C CA . ASN B 1 15 ? 21.656 -17.375 -10.641 1 95.75 15 ASN B CA 1
ATOM 3188 C C . ASN B 1 15 ? 20.781 -18.266 -9.758 1 95.75 15 ASN B C 1
ATOM 3190 O O . ASN B 1 15 ? 19.938 -19.016 -10.266 1 95.75 15 ASN B O 1
ATOM 3194 N N . ARG B 1 16 ? 20.953 -18.156 -8.516 1 92.19 16 ARG B N 1
ATOM 3195 C CA . ARG B 1 16 ? 20.156 -18.938 -7.582 1 92.19 16 ARG B CA 1
ATOM 3196 C C . ARG B 1 16 ? 18.766 -18.312 -7.387 1 92.19 16 ARG B C 1
ATOM 3198 O O . ARG B 1 16 ? 17.781 -19.031 -7.25 1 92.19 16 ARG B O 1
ATOM 3205 N N . GLU B 1 17 ? 18.688 -17 -7.395 1 93.56 17 GLU B N 1
ATOM 3206 C CA . GLU B 1 17 ? 17.469 -16.297 -7.004 1 93.56 17 GLU B CA 1
ATOM 3207 C C . GLU B 1 17 ? 16.625 -15.945 -8.227 1 93.56 17 GLU B C 1
ATOM 3209 O O . GLU B 1 17 ? 15.438 -15.664 -8.094 1 93.56 17 GLU B O 1
ATOM 3214 N N . VAL B 1 18 ? 17.234 -15.828 -9.375 1 96.69 18 VAL B N 1
ATOM 3215 C CA . VAL B 1 18 ? 16.562 -15.492 -10.617 1 96.69 18 VAL B CA 1
ATOM 3216 C C . VAL B 1 18 ? 16.5 -16.719 -11.523 1 96.69 18 VAL B C 1
ATOM 3218 O O . VAL B 1 18 ? 17.375 -16.938 -12.359 1 96.69 18 VAL B O 1
ATOM 3221 N N . VAL B 1 19 ? 15.422 -17.531 -11.336 1 93.44 19 VAL B N 1
ATOM 3222 C CA . VAL B 1 19 ? 15.297 -18.812 -12.023 1 93.44 19 VAL B CA 1
ATOM 3223 C C . VAL B 1 19 ? 13.891 -18.938 -12.609 1 93.44 19 VAL B C 1
ATOM 3225 O O . VAL B 1 19 ? 12.945 -18.344 -12.102 1 93.44 19 VAL B O 1
ATOM 3228 N N . PRO B 1 20 ? 13.688 -19.703 -13.664 1 93.19 20 PRO B N 1
ATOM 3229 C CA . PRO B 1 20 ? 12.359 -19.922 -14.242 1 93.19 20 PRO B CA 1
ATOM 3230 C C . PRO B 1 20 ? 11.398 -20.594 -13.273 1 93.19 20 PRO B C 1
ATOM 3232 O O . PRO B 1 20 ? 11.805 -21.453 -12.492 1 93.19 20 PRO B O 1
ATOM 3235 N N . ALA B 1 21 ? 10.211 -20.156 -13.281 1 85.81 21 ALA B N 1
ATOM 3236 C CA . ALA B 1 21 ? 9.148 -20.719 -12.453 1 85.81 21 ALA B CA 1
ATOM 3237 C C . ALA B 1 21 ? 7.848 -20.844 -13.234 1 85.81 21 ALA B C 1
ATOM 3239 O O . ALA B 1 21 ? 7.574 -20.047 -14.133 1 85.81 21 ALA B O 1
ATOM 3240 N N . ILE B 1 22 ? 7.09 -21.906 -12.797 1 77.44 22 ILE B N 1
ATOM 3241 C CA . ILE B 1 22 ? 5.742 -22.078 -13.328 1 77.44 22 ILE B CA 1
ATOM 3242 C C . ILE B 1 22 ? 4.715 -21.75 -12.242 1 77.44 22 ILE B C 1
ATOM 3244 O O . ILE B 1 22 ? 4.934 -22.062 -11.07 1 77.44 22 ILE B O 1
ATOM 3248 N N . GLY B 1 23 ? 3.604 -20.969 -12.336 1 68.69 23 GLY B N 1
ATOM 3249 C CA . GLY B 1 23 ? 2.65 -20.391 -11.398 1 68.69 23 GLY B CA 1
ATOM 3250 C C . GLY B 1 23 ? 1.821 -21.438 -10.68 1 68.69 23 GLY B C 1
ATOM 3251 O O . GLY B 1 23 ? 1.238 -21.172 -9.633 1 68.69 23 GLY B O 1
ATOM 3252 N N . CYS B 1 24 ? 1.767 -22.656 -10.984 1 80 24 CYS B N 1
ATOM 3253 C CA . CYS B 1 24 ? 0.768 -23.609 -10.508 1 80 24 CYS B CA 1
ATOM 3254 C C . CYS B 1 24 ? 1.422 -24.734 -9.727 1 80 24 CYS B C 1
ATOM 3256 O O . CYS B 1 24 ? 0.763 -25.719 -9.383 1 80 24 CYS B O 1
ATOM 3258 N N . THR B 1 25 ? 2.572 -24.469 -9.203 1 84.31 25 THR B N 1
ATOM 3259 C CA . THR B 1 25 ? 3.266 -25.578 -8.539 1 84.31 25 THR B CA 1
ATOM 3260 C C . THR B 1 25 ? 2.629 -25.875 -7.188 1 84.31 25 THR B C 1
ATOM 3262 O O . THR B 1 25 ? 2.465 -27.047 -6.816 1 84.31 25 THR B O 1
ATOM 3265 N N . GLU B 1 26 ? 2.225 -24.859 -6.477 1 89.88 26 GLU B N 1
ATOM 3266 C CA . GLU B 1 26 ? 1.694 -25.047 -5.133 1 89.88 26 GLU B CA 1
ATOM 3267 C C . GLU B 1 26 ? 0.344 -25.766 -5.168 1 89.88 26 GLU B C 1
ATOM 3269 O O . GLU B 1 26 ? 0.157 -26.781 -4.512 1 89.88 26 GLU B O 1
ATOM 3274 N N . PRO B 1 27 ? -0.566 -25.312 -5.973 1 93.25 27 PRO B N 1
ATOM 3275 C CA . PRO B 1 27 ? -1.839 -26.031 -6.012 1 93.25 27 PRO B CA 1
ATOM 3276 C C . PRO B 1 27 ? -1.698 -27.438 -6.582 1 93.25 27 PRO B C 1
ATOM 3278 O O . PRO B 1 27 ? -2.414 -28.359 -6.164 1 93.25 27 PRO B O 1
ATOM 3281 N N . VAL B 1 28 ? -0.81 -27.656 -7.484 1 92.5 28 VAL B N 1
ATOM 3282 C CA . VAL B 1 28 ? -0.587 -28.969 -8.078 1 92.5 28 VAL B CA 1
ATOM 3283 C C . VAL B 1 28 ? -0.028 -29.922 -7.02 1 92.5 28 VAL B C 1
ATOM 3285 O O . VAL B 1 28 ? -0.392 -31.109 -6.98 1 92.5 28 VAL B O 1
ATOM 3288 N N . ALA B 1 29 ? 0.841 -29.359 -6.199 1 93.94 29 ALA B N 1
ATOM 3289 C CA . ALA B 1 29 ? 1.368 -30.172 -5.109 1 93.94 29 ALA B CA 1
ATOM 3290 C C . ALA B 1 29 ? 0.249 -30.625 -4.18 1 93.94 29 ALA B C 1
ATOM 3292 O O . ALA B 1 29 ? 0.263 -31.766 -3.691 1 93.94 29 ALA B O 1
ATOM 3293 N N . VAL B 1 30 ? -0.664 -29.797 -3.941 1 96.88 30 VAL B N 1
ATOM 3294 C CA . VAL B 1 30 ? -1.802 -30.156 -3.104 1 96.88 30 VAL B CA 1
ATOM 3295 C C . VAL B 1 30 ? -2.641 -31.219 -3.805 1 96.88 30 VAL B C 1
ATOM 3297 O O . VAL B 1 30 ? -3.051 -32.219 -3.184 1 96.88 30 VAL B O 1
ATOM 3300 N N . ALA B 1 31 ? -2.865 -31.016 -5.094 1 96.88 31 ALA B N 1
ATOM 3301 C CA . ALA B 1 31 ? -3.594 -32 -5.879 1 96.88 31 ALA B CA 1
ATOM 3302 C C . ALA B 1 31 ? -2.889 -33.344 -5.844 1 96.88 31 ALA B C 1
ATOM 3304 O O . ALA B 1 31 ? -3.539 -34.406 -5.766 1 96.88 31 ALA B O 1
ATOM 3305 N N . LEU B 1 32 ? -1.605 -33.344 -5.906 1 97.25 32 LEU B N 1
ATOM 3306 C CA . LEU B 1 32 ? -0.801 -34.531 -5.836 1 97.25 32 LEU B CA 1
ATOM 3307 C C . LEU B 1 32 ? -1.035 -35.281 -4.516 1 97.25 32 LEU B C 1
ATOM 3309 O O . LEU B 1 32 ? -1.229 -36.5 -4.504 1 97.25 32 LEU B O 1
ATOM 3313 N N . CYS B 1 33 ? -1.04 -34.531 -3.467 1 98.19 33 CYS B N 1
ATOM 3314 C CA . CYS B 1 33 ? -1.243 -35.125 -2.145 1 98.19 33 CYS B CA 1
ATOM 3315 C C . CYS B 1 33 ? -2.643 -35.719 -2.014 1 98.19 33 CYS B C 1
ATOM 3317 O O . CYS B 1 33 ? -2.816 -36.781 -1.453 1 98.19 33 CYS B O 1
ATOM 3319 N N . VAL B 1 34 ? -3.617 -35.031 -2.535 1 98.44 34 VAL B N 1
ATOM 3320 C CA . VAL B 1 34 ? -4.996 -35.5 -2.516 1 98.44 34 VAL B CA 1
ATOM 3321 C C . VAL B 1 34 ? -5.117 -36.781 -3.344 1 98.44 34 VAL B C 1
ATOM 3323 O O . VAL B 1 34 ? -5.766 -37.75 -2.926 1 98.44 34 VAL B O 1
ATOM 3326 N N . ALA B 1 35 ? -4.57 -36.75 -4.516 1 98.19 35 ALA B N 1
ATOM 3327 C CA . ALA B 1 35 ? -4.594 -37.938 -5.387 1 98.19 35 ALA B CA 1
ATOM 3328 C C . ALA B 1 35 ? -4.012 -39.156 -4.68 1 98.19 35 ALA B C 1
ATOM 3330 O O . ALA B 1 35 ? -4.59 -40.25 -4.734 1 98.19 35 ALA B O 1
ATOM 3331 N N . LYS B 1 36 ? -2.865 -38.938 -4.043 1 98.5 36 LYS B N 1
ATOM 3332 C CA . LYS B 1 36 ? -2.215 -40.031 -3.332 1 98.5 36 LYS B CA 1
ATOM 3333 C C . LYS B 1 36 ? -3.107 -40.562 -2.215 1 98.5 36 LYS B C 1
ATOM 3335 O O . LYS B 1 36 ? -3.271 -41.781 -2.074 1 98.5 36 LYS B O 1
ATOM 3340 N N . ALA B 1 37 ? -3.635 -39.688 -1.417 1 98.56 37 ALA B N 1
ATOM 3341 C CA . ALA B 1 37 ? -4.535 -40.094 -0.341 1 98.56 37 ALA B CA 1
ATOM 3342 C C . ALA B 1 37 ? -5.746 -40.844 -0.893 1 98.56 37 ALA B C 1
ATOM 3344 O O . ALA B 1 37 ? -6.203 -41.812 -0.299 1 98.56 37 ALA B O 1
ATOM 3345 N N . THR B 1 38 ? -6.281 -40.375 -1.961 1 98.5 38 THR B N 1
ATOM 3346 C CA . THR B 1 38 ? -7.438 -41 -2.596 1 98.5 38 THR B CA 1
ATOM 3347 C C . THR B 1 38 ? -7.09 -42.406 -3.082 1 98.5 38 THR B C 1
ATOM 3349 O O . THR B 1 38 ? -7.887 -43.344 -2.93 1 98.5 38 THR B O 1
ATOM 3352 N N . GLU B 1 39 ? -5.965 -42.531 -3.695 1 98.19 39 GLU B N 1
ATOM 3353 C CA . GLU B 1 39 ? -5.492 -43.844 -4.141 1 98.19 39 GLU B CA 1
ATOM 3354 C C . GLU B 1 39 ? -5.383 -44.812 -2.973 1 98.19 39 GLU B C 1
ATOM 3356 O O . GLU B 1 39 ? -5.758 -45.969 -3.096 1 98.19 39 GLU B O 1
ATOM 3361 N N . ILE B 1 40 ? -4.875 -44.312 -1.871 1 98 40 ILE B N 1
ATOM 3362 C CA . ILE B 1 40 ? -4.734 -45.125 -0.673 1 98 40 ILE B CA 1
ATOM 3363 C C . ILE B 1 40 ? -6.113 -45.531 -0.148 1 98 40 ILE B C 1
ATOM 3365 O O . ILE B 1 40 ? -6.324 -46.656 0.29 1 98 40 ILE B O 1
ATOM 3369 N N . LEU B 1 41 ? -6.988 -44.625 -0.186 1 97.81 41 LEU B N 1
ATOM 3370 C CA . LEU B 1 41 ? -8.359 -44.875 0.244 1 97.81 41 LEU B CA 1
ATOM 3371 C C . LEU B 1 41 ? -9.016 -45.906 -0.639 1 97.81 41 LEU B C 1
ATOM 3373 O O . LEU B 1 41 ? -9.781 -46.75 -0.15 1 97.81 41 LEU B O 1
ATOM 3377 N N . GLY B 1 42 ? -8.82 -45.844 -1.97 1 96.62 42 GLY B N 1
ATOM 3378 C CA . GLY B 1 42 ? -9.328 -46.812 -2.926 1 96.62 42 GLY B CA 1
ATOM 3379 C C . GLY B 1 42 ? -10.719 -46.469 -3.438 1 96.62 42 GLY B C 1
ATOM 3380 O O . GLY B 1 42 ? -11.383 -47.312 -4.047 1 96.62 42 GLY B O 1
ATOM 3381 N N . ALA B 1 43 ? -11.156 -45.281 -3.145 1 96.12 43 ALA B N 1
ATOM 3382 C CA . ALA B 1 43 ? -12.461 -44.812 -3.598 1 96.12 43 ALA B CA 1
ATOM 3383 C C . ALA B 1 43 ? -12.492 -43.281 -3.672 1 96.12 43 ALA B C 1
ATOM 3385 O O . ALA B 1 43 ? -11.625 -42.594 -3.115 1 96.12 43 ALA B O 1
ATOM 3386 N N . VAL B 1 44 ? -13.492 -42.781 -4.398 1 96.56 44 VAL B N 1
ATOM 3387 C CA . VAL B 1 44 ? -13.711 -41.344 -4.414 1 96.56 44 VAL B CA 1
ATOM 3388 C C . VAL B 1 44 ? -14.141 -40.844 -3.027 1 96.56 44 VAL B C 1
ATOM 3390 O O . VAL B 1 44 ? -15.109 -41.375 -2.465 1 96.56 44 VAL B O 1
ATOM 3393 N N . PRO B 1 45 ? -13.43 -39.906 -2.5 1 98.06 45 PRO B N 1
ATOM 3394 C CA . PRO B 1 45 ? -13.742 -39.5 -1.134 1 98.06 45 PRO B CA 1
ATOM 3395 C C . PRO B 1 45 ? -15.07 -38.75 -1.04 1 98.06 45 PRO B C 1
ATOM 3397 O O . PRO B 1 45 ? -15.438 -38 -1.961 1 98.06 45 PRO B O 1
ATOM 3400 N N . ALA B 1 46 ? -15.75 -38.906 0.11 1 97.44 46 ALA B N 1
ATOM 3401 C CA . ALA B 1 46 ? -16.938 -38.125 0.448 1 97.44 46 ALA B CA 1
ATOM 3402 C C . ALA B 1 46 ? -16.562 -36.781 0.996 1 97.44 46 ALA B C 1
ATOM 3404 O O . ALA B 1 46 ? -17.297 -35.812 0.834 1 97.44 46 ALA B O 1
ATOM 3405 N N . LYS B 1 47 ? -15.406 -36.75 1.604 1 97.88 47 LYS B N 1
ATOM 3406 C CA . LYS B 1 47 ? -14.906 -35.5 2.188 1 97.88 47 LYS B CA 1
ATOM 3407 C C . LYS B 1 47 ? -13.391 -35.406 2.066 1 97.88 47 LYS B C 1
ATOM 3409 O O . LYS B 1 47 ? -12.68 -36.406 2.248 1 97.88 47 LYS B O 1
ATOM 3414 N N . ILE B 1 48 ? -12.891 -34.281 1.765 1 98.19 48 ILE B N 1
ATOM 3415 C CA . ILE B 1 48 ? -11.469 -33.969 1.705 1 98.19 48 ILE B CA 1
ATOM 3416 C C . ILE B 1 48 ? -11.133 -32.844 2.691 1 98.19 48 ILE B C 1
ATOM 3418 O O . ILE B 1 48 ? -11.719 -31.781 2.643 1 98.19 48 ILE B O 1
ATOM 3422 N N . GLU B 1 49 ? -10.219 -33.062 3.602 1 97.69 49 GLU B N 1
ATOM 3423 C CA . GLU B 1 49 ? -9.703 -32.062 4.531 1 97.69 49 GLU B CA 1
ATOM 3424 C C . GLU B 1 49 ? -8.211 -31.828 4.312 1 97.69 49 GLU B C 1
ATOM 3426 O O . GLU B 1 49 ? -7.422 -32.781 4.305 1 97.69 49 GLU B O 1
ATOM 3431 N N . VAL B 1 50 ? -7.914 -30.609 4.109 1 97.62 50 VAL B N 1
ATOM 3432 C CA . VAL B 1 50 ? -6.52 -30.281 3.834 1 97.62 50 VAL B CA 1
ATOM 3433 C C . VAL B 1 50 ? -6.039 -29.203 4.809 1 97.62 50 VAL B C 1
ATOM 3435 O O . VAL B 1 50 ? -6.699 -28.188 4.988 1 97.62 50 VAL B O 1
ATOM 3438 N N . ALA B 1 51 ? -4.961 -29.422 5.504 1 97 51 ALA B N 1
ATOM 3439 C CA . ALA B 1 51 ? -4.266 -28.438 6.332 1 97 51 ALA B CA 1
ATOM 3440 C C . ALA B 1 51 ? -2.939 -28.031 5.699 1 97 51 ALA B C 1
ATOM 3442 O O . ALA B 1 51 ? -2.119 -28.891 5.348 1 97 51 ALA B O 1
ATOM 3443 N N . LEU B 1 52 ? -2.795 -26.766 5.527 1 95.81 52 LEU B N 1
ATOM 3444 C CA . LEU B 1 52 ? -1.632 -26.266 4.805 1 95.81 52 LEU B CA 1
ATOM 3445 C C . LEU B 1 52 ? -0.827 -25.312 5.68 1 95.81 52 LEU B C 1
ATOM 3447 O O . LEU B 1 52 ? -1.393 -24.594 6.512 1 95.81 52 LEU B O 1
ATOM 3451 N N . SER B 1 53 ? 0.482 -25.312 5.477 1 92.88 53 SER B N 1
ATOM 3452 C CA . SER B 1 53 ? 1.286 -24.234 6.035 1 92.88 53 SER B CA 1
ATOM 3453 C C . SER B 1 53 ? 0.876 -22.875 5.453 1 92.88 53 SER B C 1
ATOM 3455 O O . SER B 1 53 ? 0.228 -22.828 4.406 1 92.88 53 SER B O 1
ATOM 3457 N N . GLY B 1 54 ? 1.178 -21.875 6.145 1 88.88 54 GLY B N 1
ATOM 3458 C CA . GLY B 1 54 ? 0.783 -20.547 5.727 1 88.88 54 GLY B CA 1
ATOM 3459 C C . GLY B 1 54 ? 1.233 -20.203 4.32 1 88.88 54 GLY B C 1
ATOM 3460 O O . GLY B 1 54 ? 0.454 -19.672 3.523 1 88.88 54 GLY B O 1
ATOM 3461 N N . ASN B 1 55 ? 2.443 -20.531 4.031 1 86.19 55 ASN B N 1
ATOM 3462 C CA . ASN B 1 55 ? 3.004 -20.25 2.713 1 86.19 55 ASN B CA 1
ATOM 3463 C C . ASN B 1 55 ? 2.268 -21.016 1.616 1 86.19 55 ASN B C 1
ATOM 3465 O O . ASN B 1 55 ? 1.986 -20.469 0.55 1 86.19 55 ASN B O 1
ATOM 3469 N N . MET B 1 56 ? 1.967 -22.25 1.926 1 89.5 56 MET B N 1
ATOM 3470 C CA . MET B 1 56 ? 1.239 -23.062 0.954 1 89.5 56 MET B CA 1
ATOM 3471 C C . MET B 1 56 ? -0.165 -22.5 0.728 1 89.5 56 MET B C 1
ATOM 3473 O O . MET B 1 56 ? -0.64 -22.453 -0.408 1 89.5 56 MET B O 1
ATOM 3477 N N . LEU B 1 57 ? -0.744 -22.172 1.78 1 91.44 57 LEU B N 1
ATOM 3478 C CA . LEU B 1 57 ? -2.096 -21.625 1.685 1 91.44 57 LEU B CA 1
ATOM 3479 C C . LEU B 1 57 ? -2.115 -20.359 0.831 1 91.44 57 LEU B C 1
ATOM 3481 O O . LEU B 1 57 ? -2.926 -20.25 -0.092 1 91.44 57 LEU B O 1
ATOM 3485 N N . LYS B 1 58 ? -1.297 -19.422 1.008 1 88.81 58 LYS B N 1
ATOM 3486 C CA . LYS B 1 58 ? -1.225 -18.141 0.302 1 88.81 58 LYS B CA 1
ATOM 3487 C C . LYS B 1 58 ? -0.917 -18.344 -1.179 1 88.81 58 LYS B C 1
ATOM 3489 O O . LYS B 1 58 ? -1.437 -17.625 -2.033 1 88.81 58 LYS B O 1
ATOM 3494 N N . ASN B 1 59 ? -0.138 -19.328 -1.453 1 87.62 59 ASN B N 1
ATOM 3495 C CA . ASN B 1 59 ? 0.351 -19.484 -2.82 1 87.62 59 ASN B CA 1
ATOM 3496 C C . ASN B 1 59 ? -0.542 -20.406 -3.639 1 87.62 59 ASN B C 1
ATOM 3498 O O . ASN B 1 59 ? -0.444 -20.453 -4.867 1 87.62 59 ASN B O 1
ATOM 3502 N N . ALA B 1 60 ? -1.419 -21.016 -2.971 1 90.69 60 ALA B N 1
ATOM 3503 C CA . ALA B 1 60 ? -2.197 -22.016 -3.701 1 90.69 60 ALA B CA 1
ATOM 3504 C C . ALA B 1 60 ? -3.668 -21.625 -3.779 1 90.69 60 ALA B C 1
ATOM 3506 O O . ALA B 1 60 ? -4.391 -22.062 -4.676 1 90.69 60 ALA B O 1
ATOM 3507 N N . MET B 1 61 ? -4.113 -20.812 -2.914 1 90.81 61 MET B N 1
ATOM 3508 C CA . MET B 1 61 ? -5.539 -20.625 -2.668 1 90.81 61 MET B CA 1
ATOM 3509 C C . MET B 1 61 ? -6.227 -20.016 -3.885 1 90.81 61 MET B C 1
ATOM 3511 O O . MET B 1 61 ? -7.336 -20.422 -4.246 1 90.81 61 MET B O 1
ATOM 3515 N N . GLY B 1 62 ? -5.57 -19.062 -4.516 1 90.81 62 GLY B N 1
ATOM 3516 C CA . GLY B 1 62 ? -6.297 -18.281 -5.504 1 90.81 62 GLY B CA 1
ATOM 3517 C C . GLY B 1 62 ? -5.637 -18.297 -6.871 1 90.81 62 GLY B C 1
ATOM 3518 O O . GLY B 1 62 ? -5.809 -17.359 -7.652 1 90.81 62 GLY B O 1
ATOM 3519 N N . VAL B 1 63 ? -4.918 -19.297 -7.203 1 91.19 63 VAL B N 1
ATOM 3520 C CA . VAL B 1 63 ? -4.191 -19.344 -8.469 1 91.19 63 VAL B CA 1
ATOM 3521 C C . VAL B 1 63 ? -5.012 -20.094 -9.516 1 91.19 63 VAL B C 1
ATOM 3523 O O . VAL B 1 63 ? -5.816 -20.953 -9.18 1 91.19 63 VAL B O 1
ATOM 3526 N N . GLY B 1 64 ? -4.855 -19.672 -10.734 1 91.06 64 GLY B N 1
ATOM 3527 C CA . GLY B 1 64 ? -5.492 -20.391 -11.828 1 91.06 64 GLY B CA 1
ATOM 3528 C C . GLY B 1 64 ? -4.902 -21.766 -12.062 1 91.06 64 GLY B C 1
ATOM 3529 O O . GLY B 1 64 ? -3.689 -21.953 -11.969 1 91.06 64 GLY B O 1
ATOM 3530 N N . ILE B 1 65 ? -5.801 -22.734 -12.336 1 90.12 65 ILE B N 1
ATOM 3531 C CA . ILE B 1 65 ? -5.387 -24.109 -12.57 1 90.12 65 ILE B CA 1
ATOM 3532 C C . ILE B 1 65 ? -5.34 -24.375 -14.07 1 90.12 65 ILE B C 1
ATOM 3534 O O . ILE B 1 65 ? -6.367 -24.312 -14.75 1 90.12 65 ILE B O 1
ATOM 3538 N N . PRO B 1 66 ? -4.18 -24.656 -14.516 1 84.5 66 PRO B N 1
ATOM 3539 C CA . PRO B 1 66 ? -4.039 -24.859 -15.961 1 84.5 66 PRO B CA 1
ATOM 3540 C C . PRO B 1 66 ? -5.008 -25.891 -16.516 1 84.5 66 PRO B C 1
ATOM 3542 O O . PRO B 1 66 ? -5.234 -26.922 -15.883 1 84.5 66 PRO B O 1
ATOM 3545 N N . GLY B 1 67 ? -5.578 -25.547 -17.625 1 82.88 67 GLY B N 1
ATOM 3546 C CA . GLY B 1 67 ? -6.414 -26.5 -18.344 1 82.88 67 GLY B CA 1
ATOM 3547 C C . GLY B 1 67 ? -7.848 -26.516 -17.844 1 82.88 67 GLY B C 1
ATOM 3548 O O . GLY B 1 67 ? -8.695 -27.219 -18.406 1 82.88 67 GLY B O 1
ATOM 3549 N N . THR B 1 68 ? -8.141 -25.781 -16.828 1 89.5 68 THR B N 1
ATOM 3550 C CA . THR B 1 68 ? -9.469 -25.859 -16.234 1 89.5 68 THR B CA 1
ATOM 3551 C C . THR B 1 68 ? -10.25 -24.562 -16.469 1 89.5 68 THR B C 1
ATOM 3553 O O . THR B 1 68 ? -11.477 -24.547 -16.375 1 89.5 68 THR B O 1
ATOM 3556 N N . GLY B 1 69 ? -9.469 -23.5 -16.672 1 85 69 GLY B N 1
ATOM 3557 C CA . GLY B 1 69 ? -10.102 -22.188 -16.734 1 85 69 GLY B CA 1
ATOM 3558 C C . GLY B 1 69 ? -10.625 -21.719 -15.391 1 85 69 GLY B C 1
ATOM 3559 O O . GLY B 1 69 ? -11.258 -20.656 -15.305 1 85 69 GLY B O 1
ATOM 3560 N N . MET B 1 70 ? -10.398 -22.516 -14.359 1 88.44 70 MET B N 1
ATOM 3561 C CA . MET B 1 70 ? -10.891 -22.188 -13.031 1 88.44 70 MET B CA 1
ATOM 3562 C C . MET B 1 70 ? -9.75 -21.719 -12.133 1 88.44 70 MET B C 1
ATOM 3564 O O . MET B 1 70 ? -8.578 -21.953 -12.422 1 88.44 70 MET B O 1
ATOM 3568 N N . ILE B 1 71 ? -10.172 -21 -11.125 1 87.75 71 ILE B N 1
ATOM 3569 C CA . ILE B 1 71 ? -9.234 -20.469 -10.141 1 87.75 71 ILE B CA 1
ATOM 3570 C C . ILE B 1 71 ? -9.523 -21.078 -8.773 1 87.75 71 ILE B C 1
ATOM 3572 O O . ILE B 1 71 ? -10.688 -21.219 -8.391 1 87.75 71 ILE B O 1
ATOM 3576 N N . GLY B 1 72 ? -8.336 -21.516 -8.141 1 88.5 72 GLY B N 1
ATOM 3577 C CA . GLY B 1 72 ? -8.508 -21.812 -6.727 1 88.5 72 GLY B CA 1
ATOM 3578 C C . GLY B 1 72 ? -8.102 -23.219 -6.352 1 88.5 72 GLY B C 1
ATOM 3579 O O . GLY B 1 72 ? -8.211 -24.141 -7.168 1 88.5 72 GLY B O 1
ATOM 3580 N N . LEU B 1 73 ? -7.82 -23.375 -5.051 1 92.62 73 LEU B N 1
ATOM 3581 C CA . LEU B 1 73 ? -7.332 -24.625 -4.484 1 92.62 73 LEU B CA 1
ATOM 3582 C C . LEU B 1 73 ? -8.422 -25.688 -4.484 1 92.62 73 LEU B C 1
ATOM 3584 O O . LEU B 1 73 ? -8.156 -26.875 -4.734 1 92.62 73 LEU B O 1
ATOM 3588 N N . PRO B 1 74 ? -9.727 -25.312 -4.379 1 93.62 74 PRO B N 1
ATOM 3589 C CA . PRO B 1 74 ? -10.773 -26.328 -4.32 1 93.62 74 PRO B CA 1
ATOM 3590 C C . PRO B 1 74 ? -10.883 -27.141 -5.609 1 93.62 74 PRO B C 1
ATOM 3592 O O . PRO B 1 74 ? -11.039 -28.375 -5.566 1 93.62 74 PRO B O 1
ATOM 3595 N N . ILE B 1 75 ? -10.742 -26.5 -6.738 1 95 75 ILE B N 1
ATOM 3596 C CA . ILE B 1 75 ? -10.867 -27.234 -7.988 1 95 75 ILE B CA 1
ATOM 3597 C C . ILE B 1 75 ? -9.648 -28.156 -8.164 1 95 75 ILE B C 1
ATOM 3599 O O . ILE B 1 75 ? -9.773 -29.266 -8.68 1 95 75 ILE B O 1
ATOM 3603 N N . ALA B 1 76 ? -8.484 -27.703 -7.766 1 95 76 ALA B N 1
ATOM 3604 C CA . ALA B 1 76 ? -7.293 -28.547 -7.816 1 95 76 ALA B CA 1
ATOM 3605 C C . ALA B 1 76 ? -7.465 -29.797 -6.949 1 95 76 ALA B C 1
ATOM 3607 O O . ALA B 1 76 ? -7.105 -30.906 -7.363 1 95 76 ALA B O 1
ATOM 3608 N N . MET B 1 77 ? -8 -29.625 -5.797 1 97 77 MET B N 1
ATOM 3609 C CA . MET B 1 77 ? -8.227 -30.734 -4.863 1 97 77 MET B CA 1
ATOM 3610 C C . MET B 1 77 ? -9.25 -31.719 -5.422 1 97 77 MET B C 1
ATOM 3612 O O . MET B 1 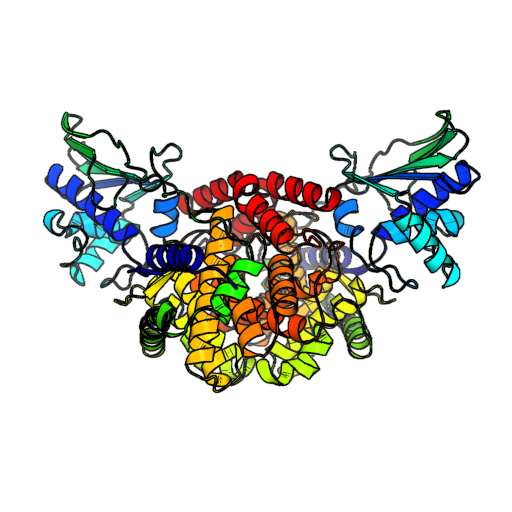77 ? -9.023 -32.938 -5.395 1 97 77 MET B O 1
ATOM 3616 N N . ALA B 1 78 ? -10.32 -31.141 -5.934 1 97.56 78 ALA B N 1
ATOM 3617 C CA . ALA B 1 78 ? -11.367 -31.984 -6.508 1 97.56 78 ALA B CA 1
ATOM 3618 C C . ALA B 1 78 ? -10.82 -32.812 -7.664 1 97.56 78 ALA B C 1
ATOM 3620 O O . ALA B 1 78 ? -11.07 -34.031 -7.734 1 97.56 78 ALA B O 1
ATOM 3621 N N . LEU B 1 79 ? -10.086 -32.188 -8.492 1 97 79 LEU B N 1
ATOM 3622 C CA . LEU B 1 79 ? -9.539 -32.875 -9.656 1 97 79 LEU B CA 1
ATOM 3623 C C . LEU B 1 79 ? -8.469 -33.875 -9.242 1 97 79 LEU B C 1
ATOM 3625 O O . LEU B 1 79 ? -8.328 -34.938 -9.875 1 97 79 LEU B O 1
ATOM 3629 N N . GLY B 1 80 ? -7.715 -33.562 -8.219 1 97.38 80 GLY B N 1
ATOM 3630 C CA . GLY B 1 80 ? -6.793 -34.531 -7.656 1 97.38 80 GLY B CA 1
ATOM 3631 C C . GLY B 1 80 ? -7.473 -35.812 -7.207 1 97.38 80 GLY B C 1
ATOM 3632 O O . GLY B 1 80 ? -6.945 -36.906 -7.414 1 97.38 80 GLY B O 1
ATOM 3633 N N . ALA B 1 81 ? -8.602 -35.688 -6.66 1 97.75 81 ALA B N 1
ATOM 3634 C CA . ALA B 1 81 ? -9.359 -36.812 -6.141 1 97.75 81 ALA B CA 1
ATOM 3635 C C . ALA B 1 81 ? -10.039 -37.594 -7.273 1 97.75 81 ALA B C 1
ATOM 3637 O O . ALA B 1 81 ? -10.148 -38.812 -7.223 1 97.75 81 ALA B O 1
ATOM 3638 N N . LEU B 1 82 ? -10.469 -36.875 -8.289 1 97.12 82 LEU B N 1
ATOM 3639 C CA . LEU B 1 82 ? -11.359 -37.469 -9.281 1 97.12 82 LEU B CA 1
ATOM 3640 C C . LEU B 1 82 ? -10.57 -38.094 -10.43 1 97.12 82 LEU B C 1
ATOM 3642 O O . LEU B 1 82 ? -10.906 -39.156 -10.914 1 97.12 82 LEU B O 1
ATOM 3646 N N . VAL B 1 83 ? -9.531 -37.344 -10.867 1 96.06 83 VAL B N 1
ATOM 3647 C CA . VAL B 1 83 ? -8.852 -37.812 -12.062 1 96.06 83 VAL B CA 1
ATOM 3648 C C . VAL B 1 83 ? -7.336 -37.781 -11.852 1 96.06 83 VAL B C 1
ATOM 3650 O O . VAL B 1 83 ? -6.57 -38.219 -12.727 1 96.06 83 VAL B O 1
ATOM 3653 N N . GLY B 1 84 ? -6.855 -37.344 -10.719 1 96.19 84 GLY B N 1
ATOM 3654 C CA . GLY B 1 84 ? -5.426 -37.219 -10.477 1 96.19 84 GLY B CA 1
ATOM 3655 C C . GLY B 1 84 ? -4.73 -38.562 -10.367 1 96.19 84 GLY B C 1
ATOM 3656 O O . GLY B 1 84 ? -5.316 -39.531 -9.883 1 96.19 84 GLY B O 1
ATOM 3657 N N . LYS B 1 85 ? -3.49 -38.562 -10.844 1 96.12 85 LYS B N 1
ATOM 3658 C CA . LYS B 1 85 ? -2.619 -39.719 -10.672 1 96.12 85 LYS B CA 1
ATOM 3659 C C . LYS B 1 85 ? -1.301 -39.344 -10.016 1 96.12 85 LYS B C 1
ATOM 3661 O O . LYS B 1 85 ? -0.5 -38.594 -10.609 1 96.12 85 LYS B O 1
ATOM 3666 N N . SER B 1 86 ? -1.074 -39.844 -8.852 1 96.44 86 SER B N 1
ATOM 3667 C CA . SER B 1 86 ? 0.108 -39.469 -8.086 1 96.44 86 SER B CA 1
ATOM 3668 C C . SER B 1 86 ? 1.389 -39.906 -8.789 1 96.44 86 SER B C 1
ATOM 3670 O O . SER B 1 86 ? 2.439 -39.281 -8.617 1 96.44 86 SER B O 1
ATOM 3672 N N . SER B 1 87 ? 1.304 -40.875 -9.609 1 94.88 87 SER B N 1
ATOM 3673 C CA . SER B 1 87 ? 2.469 -41.375 -10.328 1 94.88 87 SER B CA 1
ATOM 3674 C C . SER B 1 87 ? 2.99 -40.344 -11.32 1 94.88 87 SER B C 1
ATOM 3676 O O . SER B 1 87 ? 4.137 -40.438 -11.773 1 94.88 87 SER B O 1
ATOM 3678 N N . TYR B 1 88 ? 2.129 -39.406 -11.68 1 93.31 88 TYR B N 1
ATOM 3679 C CA . TYR B 1 88 ? 2.521 -38.375 -12.617 1 93.31 88 TYR B CA 1
ATOM 3680 C C . TYR B 1 88 ? 3.307 -37.25 -11.914 1 93.31 88 TYR B C 1
ATOM 3682 O O . TYR B 1 88 ? 3.785 -36.312 -12.555 1 93.31 88 TYR B O 1
ATOM 3690 N N . GLY B 1 89 ? 3.451 -37.312 -10.586 1 92.62 89 GLY B N 1
ATOM 3691 C CA . GLY B 1 89 ? 4.141 -36.281 -9.867 1 92.62 89 GLY B CA 1
ATOM 3692 C C . GLY B 1 89 ? 3.475 -34.906 -10.016 1 92.62 89 GLY B C 1
ATOM 3693 O O . GLY B 1 89 ? 2.271 -34.781 -9.789 1 92.62 89 GLY B O 1
ATOM 3694 N N . LEU B 1 90 ? 4.246 -33.906 -10.453 1 89.31 90 LEU B N 1
ATOM 3695 C CA . LEU B 1 90 ? 3.721 -32.562 -10.586 1 89.31 90 LEU B CA 1
ATOM 3696 C C . LEU B 1 90 ? 2.914 -32.406 -11.875 1 89.31 90 LEU B C 1
ATOM 3698 O O . LEU B 1 90 ? 2.383 -31.328 -12.156 1 89.31 90 LEU B O 1
ATOM 3702 N N . GLU B 1 91 ? 2.74 -33.5 -12.633 1 88.44 91 GLU B N 1
ATOM 3703 C CA . GLU B 1 91 ? 1.805 -33.562 -13.75 1 88.44 91 GLU B CA 1
ATOM 3704 C C . GLU B 1 91 ? 0.534 -34.312 -13.367 1 88.44 91 GLU B C 1
ATOM 3706 O O . GLU B 1 91 ? -0.132 -34.906 -14.219 1 88.44 91 GLU B O 1
ATOM 3711 N N . VAL B 1 92 ? 0.25 -34.312 -12.164 1 94.5 92 VAL B N 1
ATOM 3712 C CA . VAL B 1 92 ? -0.829 -35.094 -11.562 1 94.5 92 VAL B CA 1
ATOM 3713 C C . VAL B 1 92 ? -2.148 -34.75 -12.258 1 94.5 92 VAL B C 1
ATOM 3715 O O . VAL B 1 92 ? -3.039 -35.594 -12.344 1 94.5 92 VAL B O 1
ATOM 3718 N N . LEU B 1 93 ? -2.281 -33.562 -12.875 1 92.62 93 LEU B N 1
ATOM 3719 C CA . LEU B 1 93 ? -3.535 -33.125 -13.477 1 92.62 93 LEU B CA 1
ATOM 3720 C C . LEU B 1 93 ? -3.459 -33.188 -15 1 92.62 93 LEU B C 1
ATOM 3722 O O . LEU B 1 93 ? -4.234 -32.531 -15.695 1 92.62 93 LEU B O 1
ATOM 3726 N N . ARG B 1 94 ? -2.576 -33.938 -15.5 1 90.06 94 ARG B N 1
ATOM 3727 C CA . ARG B 1 94 ? -2.328 -34 -16.938 1 90.06 94 ARG B CA 1
ATOM 3728 C C . ARG B 1 94 ? -3.553 -34.531 -17.672 1 90.06 94 ARG B C 1
ATOM 3730 O O . ARG B 1 94 ? -3.795 -34.156 -18.828 1 90.06 94 ARG B O 1
ATOM 3737 N N . ASP B 1 95 ? -4.414 -35.281 -17.047 1 92.19 95 ASP B N 1
ATOM 3738 C CA . ASP B 1 95 ? -5.535 -35.938 -17.719 1 92.19 95 ASP B CA 1
ATOM 3739 C C . ASP B 1 95 ? -6.828 -35.156 -17.5 1 92.19 95 ASP B C 1
ATOM 3741 O O . ASP B 1 95 ? -7.918 -35.656 -17.812 1 92.19 95 ASP B O 1
ATOM 3745 N N . VAL B 1 96 ? -6.707 -34 -16.984 1 93.88 96 VAL B N 1
ATOM 3746 C CA . VAL B 1 96 ? -7.883 -33.156 -16.734 1 93.88 96 VAL B CA 1
ATOM 3747 C C . VAL B 1 96 ? -8.539 -32.781 -18.062 1 93.88 96 VAL B C 1
ATOM 3749 O O . VAL B 1 96 ? -7.852 -32.5 -19.047 1 93.88 96 VAL B O 1
ATOM 3752 N N . ASN B 1 97 ? -9.812 -32.875 -18.188 1 93.5 97 ASN B N 1
ATOM 3753 C CA . ASN B 1 97 ? -10.633 -32.469 -19.312 1 93.5 97 ASN B CA 1
ATOM 3754 C C . ASN B 1 97 ? -11.922 -31.797 -18.859 1 93.5 97 ASN B C 1
ATOM 3756 O O . ASN B 1 97 ? -12.148 -31.625 -17.656 1 93.5 97 ASN B O 1
ATOM 3760 N N . ASP B 1 98 ? -12.773 -31.438 -19.75 1 94.62 98 ASP B N 1
ATOM 3761 C CA . ASP B 1 98 ? -13.961 -30.656 -19.453 1 94.62 98 ASP B CA 1
ATOM 3762 C C . ASP B 1 98 ? -14.93 -31.422 -18.562 1 94.62 98 ASP B C 1
ATOM 3764 O O . ASP B 1 98 ? -15.562 -30.844 -17.672 1 94.62 98 ASP B O 1
ATOM 3768 N N . GLU B 1 99 ? -15 -32.656 -18.844 1 95.81 99 GLU B N 1
ATOM 3769 C CA . GLU B 1 99 ? -15.898 -33.469 -18.047 1 95.81 99 GLU B CA 1
ATOM 3770 C C . GLU B 1 99 ? -15.422 -33.562 -16.594 1 95.81 99 GLU B C 1
ATOM 3772 O O . GLU B 1 99 ? -16.234 -33.469 -15.672 1 95.81 99 GLU B O 1
ATOM 3777 N N . ALA B 1 100 ? -14.164 -33.75 -16.438 1 95.44 100 ALA B N 1
ATOM 3778 C CA . ALA B 1 100 ? -13.594 -33.812 -15.086 1 95.44 100 ALA B CA 1
ATOM 3779 C C . ALA B 1 100 ? -13.836 -32.5 -14.352 1 95.44 100 ALA B C 1
ATOM 3781 O O . ALA B 1 100 ? -14.125 -32.469 -13.148 1 95.44 100 ALA B O 1
ATOM 3782 N N . VAL B 1 101 ? -13.68 -31.375 -15.031 1 96.19 101 VAL B N 1
ATOM 3783 C CA . VAL B 1 101 ? -13.875 -30.047 -14.438 1 96.19 101 VAL B CA 1
ATOM 3784 C C . VAL B 1 101 ? -15.328 -29.906 -13.977 1 96.19 101 VAL B C 1
ATOM 3786 O O . VAL B 1 101 ? -15.586 -29.391 -12.883 1 96.19 101 VAL B O 1
ATOM 3789 N N . LYS B 1 102 ? -16.266 -30.359 -14.781 1 96.56 102 LYS B N 1
ATOM 3790 C CA . LYS B 1 102 ? -17.672 -30.312 -14.398 1 96.56 102 LYS B CA 1
ATOM 3791 C C . LYS B 1 102 ? -17.922 -31.125 -13.133 1 96.56 102 LYS B C 1
ATOM 3793 O O . LYS B 1 102 ? -18.641 -30.672 -12.234 1 96.56 102 LYS B O 1
ATOM 3798 N N . ARG B 1 103 ? -17.391 -32.281 -13.125 1 95.88 103 ARG B N 1
ATOM 3799 C CA . ARG B 1 103 ? -17.531 -33.125 -11.945 1 95.88 103 ARG B CA 1
ATOM 3800 C C . ARG B 1 103 ? -16.875 -32.469 -10.727 1 95.88 103 ARG B C 1
ATOM 3802 O O . ARG B 1 103 ? -17.375 -32.594 -9.609 1 95.88 103 ARG B O 1
ATOM 3809 N N . GLY B 1 104 ? -15.719 -31.922 -10.977 1 96.12 104 GLY B N 1
ATOM 3810 C CA . GLY B 1 104 ? -15.039 -31.203 -9.898 1 96.12 104 GLY B CA 1
ATOM 3811 C C . GLY B 1 104 ? -15.875 -30.078 -9.32 1 96.12 104 GLY B C 1
ATOM 3812 O O . GLY B 1 104 ? -15.93 -29.906 -8.102 1 96.12 104 GLY B O 1
ATOM 3813 N N . CYS B 1 105 ? -16.5 -29.281 -10.172 1 95.5 105 CYS B N 1
ATOM 3814 C CA . CYS B 1 105 ? -17.375 -28.203 -9.727 1 95.5 105 CYS B CA 1
ATOM 3815 C C . CYS B 1 105 ? -18.516 -28.719 -8.867 1 95.5 105 CYS B C 1
ATOM 3817 O O . CYS B 1 105 ? -18.844 -28.125 -7.836 1 95.5 105 CYS B O 1
ATOM 3819 N N . LYS B 1 106 ? -19.078 -29.781 -9.289 1 95.88 106 LYS B N 1
ATOM 3820 C CA . LYS B 1 106 ? -20.141 -30.406 -8.492 1 95.88 106 LYS B CA 1
ATOM 3821 C C . LYS B 1 106 ? -19.609 -30.828 -7.125 1 95.88 106 LYS B C 1
ATOM 3823 O O . LYS B 1 106 ? -20.281 -30.656 -6.113 1 95.88 106 LYS B O 1
ATOM 3828 N N . PHE B 1 107 ? -18.438 -31.422 -7.137 1 95.56 107 PHE B N 1
ATOM 3829 C CA . PHE B 1 107 ? -17.781 -31.875 -5.91 1 95.56 107 PHE B CA 1
ATOM 3830 C C . PHE B 1 107 ? -17.625 -30.719 -4.93 1 95.56 107 PHE B C 1
ATOM 3832 O O . PHE B 1 107 ? -17.844 -30.875 -3.729 1 95.56 107 PHE B O 1
ATOM 3839 N N . ILE B 1 108 ? -17.25 -29.562 -5.406 1 94.06 108 ILE B N 1
ATOM 3840 C CA . ILE B 1 108 ? -17.062 -28.344 -4.609 1 94.06 108 ILE B CA 1
ATOM 3841 C C . ILE B 1 108 ? -18.406 -27.844 -4.105 1 94.06 108 ILE B C 1
ATOM 3843 O O . ILE B 1 108 ? -18.562 -27.5 -2.932 1 94.06 108 ILE B O 1
ATOM 3847 N N . ASP B 1 109 ? -19.422 -27.812 -4.922 1 94.44 109 ASP B N 1
ATOM 3848 C CA . ASP B 1 109 ? -20.75 -27.297 -4.609 1 94.44 109 ASP B CA 1
ATOM 3849 C C . ASP B 1 109 ? -21.422 -28.109 -3.512 1 94.44 109 ASP B C 1
ATOM 3851 O O . ASP B 1 109 ? -22.25 -27.594 -2.76 1 94.44 109 ASP B O 1
ATOM 3855 N N . GLU B 1 110 ? -21.031 -29.312 -3.434 1 95.31 110 GLU B N 1
ATOM 3856 C CA . GLU B 1 110 ? -21.609 -30.203 -2.441 1 95.31 110 GLU B CA 1
ATOM 3857 C C . GLU B 1 110 ? -20.969 -30 -1.071 1 95.31 110 GLU B C 1
ATOM 3859 O O . GLU B 1 110 ? -21.375 -30.641 -0.093 1 95.31 110 GLU B O 1
ATOM 3864 N N . GLY B 1 111 ? -20 -29.172 -0.937 1 93.12 111 GLY B N 1
ATOM 3865 C CA . GLY B 1 111 ? -19.406 -28.828 0.345 1 93.12 111 GLY B CA 1
ATOM 3866 C C . GLY B 1 111 ? -18.5 -29.922 0.903 1 93.12 111 GLY B C 1
ATOM 3867 O O . GLY B 1 111 ? -18.438 -30.125 2.117 1 93.12 111 GLY B O 1
ATOM 3868 N N . ARG B 1 112 ? -17.797 -30.625 0.011 1 95 112 ARG B N 1
ATOM 3869 C CA . ARG B 1 112 ? -17.031 -31.797 0.41 1 95 112 ARG B CA 1
ATOM 3870 C C . ARG B 1 112 ? -15.586 -31.422 0.737 1 95 112 ARG B C 1
ATOM 3872 O O . ARG B 1 112 ? -14.805 -32.25 1.166 1 95 112 ARG B O 1
ATOM 3879 N N . ILE B 1 113 ? -15.234 -30.188 0.562 1 95.5 113 ILE B N 1
ATOM 3880 C CA . ILE B 1 113 ? -13.836 -29.781 0.693 1 95.5 113 ILE B CA 1
ATOM 3881 C C . ILE B 1 113 ? -13.695 -28.812 1.873 1 95.5 113 ILE B C 1
ATOM 3883 O O . ILE B 1 113 ? -14.477 -27.875 2.016 1 95.5 113 ILE B O 1
ATOM 3887 N N . SER B 1 114 ? -12.75 -29.078 2.744 1 94.88 114 SER B N 1
ATOM 3888 C CA . SER B 1 114 ? -12.391 -28.188 3.852 1 94.88 114 SER B CA 1
ATOM 3889 C C . SER B 1 114 ? -10.898 -27.875 3.846 1 94.88 114 SER B C 1
ATOM 3891 O O . SER B 1 114 ? -10.07 -28.766 3.693 1 94.88 114 SER B O 1
ATOM 3893 N N . ILE B 1 115 ? -10.57 -26.641 3.926 1 94.75 115 ILE B N 1
ATOM 3894 C CA . ILE B 1 115 ? -9.188 -26.172 3.936 1 94.75 115 ILE B CA 1
ATOM 3895 C C . ILE B 1 115 ? -8.898 -25.438 5.238 1 94.75 115 ILE B C 1
ATOM 3897 O O . ILE B 1 115 ? -9.695 -24.594 5.672 1 94.75 115 ILE B O 1
ATOM 3901 N N . SER B 1 116 ? -7.781 -25.688 5.922 1 93.69 116 SER B N 1
ATOM 3902 C CA . SER B 1 116 ? -7.406 -25 7.16 1 93.69 116 SER B CA 1
ATOM 3903 C C . SER B 1 116 ? -5.926 -24.641 7.168 1 93.69 116 SER B C 1
ATOM 3905 O O . SER B 1 116 ? -5.148 -25.172 6.371 1 93.69 116 SER B O 1
ATOM 3907 N N . HIS B 1 117 ? -5.652 -23.766 8.008 1 92.94 117 HIS B N 1
ATOM 3908 C CA . HIS B 1 117 ? -4.27 -23.344 8.219 1 92.94 117 HIS B CA 1
ATOM 3909 C C . HIS B 1 117 ? -3.607 -24.172 9.312 1 92.94 117 HIS B C 1
ATOM 3911 O O . HIS B 1 117 ? -4.094 -24.203 10.445 1 92.94 117 HIS B O 1
ATOM 3917 N N . ALA B 1 118 ? -2.551 -24.781 8.891 1 93.12 118 ALA B N 1
ATOM 3918 C CA . ALA B 1 118 ? -1.734 -25.469 9.883 1 93.12 118 ALA B CA 1
ATOM 3919 C C . ALA B 1 118 ? -0.687 -24.547 10.477 1 93.12 118 ALA B C 1
ATOM 3921 O O . ALA B 1 118 ? 0.475 -24.562 10.07 1 93.12 118 ALA B O 1
ATOM 3922 N N . ALA B 1 119 ? -0.982 -23.891 11.523 1 87.69 119 ALA B N 1
ATOM 3923 C CA . ALA B 1 119 ? -0.153 -22.844 12.117 1 87.69 119 ALA B CA 1
ATOM 3924 C C . ALA B 1 119 ? 1.161 -23.406 12.641 1 87.69 119 ALA B C 1
ATOM 3926 O O . ALA B 1 119 ? 2.188 -22.734 12.633 1 87.69 119 ALA B O 1
ATOM 3927 N N . ASP B 1 120 ? 1.125 -24.641 13.039 1 88.31 120 ASP B N 1
ATOM 3928 C CA . ASP B 1 120 ? 2.303 -25.25 13.641 1 88.31 120 ASP B CA 1
ATOM 3929 C C . ASP B 1 120 ? 2.982 -26.219 12.672 1 88.31 120 ASP B C 1
ATOM 3931 O O . ASP B 1 120 ? 3.604 -27.188 13.094 1 88.31 120 ASP B O 1
ATOM 3935 N N . ALA B 1 121 ? 2.795 -25.953 11.398 1 90.12 121 ALA B N 1
ATOM 3936 C CA . ALA B 1 121 ? 3.426 -26.812 10.406 1 90.12 121 ALA B CA 1
ATOM 3937 C C . ALA B 1 121 ? 4.941 -26.828 10.57 1 90.12 121 ALA B C 1
ATOM 3939 O O . ALA B 1 121 ? 5.551 -25.812 10.883 1 90.12 121 ALA B O 1
ATOM 3940 N N . PRO B 1 122 ? 5.57 -27.953 10.391 1 85.81 122 PRO B N 1
ATOM 3941 C CA . PRO B 1 122 ? 7.012 -28.094 10.617 1 85.81 122 PRO B CA 1
ATOM 3942 C C . PRO B 1 122 ? 7.852 -27.406 9.555 1 85.81 122 PRO B C 1
ATOM 3944 O O . PRO B 1 122 ? 9.062 -27.234 9.719 1 85.81 122 PRO B O 1
ATOM 3947 N N . SER B 1 123 ? 7.246 -27.125 8.469 1 84.25 123 SER B N 1
ATOM 3948 C CA . SER B 1 123 ? 7.926 -26.438 7.371 1 84.25 123 SER B CA 1
ATOM 3949 C C . SER B 1 123 ? 7.008 -25.422 6.691 1 84.25 123 SER B C 1
ATOM 3951 O O . SER B 1 123 ? 5.789 -25.469 6.883 1 84.25 123 SER B O 1
ATOM 3953 N N . ASN B 1 124 ? 7.652 -24.609 5.883 1 83.5 124 ASN B N 1
ATOM 3954 C CA . ASN B 1 124 ? 6.887 -23.625 5.121 1 83.5 124 ASN B CA 1
ATOM 3955 C C . ASN B 1 124 ? 6.078 -24.281 4.008 1 83.5 124 ASN B C 1
ATOM 3957 O O . ASN B 1 124 ? 5.098 -23.719 3.527 1 83.5 124 ASN B O 1
ATOM 3961 N N . LEU B 1 125 ? 6.617 -25.422 3.607 1 89.69 125 LEU B N 1
ATOM 3962 C CA . LEU B 1 125 ? 5.898 -26.25 2.648 1 89.69 125 LEU B CA 1
ATOM 3963 C C . LEU B 1 125 ? 5.363 -27.516 3.312 1 89.69 125 LEU B C 1
ATOM 3965 O O . LEU B 1 125 ? 6.102 -28.484 3.49 1 89.69 125 LEU B O 1
ATOM 3969 N N . HIS B 1 126 ? 4.148 -27.438 3.738 1 94.56 126 HIS B N 1
ATOM 3970 C CA . HIS B 1 126 ? 3.498 -28.547 4.418 1 94.56 126 HIS B CA 1
ATOM 3971 C C . HIS B 1 126 ? 2.066 -28.734 3.928 1 94.56 126 HIS B C 1
ATOM 3973 O O . HIS B 1 126 ? 1.288 -27.781 3.896 1 94.56 126 HIS B O 1
ATOM 3979 N N . ILE B 1 127 ? 1.798 -29.891 3.479 1 96.62 127 ILE B N 1
ATOM 3980 C CA . ILE B 1 127 ? 0.475 -30.297 3.01 1 96.62 127 ILE B CA 1
ATOM 3981 C C . ILE B 1 127 ? 0.013 -31.547 3.764 1 96.62 127 ILE B C 1
ATOM 3983 O O . ILE B 1 127 ? 0.665 -32.594 3.707 1 96.62 127 ILE B O 1
ATOM 3987 N N . ASP B 1 128 ? -1.056 -31.438 4.504 1 98.12 128 ASP B N 1
ATOM 3988 C CA . ASP B 1 128 ? -1.655 -32.562 5.23 1 98.12 128 ASP B CA 1
ATOM 3989 C C . ASP B 1 128 ? -3.08 -32.812 4.746 1 98.12 128 ASP B C 1
ATOM 3991 O O . ASP B 1 128 ? -3.988 -32.031 5.012 1 98.12 128 ASP B O 1
ATOM 3995 N N . VAL B 1 129 ? -3.264 -33.969 4.102 1 98.44 129 VAL B N 1
ATOM 3996 C CA . VAL B 1 129 ? -4.547 -34.281 3.484 1 98.44 129 VAL B CA 1
ATOM 3997 C C . VAL B 1 129 ? -5.172 -35.5 4.168 1 98.44 129 VAL B C 1
ATOM 3999 O O . VAL B 1 129 ? -4.52 -36.531 4.32 1 98.44 129 VAL B O 1
ATOM 4002 N N . VAL B 1 130 ? -6.371 -35.344 4.555 1 98.5 130 VAL B N 1
ATOM 4003 C CA . VAL B 1 130 ? -7.184 -36.469 5.043 1 98.5 130 VAL B CA 1
ATOM 4004 C C . VAL B 1 130 ? -8.43 -36.625 4.176 1 98.5 130 VAL B C 1
ATOM 4006 O O . VAL B 1 130 ? -9.172 -35.656 3.975 1 98.5 130 VAL B O 1
ATOM 4009 N N . VAL B 1 131 ? -8.633 -37.781 3.67 1 98.56 131 VAL B N 1
ATOM 4010 C CA . VAL B 1 131 ? -9.828 -38.062 2.889 1 98.56 131 VAL B CA 1
ATOM 4011 C C . VAL B 1 131 ? -10.648 -39.156 3.574 1 98.56 131 VAL B C 1
ATOM 4013 O O . VAL B 1 131 ? -10.086 -40.031 4.238 1 98.56 131 VAL B O 1
ATOM 4016 N N . ARG B 1 132 ? -11.953 -39 3.389 1 98 132 ARG B N 1
ATOM 4017 C CA . ARG B 1 132 ? -12.859 -39.938 4.027 1 98 132 ARG B CA 1
ATOM 4018 C C . ARG B 1 132 ? -13.898 -40.469 3.037 1 98 132 ARG B C 1
ATOM 4020 O O . ARG B 1 132 ? -14.414 -39.688 2.221 1 98 132 ARG B O 1
ATOM 4027 N N . ALA B 1 133 ? -14.188 -41.75 3.16 1 97.19 133 ALA B N 1
ATOM 4028 C CA . ALA B 1 133 ? -15.227 -42.375 2.336 1 97.19 133 ALA B CA 1
ATOM 4029 C C . ALA B 1 133 ? -16.562 -42.375 3.062 1 97.19 133 ALA B C 1
ATOM 4031 O O . ALA B 1 133 ? -16.625 -42.125 4.266 1 97.19 133 ALA B O 1
ATOM 4032 N N . GLU B 1 134 ? -17.562 -42.688 2.281 1 93.88 134 GLU B N 1
ATOM 4033 C CA . GLU B 1 134 ? -18.906 -42.75 2.855 1 93.88 134 GLU B CA 1
ATOM 4034 C C . GLU B 1 134 ? -19 -43.875 3.902 1 93.88 134 GLU B C 1
ATOM 4036 O O . GLU B 1 134 ? -19.734 -43.75 4.887 1 93.88 134 GLU B O 1
ATOM 4041 N N . ASN B 1 135 ? -18.234 -44.875 3.727 1 94.69 135 ASN B N 1
ATOM 4042 C CA . ASN B 1 135 ? -18.297 -46.031 4.613 1 94.69 135 ASN B CA 1
ATOM 4043 C C . ASN B 1 135 ? -17.484 -45.812 5.879 1 94.69 135 ASN B C 1
ATOM 4045 O O . ASN B 1 135 ? -17.391 -46.688 6.727 1 94.69 135 ASN B O 1
ATOM 4049 N N . GLY B 1 136 ? -16.75 -44.656 6.008 1 93.5 136 GLY B N 1
ATOM 4050 C CA . GLY B 1 136 ? -16.016 -44.344 7.219 1 93.5 136 GLY B CA 1
ATOM 4051 C C . GLY B 1 136 ? -14.523 -44.562 7.074 1 93.5 136 GLY B C 1
ATOM 4052 O O . GLY B 1 136 ? -13.742 -44.094 7.906 1 93.5 136 GLY B O 1
ATOM 4053 N N . ASP B 1 137 ? -14.125 -45.312 5.984 1 97.12 137 ASP B N 1
ATOM 4054 C CA . ASP B 1 137 ? -12.695 -45.469 5.742 1 97.12 137 ASP B CA 1
ATOM 4055 C C . ASP B 1 137 ? -12.016 -44.094 5.527 1 97.12 137 ASP B C 1
ATOM 4057 O O . ASP B 1 137 ? -12.641 -43.156 5.035 1 97.12 137 ASP B O 1
ATOM 4061 N N . SER B 1 138 ? -10.789 -44.094 5.973 1 98.25 138 SER B N 1
ATOM 4062 C CA . SER B 1 138 ? -10.055 -42.844 5.809 1 98.25 138 SER B CA 1
ATOM 4063 C C . SER B 1 138 ? -8.625 -43.094 5.359 1 98.25 138 SER B C 1
ATOM 4065 O O . SER B 1 138 ? -8.094 -44.188 5.539 1 98.25 138 SER B O 1
ATOM 4067 N N . ALA B 1 139 ? -8.062 -42.125 4.73 1 98.5 139 ALA B N 1
ATOM 4068 C CA . ALA B 1 139 ? -6.656 -42.125 4.336 1 98.5 139 ALA B CA 1
ATOM 4069 C C . ALA B 1 139 ? -6.023 -40.781 4.57 1 98.5 139 ALA B C 1
ATOM 4071 O O . ALA B 1 139 ? -6.715 -39.75 4.539 1 98.5 139 ALA B O 1
ATOM 4072 N N . ARG B 1 140 ? -4.746 -40.781 4.816 1 98.38 140 ARG B N 1
ATOM 4073 C CA . ARG B 1 140 ? -4 -39.562 5.094 1 98.38 140 ARG B CA 1
ATOM 4074 C C . ARG B 1 140 ? -2.66 -39.562 4.371 1 98.38 140 ARG B C 1
ATOM 4076 O O . ARG B 1 140 ? -1.961 -40.562 4.344 1 98.38 140 ARG B O 1
ATOM 4083 N N . ALA B 1 141 ? -2.346 -38.562 3.725 1 98.38 141 ALA B N 1
ATOM 4084 C CA . ALA B 1 141 ? -1.049 -38.344 3.094 1 98.38 141 ALA B CA 1
ATOM 4085 C C . ALA B 1 141 ? -0.49 -36.969 3.477 1 98.38 141 ALA B C 1
ATOM 4087 O O . ALA B 1 141 ? -1.233 -36 3.562 1 98.38 141 ALA B O 1
ATOM 4088 N N . VAL B 1 142 ? 0.84 -36.906 3.703 1 97.81 142 VAL B N 1
ATOM 4089 C CA . VAL B 1 142 ? 1.477 -35.656 4.102 1 97.81 142 VAL B CA 1
ATOM 4090 C C . VAL B 1 142 ? 2.705 -35.406 3.23 1 97.81 142 VAL B C 1
ATOM 4092 O O . VAL B 1 142 ? 3.557 -36.281 3.076 1 97.81 142 VAL B O 1
ATOM 4095 N N . ILE B 1 143 ? 2.754 -34.25 2.619 1 95.62 143 ILE B N 1
ATOM 4096 C CA . ILE B 1 143 ? 3.926 -33.75 1.912 1 95.62 143 ILE B CA 1
ATOM 4097 C C . ILE B 1 143 ? 4.602 -32.656 2.74 1 95.62 143 ILE B C 1
ATOM 4099 O O . ILE B 1 143 ? 3.924 -31.828 3.348 1 95.62 143 ILE B O 1
ATOM 4103 N N . SER B 1 144 ? 5.934 -32.625 2.818 1 93.5 144 SER B N 1
ATOM 4104 C CA . SER B 1 144 ? 6.652 -31.609 3.562 1 93.5 144 SER B CA 1
ATOM 4105 C C . SER B 1 144 ? 8 -31.297 2.92 1 93.5 144 SER B C 1
ATOM 4107 O O . SER B 1 144 ? 8.562 -32.125 2.207 1 93.5 144 SER B O 1
ATOM 4109 N N . CYS B 1 145 ? 8.469 -30.125 3.016 1 86.62 145 CYS B N 1
ATOM 4110 C CA . CYS B 1 145 ? 9.797 -29.656 2.635 1 86.62 145 CYS B CA 1
ATOM 4111 C C . CYS B 1 145 ? 9.891 -29.438 1.128 1 86.62 145 CYS B C 1
ATOM 4113 O O . CYS B 1 145 ? 10.352 -28.391 0.671 1 86.62 145 CYS B O 1
ATOM 4115 N N . GLU B 1 146 ? 9.516 -30.469 0.392 1 85.69 146 GLU B N 1
ATOM 4116 C CA . GLU B 1 146 ? 9.477 -30.359 -1.062 1 85.69 146 GLU B CA 1
ATOM 4117 C C . GLU B 1 146 ? 8.102 -30.719 -1.609 1 85.69 146 GLU B C 1
ATOM 4119 O O . GLU B 1 146 ? 7.344 -31.453 -0.97 1 85.69 146 GLU B O 1
ATOM 4124 N N . HIS B 1 147 ? 7.816 -30.344 -2.82 1 90.19 147 HIS B N 1
ATOM 4125 C CA . HIS B 1 147 ? 6.473 -30.391 -3.383 1 90.19 147 HIS B CA 1
ATOM 4126 C C . HIS B 1 147 ? 6.039 -31.828 -3.643 1 90.19 147 HIS B C 1
ATOM 4128 O O . HIS B 1 147 ? 4.848 -32.125 -3.77 1 90.19 147 HIS B O 1
ATOM 4134 N N . THR B 1 148 ? 7.023 -32.781 -3.748 1 91.06 148 THR B N 1
ATOM 4135 C CA . THR B 1 148 ? 6.684 -34.156 -4.082 1 91.06 148 THR B CA 1
ATOM 4136 C C . THR B 1 148 ? 7.164 -35.094 -2.99 1 91.06 148 THR B C 1
ATOM 4138 O O . THR B 1 148 ? 7.18 -36.312 -3.186 1 91.06 148 THR B O 1
ATOM 4141 N N . HIS B 1 149 ? 7.57 -34.531 -1.871 1 91.94 149 HIS B N 1
ATOM 4142 C CA . HIS B 1 149 ? 8.164 -35.344 -0.819 1 91.94 149 HIS B CA 1
ATOM 4143 C C . HIS B 1 149 ? 7.117 -35.781 0.196 1 91.94 149 HIS B C 1
ATOM 4145 O O . HIS B 1 149 ? 6.867 -35.094 1.18 1 91.94 149 HIS B O 1
ATOM 4151 N N . PHE B 1 150 ? 6.676 -37.031 0.027 1 95 150 PHE B N 1
ATOM 4152 C CA . PHE B 1 150 ? 5.734 -37.594 0.984 1 95 150 PHE B CA 1
ATOM 4153 C C . PHE B 1 150 ? 6.453 -38.031 2.254 1 95 150 PHE B C 1
ATOM 4155 O O . PHE B 1 150 ? 7.48 -38.719 2.191 1 95 150 PHE B O 1
ATOM 4162 N N . ILE B 1 151 ? 5.863 -37.688 3.359 1 95.94 151 ILE B N 1
ATOM 4163 C CA . ILE B 1 151 ? 6.543 -38.062 4.594 1 95.94 151 ILE B CA 1
ATOM 4164 C C . ILE B 1 151 ? 5.637 -38.969 5.438 1 95.94 151 ILE B C 1
ATOM 4166 O O . ILE B 1 151 ? 6.086 -39.562 6.406 1 95.94 151 ILE B O 1
ATOM 4170 N N . LEU B 1 152 ? 4.402 -39 5.094 1 97 152 LEU B N 1
ATOM 4171 C CA . LEU B 1 152 ? 3.467 -39.844 5.832 1 97 152 LEU B CA 1
ATOM 4172 C C . LEU B 1 152 ? 2.365 -40.344 4.918 1 97 152 LEU B C 1
ATOM 4174 O O . LEU B 1 152 ? 1.811 -39.594 4.113 1 97 152 LEU B O 1
ATOM 4178 N N . LEU B 1 153 ? 2.08 -41.688 4.969 1 97.5 153 LEU B N 1
ATOM 4179 C CA . LEU B 1 153 ? 0.95 -42.312 4.316 1 97.5 153 LEU B CA 1
ATOM 4180 C C . LEU B 1 153 ? 0.238 -43.281 5.277 1 97.5 153 LEU B C 1
ATOM 4182 O O . LEU B 1 153 ? 0.873 -44.125 5.895 1 97.5 153 LEU B O 1
ATOM 4186 N N . GLN B 1 154 ? -1.057 -43 5.363 1 97.94 154 GLN B N 1
ATOM 4187 C CA . GLN B 1 154 ? -1.832 -43.781 6.328 1 97.94 154 GLN B CA 1
ATOM 4188 C C . GLN B 1 154 ? -3.17 -44.219 5.738 1 97.94 154 GLN B C 1
ATOM 4190 O O . GLN B 1 154 ? -3.75 -43.5 4.914 1 97.94 154 GLN B O 1
ATOM 4195 N N . ARG B 1 155 ? -3.662 -45.344 6.18 1 97.81 155 ARG B N 1
ATOM 4196 C CA . ARG B 1 155 ? -5.016 -45.812 5.91 1 97.81 155 ARG B CA 1
ATOM 4197 C C . ARG B 1 155 ? -5.695 -46.312 7.188 1 97.81 155 ARG B C 1
ATOM 4199 O O . ARG B 1 155 ? -5.164 -47.156 7.891 1 97.81 155 ARG B O 1
ATOM 4206 N N . ASN B 1 156 ? -6.812 -45.75 7.461 1 97.19 156 ASN B N 1
ATOM 4207 C CA . ASN B 1 156 ? -7.566 -46.094 8.656 1 97.19 156 ASN B CA 1
ATOM 4208 C C . ASN B 1 156 ? -6.68 -46.094 9.898 1 97.19 156 ASN B C 1
ATOM 4210 O O . ASN B 1 156 ? -6.719 -47.031 10.695 1 97.19 156 ASN B O 1
ATOM 4214 N N . GLY B 1 157 ? -5.852 -45.062 9.977 1 94.69 157 GLY B N 1
ATOM 4215 C CA . GLY B 1 157 ? -5.004 -44.906 11.148 1 94.69 157 GLY B CA 1
ATOM 4216 C C . GLY B 1 157 ? -3.74 -45.719 11.102 1 94.69 157 GLY B C 1
ATOM 4217 O O . GLY B 1 157 ? -2.824 -45.531 11.898 1 94.69 157 GLY B O 1
ATOM 4218 N N . GLU B 1 158 ? -3.645 -46.688 10.188 1 96.38 158 GLU B N 1
ATOM 4219 C CA . GLU B 1 158 ? -2.451 -47.531 10.039 1 96.38 158 GLU B CA 1
ATOM 4220 C C . GLU B 1 158 ? -1.441 -46.875 9.094 1 96.38 158 GLU B C 1
ATOM 4222 O O . GLU B 1 158 ? -1.75 -46.625 7.934 1 96.38 158 GLU B O 1
ATOM 4227 N N . THR B 1 159 ? -0.211 -46.781 9.555 1 96.31 159 THR B N 1
ATOM 4228 C CA . THR B 1 159 ? 0.833 -46.094 8.812 1 96.31 159 THR B CA 1
ATOM 4229 C C . THR B 1 159 ? 1.576 -47.031 7.891 1 96.31 159 THR B C 1
ATOM 4231 O O . THR B 1 159 ? 2.125 -48.062 8.344 1 96.31 159 THR B O 1
ATOM 4234 N N . SER B 1 160 ? 1.561 -46.812 6.652 1 95.31 160 SER B N 1
ATOM 4235 C CA . SER B 1 160 ? 2.289 -47.625 5.684 1 95.31 160 SER B CA 1
ATOM 4236 C C . SER B 1 160 ? 3.639 -47 5.344 1 95.31 160 SER B C 1
ATOM 4238 O O . SER B 1 160 ? 4.547 -47.688 4.875 1 95.31 160 SER B O 1
ATOM 4240 N N . PHE B 1 161 ? 3.799 -45.719 5.555 1 94.94 161 PHE B N 1
ATOM 4241 C CA . PHE B 1 161 ? 5.035 -45 5.254 1 94.94 161 PHE B CA 1
ATOM 4242 C C . PHE B 1 161 ? 5.191 -43.781 6.16 1 94.94 161 PHE B C 1
ATOM 4244 O O . PHE B 1 161 ? 4.23 -43.031 6.395 1 94.94 161 PHE B O 1
ATOM 4251 N N . GLU B 1 162 ? 6.352 -43.562 6.793 1 93.56 162 GLU B N 1
ATOM 4252 C CA . GLU B 1 162 ? 6.656 -42.406 7.625 1 93.56 162 GLU B CA 1
ATOM 4253 C C . GLU B 1 162 ? 8.133 -42.031 7.543 1 93.56 162 GLU B C 1
ATOM 4255 O O . GLU B 1 162 ? 9 -42.906 7.613 1 93.56 162 GLU B O 1
ATOM 4260 N N . GLU B 1 163 ? 8.344 -40.906 7.266 1 90.5 163 GLU B N 1
ATOM 4261 C CA . GLU B 1 163 ? 9.695 -40.375 7.25 1 90.5 163 GLU B CA 1
ATOM 4262 C C . GLU B 1 163 ? 9.773 -39.031 7.992 1 90.5 163 GLU B C 1
ATOM 4264 O O . GLU B 1 163 ? 8.781 -38.312 8.078 1 90.5 163 GLU B O 1
ATOM 4269 N N . SER B 1 164 ? 10.852 -38.812 8.773 1 76.94 164 SER B N 1
ATOM 4270 C CA . SER B 1 164 ? 11.039 -37.531 9.461 1 76.94 164 SER B CA 1
ATOM 4271 C C . SER B 1 164 ? 11.18 -36.375 8.461 1 76.94 164 SER B C 1
ATOM 4273 O O . SER B 1 164 ? 11.789 -36.562 7.402 1 76.94 164 SER B O 1
ATOM 4275 N N . ALA B 1 165 ? 10.422 -35.438 8.688 1 65.12 165 ALA B N 1
ATOM 4276 C CA . ALA B 1 165 ? 10.508 -34.25 7.855 1 65.12 165 ALA B CA 1
ATOM 4277 C C . ALA B 1 165 ? 11.883 -33.594 7.977 1 65.12 165 ALA B C 1
ATOM 4279 O O . ALA B 1 165 ? 12.102 -32.75 8.844 1 65.12 165 ALA B O 1
ATOM 4280 N N . ALA B 1 166 ? 13.055 -34.344 8.258 1 53.91 166 ALA B N 1
ATOM 4281 C CA . ALA B 1 166 ? 14.344 -33.656 8.406 1 53.91 166 ALA B CA 1
ATOM 4282 C C . ALA B 1 166 ? 14.586 -32.688 7.266 1 53.91 166 ALA B C 1
ATOM 4284 O O . ALA B 1 166 ? 14.773 -33.094 6.117 1 53.91 166 ALA B O 1
ATOM 4285 N N . GLY B 1 167 ? 13.766 -31.828 7.18 1 49.31 167 GLY B N 1
ATOM 4286 C CA . GLY B 1 167 ? 13.875 -30.828 6.133 1 49.31 167 GLY B CA 1
ATOM 4287 C C . GLY B 1 167 ? 15.273 -30.25 6.012 1 49.31 167 GLY B C 1
ATOM 4288 O O . GLY B 1 167 ? 15.922 -29.953 7.02 1 49.31 167 GLY B O 1
ATOM 4289 N N . THR B 1 168 ? 15.969 -30.828 5.168 1 44.28 168 THR B N 1
ATOM 4290 C CA . THR B 1 168 ? 17.172 -30.172 4.664 1 44.28 168 THR B CA 1
ATOM 4291 C C . THR B 1 168 ? 16.938 -28.672 4.523 1 44.28 168 THR B C 1
ATOM 4293 O O . THR B 1 168 ? 16.344 -28.219 3.541 1 44.28 168 THR B O 1
ATOM 4296 N N . ALA B 1 169 ? 16.484 -28.172 5.426 1 42.12 169 ALA B N 1
ATOM 4297 C CA . ALA B 1 169 ? 16.547 -26.734 5.207 1 42.12 169 ALA B CA 1
ATOM 4298 C C . ALA B 1 169 ? 17.906 -26.328 4.645 1 42.12 169 ALA B C 1
ATOM 4300 O O . ALA B 1 169 ? 18.938 -26.453 5.32 1 42.12 169 ALA B O 1
ATOM 4301 N N . ALA B 1 170 ? 18.297 -26.766 3.488 1 39.12 170 ALA B N 1
ATOM 4302 C CA . ALA B 1 170 ? 19.547 -26.266 2.932 1 39.12 170 ALA B CA 1
ATOM 4303 C C . ALA B 1 170 ? 19.891 -24.906 3.527 1 39.12 170 ALA B C 1
ATOM 4305 O O . ALA B 1 170 ? 19.109 -23.953 3.426 1 39.12 170 ALA B O 1
ATOM 4306 N N . GLU B 1 171 ? 20.422 -25.062 4.664 1 45.12 171 GLU B N 1
ATOM 4307 C CA . GLU B 1 171 ? 21.094 -23.875 5.184 1 45.12 171 GLU B CA 1
ATOM 4308 C C . GLU B 1 171 ? 21.656 -23.016 4.051 1 45.12 171 GLU B C 1
ATOM 4310 O O . GLU B 1 171 ? 22.391 -23.5 3.191 1 45.12 171 GLU B O 1
ATOM 4315 N N . THR B 1 172 ? 20.891 -22.141 3.545 1 47.06 172 THR B N 1
ATOM 4316 C CA . THR B 1 172 ? 21.406 -21.141 2.615 1 47.06 172 THR B CA 1
ATOM 4317 C C . THR B 1 172 ? 22.875 -20.844 2.895 1 47.06 172 THR B C 1
ATOM 4319 O O . THR B 1 172 ? 23.234 -20.484 4.02 1 47.06 172 THR B O 1
ATOM 4322 N N . ALA B 1 173 ? 23.844 -21.5 2.238 1 47.28 173 ALA B N 1
ATOM 4323 C CA . ALA B 1 173 ? 25.203 -20.969 2.191 1 47.28 173 ALA B CA 1
ATOM 4324 C C . ALA B 1 173 ? 25.219 -19.469 2.512 1 47.28 173 ALA B C 1
ATOM 4326 O O . ALA B 1 173 ? 24.25 -18.75 2.234 1 47.28 173 ALA B O 1
ATOM 4327 N N . GLU B 1 174 ? 26.031 -19 3.377 1 63.5 174 GLU B N 1
ATOM 4328 C CA . GLU B 1 174 ? 26.328 -17.641 3.787 1 63.5 174 GLU B CA 1
ATOM 4329 C C . GLU B 1 174 ? 26.297 -16.688 2.594 1 63.5 174 GLU B C 1
ATOM 4331 O O . GLU B 1 174 ? 27.266 -16.609 1.832 1 63.5 174 GLU B O 1
ATOM 4336 N N . ASP B 1 175 ? 25.156 -16.328 2.154 1 77.06 175 ASP B N 1
ATOM 4337 C CA . ASP B 1 175 ? 25.062 -15.367 1.052 1 77.06 175 ASP B CA 1
ATOM 4338 C C . ASP B 1 175 ? 25.875 -14.117 1.337 1 77.06 175 ASP B C 1
ATOM 4340 O O . ASP B 1 175 ? 26.078 -13.75 2.498 1 77.06 175 ASP B O 1
ATOM 4344 N N . ILE B 1 176 ? 26.516 -13.695 0.312 1 87.5 176 ILE B N 1
ATOM 4345 C CA . ILE B 1 176 ? 27.203 -12.414 0.404 1 87.5 176 ILE B CA 1
ATOM 4346 C C . ILE B 1 176 ? 26.25 -11.344 0.923 1 87.5 176 ILE B C 1
ATOM 4348 O O . ILE B 1 176 ? 25.078 -11.305 0.525 1 87.5 176 ILE B O 1
ATOM 4352 N N . ALA B 1 177 ? 26.766 -10.641 1.89 1 88.12 177 ALA B N 1
ATOM 4353 C CA . ALA B 1 177 ? 25.984 -9.516 2.406 1 88.12 177 ALA B CA 1
ATOM 4354 C C . ALA B 1 177 ? 26.062 -8.32 1.458 1 88.12 177 ALA B C 1
ATOM 4356 O O . ALA B 1 177 ? 27.156 -7.898 1.066 1 88.12 177 ALA B O 1
ATOM 4357 N N . LEU B 1 178 ? 24.938 -7.816 1.083 1 95.88 178 LEU B N 1
ATOM 4358 C CA . LEU B 1 178 ? 24.875 -6.73 0.112 1 95.88 178 LEU B CA 1
ATOM 4359 C C . LEU B 1 178 ? 24.484 -5.422 0.787 1 95.88 178 LEU B C 1
ATOM 4361 O O . LEU B 1 178 ? 23.922 -5.426 1.881 1 95.88 178 LEU B O 1
ATOM 4365 N N . ASP B 1 179 ? 24.859 -4.34 0.263 1 97.56 179 ASP B N 1
ATOM 4366 C CA . ASP B 1 179 ? 24.297 -3.006 0.445 1 97.56 179 ASP B CA 1
ATOM 4367 C C . ASP B 1 179 ? 24.016 -2.342 -0.9 1 97.56 179 ASP B C 1
ATOM 4369 O O . ASP B 1 179 ? 24.359 -2.887 -1.952 1 97.56 179 ASP B O 1
ATOM 4373 N N . LEU B 1 180 ? 23.375 -1.211 -0.908 1 98.62 180 LEU B N 1
ATOM 4374 C CA . LEU B 1 180 ? 22.891 -0.65 -2.166 1 98.62 180 LEU B CA 1
ATOM 4375 C C . LEU B 1 180 ? 24.062 -0.153 -3.018 1 98.62 180 LEU B C 1
ATOM 4377 O O . LEU B 1 180 ? 24.016 -0.233 -4.246 1 98.62 180 LEU B O 1
ATOM 4381 N N . ALA B 1 181 ? 25.094 0.36 -2.361 1 98.44 181 ALA B N 1
ATOM 4382 C CA . ALA B 1 181 ? 26.266 0.82 -3.102 1 98.44 181 ALA B CA 1
ATOM 4383 C C . ALA B 1 181 ? 26.922 -0.327 -3.873 1 98.44 181 ALA B C 1
ATOM 4385 O O . ALA B 1 181 ? 27.281 -0.166 -5.039 1 98.44 181 ALA B O 1
ATOM 4386 N N . THR B 1 182 ? 27.047 -1.479 -3.217 1 98.19 182 THR B N 1
ATOM 4387 C CA . THR B 1 182 ? 27.609 -2.662 -3.855 1 98.19 182 THR B CA 1
ATOM 4388 C C . THR B 1 182 ? 26.734 -3.125 -5.012 1 98.19 182 THR B C 1
ATOM 4390 O O . THR B 1 182 ? 27.234 -3.492 -6.074 1 98.19 182 THR B O 1
ATOM 4393 N N . VAL B 1 183 ? 25.453 -3.105 -4.82 1 98.75 183 VAL B N 1
ATOM 4394 C CA . VAL B 1 183 ? 24.5 -3.502 -5.848 1 98.75 183 VAL B CA 1
ATOM 4395 C C . VAL B 1 183 ? 24.656 -2.607 -7.074 1 98.75 183 VAL B C 1
ATOM 4397 O O . VAL B 1 183 ? 24.719 -3.1 -8.203 1 98.75 183 VAL B O 1
ATOM 4400 N N . TYR B 1 184 ? 24.734 -1.312 -6.848 1 98.81 184 TYR B N 1
ATOM 4401 C CA . TYR B 1 184 ? 24.844 -0.335 -7.926 1 98.81 184 TYR B CA 1
ATOM 4402 C C . TYR B 1 184 ? 26.156 -0.513 -8.688 1 98.81 184 TYR B C 1
ATOM 4404 O O . TYR B 1 184 ? 26.172 -0.535 -9.922 1 98.81 184 TYR B O 1
ATOM 4412 N N . GLU B 1 185 ? 27.25 -0.638 -7.969 1 98.44 185 GLU B N 1
ATOM 4413 C CA . GLU B 1 185 ? 28.562 -0.795 -8.586 1 98.44 185 GLU B CA 1
ATOM 4414 C C . GLU B 1 185 ? 28.625 -2.076 -9.414 1 98.44 185 GLU B C 1
ATOM 4416 O O . GLU B 1 185 ? 29.156 -2.072 -10.523 1 98.44 185 GLU B O 1
ATOM 4421 N N . PHE B 1 186 ? 28.141 -3.092 -8.867 1 98.5 186 PHE B N 1
ATOM 4422 C CA . PHE B 1 186 ? 28.141 -4.363 -9.586 1 98.5 186 PHE B CA 1
ATOM 4423 C C . PHE B 1 186 ? 27.375 -4.246 -10.898 1 98.5 186 PHE B C 1
ATOM 4425 O O . PHE B 1 186 ? 27.859 -4.664 -11.945 1 98.5 186 PHE B O 1
ATOM 4432 N N . ALA B 1 187 ? 26.172 -3.705 -10.836 1 98.81 187 ALA B N 1
ATOM 4433 C CA . ALA B 1 187 ? 25.281 -3.629 -12 1 98.81 187 ALA B CA 1
ATOM 4434 C C . ALA B 1 187 ? 25.891 -2.748 -13.094 1 98.81 187 ALA B C 1
ATOM 4436 O O . ALA B 1 187 ? 25.703 -3.016 -14.281 1 98.81 187 ALA B O 1
ATOM 4437 N N . THR B 1 188 ? 26.641 -1.71 -12.68 1 98.38 188 THR B N 1
ATOM 4438 C CA . THR B 1 188 ? 27.031 -0.694 -13.656 1 98.38 188 THR B CA 1
ATOM 4439 C C . THR B 1 188 ? 28.453 -0.914 -14.141 1 98.38 188 THR B C 1
ATOM 4441 O O . THR B 1 188 ? 28.844 -0.414 -15.195 1 98.38 188 THR B O 1
ATOM 4444 N N . GLU B 1 189 ? 29.234 -1.743 -13.406 1 97.81 189 GLU B N 1
ATOM 4445 C CA . GLU B 1 189 ? 30.656 -1.779 -13.727 1 97.81 189 GLU B CA 1
ATOM 4446 C C . GLU B 1 189 ? 31.109 -3.188 -14.117 1 97.81 189 GLU B C 1
ATOM 4448 O O . GLU B 1 189 ? 32.156 -3.367 -14.719 1 97.81 189 GLU B O 1
ATOM 4453 N N . THR B 1 190 ? 30.375 -4.168 -13.805 1 98.19 190 THR B N 1
ATOM 4454 C CA . THR B 1 190 ? 30.75 -5.539 -14.117 1 98.19 190 THR B CA 1
ATOM 4455 C C . THR B 1 190 ? 30.859 -5.746 -15.625 1 98.19 190 THR B C 1
ATOM 4457 O O . THR B 1 190 ? 30.031 -5.234 -16.391 1 98.19 190 THR B O 1
ATOM 4460 N N . PRO B 1 191 ? 31.891 -6.535 -16.062 1 97.94 191 PRO B N 1
ATOM 4461 C CA . PRO B 1 191 ? 31.969 -6.828 -17.484 1 97.94 191 PRO B CA 1
ATOM 4462 C C . PRO B 1 191 ? 30.656 -7.398 -18.047 1 97.94 191 PRO B C 1
ATOM 4464 O O . PRO B 1 191 ? 30.047 -8.273 -17.422 1 97.94 191 PRO B O 1
ATOM 4467 N N . LEU B 1 192 ? 30.312 -6.883 -19.156 1 98.06 192 LEU B N 1
ATOM 4468 C CA . LEU B 1 192 ? 29 -7.141 -19.719 1 98.06 192 LEU B CA 1
ATOM 4469 C C . LEU B 1 192 ? 28.781 -8.633 -19.969 1 98.06 192 LEU B C 1
ATOM 4471 O O . LEU B 1 192 ? 27.688 -9.148 -19.781 1 98.06 192 LEU B O 1
ATOM 4475 N N . ASP B 1 193 ? 29.75 -9.367 -20.359 1 97.62 193 ASP B N 1
ATOM 4476 C CA . ASP B 1 193 ? 29.641 -10.789 -20.703 1 97.62 193 ASP B CA 1
ATOM 4477 C C . ASP B 1 193 ? 29.359 -11.633 -19.469 1 97.62 193 ASP B C 1
ATOM 4479 O O . ASP B 1 193 ? 28.812 -12.727 -19.578 1 97.62 193 ASP B O 1
ATOM 4483 N N . GLU B 1 194 ? 29.703 -11.133 -18.281 1 97.94 194 GLU B N 1
ATOM 4484 C CA . GLU B 1 194 ? 29.484 -11.867 -17.047 1 97.94 194 GLU B CA 1
ATOM 4485 C C . GLU B 1 194 ? 28.031 -11.75 -16.578 1 97.94 194 GLU B C 1
ATOM 4487 O O . GLU B 1 194 ? 27.578 -12.531 -15.75 1 97.94 194 GLU B O 1
ATOM 4492 N N . ILE B 1 195 ? 27.25 -10.766 -17.125 1 98.44 195 ILE B N 1
ATOM 4493 C CA . ILE B 1 195 ? 25.938 -10.523 -16.562 1 98.44 195 ILE B CA 1
ATOM 4494 C C . ILE B 1 195 ? 24.875 -10.578 -17.656 1 98.44 195 ILE B C 1
ATOM 4496 O O . ILE B 1 195 ? 23.688 -10.383 -17.391 1 98.44 195 ILE B O 1
ATOM 4500 N N . SER B 1 196 ? 25.219 -10.891 -18.891 1 98.56 196 SER B N 1
ATOM 4501 C CA . SER B 1 196 ? 24.312 -10.891 -20.031 1 98.56 196 SER B CA 1
ATOM 4502 C C . SER B 1 196 ? 23.25 -11.992 -19.891 1 98.56 196 SER B C 1
ATOM 4504 O O . SER B 1 196 ? 22.234 -11.969 -20.578 1 98.56 196 SER B O 1
ATOM 4506 N N . PHE B 1 197 ? 23.516 -12.938 -18.953 1 98.19 197 PHE B N 1
ATOM 4507 C CA . PHE B 1 197 ? 22.562 -14.031 -18.75 1 98.19 197 PHE B CA 1
ATOM 4508 C C . PHE B 1 197 ? 21.219 -13.492 -18.297 1 98.19 197 PHE B C 1
ATOM 4510 O O . PHE B 1 197 ? 20.203 -14.172 -18.422 1 98.19 197 PHE B O 1
ATOM 4517 N N . ILE B 1 198 ? 21.156 -12.258 -17.797 1 98.75 198 ILE B N 1
ATOM 4518 C CA . ILE B 1 198 ? 19.938 -11.68 -17.25 1 98.75 198 ILE B CA 1
ATOM 4519 C C . ILE B 1 198 ? 18.922 -11.461 -18.359 1 98.75 198 ILE B C 1
ATOM 4521 O O . ILE B 1 198 ? 17.734 -11.266 -18.078 1 98.75 198 ILE B O 1
ATOM 4525 N N . LEU B 1 199 ? 19.344 -11.484 -19.609 1 98.69 199 LEU B N 1
ATOM 4526 C CA . LEU B 1 199 ? 18.469 -11.281 -20.766 1 98.69 199 LEU B CA 1
ATOM 4527 C C . LEU B 1 199 ? 17.438 -12.406 -20.875 1 98.69 199 LEU B C 1
ATOM 4529 O O . LEU B 1 199 ? 16.391 -12.234 -21.484 1 98.69 199 LEU B O 1
ATOM 4533 N N . GLU B 1 200 ? 17.75 -13.516 -20.219 1 98.31 200 GLU B N 1
ATOM 4534 C CA . GLU B 1 200 ? 16.781 -14.609 -20.203 1 98.31 200 GLU B CA 1
ATOM 4535 C C . GLU B 1 200 ? 15.5 -14.195 -19.469 1 98.31 200 GLU B C 1
ATOM 4537 O O . GLU B 1 200 ? 14.406 -14.641 -19.812 1 98.31 200 GLU B O 1
ATOM 4542 N N . ALA B 1 201 ? 15.656 -13.352 -18.469 1 98.56 201 ALA B N 1
ATOM 4543 C CA . ALA B 1 201 ? 14.484 -12.828 -17.781 1 98.56 201 ALA B CA 1
ATOM 4544 C C . ALA B 1 201 ? 13.609 -12.008 -18.719 1 98.56 201 ALA B C 1
ATOM 4546 O O . ALA B 1 201 ? 12.383 -12.133 -18.703 1 98.56 201 ALA B O 1
ATOM 4547 N N . LYS B 1 202 ? 14.258 -11.164 -19.531 1 98.75 202 LYS B N 1
ATOM 4548 C CA . LYS B 1 202 ? 13.531 -10.391 -20.531 1 98.75 202 LYS B CA 1
ATOM 4549 C C . LYS B 1 202 ? 12.781 -11.312 -21.484 1 98.75 202 LYS B C 1
ATOM 4551 O O . LYS B 1 202 ? 11.594 -11.102 -21.75 1 98.75 202 LYS B O 1
ATOM 4556 N N . LYS B 1 203 ? 13.453 -12.281 -21.953 1 98.44 203 LYS B N 1
ATOM 4557 C CA . LYS B 1 203 ? 12.875 -13.188 -22.938 1 98.44 203 LYS B CA 1
ATOM 4558 C C . LYS B 1 203 ? 11.648 -13.906 -22.391 1 98.44 203 LYS B C 1
ATOM 4560 O O . LYS B 1 203 ? 10.578 -13.875 -23 1 98.44 203 LYS B O 1
ATOM 4565 N N . LEU B 1 204 ? 11.75 -14.5 -21.234 1 97.75 204 LEU B N 1
ATOM 4566 C CA . LEU B 1 204 ? 10.68 -15.305 -20.656 1 97.75 204 LEU B CA 1
ATOM 4567 C C . LEU B 1 204 ? 9.5 -14.438 -20.234 1 97.75 204 LEU B C 1
ATOM 4569 O O . LEU B 1 204 ? 8.352 -14.758 -20.531 1 97.75 204 LEU B O 1
ATOM 4573 N N . ASN B 1 205 ? 9.773 -13.359 -19.531 1 98.44 205 ASN B N 1
ATOM 4574 C CA . ASN B 1 205 ? 8.703 -12.531 -19 1 98.44 205 ASN B CA 1
ATOM 4575 C C . ASN B 1 205 ? 7.984 -11.75 -20.094 1 98.44 205 ASN B C 1
ATOM 4577 O O . ASN B 1 205 ? 6.781 -11.508 -20 1 98.44 205 ASN B O 1
ATOM 4581 N N . LEU B 1 206 ? 8.75 -11.336 -21.141 1 98.25 206 LEU B N 1
ATOM 4582 C CA . LEU B 1 206 ? 8.109 -10.688 -22.281 1 98.25 206 LEU B CA 1
ATOM 4583 C C . LEU B 1 206 ? 7.184 -11.656 -23.016 1 98.25 206 LEU B C 1
ATOM 4585 O O . LEU B 1 206 ? 6.094 -11.266 -23.453 1 98.25 206 LEU B O 1
ATOM 4589 N N . ALA B 1 207 ? 7.613 -12.906 -23.172 1 97.06 207 ALA B N 1
ATOM 4590 C CA . ALA B 1 207 ? 6.781 -13.922 -23.812 1 97.06 207 ALA B CA 1
ATOM 4591 C C . ALA B 1 207 ? 5.488 -14.148 -23.031 1 97.06 207 ALA B C 1
ATOM 4593 O O . ALA B 1 207 ? 4.422 -14.32 -23.625 1 97.06 207 ALA B O 1
ATOM 4594 N N . ALA B 1 208 ? 5.57 -14.164 -21.734 1 96.31 208 ALA B N 1
ATOM 4595 C CA . ALA B 1 208 ? 4.387 -14.32 -20.891 1 96.31 208 ALA B CA 1
ATOM 4596 C C . ALA B 1 208 ? 3.414 -13.164 -21.094 1 96.31 208 ALA B C 1
ATOM 4598 O O . ALA B 1 208 ? 2.203 -13.367 -21.188 1 96.31 208 ALA B O 1
ATOM 4599 N N . ALA B 1 209 ? 3.947 -11.922 -21.125 1 97.44 209 ALA B N 1
ATOM 4600 C CA . ALA B 1 209 ? 3.115 -10.742 -21.344 1 97.44 209 ALA B CA 1
ATOM 4601 C C . ALA B 1 209 ? 2.387 -10.82 -22.672 1 97.44 209 ALA B C 1
ATOM 4603 O O . ALA B 1 209 ? 1.191 -10.531 -22.766 1 97.44 209 ALA B O 1
ATOM 4604 N N . GLN B 1 210 ? 3.082 -11.242 -23.703 1 96.06 210 GLN B N 1
ATOM 4605 C CA . GLN B 1 210 ? 2.518 -11.32 -25.047 1 96.06 210 GLN B CA 1
ATOM 4606 C C . GLN B 1 210 ? 1.402 -12.367 -25.109 1 96.06 210 GLN B C 1
ATOM 4608 O O . GLN B 1 210 ? 0.403 -12.172 -25.812 1 96.06 210 GLN B O 1
ATOM 4613 N N . THR B 1 211 ? 1.567 -13.43 -24.391 1 92.94 211 THR B N 1
ATOM 4614 C CA . THR B 1 211 ? 0.546 -14.469 -24.328 1 92.94 211 THR B CA 1
ATOM 4615 C C . THR B 1 211 ? -0.771 -13.906 -23.812 1 92.94 211 THR B C 1
ATOM 4617 O O . THR B 1 211 ? -1.835 -14.172 -24.359 1 92.94 211 THR B O 1
ATOM 4620 N N . ALA B 1 212 ? -0.719 -13.125 -22.75 1 92.06 212 ALA B N 1
ATOM 4621 C CA . ALA B 1 212 ? -1.927 -12.609 -22.109 1 92.06 212 ALA B CA 1
ATOM 4622 C C . ALA B 1 212 ? -2.551 -11.484 -22.938 1 92.06 212 ALA B C 1
ATOM 4624 O O . ALA B 1 212 ? -3.768 -11.289 -22.922 1 92.06 212 ALA B O 1
ATOM 4625 N N . LEU B 1 213 ? -1.756 -10.695 -23.625 1 91.75 213 LEU B N 1
ATOM 4626 C CA . LEU B 1 213 ? -2.285 -9.594 -24.422 1 91.75 213 LEU B CA 1
ATOM 4627 C C . LEU B 1 213 ? -3.096 -10.117 -25.609 1 91.75 213 LEU B C 1
ATOM 4629 O O . LEU B 1 213 ? -3.949 -9.406 -26.141 1 91.75 213 LEU B O 1
ATOM 4633 N N . SER B 1 214 ? -2.938 -11.406 -25.969 1 85.75 214 SER B N 1
ATOM 4634 C CA . SER B 1 214 ? -3.674 -12.039 -27.047 1 85.75 214 SER B CA 1
ATOM 4635 C C . SER B 1 214 ? -4.816 -12.898 -26.516 1 85.75 214 SER B C 1
ATOM 4637 O O . SER B 1 214 ? -5.613 -13.438 -27.297 1 85.75 214 SER B O 1
ATOM 4639 N N . GLY B 1 215 ? -4.898 -13 -25.203 1 82.81 215 GLY B N 1
ATOM 4640 C CA . GLY B 1 215 ? -5.895 -13.867 -24.594 1 82.81 215 GLY B CA 1
ATOM 4641 C C . GLY B 1 215 ? -6.637 -13.195 -23.453 1 82.81 215 GLY B C 1
ATOM 4642 O O . GLY B 1 215 ? -6.527 -11.984 -23.266 1 82.81 215 GLY B O 1
ATOM 4643 N N . ASP B 1 216 ? -7.555 -13.906 -22.828 1 84 216 ASP B N 1
ATOM 4644 C CA . ASP B 1 216 ? -8.297 -13.469 -21.656 1 84 216 ASP B CA 1
ATOM 4645 C C . ASP B 1 216 ? -7.867 -14.25 -20.422 1 84 216 ASP B C 1
ATOM 4647 O O . ASP B 1 216 ? -8.414 -15.312 -20.125 1 84 216 ASP B O 1
ATOM 4651 N N . TYR B 1 217 ? -6.871 -13.711 -19.734 1 89.31 217 TYR B N 1
ATOM 4652 C CA . TYR B 1 217 ? -6.348 -14.359 -18.531 1 89.31 217 TYR B CA 1
ATOM 4653 C C . TYR B 1 217 ? -6.488 -13.445 -17.312 1 89.31 217 TYR B C 1
ATOM 4655 O O . TYR B 1 217 ? -6.367 -12.227 -17.422 1 89.31 217 TYR B O 1
ATOM 4663 N N . GLY B 1 218 ? -6.703 -14.141 -16.156 1 91.25 218 GLY B N 1
ATOM 4664 C CA . GLY B 1 218 ? -6.828 -13.352 -14.945 1 91.25 218 GLY B CA 1
ATOM 4665 C C . GLY B 1 218 ? -7.887 -12.273 -15.047 1 91.25 218 GLY B C 1
ATOM 4666 O O . GLY B 1 218 ? -8.992 -12.516 -15.547 1 91.25 218 GLY B O 1
ATOM 4667 N N . HIS B 1 219 ? -7.555 -11.07 -14.617 1 94.12 219 HIS B N 1
ATOM 4668 C CA . HIS B 1 219 ? -8.492 -9.961 -14.688 1 94.12 219 HIS B CA 1
ATOM 4669 C C . HIS B 1 219 ? -8.266 -9.133 -15.945 1 94.12 219 HIS B C 1
ATOM 4671 O O . HIS B 1 219 ? -8.859 -8.062 -16.109 1 94.12 219 HIS B O 1
ATOM 4677 N N . SER B 1 220 ? -7.375 -9.539 -16.797 1 95 220 SER B N 1
ATOM 4678 C CA . SER B 1 220 ? -7.074 -8.922 -18.078 1 95 220 SER B CA 1
ATOM 4679 C C . SER B 1 220 ? -6.715 -7.445 -17.922 1 95 220 SER B C 1
ATOM 4681 O O . SER B 1 220 ? -7.148 -6.605 -18.703 1 95 220 SER B O 1
ATOM 4683 N N . LEU B 1 221 ? -6.016 -7.172 -16.875 1 96.25 221 LEU B N 1
ATOM 4684 C CA . LEU B 1 221 ? -5.645 -5.785 -16.609 1 96.25 221 LEU B CA 1
ATOM 4685 C C . LEU B 1 221 ? -4.742 -5.25 -17.719 1 96.25 221 LEU B C 1
ATOM 4687 O O . LEU B 1 221 ? -4.93 -4.129 -18.203 1 96.25 221 LEU B O 1
ATOM 4691 N N . GLY B 1 222 ? -3.736 -6.039 -18.125 1 96.19 222 GLY B N 1
ATOM 4692 C CA . GLY B 1 222 ? -2.822 -5.602 -19.172 1 96.19 222 GLY B CA 1
ATOM 4693 C C . GLY B 1 222 ? -3.529 -5.199 -20.453 1 96.19 222 GLY B C 1
ATOM 4694 O O . GLY B 1 222 ? -3.271 -4.125 -21 1 96.19 222 GLY B O 1
ATOM 4695 N N . ALA B 1 223 ? -4.426 -6.059 -20.875 1 95.56 223 ALA B N 1
ATOM 4696 C CA . ALA B 1 223 ? -5.188 -5.785 -22.094 1 95.56 223 ALA B CA 1
ATOM 4697 C C . ALA B 1 223 ? -6.105 -4.582 -21.906 1 95.56 223 ALA B C 1
ATOM 4699 O O . ALA B 1 223 ? -6.289 -3.787 -22.828 1 95.56 223 ALA B O 1
ATOM 4700 N N . THR B 1 224 ? -6.711 -4.465 -20.766 1 95.25 224 THR B N 1
ATOM 4701 C CA . THR B 1 224 ? -7.629 -3.367 -20.469 1 95.25 224 THR B CA 1
ATOM 4702 C C . THR B 1 224 ? -6.906 -2.025 -20.562 1 95.25 224 THR B C 1
ATOM 4704 O O . THR B 1 224 ? -7.453 -1.055 -21.094 1 95.25 224 THR B O 1
ATOM 4707 N N . ILE B 1 225 ? -5.68 -1.94 -20.047 1 95.94 225 ILE B N 1
ATOM 4708 C CA . ILE B 1 225 ? -4.887 -0.718 -20.094 1 95.94 225 ILE B CA 1
ATOM 4709 C C . ILE B 1 225 ? -4.605 -0.343 -21.547 1 95.94 225 ILE B C 1
ATOM 4711 O O . ILE B 1 225 ? -4.68 0.832 -21.922 1 95.94 225 ILE B O 1
ATOM 4715 N N . LYS B 1 226 ? -4.328 -1.282 -22.344 1 93.12 226 LYS B N 1
ATOM 4716 C CA . LYS B 1 226 ? -3.936 -1.056 -23.734 1 93.12 226 LYS B CA 1
ATOM 4717 C C . LYS B 1 226 ? -5.137 -0.667 -24.594 1 93.12 226 LYS B C 1
ATOM 4719 O O . LYS B 1 226 ? -4.996 0.05 -25.578 1 93.12 226 LYS B O 1
ATOM 4724 N N . LYS B 1 227 ? -6.281 -1.08 -24.219 1 93.56 227 LYS B N 1
ATOM 4725 C CA . LYS B 1 227 ? -7.477 -0.836 -25.016 1 93.56 227 LYS B CA 1
ATOM 4726 C C . LYS B 1 227 ? -8.336 0.265 -24.406 1 93.56 227 LYS B C 1
ATOM 4728 O O . LYS B 1 227 ? -8.102 1.451 -24.641 1 93.56 227 LYS B O 1
ATOM 4733 N N . SER B 1 228 ? -9.141 -0.128 -23.406 1 91.56 228 SER B N 1
ATOM 4734 C CA . SER B 1 228 ? -10.062 0.823 -22.797 1 91.56 228 SER B CA 1
ATOM 4735 C C . SER B 1 228 ? -9.312 1.855 -21.969 1 91.56 228 SER B C 1
ATOM 4737 O O . SER B 1 228 ? -9.82 2.953 -21.719 1 91.56 228 SER B O 1
ATOM 4739 N N . GLY B 1 229 ? -8.141 1.538 -21.609 1 95.19 229 GLY B N 1
ATOM 4740 C CA . GLY B 1 229 ? -7.348 2.418 -20.766 1 95.19 229 GLY B CA 1
ATOM 4741 C C . GLY B 1 229 ? -6.715 3.568 -21.531 1 95.19 229 GLY B C 1
ATOM 4742 O O . GLY B 1 229 ? -6.266 4.547 -20.922 1 95.19 229 GLY B O 1
ATOM 4743 N N . LEU B 1 230 ? -6.684 3.494 -22.875 1 95.5 230 LEU B N 1
ATOM 4744 C CA . LEU B 1 230 ? -6.074 4.535 -23.688 1 95.5 230 LEU B CA 1
ATOM 4745 C C . LEU B 1 230 ? -6.703 5.895 -23.406 1 95.5 230 LEU B C 1
ATOM 4747 O O . LEU B 1 230 ? -6.02 6.918 -23.438 1 95.5 230 LEU B O 1
ATOM 4751 N N . LYS B 1 231 ? -7.969 5.844 -23.125 1 95.5 231 LYS B N 1
ATOM 4752 C CA . LYS B 1 231 ? -8.727 7.066 -22.875 1 95.5 231 LYS B CA 1
ATOM 4753 C C . LYS B 1 231 ? -8.242 7.762 -21.594 1 95.5 231 LYS B C 1
ATOM 4755 O O . LYS B 1 231 ? -8.312 8.992 -21.5 1 95.5 231 LYS B O 1
ATOM 4760 N N . TYR B 1 232 ? -7.719 7.027 -20.656 1 97.19 232 TYR B N 1
ATOM 4761 C CA . TYR B 1 232 ? -7.402 7.578 -19.344 1 97.19 232 TYR B CA 1
ATOM 4762 C C . TYR B 1 232 ? -5.895 7.691 -19.156 1 97.19 232 TYR B C 1
ATOM 4764 O O . TYR B 1 232 ? -5.422 8.57 -18.422 1 97.19 232 TYR B O 1
ATOM 4772 N N . TYR B 1 233 ? -5.133 6.77 -19.75 1 97 233 TYR B N 1
ATOM 4773 C CA . TYR B 1 233 ? -3.693 6.688 -19.531 1 97 233 TYR B CA 1
ATOM 4774 C C . TYR B 1 233 ? -2.926 7.16 -20.766 1 97 233 TYR B C 1
ATOM 4776 O O . TYR B 1 233 ? -1.729 7.445 -20.688 1 97 233 TYR B O 1
ATOM 4784 N N . GLY B 1 234 ? -3.619 7.266 -21.953 1 96.44 234 GLY B N 1
ATOM 4785 C CA . GLY B 1 234 ? -2.932 7.551 -23.203 1 96.44 234 GLY B CA 1
ATOM 4786 C C . GLY B 1 234 ? -1.953 6.465 -23.609 1 96.44 234 GLY B C 1
ATOM 4787 O O . GLY B 1 234 ? -1.896 5.406 -22.969 1 96.44 234 GLY B O 1
ATOM 4788 N N . ASP B 1 235 ? -1.293 6.688 -24.75 1 97.06 235 ASP B N 1
ATOM 4789 C CA . ASP B 1 235 ? -0.179 5.852 -25.188 1 97.06 235 ASP B CA 1
ATOM 4790 C C . ASP B 1 235 ? 1.147 6.371 -24.641 1 97.06 235 ASP B C 1
ATOM 4792 O O . ASP B 1 235 ? 1.909 7.023 -25.359 1 97.06 235 ASP B O 1
ATOM 4796 N N . THR B 1 236 ? 1.372 6.086 -23.359 1 97.81 236 THR B N 1
ATOM 4797 C CA . THR B 1 236 ? 2.482 6.68 -22.609 1 97.81 236 THR B CA 1
ATOM 4798 C C . THR B 1 236 ? 3.412 5.598 -22.078 1 97.81 236 THR B C 1
ATOM 4800 O O . THR B 1 236 ? 3.018 4.438 -21.953 1 97.81 236 THR B O 1
ATOM 4803 N N . PRO B 1 237 ? 4.652 5.941 -21.719 1 98.19 237 PRO B N 1
ATOM 4804 C CA . PRO B 1 237 ? 5.574 4.98 -21.109 1 98.19 237 PRO B CA 1
ATOM 4805 C C . PRO B 1 237 ? 5.004 4.32 -19.859 1 98.19 237 PRO B C 1
ATOM 4807 O O . PRO B 1 237 ? 5.168 3.115 -19.656 1 98.19 237 PRO B O 1
ATOM 4810 N N . VAL B 1 238 ? 4.305 5.09 -19.062 1 98.12 238 VAL B N 1
ATOM 4811 C CA . VAL B 1 238 ? 3.727 4.535 -17.844 1 98.12 238 VAL B CA 1
ATOM 4812 C C . VAL B 1 238 ? 2.66 3.504 -18.203 1 98.12 238 VAL B C 1
ATOM 4814 O O . VAL B 1 238 ? 2.611 2.422 -17.609 1 98.12 238 VAL B O 1
ATOM 4817 N N . ALA B 1 239 ? 1.792 3.812 -19.172 1 98 239 ALA B N 1
ATOM 4818 C CA . ALA B 1 239 ? 0.766 2.873 -19.609 1 98 239 ALA B CA 1
ATOM 4819 C C . ALA B 1 239 ? 1.394 1.59 -20.156 1 98 239 ALA B C 1
ATOM 4821 O O . ALA B 1 239 ? 0.894 0.492 -19.891 1 98 239 ALA B O 1
ATOM 4822 N N . HIS B 1 240 ? 2.486 1.731 -20.922 1 98.44 240 HIS B N 1
ATOM 4823 C CA . HIS B 1 240 ? 3.178 0.566 -21.469 1 98.44 240 HIS B CA 1
ATOM 4824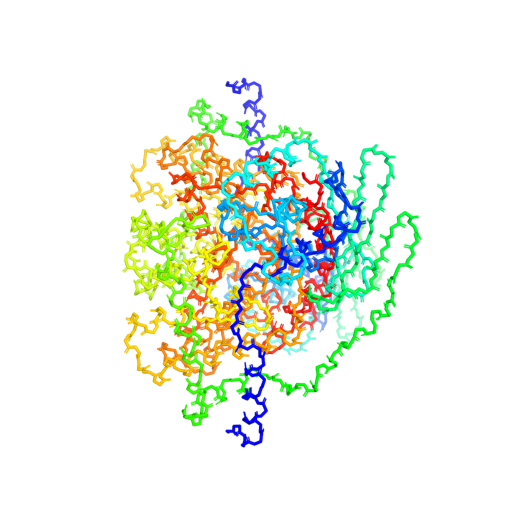 C C . HIS B 1 240 ? 3.713 -0.324 -20.344 1 98.44 240 HIS B C 1
ATOM 4826 O O . HIS B 1 240 ? 3.51 -1.54 -20.359 1 98.44 240 HIS B O 1
ATOM 4832 N N . MET B 1 241 ? 4.387 0.292 -19.406 1 98.62 241 MET B N 1
ATOM 4833 C CA . MET B 1 241 ? 4.98 -0.455 -18.297 1 98.62 241 MET B CA 1
ATOM 4834 C C . MET B 1 241 ? 3.91 -1.224 -17.531 1 98.62 241 MET B C 1
ATOM 4836 O O . MET B 1 241 ? 4.09 -2.402 -17.219 1 98.62 241 MET B O 1
ATOM 4840 N N . ILE B 1 242 ? 2.773 -0.538 -17.203 1 98.31 242 ILE B N 1
ATOM 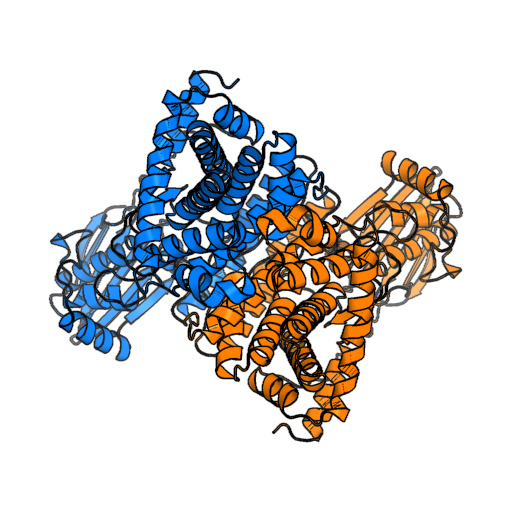4841 C CA . ILE B 1 242 ? 1.692 -1.165 -16.453 1 98.31 242 ILE B CA 1
ATOM 4842 C C . ILE B 1 242 ? 1.078 -2.295 -17.266 1 98.31 242 ILE B C 1
ATOM 4844 O O . ILE B 1 242 ? 0.862 -3.396 -16.75 1 98.31 242 ILE B O 1
ATOM 4848 N N . SER B 1 243 ? 0.842 -2.039 -18.516 1 98 243 SER B N 1
ATOM 4849 C CA . SER B 1 243 ? 0.182 -3.004 -19.391 1 98 243 SER B CA 1
ATOM 4850 C C . SER B 1 243 ? 1.005 -4.281 -19.531 1 98 243 SER B C 1
ATOM 4852 O O . SER B 1 243 ? 0.513 -5.375 -19.25 1 98 243 SER B O 1
ATOM 4854 N N . TYR B 1 244 ? 2.25 -4.168 -19.859 1 98.25 244 TYR B N 1
ATOM 4855 C CA . TYR B 1 244 ? 3.082 -5.336 -20.125 1 98.25 244 TYR B CA 1
ATOM 4856 C C . TYR B 1 244 ? 3.336 -6.125 -18.844 1 98.25 244 TYR B C 1
ATOM 4858 O O . TYR B 1 244 ? 3.316 -7.355 -18.859 1 98.25 244 TYR B O 1
ATOM 4866 N N . THR B 1 245 ? 3.609 -5.418 -17.781 1 98.69 245 THR B N 1
ATOM 4867 C CA . THR B 1 245 ? 3.891 -6.098 -16.516 1 98.69 245 THR B CA 1
ATOM 4868 C C . THR B 1 245 ? 2.656 -6.84 -16.016 1 98.69 245 THR B C 1
ATOM 4870 O O . THR B 1 245 ? 2.744 -8.008 -15.625 1 98.69 245 THR B O 1
ATOM 4873 N N . SER B 1 246 ? 1.49 -6.16 -16.016 1 98.19 246 SER B N 1
ATOM 4874 C CA . SER B 1 246 ? 0.256 -6.785 -15.555 1 98.19 246 SER B CA 1
ATOM 4875 C C . SER B 1 246 ? -0.156 -7.938 -16.469 1 98.19 246 SER B C 1
ATOM 4877 O O . SER B 1 246 ? -0.727 -8.93 -16 1 98.19 246 SER B O 1
ATOM 4879 N N . ALA B 1 247 ? 0.122 -7.809 -17.766 1 97.94 247 ALA B N 1
ATOM 4880 C CA . ALA B 1 247 ? -0.21 -8.883 -18.703 1 97.94 247 ALA B CA 1
ATOM 4881 C C . ALA B 1 247 ? 0.551 -10.156 -18.359 1 97.94 247 ALA B C 1
ATOM 4883 O O . ALA B 1 247 ? -0.021 -11.25 -18.375 1 97.94 247 ALA B O 1
ATOM 4884 N N . ALA B 1 248 ? 1.831 -10.016 -18.078 1 97.69 248 ALA B N 1
ATOM 4885 C CA . ALA B 1 248 ? 2.609 -11.188 -17.703 1 97.69 248 ALA B CA 1
ATOM 4886 C C . ALA B 1 248 ? 2.041 -11.844 -16.453 1 97.69 248 ALA B C 1
ATOM 4888 O O . ALA B 1 248 ? 1.942 -13.07 -16.359 1 97.69 248 ALA B O 1
ATOM 4889 N N . CYS B 1 249 ? 1.686 -11.031 -15.484 1 96.94 249 CYS B N 1
ATOM 4890 C CA . CYS B 1 249 ? 1.079 -11.547 -14.266 1 96.94 249 CYS B CA 1
ATOM 4891 C C . CYS B 1 249 ? -0.272 -12.188 -14.555 1 96.94 249 CYS B C 1
ATOM 4893 O O . CYS B 1 249 ? -0.594 -13.242 -14 1 96.94 249 CYS B O 1
ATOM 4895 N N . ASP B 1 250 ? -1.1 -11.523 -15.406 1 96.56 250 ASP B N 1
ATOM 4896 C CA . ASP B 1 250 ? -2.395 -12.07 -15.805 1 96.56 250 ASP B CA 1
ATOM 4897 C C . ASP B 1 250 ? -2.242 -13.469 -16.391 1 96.56 250 ASP B C 1
ATOM 4899 O O . ASP B 1 250 ? -3.018 -14.375 -16.062 1 96.56 250 ASP B O 1
ATOM 4903 N N . ALA B 1 251 ? -1.277 -13.617 -17.234 1 94.88 251 ALA B N 1
ATOM 4904 C CA . ALA B 1 251 ? -1.029 -14.922 -17.828 1 94.88 251 ALA B CA 1
ATOM 4905 C C . ALA B 1 251 ? -0.675 -15.953 -16.766 1 94.88 251 ALA B C 1
ATOM 4907 O O . ALA B 1 251 ? -1.279 -17.031 -16.703 1 94.88 251 ALA B O 1
ATOM 4908 N N . ARG B 1 252 ? 0.244 -15.602 -15.898 1 92.94 252 ARG B N 1
ATOM 4909 C CA . ARG B 1 252 ? 0.743 -16.531 -14.883 1 92.94 252 ARG B CA 1
ATOM 4910 C C . ARG B 1 252 ? -0.356 -16.891 -13.898 1 92.94 252 ARG B C 1
ATOM 4912 O O . ARG B 1 252 ? -0.612 -18.078 -13.656 1 92.94 252 ARG B O 1
ATOM 4919 N N . MET B 1 253 ? -1.012 -15.906 -13.383 1 94.12 253 MET B N 1
ATOM 4920 C CA . MET B 1 253 ? -1.993 -16.109 -12.328 1 94.12 253 MET B CA 1
ATOM 4921 C C . MET B 1 253 ? -3.311 -16.625 -12.898 1 94.12 253 MET B C 1
ATOM 4923 O O . MET B 1 253 ? -4.129 -17.203 -12.172 1 94.12 253 MET B O 1
ATOM 4927 N N . GLY B 1 254 ? -3.494 -16.391 -14.18 1 91.94 254 GLY B N 1
ATOM 4928 C CA . GLY B 1 254 ? -4.684 -16.891 -14.852 1 91.94 254 GLY B CA 1
ATOM 4929 C C . GLY B 1 254 ? -4.566 -18.344 -15.273 1 91.94 254 GLY B C 1
ATOM 4930 O O . GLY B 1 254 ? -5.523 -18.922 -15.789 1 91.94 254 GLY B O 1
ATOM 4931 N N . GLY B 1 255 ? -3.402 -18.938 -15.141 1 88.69 255 GLY B N 1
ATOM 4932 C CA . GLY B 1 255 ? -3.223 -20.344 -15.414 1 88.69 255 GLY B CA 1
ATOM 4933 C C . GLY B 1 255 ? -2.736 -20.625 -16.828 1 88.69 255 GLY B C 1
ATOM 4934 O O . GLY B 1 255 ? -2.865 -21.734 -17.328 1 88.69 255 GLY B O 1
ATOM 4935 N N . ALA B 1 256 ? -2.264 -19.578 -17.453 1 89 256 ALA B N 1
ATOM 4936 C CA . ALA B 1 256 ? -1.663 -19.828 -18.766 1 89 256 ALA B CA 1
ATOM 4937 C C . ALA B 1 256 ? -0.438 -20.734 -18.656 1 89 256 ALA B C 1
ATOM 4939 O O . ALA B 1 256 ? 0.26 -20.719 -17.641 1 89 256 ALA B O 1
ATOM 4940 N N . PRO B 1 257 ? -0.224 -21.562 -19.641 1 85.19 257 PRO B N 1
ATOM 4941 C CA . PRO B 1 257 ? 0.965 -22.422 -19.625 1 85.19 257 PRO B CA 1
ATOM 4942 C C . PRO B 1 257 ? 2.236 -21.672 -20.016 1 85.19 257 PRO B C 1
ATOM 4944 O O . PRO B 1 257 ? 2.852 -21.969 -21.031 1 85.19 257 PRO B O 1
ATOM 4947 N N . VAL B 1 258 ? 2.641 -20.766 -19.219 1 89.44 258 VAL B N 1
ATOM 4948 C CA . VAL B 1 258 ? 3.816 -19.953 -19.5 1 89.44 258 VAL B CA 1
ATOM 4949 C C . VAL B 1 258 ? 4.824 -20.094 -18.359 1 89.44 258 VAL B C 1
ATOM 4951 O O . VAL B 1 258 ? 4.441 -20.328 -17.203 1 89.44 258 VAL B O 1
ATOM 4954 N N . ALA B 1 259 ? 6.039 -20.016 -18.719 1 91.88 259 ALA B N 1
ATOM 4955 C CA . ALA B 1 259 ? 7.113 -19.891 -17.734 1 91.88 259 ALA B CA 1
ATOM 4956 C C . ALA B 1 259 ? 7.527 -18.438 -17.562 1 91.88 259 ALA B C 1
ATOM 4958 O O . ALA B 1 259 ? 7.574 -17.672 -18.531 1 91.88 259 ALA B O 1
ATOM 4959 N N . VAL B 1 260 ? 7.77 -18.062 -16.344 1 95.69 260 VAL B N 1
ATOM 4960 C CA . VAL B 1 260 ? 8.273 -16.719 -16.062 1 95.69 260 VAL B CA 1
ATOM 4961 C C . VAL B 1 260 ? 9.578 -16.812 -15.266 1 95.69 260 VAL B C 1
ATOM 4963 O O . VAL B 1 260 ? 9.852 -17.828 -14.633 1 95.69 260 VAL B O 1
ATOM 4966 N N . MET B 1 261 ? 10.422 -15.82 -15.461 1 96.81 261 MET B N 1
ATOM 4967 C CA . MET B 1 261 ? 11.602 -15.727 -14.609 1 96.81 261 MET B CA 1
ATOM 4968 C C . MET B 1 261 ? 11.234 -15.211 -13.227 1 96.81 261 MET B C 1
ATOM 4970 O O . MET B 1 261 ? 10.609 -14.156 -13.094 1 96.81 261 MET B O 1
ATOM 4974 N N . SER B 1 262 ? 11.609 -15.93 -12.195 1 95.62 262 SER B N 1
ATOM 4975 C CA . SER B 1 262 ? 11.273 -15.555 -10.828 1 95.62 262 SER B CA 1
ATOM 4976 C C . SER B 1 262 ? 12.367 -14.695 -10.203 1 95.62 262 SER B C 1
ATOM 4978 O O . SER B 1 262 ? 13.43 -14.508 -10.797 1 95.62 262 SER B O 1
ATOM 4980 N N . ASN B 1 263 ? 12.18 -14.102 -9.141 1 96.31 263 ASN B N 1
ATOM 4981 C CA . ASN B 1 263 ? 13.117 -13.438 -8.242 1 96.31 263 ASN B CA 1
ATOM 4982 C C . ASN B 1 263 ? 12.812 -13.758 -6.777 1 96.31 263 ASN B C 1
ATOM 4984 O O . ASN B 1 263 ? 11.695 -13.547 -6.312 1 96.31 263 ASN B O 1
ATOM 4988 N N . SER B 1 264 ? 13.844 -14.266 -6.105 1 92.12 264 SER B N 1
ATOM 4989 C CA . SER B 1 264 ? 13.742 -14.578 -4.684 1 92.12 264 SER B CA 1
ATOM 4990 C C . SER B 1 264 ? 12.547 -15.477 -4.402 1 92.12 264 SER B C 1
ATOM 4992 O O . SER B 1 264 ? 11.773 -15.219 -3.477 1 92.12 264 SER B O 1
ATOM 4994 N N . GLY B 1 265 ? 12.258 -16.391 -5.379 1 85.5 265 GLY B N 1
ATOM 4995 C CA . GLY B 1 265 ? 11.297 -17.453 -5.141 1 85.5 265 GLY B CA 1
ATOM 4996 C C . GLY B 1 265 ? 9.906 -17.125 -5.648 1 85.5 265 GLY B C 1
ATOM 4997 O O . GLY B 1 265 ? 9 -17.953 -5.555 1 85.5 265 GLY B O 1
ATOM 4998 N N . SER B 1 266 ? 9.672 -16 -6.238 1 91.38 266 SER B N 1
ATOM 4999 C CA . SER B 1 266 ? 8.344 -15.602 -6.695 1 91.38 266 SER B CA 1
ATOM 5000 C C . SER B 1 266 ? 8.367 -15.203 -8.164 1 91.38 266 SER B C 1
ATOM 5002 O O . SER B 1 266 ? 9.141 -14.328 -8.57 1 91.38 266 SER B O 1
ATOM 5004 N N . GLY B 1 267 ? 7.531 -15.797 -8.945 1 94.44 267 GLY B N 1
ATOM 5005 C CA . GLY B 1 267 ? 7.395 -15.43 -10.344 1 94.44 267 GLY B CA 1
ATOM 5006 C C . GLY B 1 267 ? 6.906 -14.008 -10.539 1 94.44 267 GLY B C 1
ATOM 5007 O O . GLY B 1 267 ? 7.398 -13.289 -11.414 1 94.44 267 GLY B O 1
ATOM 5008 N N . ASN B 1 268 ? 5.906 -13.562 -9.703 1 96.06 268 ASN B N 1
ATOM 5009 C CA . ASN B 1 268 ? 5.379 -12.211 -9.82 1 96.06 268 ASN B CA 1
ATOM 5010 C C . ASN B 1 268 ? 6.43 -11.164 -9.469 1 96.06 268 ASN B C 1
ATOM 5012 O O . ASN B 1 268 ? 6.465 -10.086 -10.062 1 96.06 268 ASN B O 1
ATOM 5016 N N . GLN B 1 269 ? 7.309 -11.484 -8.492 1 96.81 269 GLN B N 1
ATOM 5017 C CA . GLN B 1 269 ? 8.422 -10.594 -8.188 1 96.81 269 GLN B CA 1
ATOM 5018 C C . GLN B 1 269 ? 9.375 -10.477 -9.375 1 96.81 269 GLN B C 1
ATOM 5020 O O . GLN B 1 269 ? 9.844 -9.383 -9.695 1 96.81 269 GLN B O 1
ATOM 5025 N N . GLY B 1 270 ? 9.609 -11.609 -10 1 98.38 270 GLY B N 1
ATOM 5026 C CA . GLY B 1 270 ? 10.461 -11.594 -11.18 1 98.38 270 GLY B CA 1
ATOM 5027 C C . GLY B 1 270 ? 9.883 -10.789 -12.328 1 98.38 270 GLY B C 1
ATOM 5028 O O . GLY B 1 270 ? 10.594 -10.031 -12.984 1 98.38 270 GLY B O 1
ATOM 5029 N N . ILE B 1 271 ? 8.609 -10.984 -12.57 1 98.62 271 ILE B N 1
ATOM 5030 C CA . ILE B 1 271 ? 7.906 -10.203 -13.578 1 98.62 271 ILE B CA 1
ATOM 5031 C C . ILE B 1 271 ? 8.047 -8.719 -13.266 1 98.62 271 ILE B C 1
ATOM 5033 O O . ILE B 1 271 ? 8.352 -7.914 -14.156 1 98.62 271 ILE B O 1
ATOM 5037 N N . THR B 1 272 ? 7.855 -8.344 -12.023 1 98.88 272 THR B N 1
ATOM 5038 C CA . THR B 1 272 ? 7.871 -6.953 -11.602 1 98.88 272 THR B CA 1
ATOM 5039 C C . THR B 1 272 ? 9.281 -6.371 -11.695 1 98.88 272 THR B C 1
ATOM 5041 O O . THR B 1 272 ? 9.453 -5.199 -12.031 1 98.88 272 THR B O 1
ATOM 5044 N N . ALA B 1 273 ? 10.305 -7.172 -11.438 1 98.88 273 ALA B N 1
ATOM 5045 C CA . ALA B 1 273 ? 11.688 -6.723 -11.539 1 98.88 273 ALA B CA 1
ATOM 5046 C C . ALA B 1 273 ? 12.117 -6.609 -13 1 98.88 273 ALA B C 1
ATOM 5048 O O . ALA B 1 273 ? 13.086 -5.914 -13.312 1 98.88 273 ALA B O 1
ATOM 5049 N N . THR B 1 274 ? 11.398 -7.211 -13.953 1 98.94 274 THR B N 1
ATOM 5050 C CA . THR B 1 274 ? 11.852 -7.324 -15.336 1 98.94 274 THR B CA 1
ATOM 5051 C C . THR B 1 274 ? 11.062 -6.383 -16.234 1 98.94 274 THR B C 1
ATOM 5053 O O . THR B 1 274 ? 11.641 -5.539 -16.922 1 98.94 274 THR B O 1
ATOM 5056 N N . MET B 1 275 ? 9.781 -6.465 -16.234 1 98.88 275 MET B N 1
ATOM 5057 C CA . MET B 1 275 ? 8.945 -5.977 -17.328 1 98.88 275 MET B CA 1
ATOM 5058 C C . MET B 1 275 ? 8.914 -4.453 -17.344 1 98.88 275 MET B C 1
ATOM 5060 O O . MET B 1 275 ? 8.938 -3.842 -18.422 1 98.88 275 MET B O 1
ATOM 5064 N N . PRO B 1 276 ? 8.781 -3.775 -16.141 1 98.88 276 PRO B N 1
ATOM 5065 C CA . PRO B 1 276 ? 8.836 -2.314 -16.234 1 98.88 276 PRO B CA 1
ATOM 5066 C C . PRO B 1 276 ? 10.141 -1.811 -16.859 1 98.88 276 PRO B C 1
ATOM 5068 O O . PRO B 1 276 ? 10.133 -0.829 -17.609 1 98.88 276 PRO B O 1
ATOM 5071 N N . VAL B 1 277 ? 11.242 -2.488 -16.562 1 98.94 277 VAL B N 1
ATOM 5072 C CA . VAL B 1 277 ? 12.555 -2.113 -17.062 1 98.94 277 VAL B CA 1
ATOM 5073 C C . VAL B 1 277 ? 12.617 -2.342 -18.562 1 98.94 277 VAL B C 1
ATOM 5075 O O . VAL B 1 277 ? 13.062 -1.469 -19.312 1 98.94 277 VAL B O 1
ATOM 5078 N N . VAL B 1 278 ? 12.125 -3.504 -18.984 1 98.88 278 VAL B N 1
ATOM 5079 C CA . VAL B 1 278 ? 12.133 -3.863 -20.391 1 98.88 278 VAL B CA 1
ATOM 5080 C C . VAL B 1 278 ? 11.258 -2.893 -21.188 1 98.88 278 VAL B C 1
ATOM 5082 O O . VAL B 1 278 ? 11.656 -2.4 -22.234 1 98.88 278 VAL B O 1
ATOM 5085 N N . SER B 1 279 ? 10.07 -2.643 -20.719 1 98.81 279 SER B N 1
ATOM 5086 C CA . SER B 1 279 ? 9.133 -1.746 -21.391 1 98.81 279 SER B CA 1
ATOM 5087 C C . SER B 1 279 ? 9.695 -0.332 -21.484 1 98.81 279 SER B C 1
ATOM 5089 O O . SER B 1 279 ? 9.648 0.289 -22.547 1 98.81 279 SER B O 1
ATOM 5091 N N . PHE B 1 280 ? 10.227 0.166 -20.375 1 98.88 280 PHE B N 1
ATOM 5092 C CA . PHE B 1 280 ? 10.758 1.523 -20.359 1 98.88 280 PHE B CA 1
ATOM 5093 C C . PHE B 1 280 ? 11.984 1.636 -21.266 1 98.88 280 PHE B C 1
ATOM 5095 O O . PHE B 1 280 ? 12.164 2.637 -21.953 1 98.88 280 PHE B O 1
ATOM 5102 N N . ALA B 1 281 ? 12.867 0.66 -21.203 1 98.88 281 ALA B N 1
ATOM 5103 C CA . ALA B 1 281 ? 14.047 0.645 -22.062 1 98.88 281 ALA B CA 1
ATOM 5104 C C . ALA B 1 281 ? 13.648 0.739 -23.547 1 98.88 281 ALA B C 1
ATOM 5106 O O . ALA B 1 281 ? 14.312 1.416 -24.328 1 98.88 281 ALA B O 1
ATOM 5107 N N . ALA B 1 282 ? 12.609 0.015 -23.891 1 98.5 282 ALA B N 1
ATOM 5108 C CA . ALA B 1 282 ? 12.117 0.079 -25.266 1 98.5 282 ALA B CA 1
ATOM 5109 C C . ALA B 1 282 ? 11.625 1.481 -25.609 1 98.5 282 ALA B C 1
ATOM 5111 O O . ALA B 1 282 ? 11.922 2.006 -26.688 1 98.5 282 ALA B O 1
ATOM 5112 N N . ASP B 1 283 ? 10.828 2.084 -24.719 1 98.06 283 ASP B N 1
ATOM 5113 C CA . ASP B 1 283 ? 10.297 3.428 -24.938 1 98.06 283 ASP B CA 1
ATOM 5114 C C . ASP B 1 283 ? 11.43 4.441 -25.109 1 98.06 283 ASP B C 1
ATOM 5116 O O . ASP B 1 283 ? 11.305 5.406 -25.859 1 98.06 283 ASP B O 1
ATOM 5120 N N . MET B 1 284 ? 12.531 4.184 -24.344 1 97.31 284 MET B N 1
ATOM 5121 C CA . MET B 1 284 ? 13.641 5.133 -24.375 1 97.31 284 MET B CA 1
ATOM 5122 C C . MET B 1 284 ? 14.672 4.734 -25.422 1 97.31 284 MET B C 1
ATOM 5124 O O . MET B 1 284 ? 15.703 5.387 -25.562 1 97.31 284 MET B O 1
ATOM 5128 N N . GLU B 1 285 ? 14.461 3.684 -26.156 1 97.81 285 GLU B N 1
ATOM 5129 C CA . GLU B 1 285 ? 15.391 3.156 -27.156 1 97.81 285 GLU B CA 1
ATOM 5130 C C . GLU B 1 285 ? 16.766 2.918 -26.547 1 97.81 285 GLU B C 1
ATOM 5132 O O . GLU B 1 285 ? 17.781 3.34 -27.125 1 97.81 285 GLU B O 1
ATOM 5137 N N . ALA B 1 286 ? 16.75 2.367 -25.391 1 98.56 286 ALA B N 1
ATOM 5138 C CA . ALA B 1 286 ? 18 2.059 -24.688 1 98.56 286 ALA B CA 1
ATOM 5139 C C . ALA B 1 286 ? 18.781 0.973 -25.422 1 98.56 286 ALA B C 1
ATOM 5141 O O . ALA B 1 286 ? 18.203 0.122 -26.094 1 98.56 286 ALA B O 1
ATOM 5142 N N . SER B 1 287 ? 20.109 0.979 -25.281 1 98.56 287 SER B N 1
ATOM 5143 C CA . SER B 1 287 ? 20.953 -0.063 -25.859 1 98.56 287 SER B CA 1
ATOM 5144 C C . SER B 1 287 ? 20.797 -1.379 -25.109 1 98.56 287 SER B C 1
ATOM 5146 O O . SER B 1 287 ? 20.25 -1.406 -24 1 98.56 287 SER B O 1
ATOM 5148 N N . GLU B 1 288 ? 21.25 -2.404 -25.703 1 98.44 288 GLU B N 1
ATOM 5149 C CA . GLU B 1 288 ? 21.219 -3.705 -25.047 1 98.44 288 GLU B CA 1
ATOM 5150 C C . GLU B 1 288 ? 22.031 -3.688 -23.75 1 98.44 288 GLU B C 1
ATOM 5152 O O . GLU B 1 288 ? 21.625 -4.273 -22.75 1 98.44 288 GLU B O 1
ATOM 5157 N N . GLU B 1 289 ? 23.188 -3.055 -23.812 1 98.75 289 GLU B N 1
ATOM 5158 C CA . GLU B 1 289 ? 24 -2.969 -22.594 1 98.75 289 GLU B CA 1
ATOM 5159 C C . GLU B 1 289 ? 23.25 -2.242 -21.484 1 98.75 289 GLU B C 1
ATOM 5161 O O . GLU B 1 289 ? 23.25 -2.693 -20.328 1 98.75 289 GLU B O 1
ATOM 5166 N N . GLN B 1 290 ? 22.625 -1.084 -21.828 1 98.81 290 GLN B N 1
ATOM 5167 C CA . GLN B 1 290 ? 21.859 -0.349 -20.844 1 98.81 290 GLN B CA 1
ATOM 5168 C C . GLN B 1 290 ? 20.75 -1.222 -20.25 1 98.81 290 GLN B C 1
ATOM 5170 O O . GLN B 1 290 ? 20.516 -1.187 -19.031 1 98.81 290 GLN B O 1
ATOM 5175 N N . THR B 1 291 ? 20.125 -1.991 -21.125 1 98.88 291 THR B N 1
ATOM 5176 C CA . THR B 1 291 ? 19.031 -2.855 -20.688 1 98.88 291 THR B CA 1
ATOM 5177 C C . THR B 1 291 ? 19.547 -3.943 -19.75 1 98.88 291 THR B C 1
ATOM 5179 O O . THR B 1 291 ? 18.938 -4.211 -18.719 1 98.88 291 THR B O 1
ATOM 5182 N N . ILE B 1 292 ? 20.688 -4.539 -20.078 1 98.94 292 ILE B N 1
ATOM 5183 C CA . ILE B 1 292 ? 21.281 -5.598 -19.266 1 98.94 292 ILE B CA 1
ATOM 5184 C C . ILE B 1 292 ? 21.609 -5.055 -17.875 1 98.94 292 ILE B C 1
ATOM 5186 O O . ILE B 1 292 ? 21.25 -5.652 -16.859 1 98.94 292 ILE B O 1
ATOM 5190 N N . ARG B 1 293 ? 22.266 -3.916 -17.812 1 98.94 293 ARG B N 1
ATOM 5191 C CA . ARG B 1 293 ? 22.688 -3.332 -16.531 1 98.94 293 ARG B CA 1
ATOM 5192 C C . ARG B 1 293 ? 21.5 -2.918 -15.695 1 98.94 293 ARG B C 1
ATOM 5194 O O . ARG B 1 293 ? 21.5 -3.084 -14.469 1 98.94 293 ARG B O 1
ATOM 5201 N N . ALA B 1 294 ? 20.453 -2.395 -16.406 1 98.94 294 ALA B N 1
ATOM 5202 C CA . ALA B 1 294 ? 19.234 -2.008 -15.703 1 98.94 294 ALA B CA 1
ATOM 5203 C C . ALA B 1 294 ? 18.547 -3.227 -15.102 1 98.94 294 ALA B C 1
ATOM 5205 O O . ALA B 1 294 ? 18.078 -3.18 -13.961 1 98.94 294 ALA B O 1
ATOM 5206 N N . LEU B 1 295 ? 18.469 -4.281 -15.844 1 98.94 295 LEU B N 1
ATOM 5207 C CA . LEU B 1 295 ? 17.828 -5.504 -15.352 1 98.94 295 LEU B CA 1
ATOM 5208 C C . LEU B 1 295 ? 18.594 -6.066 -14.156 1 98.94 295 LEU B C 1
ATOM 5210 O O . LEU B 1 295 ? 17.984 -6.5 -13.18 1 98.94 295 LEU B O 1
ATOM 5214 N N . VAL B 1 296 ? 19.922 -6.047 -14.234 1 98.94 296 VAL B N 1
ATOM 5215 C CA . VAL B 1 296 ? 20.734 -6.543 -13.141 1 98.94 296 VAL B CA 1
ATOM 5216 C C . VAL B 1 296 ? 20.516 -5.684 -11.898 1 98.94 296 VAL B C 1
ATOM 5218 O O . VAL B 1 296 ? 20.359 -6.207 -10.789 1 98.94 296 VAL B O 1
ATOM 5221 N N . LEU B 1 297 ? 20.5 -4.375 -12.094 1 98.94 297 LEU B N 1
ATOM 5222 C CA . LEU B 1 297 ? 20.266 -3.455 -10.984 1 98.94 297 LEU B CA 1
ATOM 5223 C C . LEU B 1 297 ? 18.922 -3.721 -10.328 1 98.94 297 LEU B C 1
ATOM 5225 O O . LEU B 1 297 ? 18.828 -3.771 -9.102 1 98.94 297 LEU B O 1
ATOM 5229 N N . SER B 1 298 ? 17.922 -3.908 -11.125 1 98.94 298 SER B N 1
ATOM 5230 C CA . SER B 1 298 ? 16.562 -4.152 -10.625 1 98.94 298 SER B CA 1
ATOM 5231 C C . SER B 1 298 ? 16.5 -5.453 -9.828 1 98.94 298 SER B C 1
ATOM 5233 O O . SER B 1 298 ? 16.062 -5.457 -8.68 1 98.94 298 SER B O 1
ATOM 5235 N N . HIS B 1 299 ? 16.953 -6.535 -10.406 1 98.94 299 HIS B N 1
ATOM 5236 C CA . HIS B 1 299 ? 16.875 -7.855 -9.789 1 98.94 299 HIS B CA 1
ATOM 5237 C C . HIS B 1 299 ? 17.734 -7.926 -8.523 1 98.94 299 HIS B C 1
ATOM 5239 O O . HIS B 1 299 ? 17.297 -8.469 -7.504 1 98.94 299 HIS B O 1
ATOM 5245 N N . LEU B 1 300 ? 18.922 -7.406 -8.586 1 98.81 300 LEU B N 1
ATOM 5246 C CA . LEU B 1 300 ? 19.828 -7.508 -7.453 1 98.81 300 LEU B CA 1
ATOM 5247 C C . LEU B 1 300 ? 19.375 -6.613 -6.305 1 98.81 300 LEU B C 1
ATOM 5249 O O . LEU B 1 300 ? 19.547 -6.961 -5.137 1 98.81 300 LEU B O 1
ATOM 5253 N N . THR B 1 301 ? 18.797 -5.422 -6.629 1 98.88 301 THR B N 1
ATOM 5254 C CA . THR B 1 301 ? 18.219 -4.59 -5.586 1 98.88 301 THR B CA 1
ATOM 5255 C C . THR B 1 301 ? 17.094 -5.336 -4.863 1 98.88 301 THR B C 1
ATOM 5257 O O . THR B 1 301 ? 17.016 -5.305 -3.633 1 98.88 301 THR B O 1
ATOM 5260 N N . SER B 1 302 ? 16.25 -5.984 -5.621 1 98.5 302 SER B N 1
ATOM 5261 C CA . SER B 1 302 ? 15.18 -6.773 -5.031 1 98.5 302 SER B CA 1
ATOM 5262 C C . SER B 1 302 ? 15.734 -7.883 -4.145 1 98.5 302 SER B C 1
ATOM 5264 O O . SER B 1 302 ? 15.234 -8.102 -3.037 1 98.5 302 SER B O 1
ATOM 5266 N N . ILE B 1 303 ? 16.75 -8.57 -4.621 1 97.25 303 ILE B N 1
ATOM 5267 C CA . ILE B 1 303 ? 17.391 -9.648 -3.867 1 97.25 303 ILE B CA 1
ATOM 5268 C C . ILE B 1 303 ? 17.969 -9.102 -2.564 1 97.25 303 ILE B C 1
ATOM 5270 O O . ILE B 1 303 ? 17.781 -9.688 -1.498 1 97.25 303 ILE B O 1
ATOM 5274 N N . TYR B 1 304 ? 18.609 -7.977 -2.666 1 97.88 304 TYR B N 1
ATOM 5275 C CA . TYR B 1 304 ? 19.219 -7.34 -1.5 1 97.88 304 TYR B CA 1
ATOM 5276 C C . TYR B 1 304 ? 18.172 -7.055 -0.43 1 97.88 304 TYR B C 1
ATOM 5278 O O . TYR B 1 304 ? 18.344 -7.434 0.732 1 97.88 304 TYR B O 1
ATOM 5286 N N . ILE B 1 305 ? 17.078 -6.441 -0.821 1 97.94 305 ILE B N 1
ATOM 5287 C CA . ILE B 1 305 ? 16.047 -6.086 0.137 1 97.94 305 ILE B CA 1
ATOM 5288 C C . ILE B 1 305 ? 15.438 -7.355 0.735 1 97.94 305 ILE B C 1
ATOM 5290 O O . ILE B 1 305 ? 15.172 -7.418 1.938 1 97.94 305 ILE B O 1
ATOM 5294 N N . LYS B 1 306 ? 15.266 -8.391 -0.059 1 94.94 306 LYS B N 1
ATOM 5295 C CA . LYS B 1 306 ? 14.648 -9.641 0.381 1 94.94 306 LYS B CA 1
ATOM 5296 C C . LYS B 1 306 ? 15.555 -10.391 1.346 1 94.94 306 LYS B C 1
ATOM 5298 O O . LYS B 1 306 ? 15.078 -11.172 2.172 1 94.94 306 LYS B O 1
ATOM 5303 N N . GLN B 1 307 ? 16.906 -10.18 1.224 1 91.56 307 GLN B N 1
ATOM 5304 C CA . GLN B 1 307 ? 17.828 -10.797 2.176 1 91.56 307 GLN B CA 1
ATOM 5305 C C . GLN B 1 307 ? 17.484 -10.391 3.607 1 91.56 307 GLN B C 1
ATOM 5307 O O . GLN B 1 307 ? 17.625 -11.195 4.535 1 91.56 307 GLN B O 1
ATOM 5312 N N . SER B 1 308 ? 17.047 -9.188 3.701 1 91.31 308 SER B N 1
ATOM 5313 C CA . SER B 1 308 ? 16.688 -8.672 5.02 1 91.31 308 SER B CA 1
ATOM 5314 C C . SER B 1 308 ? 15.242 -9.008 5.363 1 91.31 308 SER B C 1
ATOM 5316 O O . SER B 1 308 ? 14.914 -9.242 6.527 1 91.31 308 SER B O 1
ATOM 5318 N N . LEU B 1 309 ? 14.391 -9.047 4.445 1 91 309 LEU B N 1
ATOM 5319 C CA . LEU B 1 309 ? 12.961 -9.234 4.652 1 91 309 LEU B CA 1
ATOM 5320 C C . LEU B 1 309 ? 12.625 -10.703 4.855 1 91 309 LEU B C 1
ATOM 5322 O O . LEU B 1 309 ? 11.742 -11.047 5.648 1 91 309 LEU B O 1
ATOM 5326 N N . GLY B 1 310 ? 13.305 -11.602 4.133 1 82.44 310 GLY B N 1
ATOM 5327 C CA . GLY B 1 310 ? 12.953 -13.016 4.055 1 82.44 310 GLY B CA 1
ATOM 5328 C C . GLY B 1 310 ? 12.18 -13.367 2.797 1 82.44 310 GLY B C 1
ATOM 5329 O O . GLY B 1 310 ? 11.711 -12.477 2.08 1 82.44 310 GLY B O 1
ATOM 5330 N N . ARG B 1 311 ? 12.039 -14.57 2.57 1 70.25 311 ARG B N 1
ATOM 5331 C CA . ARG B 1 311 ? 11.414 -15.047 1.342 1 70.25 311 ARG B CA 1
ATOM 5332 C C . ARG B 1 311 ? 9.898 -14.906 1.409 1 70.25 311 ARG B C 1
ATOM 5334 O O . ARG B 1 311 ? 9.266 -14.492 0.435 1 70.25 311 ARG B O 1
ATOM 5341 N N . LEU B 1 312 ? 9.305 -15.297 2.496 1 68.62 312 LEU B N 1
ATOM 5342 C CA . LEU B 1 312 ? 7.871 -15.109 2.672 1 68.62 312 LEU B CA 1
ATOM 5343 C C . LEU B 1 312 ? 7.59 -14.156 3.828 1 68.62 312 LEU B C 1
ATOM 5345 O O . LEU B 1 312 ? 8.203 -14.258 4.891 1 68.62 312 LEU B O 1
ATOM 5349 N N . SER B 1 313 ? 6.914 -13.109 3.527 1 80.44 313 SER B N 1
ATOM 5350 C CA . SER B 1 313 ? 6.586 -12.086 4.516 1 80.44 313 SER B CA 1
ATOM 5351 C C . SER B 1 313 ? 5.152 -11.594 4.348 1 80.44 313 SER B C 1
ATOM 5353 O O . SER B 1 313 ? 4.504 -11.891 3.34 1 80.44 313 SER B O 1
ATOM 5355 N N . ALA B 1 314 ? 4.676 -10.992 5.34 1 88.69 314 ALA B N 1
ATOM 5356 C CA . ALA B 1 314 ? 3.365 -10.344 5.285 1 88.69 314 ALA B CA 1
ATOM 5357 C C . ALA B 1 314 ? 3.385 -9.141 4.344 1 88.69 314 ALA B C 1
ATOM 5359 O O . ALA B 1 314 ? 2.34 -8.719 3.844 1 88.69 314 ALA B O 1
ATOM 5360 N N . LEU B 1 315 ? 4.574 -8.641 4.102 1 94.5 315 LEU B N 1
ATOM 5361 C CA . LEU B 1 315 ? 4.754 -7.527 3.176 1 94.5 315 LEU B CA 1
ATOM 5362 C C . LEU B 1 315 ? 4.801 -8.023 1.734 1 94.5 315 LEU B C 1
ATOM 5364 O O . LEU B 1 315 ? 5.465 -9.016 1.438 1 94.5 315 LEU B O 1
ATOM 5368 N N . CYS B 1 316 ? 4.082 -7.387 0.839 1 95.62 316 CYS B N 1
ATOM 5369 C CA . CYS B 1 316 ? 4.023 -7.789 -0.562 1 95.62 316 CYS B CA 1
ATOM 5370 C C . CYS B 1 316 ? 5.398 -7.703 -1.212 1 95.62 316 CYS B C 1
ATOM 5372 O O . CYS B 1 316 ? 5.988 -6.625 -1.291 1 95.62 316 CYS B O 1
ATOM 5374 N N . GLY B 1 317 ? 5.859 -8.781 -1.719 1 95.44 317 GLY B N 1
ATOM 5375 C CA . GLY B 1 317 ? 7.164 -8.836 -2.361 1 95.44 317 GLY B CA 1
ATOM 5376 C C . GLY B 1 317 ? 7.234 -8.023 -3.637 1 95.44 317 GLY B C 1
ATOM 5377 O O . GLY B 1 317 ? 8.32 -7.598 -4.047 1 95.44 317 GLY B O 1
ATOM 5378 N N . CYS B 1 318 ? 6.129 -7.777 -4.258 1 94.56 318 CYS B N 1
ATOM 5379 C CA . CYS B 1 318 ? 6.133 -7.016 -5.504 1 94.56 318 CYS B CA 1
ATOM 5380 C C . CYS B 1 318 ? 6.41 -5.539 -5.238 1 94.56 318 CYS B C 1
ATOM 5382 O O . CYS B 1 318 ? 6.859 -4.82 -6.129 1 94.56 318 CYS B O 1
ATOM 5384 N N . VAL B 1 319 ? 6.141 -5.078 -3.992 1 93.81 319 VAL B N 1
ATOM 5385 C CA . VAL B 1 319 ? 6.551 -3.732 -3.605 1 93.81 319 VAL B CA 1
ATOM 5386 C C . VAL B 1 319 ? 8.078 -3.637 -3.607 1 93.81 319 VAL B C 1
ATOM 5388 O O . VAL B 1 319 ? 8.641 -2.662 -4.105 1 93.81 319 VAL B O 1
ATOM 5391 N N . VAL B 1 320 ? 8.672 -4.664 -3.111 1 97.25 320 VAL B N 1
ATOM 5392 C CA . VAL B 1 320 ? 10.125 -4.75 -3.064 1 97.25 320 VAL B CA 1
ATOM 5393 C C . VAL B 1 320 ? 10.688 -4.797 -4.484 1 97.25 320 VAL B C 1
ATOM 5395 O O . VAL B 1 320 ? 11.617 -4.055 -4.816 1 97.25 320 VAL B O 1
ATOM 5398 N N . ALA B 1 321 ? 10.102 -5.648 -5.305 1 98.44 321 ALA B N 1
ATOM 5399 C CA . ALA B 1 321 ? 10.562 -5.777 -6.684 1 98.44 321 ALA B CA 1
ATOM 5400 C C . ALA B 1 321 ? 10.375 -4.469 -7.449 1 98.44 321 ALA B C 1
ATOM 5402 O O . ALA B 1 321 ? 11.203 -4.109 -8.289 1 98.44 321 ALA B O 1
ATOM 5403 N N . SER B 1 322 ? 9.297 -3.748 -7.18 1 98.81 322 SER B N 1
ATOM 5404 C CA . SER B 1 322 ? 9.055 -2.455 -7.809 1 98.81 322 SER B CA 1
ATOM 5405 C C . SER B 1 322 ? 10.117 -1.438 -7.41 1 98.81 322 SER B C 1
ATOM 5407 O O . SER B 1 322 ? 10.469 -0.555 -8.195 1 98.81 322 SER B O 1
ATOM 5409 N N . THR B 1 323 ? 10.578 -1.563 -6.176 1 98.88 323 THR B N 1
ATOM 5410 C CA . THR B 1 323 ? 11.656 -0.691 -5.73 1 98.88 323 THR B CA 1
ATOM 5411 C C . THR B 1 323 ? 12.922 -0.921 -6.562 1 98.88 323 THR B C 1
ATOM 5413 O O . THR B 1 323 ? 13.594 0.034 -6.953 1 98.88 323 THR B O 1
ATOM 5416 N N . GLY B 1 324 ? 13.219 -2.195 -6.82 1 98.94 324 GLY B N 1
ATOM 5417 C CA . GLY B 1 324 ? 14.305 -2.5 -7.738 1 98.94 324 GLY B CA 1
ATOM 5418 C C . GLY B 1 324 ? 14.094 -1.927 -9.125 1 98.94 324 GLY B C 1
ATOM 5419 O O . GLY B 1 324 ? 15.016 -1.366 -9.719 1 98.94 324 GLY B O 1
ATOM 5420 N N . ALA B 1 325 ? 12.891 -2.061 -9.641 1 98.94 325 ALA B N 1
ATOM 5421 C CA . ALA B 1 325 ? 12.562 -1.509 -10.953 1 98.94 325 ALA B CA 1
ATOM 5422 C C . ALA B 1 325 ? 12.766 0.004 -10.977 1 98.94 325 ALA B C 1
ATOM 5424 O O . ALA B 1 325 ? 13.234 0.556 -11.977 1 98.94 325 ALA B O 1
ATOM 5425 N N . SER B 1 326 ? 12.414 0.67 -9.898 1 98.94 326 SER B N 1
ATOM 5426 C CA . SER B 1 326 ? 12.586 2.119 -9.82 1 98.94 326 SER B CA 1
ATOM 5427 C C . SER B 1 326 ? 14.055 2.51 -9.938 1 98.94 326 SER B C 1
ATOM 5429 O O . SER B 1 326 ? 14.391 3.479 -10.625 1 98.94 326 SER B O 1
ATOM 5431 N N . ALA B 1 327 ? 14.914 1.769 -9.227 1 98.94 327 ALA B N 1
ATOM 5432 C CA . ALA B 1 327 ? 16.359 1.999 -9.32 1 98.94 327 ALA B CA 1
ATOM 5433 C C . ALA B 1 327 ? 16.844 1.855 -10.766 1 98.94 327 ALA B C 1
ATOM 5435 O O . ALA B 1 327 ? 17.625 2.672 -11.242 1 98.94 327 ALA B O 1
ATOM 5436 N N . ALA B 1 328 ? 16.375 0.844 -11.43 1 98.94 328 ALA B N 1
ATOM 5437 C CA . ALA B 1 328 ? 16.766 0.573 -12.812 1 98.94 328 ALA B CA 1
ATOM 5438 C C . ALA B 1 328 ? 16.266 1.677 -13.742 1 98.94 328 ALA B C 1
ATOM 5440 O O . ALA B 1 328 ? 16.969 2.061 -14.688 1 98.94 328 ALA B O 1
ATOM 5441 N N . ILE B 1 329 ? 15.07 2.16 -13.539 1 98.94 329 ILE B N 1
ATOM 5442 C CA . ILE B 1 329 ? 14.5 3.219 -14.359 1 98.94 329 ILE B CA 1
ATOM 5443 C C . ILE B 1 329 ? 15.336 4.492 -14.219 1 98.94 329 ILE B C 1
ATOM 5445 O O . ILE B 1 329 ? 15.602 5.184 -15.203 1 98.94 329 ILE B O 1
ATOM 5449 N N . VAL B 1 330 ? 15.766 4.805 -12.977 1 98.94 330 VAL B N 1
ATOM 5450 C CA . VAL B 1 330 ? 16.641 5.945 -12.75 1 98.94 330 VAL B CA 1
ATOM 5451 C C . VAL B 1 330 ? 17.906 5.805 -13.602 1 98.94 330 VAL B C 1
ATOM 5453 O O . VAL B 1 330 ? 18.312 6.75 -14.281 1 98.94 330 VAL B O 1
ATOM 5456 N N . TYR B 1 331 ? 18.516 4.629 -13.594 1 98.94 331 TYR B N 1
ATOM 5457 C CA . TYR B 1 331 ? 19.719 4.359 -14.383 1 98.94 331 TYR B CA 1
ATOM 5458 C C . TYR B 1 331 ? 19.453 4.594 -15.867 1 98.94 331 TYR B C 1
ATOM 5460 O O . TYR B 1 331 ? 20.25 5.238 -16.547 1 98.94 331 TYR B O 1
ATOM 5468 N N . LEU B 1 332 ? 18.359 4.109 -16.359 1 98.88 332 LEU B N 1
ATOM 5469 C CA . LEU B 1 332 ? 18.016 4.25 -17.766 1 98.88 332 LEU B CA 1
ATOM 5470 C C . LEU B 1 332 ? 17.766 5.711 -18.125 1 98.88 332 LEU B C 1
ATOM 5472 O O . LEU B 1 332 ? 17.969 6.117 -19.281 1 98.88 332 LEU B O 1
ATOM 5476 N N . MET B 1 333 ? 17.359 6.508 -17.125 1 98.5 333 MET B N 1
ATOM 5477 C CA . MET B 1 333 ? 17.125 7.934 -17.328 1 98.5 333 MET B CA 1
ATOM 5478 C C . MET B 1 333 ? 18.438 8.703 -17.281 1 98.5 333 MET B C 1
ATOM 5480 O O . MET B 1 333 ? 18.469 9.914 -17.516 1 98.5 333 MET B O 1
ATOM 5484 N N . GLY B 1 334 ? 19.516 8.039 -16.891 1 98.56 334 GLY B N 1
ATOM 5485 C CA . GLY B 1 334 ? 20.828 8.672 -16.875 1 98.56 334 GLY B CA 1
ATOM 5486 C C . GLY B 1 334 ? 21.25 9.117 -15.484 1 98.56 334 GLY B C 1
ATOM 5487 O O . GLY B 1 334 ? 22.219 9.852 -15.336 1 98.56 334 GLY B O 1
ATOM 5488 N N . GLY B 1 335 ? 20.5 8.656 -14.461 1 98.75 335 GLY B N 1
ATOM 5489 C CA . GLY B 1 335 ? 20.828 9.039 -13.094 1 98.75 335 GLY B CA 1
ATOM 5490 C C . GLY B 1 335 ? 21.984 8.242 -12.523 1 98.75 335 GLY B C 1
ATOM 5491 O O . GLY B 1 335 ? 22.328 7.18 -13.047 1 98.75 335 GLY B O 1
ATOM 5492 N N . GLY B 1 336 ? 22.562 8.773 -11.406 1 98.56 336 GLY B N 1
ATOM 5493 C CA . GLY B 1 336 ? 23.641 8.109 -10.688 1 98.56 336 GLY B CA 1
ATOM 5494 C C . GLY B 1 336 ? 23.188 7.488 -9.383 1 98.56 336 GLY B C 1
ATOM 5495 O O . GLY B 1 336 ? 21.984 7.289 -9.164 1 98.56 336 GLY B O 1
ATOM 5496 N N . PHE B 1 337 ? 24.188 7.125 -8.555 1 98.75 337 PHE B N 1
ATOM 5497 C CA . PHE B 1 337 ? 23.922 6.406 -7.316 1 98.75 337 PHE B CA 1
ATOM 5498 C C . PHE B 1 337 ? 23.047 7.246 -6.383 1 98.75 337 PHE B C 1
ATOM 5500 O O . PHE B 1 337 ? 22.172 6.719 -5.699 1 98.75 337 PHE B O 1
ATOM 5507 N N . ALA B 1 338 ? 23.266 8.531 -6.371 1 98.75 338 ALA B N 1
ATOM 5508 C CA . ALA B 1 338 ? 22.5 9.406 -5.492 1 98.75 338 ALA B CA 1
ATOM 5509 C C . ALA B 1 338 ? 21.016 9.391 -5.863 1 98.75 338 ALA B C 1
ATOM 5511 O O . ALA B 1 338 ? 20.156 9.367 -4.988 1 98.75 338 ALA B O 1
ATOM 5512 N N . GLU B 1 339 ? 20.734 9.438 -7.176 1 98.81 339 GLU B N 1
ATOM 5513 C CA . GLU B 1 339 ? 19.344 9.383 -7.645 1 98.81 339 GLU B CA 1
ATOM 5514 C C . GLU B 1 339 ? 18.719 8.023 -7.367 1 98.81 339 GLU B C 1
ATOM 5516 O O . GLU B 1 339 ? 17.531 7.926 -7.09 1 98.81 339 GLU B O 1
ATOM 5521 N N . VAL B 1 340 ? 19.5 6.973 -7.473 1 98.94 340 VAL B N 1
ATOM 5522 C CA . VAL B 1 340 ? 19.031 5.633 -7.148 1 98.94 340 VAL B CA 1
ATOM 5523 C C . VAL B 1 340 ? 18.641 5.566 -5.672 1 98.94 340 VAL B C 1
ATOM 5525 O O . VAL B 1 340 ? 17.578 5.031 -5.328 1 98.94 340 VAL B O 1
ATOM 5528 N N . CYS B 1 341 ? 19.484 6.137 -4.801 1 98.88 341 CYS B N 1
ATOM 5529 C CA . CYS B 1 341 ? 19.172 6.184 -3.377 1 98.88 341 CYS B CA 1
ATOM 5530 C C . CYS B 1 341 ? 17.875 6.926 -3.127 1 98.88 341 CYS B C 1
ATOM 5532 O O . CYS B 1 341 ? 17.031 6.469 -2.354 1 98.88 341 CYS B O 1
ATOM 5534 N N . ALA B 1 342 ? 17.719 8.031 -3.818 1 98.81 342 ALA B N 1
ATOM 5535 C CA . ALA B 1 342 ? 16.516 8.836 -3.668 1 98.81 342 ALA B CA 1
ATOM 5536 C C . ALA B 1 342 ? 15.273 8.062 -4.105 1 98.81 342 ALA B C 1
ATOM 5538 O O . ALA B 1 342 ? 14.234 8.102 -3.436 1 98.81 342 ALA B O 1
ATOM 5539 N N . ALA B 1 343 ? 15.391 7.352 -5.199 1 98.88 343 ALA B N 1
ATOM 5540 C CA . ALA B 1 343 ? 14.258 6.582 -5.711 1 98.88 343 ALA B CA 1
ATOM 5541 C C . ALA B 1 343 ? 13.852 5.484 -4.734 1 98.88 343 ALA B C 1
ATOM 5543 O O . ALA B 1 343 ? 12.664 5.242 -4.523 1 98.88 343 ALA B O 1
ATOM 5544 N N . VAL B 1 344 ? 14.836 4.84 -4.148 1 98.88 344 VAL B N 1
ATOM 5545 C CA . VAL B 1 344 ? 14.562 3.771 -3.193 1 98.88 344 VAL B CA 1
ATOM 5546 C C . VAL B 1 344 ? 13.867 4.344 -1.962 1 98.88 344 VAL B C 1
ATOM 5548 O O . VAL B 1 344 ? 12.883 3.775 -1.475 1 98.88 344 VAL B O 1
ATOM 5551 N N . LYS B 1 345 ? 14.367 5.473 -1.471 1 98.81 345 LYS B N 1
ATOM 5552 C CA . LYS B 1 345 ? 13.742 6.117 -0.317 1 98.81 345 LYS B CA 1
ATOM 5553 C C . LYS B 1 345 ? 12.32 6.555 -0.635 1 98.81 345 LYS B C 1
ATOM 5555 O O . LYS B 1 345 ? 11.414 6.395 0.191 1 98.81 345 LYS B O 1
ATOM 5560 N N . ASN B 1 346 ? 12.125 7.105 -1.823 1 98.81 346 ASN B N 1
ATOM 5561 C CA . ASN B 1 346 ? 10.797 7.512 -2.258 1 98.81 346 ASN B CA 1
ATOM 5562 C C . ASN B 1 346 ? 9.844 6.32 -2.326 1 98.81 346 ASN B C 1
ATOM 5564 O O . ASN B 1 346 ? 8.664 6.441 -1.971 1 98.81 346 ASN B O 1
ATOM 5568 N N . MET B 1 347 ? 10.312 5.168 -2.781 1 98.81 347 MET B N 1
ATOM 5569 C CA . MET B 1 347 ? 9.5 3.959 -2.838 1 98.81 347 MET B CA 1
ATOM 5570 C C . MET B 1 347 ? 9.094 3.514 -1.438 1 98.81 347 MET B C 1
ATOM 5572 O O . MET B 1 347 ? 7.926 3.191 -1.201 1 98.81 347 MET B O 1
ATOM 5576 N N . VAL B 1 348 ? 10.062 3.543 -0.528 1 98.62 348 VAL B N 1
ATOM 5577 C CA . VAL B 1 348 ? 9.797 3.102 0.838 1 98.62 348 VAL B CA 1
ATOM 5578 C C . VAL B 1 348 ? 8.781 4.031 1.496 1 98.62 348 VAL B C 1
ATOM 5580 O O . VAL B 1 348 ? 7.914 3.58 2.246 1 98.62 348 VAL B O 1
ATOM 5583 N N . ALA B 1 349 ? 8.812 5.273 1.194 1 98.25 349 ALA B N 1
ATOM 5584 C CA . ALA B 1 349 ? 7.922 6.273 1.776 1 98.25 349 ALA B CA 1
ATOM 5585 C C . ALA B 1 349 ? 6.5 6.117 1.244 1 98.25 349 ALA B C 1
ATOM 5587 O O . ALA B 1 349 ? 5.555 6.672 1.811 1 98.25 349 ALA B O 1
ATOM 5588 N N . ASN B 1 350 ? 6.293 5.324 0.219 1 98.06 350 ASN B N 1
ATOM 5589 C CA . ASN B 1 350 ? 5.031 5.324 -0.515 1 98.06 350 ASN B CA 1
ATOM 5590 C C . ASN B 1 350 ? 4.215 4.066 -0.228 1 98.06 350 ASN B C 1
ATOM 5592 O O . ASN B 1 350 ? 3.15 4.141 0.387 1 98.06 350 ASN B O 1
ATOM 5596 N N . LEU B 1 351 ? 4.719 2.871 -0.454 1 97.75 351 LEU B N 1
ATOM 5597 C CA . LEU B 1 351 ? 3.887 1.674 -0.517 1 97.75 351 LEU B CA 1
ATOM 5598 C C . LEU B 1 351 ? 4.156 0.761 0.675 1 97.75 351 LEU B C 1
ATOM 5600 O O . LEU B 1 351 ? 3.605 -0.339 0.756 1 97.75 351 LEU B O 1
ATOM 5604 N N . THR B 1 352 ? 5.008 1.175 1.598 1 97.19 352 THR B N 1
ATOM 5605 C CA . THR B 1 352 ? 5.363 0.31 2.719 1 97.19 352 THR B CA 1
ATOM 5606 C C . THR B 1 352 ? 4.113 -0.125 3.48 1 97.19 352 THR B C 1
ATOM 5608 O O . THR B 1 352 ? 3.252 0.699 3.791 1 97.19 352 THR B O 1
ATOM 5611 N N . GLY B 1 353 ? 4.016 -1.45 3.727 1 96.75 353 GLY B N 1
ATOM 5612 C CA . GLY B 1 353 ? 2.943 -1.988 4.551 1 96.75 353 GLY B CA 1
ATOM 5613 C C . GLY B 1 353 ? 1.918 -2.777 3.758 1 96.75 353 GLY B C 1
ATOM 5614 O O . GLY B 1 353 ? 1.122 -3.523 4.332 1 96.75 353 GLY B O 1
ATOM 5615 N N . MET B 1 354 ? 1.918 -2.664 2.412 1 96.94 354 MET B N 1
ATOM 5616 C CA . MET B 1 354 ? 0.988 -3.424 1.58 1 96.94 354 MET B CA 1
ATOM 5617 C C . MET B 1 354 ? 1.098 -4.918 1.865 1 96.94 354 MET B C 1
ATOM 5619 O O . MET B 1 354 ? 2.191 -5.484 1.824 1 96.94 354 MET B O 1
ATOM 5623 N N . ILE B 1 355 ? 0 -5.555 2.078 1 96.5 355 ILE B N 1
ATOM 5624 C CA . ILE B 1 355 ? 0.033 -6.938 2.539 1 96.5 355 ILE B CA 1
ATOM 5625 C C . ILE B 1 355 ? 0.137 -7.879 1.343 1 96.5 355 ILE B C 1
ATOM 5627 O O . ILE B 1 355 ? -0.243 -7.52 0.226 1 96.5 355 ILE B O 1
ATOM 5631 N N . CYS B 1 356 ? 0.662 -9.016 1.572 1 95.31 356 CYS B N 1
ATOM 5632 C CA . CYS B 1 356 ? 0.607 -10.141 0.649 1 95.31 356 CYS B CA 1
ATOM 5633 C C . CYS B 1 356 ? -0.433 -11.164 1.098 1 95.31 356 CYS B C 1
ATOM 5635 O O . CYS B 1 356 ? -0.24 -11.852 2.102 1 95.31 356 CYS B O 1
ATOM 5637 N N . ASP B 1 357 ? -1.504 -11.227 0.407 1 94.75 357 ASP B N 1
ATOM 5638 C CA . ASP B 1 357 ? -2.541 -12.188 0.77 1 94.75 357 ASP B CA 1
ATOM 5639 C C . ASP B 1 357 ? -2.629 -13.312 -0.259 1 94.75 357 ASP B C 1
ATOM 5641 O O . ASP B 1 357 ? -3.725 -13.75 -0.612 1 94.75 357 ASP B O 1
ATOM 5645 N N . GLY B 1 358 ? -1.449 -13.656 -0.799 1 91.69 358 GLY B N 1
ATOM 5646 C CA . GLY B 1 358 ? -1.336 -14.867 -1.603 1 91.69 358 GLY B CA 1
ATOM 5647 C C . GLY B 1 358 ? -1.285 -14.586 -3.094 1 91.69 358 GLY B C 1
ATOM 5648 O O . GLY B 1 358 ? -1.72 -13.523 -3.547 1 91.69 358 GLY B O 1
ATOM 5649 N N . ALA B 1 359 ? -0.762 -15.539 -3.811 1 91.69 359 ALA B N 1
ATOM 5650 C CA . ALA B 1 359 ? -0.704 -15.453 -5.27 1 91.69 359 ALA B CA 1
ATOM 5651 C C . ALA B 1 359 ? -2.082 -15.68 -5.887 1 91.69 359 ALA B C 1
ATOM 5653 O O . ALA B 1 359 ? -2.76 -16.656 -5.566 1 91.69 359 ALA B O 1
ATOM 5654 N N . LYS B 1 360 ? -2.488 -14.758 -6.711 1 94.5 360 LYS B N 1
ATOM 5655 C CA . LYS B 1 360 ? -3.812 -14.75 -7.324 1 94.5 360 LYS B CA 1
ATOM 5656 C C . LYS B 1 360 ? -3.879 -13.766 -8.484 1 94.5 360 LYS B C 1
ATOM 5658 O O . LYS B 1 360 ? -3 -12.914 -8.641 1 94.5 360 LYS B O 1
ATOM 5663 N N . PRO B 1 361 ? -4.895 -13.828 -9.266 1 95.31 361 PRO B N 1
ATOM 5664 C CA . PRO B 1 361 ? -5.012 -12.914 -10.406 1 95.31 361 PRO B CA 1
ATOM 5665 C C . PRO B 1 361 ? -4.977 -11.445 -10 1 95.31 361 PRO B C 1
ATOM 5667 O O . PRO B 1 361 ? -4.438 -10.609 -10.727 1 95.31 361 PRO B O 1
ATOM 5670 N N . SER B 1 362 ? -5.48 -11.094 -8.844 1 97.19 362 SER B N 1
ATOM 5671 C CA . SER B 1 362 ? -5.527 -9.695 -8.422 1 97.19 362 SER B CA 1
ATOM 5672 C C . SER B 1 362 ? -4.133 -9.172 -8.102 1 97.19 362 SER B C 1
ATOM 5674 O O . SER B 1 362 ? -3.951 -7.969 -7.879 1 97.19 362 SER B O 1
ATOM 5676 N N . CYS B 1 363 ? -3.107 -10.055 -8.109 1 97.31 363 CYS B N 1
ATOM 5677 C CA . CYS B 1 363 ? -1.731 -9.594 -7.973 1 97.31 363 CYS B CA 1
ATOM 5678 C C . CYS B 1 363 ? -1.382 -8.602 -9.07 1 97.31 363 CYS B C 1
ATOM 5680 O O . CYS B 1 363 ? -0.56 -7.703 -8.867 1 97.31 363 CYS B O 1
ATOM 5682 N N . ALA B 1 364 ? -2.035 -8.766 -10.219 1 97.88 364 ALA B N 1
ATOM 5683 C CA . ALA B 1 364 ? -1.811 -7.824 -11.32 1 97.88 364 ALA B CA 1
ATOM 5684 C C . ALA B 1 364 ? -2.15 -6.398 -10.898 1 97.88 364 ALA B C 1
ATOM 5686 O O . ALA B 1 364 ? -1.503 -5.445 -11.344 1 97.88 364 ALA B O 1
ATOM 5687 N N . LEU B 1 365 ? -3.176 -6.262 -10.055 1 98.12 365 LEU B N 1
ATOM 5688 C CA . LEU B 1 365 ? -3.555 -4.945 -9.555 1 98.12 365 LEU B CA 1
ATOM 5689 C C . LEU B 1 365 ? -2.459 -4.363 -8.664 1 98.12 365 LEU B C 1
ATOM 5691 O O . LEU B 1 365 ? -2.053 -3.215 -8.844 1 98.12 365 LEU B O 1
ATOM 5695 N N . LYS B 1 366 ? -1.927 -5.109 -7.758 1 97.94 366 LYS B N 1
ATOM 5696 C CA . LYS B 1 366 ? -0.871 -4.672 -6.848 1 97.94 366 LYS B CA 1
ATOM 5697 C C . LYS B 1 366 ? 0.402 -4.32 -7.613 1 97.94 366 LYS B C 1
ATOM 5699 O O . LYS B 1 366 ? 1.047 -3.311 -7.324 1 97.94 366 LYS B O 1
ATOM 5704 N N . ILE B 1 367 ? 0.705 -5.152 -8.562 1 98.06 367 ILE B N 1
ATOM 5705 C CA . ILE B 1 367 ? 1.898 -4.941 -9.375 1 98.06 367 ILE B CA 1
ATOM 5706 C C . ILE B 1 367 ? 1.764 -3.643 -10.164 1 98.06 367 ILE B C 1
ATOM 5708 O O . ILE B 1 367 ? 2.736 -2.9 -10.32 1 98.06 367 ILE B O 1
ATOM 5712 N N . SER B 1 368 ? 0.577 -3.404 -10.664 1 97.56 368 SER B N 1
ATOM 5713 C CA . SER B 1 368 ? 0.333 -2.166 -11.398 1 97.56 368 SER B CA 1
ATOM 5714 C C . SER B 1 368 ? 0.595 -0.944 -10.523 1 97.56 368 SER B C 1
ATOM 5716 O O . SER B 1 368 ? 1.167 0.045 -10.992 1 97.56 368 SER B O 1
ATOM 5718 N N . SER B 1 369 ? 0.157 -0.989 -9.305 1 97.75 369 SER B N 1
ATOM 5719 C CA . SER B 1 369 ? 0.42 0.102 -8.367 1 97.75 369 SER B CA 1
ATOM 5720 C C . SER B 1 369 ? 1.912 0.238 -8.086 1 97.75 369 SER B C 1
ATOM 5722 O O . SER B 1 369 ? 2.434 1.352 -7.992 1 97.75 369 SER B O 1
ATOM 5724 N N . GLY B 1 370 ? 2.58 -0.897 -7.926 1 98.44 370 GLY B N 1
ATOM 5725 C CA . GLY B 1 370 ? 4.023 -0.88 -7.734 1 98.44 370 GLY B CA 1
ATOM 5726 C C . GLY B 1 370 ? 4.77 -0.243 -8.891 1 98.44 370 GLY B C 1
ATOM 5727 O O . GLY B 1 370 ? 5.664 0.58 -8.68 1 98.44 370 GLY B O 1
ATOM 5728 N N . VAL B 1 371 ? 4.391 -0.59 -10.086 1 98.06 371 VAL B N 1
ATOM 5729 C CA . VAL B 1 371 ? 5.043 -0.114 -11.305 1 98.06 371 VAL B CA 1
ATOM 5730 C C . VAL B 1 371 ? 4.805 1.386 -11.469 1 98.06 371 VAL B C 1
ATOM 5732 O O . VAL B 1 371 ? 5.723 2.137 -11.797 1 98.06 371 VAL B O 1
ATOM 5735 N N . SER B 1 372 ? 3.555 1.794 -11.25 1 97.75 372 SER B N 1
ATOM 5736 C CA . SER B 1 372 ? 3.23 3.215 -11.32 1 97.75 372 SER B CA 1
ATOM 5737 C C . SER B 1 372 ? 4.047 4.016 -10.312 1 97.75 372 SER B C 1
ATOM 5739 O O . SER B 1 372 ? 4.566 5.086 -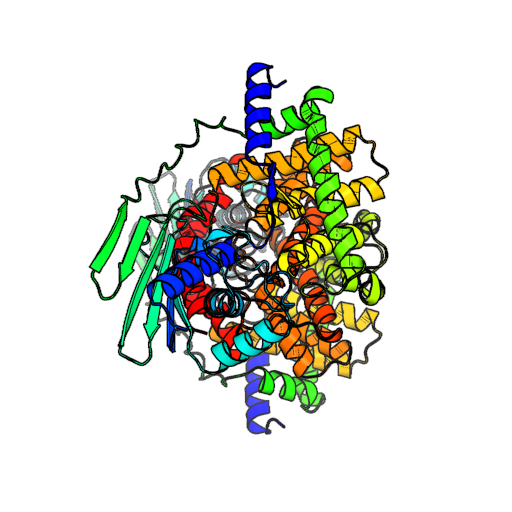10.633 1 97.75 372 SER B O 1
ATOM 5741 N N . THR B 1 373 ? 4.184 3.502 -9.156 1 98.19 373 THR B N 1
ATOM 5742 C CA . THR B 1 373 ? 4.938 4.18 -8.102 1 98.19 373 THR B CA 1
ATOM 5743 C C . THR B 1 373 ? 6.426 4.195 -8.43 1 98.19 373 THR B C 1
ATOM 5745 O O . THR B 1 373 ? 7.125 5.164 -8.117 1 98.19 373 THR B O 1
ATOM 5748 N N . ALA B 1 374 ? 6.887 3.098 -9.047 1 98.75 374 ALA B N 1
ATOM 5749 C CA . ALA B 1 374 ? 8.289 3.029 -9.43 1 98.75 374 ALA B CA 1
ATOM 5750 C C . ALA B 1 374 ? 8.656 4.168 -10.375 1 98.75 374 ALA B C 1
ATOM 5752 O O . ALA B 1 374 ? 9.695 4.816 -10.211 1 98.75 374 ALA B O 1
ATOM 5753 N N . MET B 1 375 ? 7.84 4.402 -11.352 1 98.38 375 MET B N 1
ATOM 5754 C CA . MET B 1 375 ? 8.078 5.488 -12.297 1 98.38 375 MET B CA 1
ATOM 5755 C C . MET B 1 375 ? 8.031 6.844 -11.594 1 98.38 375 MET B C 1
ATOM 5757 O O . MET B 1 375 ? 8.883 7.699 -11.836 1 98.38 375 MET B O 1
ATOM 5761 N N . MET B 1 376 ? 7.027 7.027 -10.734 1 97.81 376 MET B N 1
ATOM 5762 C CA . MET B 1 376 ? 6.871 8.289 -10.016 1 97.81 376 MET B CA 1
ATOM 5763 C C . MET B 1 376 ? 8.078 8.57 -9.133 1 97.81 376 MET B C 1
ATOM 5765 O O . MET B 1 376 ? 8.578 9.695 -9.086 1 97.81 376 MET B O 1
ATOM 5769 N N . SER B 1 377 ? 8.516 7.559 -8.422 1 98.62 377 SER B N 1
ATOM 5770 C CA . SER B 1 377 ? 9.656 7.691 -7.527 1 98.62 377 SER B CA 1
ATOM 5771 C C . SER B 1 377 ? 10.93 8.016 -8.297 1 98.62 377 SER B C 1
ATOM 5773 O O . SER B 1 377 ? 11.742 8.836 -7.859 1 98.62 377 SER B O 1
ATOM 5775 N N . ALA B 1 378 ? 11.133 7.34 -9.445 1 98.69 378 ALA B N 1
ATOM 5776 C CA . ALA B 1 378 ? 12.289 7.609 -10.297 1 98.69 378 ALA B CA 1
ATOM 5777 C C . ALA B 1 378 ? 12.242 9.031 -10.844 1 98.69 378 ALA B C 1
ATOM 5779 O O . ALA B 1 378 ? 13.258 9.734 -10.844 1 98.69 378 ALA B O 1
ATOM 5780 N N . MET B 1 379 ? 11.086 9.453 -11.289 1 98 379 MET B N 1
ATOM 5781 C CA . MET B 1 379 ? 10.922 10.797 -11.836 1 98 379 MET B CA 1
ATOM 5782 C C . MET B 1 379 ? 11.234 11.859 -10.789 1 98 379 MET B C 1
ATOM 5784 O O . MET B 1 379 ? 11.938 12.828 -11.07 1 98 379 MET B O 1
ATOM 5788 N N . LEU B 1 380 ? 10.727 11.664 -9.578 1 97.88 380 LEU B N 1
ATOM 5789 C CA . LEU B 1 380 ? 11.008 12.602 -8.5 1 97.88 380 LEU B CA 1
ATOM 5790 C C . LEU B 1 380 ? 12.5 12.664 -8.211 1 97.88 380 LEU B C 1
ATOM 5792 O O . LEU B 1 380 ? 13.055 13.758 -8.039 1 97.88 380 LEU B O 1
ATOM 5796 N N . ALA B 1 381 ? 13.102 11.5 -8.109 1 98.5 381 ALA B N 1
ATOM 5797 C CA . ALA B 1 381 ? 14.539 11.438 -7.852 1 98.5 381 ALA B CA 1
ATOM 5798 C C . ALA B 1 381 ? 15.32 12.195 -8.914 1 98.5 381 ALA B C 1
ATOM 5800 O O . ALA B 1 381 ? 16.25 12.953 -8.602 1 98.5 381 ALA B O 1
ATOM 5801 N N . MET B 1 382 ? 14.977 12.047 -10.188 1 98.06 382 MET B N 1
ATOM 5802 C CA . MET B 1 382 ? 15.672 12.688 -11.305 1 98.06 382 MET B CA 1
ATOM 5803 C C . MET B 1 382 ? 15.438 14.195 -11.305 1 98.06 382 MET B C 1
ATOM 5805 O O . MET B 1 382 ? 16.203 14.945 -11.922 1 98.06 382 MET B O 1
ATOM 5809 N N . ASN B 1 383 ? 14.391 14.641 -10.602 1 96.5 383 ASN B N 1
ATOM 5810 C CA . ASN B 1 383 ? 14.102 16.062 -10.477 1 96.5 383 ASN B CA 1
ATOM 5811 C C . ASN B 1 383 ? 14.633 16.625 -9.164 1 96.5 383 ASN B C 1
ATOM 5813 O O . ASN B 1 383 ? 14.203 17.688 -8.727 1 96.5 383 ASN B O 1
ATOM 5817 N N . GLY B 1 384 ? 15.453 15.922 -8.461 1 96.5 384 GLY B N 1
ATOM 5818 C CA . GLY B 1 384 ? 16.141 16.391 -7.27 1 96.5 384 GLY B CA 1
ATOM 5819 C C . GLY B 1 384 ? 15.289 16.312 -6.02 1 96.5 384 GLY B C 1
ATOM 5820 O O . GLY B 1 384 ? 15.578 16.969 -5.023 1 96.5 384 GLY B O 1
ATOM 5821 N N . LYS B 1 385 ? 14.234 15.555 -6.094 1 96.56 385 LYS B N 1
ATOM 5822 C CA . LYS B 1 385 ? 13.336 15.438 -4.949 1 96.56 385 LYS B CA 1
ATOM 5823 C C . LYS B 1 385 ? 13.516 14.094 -4.25 1 96.56 385 LYS B C 1
ATOM 5825 O O . LYS B 1 385 ? 13.477 13.047 -4.891 1 96.56 385 LYS B O 1
ATOM 5830 N N . CYS B 1 386 ? 13.711 14.094 -2.941 1 97.62 386 CYS B N 1
ATOM 5831 C CA . CYS B 1 386 ? 13.906 12.914 -2.105 1 97.62 386 CYS B CA 1
ATOM 5832 C C . CYS B 1 386 ? 13.273 13.109 -0.733 1 97.62 386 CYS B C 1
ATOM 5834 O O . CYS B 1 386 ? 13.484 14.133 -0.086 1 97.62 386 CYS B O 1
ATOM 5836 N N . VAL B 1 387 ? 12.5 12.164 -0.328 1 97.25 387 VAL B N 1
ATOM 5837 C CA . VAL B 1 387 ? 11.922 12.188 1.012 1 97.25 387 VAL B CA 1
ATOM 5838 C C . VAL B 1 387 ? 13.039 12.25 2.053 1 97.25 387 VAL B C 1
ATOM 5840 O O . VAL B 1 387 ? 14.102 11.656 1.864 1 97.25 387 VAL B O 1
ATOM 5843 N N . THR B 1 388 ? 12.742 12.875 3.178 1 93.88 388 THR B N 1
ATOM 5844 C CA . THR B 1 388 ? 13.812 13.141 4.133 1 93.88 388 THR B CA 1
ATOM 5845 C C . THR B 1 388 ? 13.617 12.32 5.406 1 93.88 388 THR B C 1
ATOM 5847 O O . THR B 1 388 ? 12.562 11.719 5.609 1 93.88 388 THR B O 1
ATOM 5850 N N . SER B 1 389 ? 14.586 12.398 6.273 1 92.5 389 SER B N 1
ATOM 5851 C CA . SER B 1 389 ? 14.594 11.609 7.504 1 92.5 389 SER B CA 1
ATOM 5852 C C . SER B 1 389 ? 13.578 12.148 8.508 1 92.5 389 SER B C 1
ATOM 5854 O O . SER B 1 389 ? 13.25 11.469 9.484 1 92.5 389 SER B O 1
ATOM 5856 N N . THR B 1 390 ? 13.023 13.297 8.297 1 88.62 390 THR B N 1
ATOM 5857 C CA . THR B 1 390 ? 12.008 13.828 9.195 1 88.62 390 THR B CA 1
ATOM 5858 C C . THR B 1 390 ? 10.633 13.266 8.844 1 88.62 390 THR B C 1
ATOM 5860 O O . THR B 1 390 ? 9.68 13.43 9.609 1 88.62 390 THR B O 1
ATOM 5863 N N . GLU B 1 391 ? 10.602 12.516 7.758 1 93.94 391 GLU B N 1
ATOM 5864 C CA . GLU B 1 391 ? 9.32 12.047 7.258 1 93.94 391 GLU B CA 1
ATOM 5865 C C . GLU B 1 391 ? 9.125 10.555 7.535 1 93.94 391 GLU B C 1
ATOM 5867 O O . GLU B 1 391 ? 9.656 9.711 6.809 1 93.94 391 GLU B O 1
ATOM 5872 N N . GLY B 1 392 ? 8.336 10.312 8.492 1 94.69 392 GLY B N 1
ATOM 5873 C CA . GLY B 1 392 ? 7.898 8.953 8.758 1 94.69 392 GLY B CA 1
ATOM 5874 C C . GLY B 1 392 ? 9.039 8.008 9.086 1 94.69 392 GLY B C 1
ATOM 5875 O O . GLY B 1 392 ? 9.859 8.305 9.961 1 94.69 392 GLY B O 1
ATOM 5876 N N . ILE B 1 393 ? 9.188 6.91 8.32 1 96.88 393 ILE B N 1
ATOM 5877 C CA . ILE B 1 393 ? 10.102 5.836 8.68 1 96.88 393 ILE B CA 1
ATOM 5878 C C . ILE B 1 393 ? 11.398 5.973 7.875 1 96.88 393 ILE B C 1
ATOM 5880 O O . ILE B 1 393 ? 12.203 5.039 7.824 1 96.88 393 ILE B O 1
ATOM 5884 N N . ILE B 1 394 ? 11.594 7.074 7.191 1 97.62 394 ILE B N 1
ATOM 5885 C CA . ILE B 1 394 ? 12.742 7.281 6.32 1 97.62 394 ILE B CA 1
ATOM 5886 C C . ILE B 1 394 ? 13.945 7.727 7.152 1 97.62 394 ILE B C 1
ATOM 5888 O O . ILE B 1 394 ? 13.82 8.602 8.016 1 97.62 394 ILE B O 1
ATOM 5892 N N . SER B 1 395 ? 15.094 7.141 6.895 1 97.19 395 SER B N 1
ATOM 5893 C CA . SER B 1 395 ? 16.375 7.551 7.461 1 97.19 395 SER B CA 1
ATOM 5894 C C . SER B 1 395 ? 17.25 8.242 6.418 1 97.19 395 SER B C 1
ATOM 5896 O O . SER B 1 395 ? 16.984 8.141 5.219 1 97.19 395 SER B O 1
ATOM 5898 N N . ASP B 1 396 ? 18.234 8.906 6.871 1 95.94 396 ASP B N 1
ATOM 5899 C CA . ASP B 1 396 ? 19.156 9.555 5.945 1 95.94 396 ASP B CA 1
ATOM 5900 C C . ASP B 1 396 ? 19.906 8.523 5.098 1 95.94 396 ASP B C 1
ATOM 5902 O O . ASP B 1 396 ? 20.062 8.711 3.889 1 95.94 396 ASP B O 1
ATOM 5906 N N . ASP B 1 397 ? 20.266 7.469 5.766 1 97.75 397 ASP B N 1
ATOM 5907 C CA . ASP B 1 397 ? 20.969 6.387 5.078 1 97.75 397 ASP B CA 1
ATOM 5908 C C . ASP B 1 397 ? 19.969 5.453 4.379 1 97.75 397 ASP B C 1
ATOM 5910 O O . ASP B 1 397 ? 19.016 4.984 4.996 1 97.75 397 ASP B O 1
ATOM 5914 N N . VAL B 1 398 ? 20.219 5.148 3.09 1 98.5 398 VAL B N 1
ATOM 5915 C CA . VAL B 1 398 ? 19.281 4.371 2.293 1 98.5 398 VAL B CA 1
ATOM 5916 C C . VAL B 1 398 ? 19.203 2.945 2.832 1 98.5 398 VAL B C 1
ATOM 5918 O O . VAL B 1 398 ? 18.125 2.34 2.852 1 98.5 398 VAL B O 1
ATOM 5921 N N . ASP B 1 399 ? 20.344 2.361 3.252 1 98.56 399 ASP B N 1
ATOM 5922 C CA . ASP B 1 399 ? 20.328 1.001 3.779 1 98.56 399 ASP B CA 1
ATOM 5923 C C . ASP B 1 399 ? 19.562 0.933 5.098 1 98.56 399 ASP B C 1
ATOM 5925 O O . ASP B 1 399 ? 18.844 -0.044 5.363 1 98.56 399 ASP B O 1
ATOM 5929 N N . ALA B 1 400 ? 19.734 1.978 5.91 1 98.12 400 ALA B N 1
ATOM 5930 C CA . ALA B 1 400 ? 18.922 2.055 7.133 1 98.12 400 ALA B CA 1
ATOM 5931 C C . ALA B 1 400 ? 17.438 2.156 6.809 1 98.12 400 ALA B C 1
ATOM 5933 O O . ALA B 1 400 ? 16.609 1.572 7.504 1 98.12 400 ALA B O 1
ATOM 5934 N N . THR B 1 401 ? 17.109 2.945 5.801 1 98.44 401 THR B N 1
ATOM 5935 C CA . THR B 1 401 ? 15.727 3.068 5.34 1 98.44 401 THR B CA 1
ATOM 5936 C C . THR B 1 401 ? 15.18 1.717 4.887 1 98.44 401 THR B C 1
ATOM 5938 O O . THR B 1 401 ? 14.055 1.354 5.223 1 98.44 401 THR B O 1
ATOM 5941 N N . ILE B 1 402 ? 15.977 0.975 4.133 1 98.19 402 ILE B N 1
ATOM 5942 C CA . ILE B 1 402 ? 15.594 -0.356 3.678 1 98.19 402 ILE B CA 1
ATOM 5943 C C . ILE B 1 402 ? 15.383 -1.272 4.879 1 98.19 402 ILE B C 1
ATOM 5945 O O . ILE B 1 402 ? 14.422 -2.053 4.914 1 98.19 402 ILE B O 1
ATOM 5949 N N . HIS B 1 403 ? 16.219 -1.16 5.875 1 97.19 403 HIS B N 1
ATOM 5950 C CA . HIS B 1 403 ? 16.078 -1.978 7.074 1 97.19 403 HIS B CA 1
ATOM 5951 C C . HIS B 1 403 ? 14.805 -1.636 7.836 1 97.19 403 HIS B C 1
ATOM 5953 O O . HIS B 1 403 ? 14.164 -2.518 8.414 1 97.19 403 HIS B O 1
ATOM 5959 N N . ASN B 1 404 ? 14.477 -0.314 7.945 1 97.5 404 ASN B N 1
ATOM 5960 C CA . ASN B 1 404 ? 13.203 0.072 8.547 1 97.5 404 ASN B CA 1
ATOM 5961 C C . ASN B 1 404 ? 12.031 -0.639 7.875 1 97.5 404 ASN B C 1
ATOM 5963 O O . ASN B 1 404 ? 11.172 -1.208 8.555 1 97.5 404 ASN B O 1
ATOM 5967 N N . LEU B 1 405 ? 12.039 -0.641 6.555 1 97.56 405 LEU B N 1
ATOM 5968 C CA . LEU B 1 405 ? 10.992 -1.297 5.781 1 97.56 405 LEU B CA 1
ATOM 5969 C C . LEU B 1 405 ? 10.922 -2.785 6.105 1 97.56 405 LEU B C 1
ATOM 5971 O O . LEU B 1 405 ? 9.844 -3.318 6.367 1 97.56 405 LEU B O 1
ATOM 5975 N N . THR B 1 406 ? 12.07 -3.453 6.07 1 96.5 406 THR B N 1
ATOM 5976 C CA . THR B 1 406 ? 12.07 -4.906 6.207 1 96.5 406 THR B CA 1
ATOM 5977 C C . THR B 1 406 ? 11.773 -5.316 7.645 1 96.5 406 THR B C 1
ATOM 5979 O O . THR B 1 406 ? 11.172 -6.367 7.883 1 96.5 406 THR B O 1
ATOM 5982 N N . SER B 1 407 ? 12.141 -4.457 8.625 1 95.31 407 SER B N 1
ATOM 5983 C CA . SER B 1 407 ? 11.805 -4.758 10.008 1 95.31 407 SER B CA 1
ATOM 5984 C C . SER B 1 407 ? 10.297 -4.734 10.234 1 95.31 407 SER B C 1
ATOM 5986 O O . SER B 1 407 ? 9.758 -5.539 11 1 95.31 407 SER B O 1
ATOM 5988 N N . ILE B 1 408 ? 9.625 -3.834 9.562 1 95.56 408 ILE B N 1
ATOM 5989 C CA . ILE B 1 408 ? 8.172 -3.779 9.648 1 95.56 408 ILE B CA 1
ATOM 5990 C C . ILE B 1 408 ? 7.57 -5.066 9.086 1 95.56 408 ILE B C 1
ATOM 5992 O O . ILE B 1 408 ? 6.715 -5.688 9.727 1 95.56 408 ILE B O 1
ATOM 5996 N N . GLY B 1 409 ? 8.016 -5.535 7.965 1 93.94 409 GLY B N 1
ATOM 5997 C CA . GLY B 1 409 ? 7.5 -6.734 7.328 1 93.94 409 GLY B CA 1
ATOM 5998 C C . GLY B 1 409 ? 7.801 -8 8.109 1 93.94 409 GLY B C 1
ATOM 5999 O O . GLY B 1 409 ? 6.953 -8.891 8.211 1 93.94 409 GLY B O 1
ATOM 6000 N N . ARG B 1 410 ? 8.977 -8.055 8.648 1 90.12 410 ARG B N 1
ATOM 6001 C CA . ARG B 1 410 ? 9.461 -9.281 9.258 1 90.12 410 ARG B CA 1
ATOM 6002 C C . ARG B 1 410 ? 8.992 -9.398 10.703 1 90.12 410 ARG B C 1
ATOM 6004 O O . ARG B 1 410 ? 8.602 -10.477 11.156 1 90.12 410 ARG B O 1
ATOM 6011 N N . GLU B 1 411 ? 8.984 -8.328 11.406 1 90.31 411 GLU B N 1
ATOM 6012 C CA . GLU B 1 411 ? 8.789 -8.383 12.852 1 90.31 411 GLU B CA 1
ATOM 6013 C C . GLU B 1 411 ? 7.398 -7.906 13.242 1 90.31 411 GLU B C 1
ATOM 6015 O O . GLU B 1 411 ? 6.746 -8.508 14.102 1 90.31 411 GLU B O 1
ATOM 6020 N N . ALA B 1 412 ? 6.957 -6.941 12.633 1 93.5 412 ALA B N 1
ATOM 6021 C CA . ALA B 1 412 ? 5.805 -6.234 13.18 1 93.5 412 ALA B CA 1
ATOM 6022 C C . ALA B 1 412 ? 4.512 -6.699 12.516 1 93.5 412 ALA B C 1
ATOM 6024 O O . ALA B 1 412 ? 3.418 -6.469 13.039 1 93.5 412 ALA B O 1
ATOM 6025 N N . MET B 1 413 ? 4.555 -7.387 11.414 1 94.12 413 MET B N 1
ATOM 6026 C CA . MET B 1 413 ? 3.336 -7.723 10.68 1 94.12 413 MET B CA 1
ATOM 6027 C C . MET B 1 413 ? 2.979 -9.195 10.859 1 94.12 413 MET B C 1
ATOM 6029 O O . MET B 1 413 ? 2.229 -9.758 10.062 1 94.12 413 MET B O 1
ATOM 6033 N N . THR B 1 414 ? 3.471 -9.852 11.867 1 90.69 414 THR B N 1
ATOM 6034 C CA . THR B 1 414 ? 3.17 -11.25 12.141 1 90.69 414 THR B CA 1
ATOM 6035 C C . THR B 1 414 ? 1.684 -11.438 12.43 1 90.69 414 THR B C 1
ATOM 6037 O O . THR B 1 414 ? 1.053 -12.359 11.898 1 90.69 414 THR B O 1
ATOM 6040 N N . GLU B 1 415 ? 1.15 -10.578 13.297 1 92.94 415 GLU B N 1
ATOM 6041 C CA . GLU B 1 415 ? -0.275 -10.656 13.609 1 92.94 415 GLU B CA 1
ATOM 6042 C C . GLU B 1 415 ? -1.123 -10.328 12.383 1 92.94 415 GLU B C 1
ATOM 6044 O O . GLU B 1 415 ? -2.209 -10.883 12.203 1 92.94 415 GLU B O 1
ATOM 6049 N N . THR B 1 416 ? -0.635 -9.367 11.617 1 94.38 416 THR B N 1
ATOM 6050 C CA . THR B 1 416 ? -1.312 -9.039 10.367 1 94.38 416 THR B CA 1
ATOM 6051 C C . THR B 1 416 ? -1.396 -10.266 9.461 1 94.38 416 THR B C 1
ATOM 6053 O O . THR B 1 416 ? -2.457 -10.57 8.914 1 94.38 416 THR B O 1
ATOM 6056 N N . ASP B 1 417 ? -0.289 -10.977 9.336 1 92.62 417 ASP B N 1
ATOM 6057 C CA . ASP B 1 417 ? -0.249 -12.18 8.516 1 92.62 417 ASP B CA 1
ATOM 6058 C C . ASP B 1 417 ? -1.222 -13.234 9.031 1 92.62 417 ASP B C 1
ATOM 6060 O O . ASP B 1 417 ? -1.914 -13.891 8.25 1 92.62 417 ASP B O 1
ATOM 6064 N N . ARG B 1 418 ? -1.266 -13.414 10.289 1 92 418 ARG B N 1
ATOM 6065 C CA . ARG B 1 418 ? -2.164 -14.383 10.906 1 92 418 ARG B CA 1
ATOM 6066 C C . ARG B 1 418 ? -3.619 -14.062 10.586 1 92 418 ARG B C 1
ATOM 6068 O O . ARG B 1 418 ? -4.398 -14.961 10.25 1 92 418 ARG B O 1
ATOM 6075 N N . LEU B 1 419 ? -4.035 -12.836 10.727 1 94.94 419 LEU B N 1
ATOM 6076 C CA . LEU B 1 419 ? -5.414 -12.453 10.461 1 94.94 419 LEU B CA 1
ATOM 6077 C C . LEU B 1 419 ? -5.75 -12.617 8.977 1 94.94 419 LEU B C 1
ATOM 6079 O O . LEU B 1 419 ? -6.859 -13.016 8.633 1 94.94 419 LEU B O 1
ATOM 6083 N N . VAL B 1 420 ? -4.82 -12.281 8.109 1 94.81 420 VAL B N 1
ATOM 6084 C CA . VAL B 1 420 ? -5.016 -12.453 6.676 1 94.81 420 VAL B CA 1
ATOM 6085 C C . VAL B 1 420 ? -5.324 -13.914 6.367 1 94.81 420 VAL B C 1
ATOM 6087 O O . VAL B 1 420 ? -6.277 -14.219 5.645 1 94.81 420 VAL B O 1
ATOM 6090 N N . LEU B 1 421 ? -4.52 -14.812 6.957 1 92.38 421 LEU B N 1
ATOM 6091 C CA . LEU B 1 421 ? -4.723 -16.25 6.734 1 92.38 421 LEU B CA 1
ATOM 6092 C C . LEU B 1 421 ? -6.066 -16.703 7.293 1 92.38 421 LEU B C 1
ATOM 6094 O O . LEU B 1 421 ? -6.746 -17.531 6.684 1 92.38 421 LEU B O 1
ATOM 6098 N N . GLN B 1 422 ? -6.434 -16.125 8.375 1 93.31 422 GLN B N 1
ATOM 6099 C CA . GLN B 1 422 ? -7.727 -16.453 8.969 1 93.31 422 GLN B CA 1
ATOM 6100 C C . GLN B 1 422 ? -8.875 -16 8.062 1 93.31 422 GLN B C 1
ATOM 6102 O O . GLN B 1 422 ? -9.828 -16.75 7.844 1 93.31 422 GLN B O 1
ATOM 6107 N N . ILE B 1 423 ? -8.797 -14.797 7.547 1 94.06 423 ILE B N 1
ATOM 6108 C CA . ILE B 1 423 ? -9.828 -14.281 6.652 1 94.06 423 ILE B CA 1
ATOM 6109 C C . ILE B 1 423 ? -9.922 -15.156 5.406 1 94.06 423 ILE B C 1
ATOM 6111 O O . ILE B 1 423 ? -11.016 -15.508 4.969 1 94.06 423 ILE B O 1
ATOM 6115 N N . MET B 1 424 ? -8.789 -15.539 4.863 1 91.38 424 MET B N 1
ATOM 6116 C CA . MET B 1 424 ? -8.734 -16.328 3.633 1 91.38 424 MET B CA 1
ATOM 6117 C C . MET B 1 424 ? -9.414 -17.672 3.816 1 91.38 424 MET B C 1
ATOM 6119 O O . MET B 1 424 ? -9.977 -18.234 2.867 1 91.38 424 MET B O 1
ATOM 6123 N N . THR B 1 425 ? -9.422 -18.203 5.047 1 89.19 425 THR B N 1
ATOM 6124 C CA . THR B 1 425 ? -9.922 -19.547 5.266 1 89.19 425 THR B CA 1
ATOM 6125 C C . THR B 1 425 ? -11.336 -19.516 5.832 1 89.19 425 THR B C 1
ATOM 6127 O O . THR B 1 425 ? -11.992 -20.562 5.945 1 89.19 425 THR B O 1
ATOM 6130 N N . SER B 1 426 ? -11.812 -18.344 6.199 1 87.5 426 SER B N 1
ATOM 6131 C CA . SER B 1 426 ? -13.094 -18.297 6.895 1 87.5 426 SER B CA 1
ATOM 6132 C C . SER B 1 426 ? -14.172 -17.641 6.027 1 87.5 426 SER B C 1
ATOM 6134 O O . SER B 1 426 ? -15.336 -17.578 6.426 1 87.5 426 SER B O 1
ATOM 6136 N N . LYS B 1 427 ? -13.812 -17.234 4.922 1 82.94 427 LYS B N 1
ATOM 6137 C CA . LYS B 1 427 ? -14.812 -16.531 4.113 1 82.94 427 LYS B CA 1
ATOM 6138 C C . LYS B 1 427 ? -15.703 -17.516 3.369 1 82.94 427 LYS B C 1
ATOM 6140 O O . LYS B 1 427 ? -15.297 -18.641 3.082 1 82.94 427 LYS B O 1
#

Sequence (854 aa):
MVNKSEREKIIALINREVVPAIGCTEPVAVALCVAKATEILGAVPAKIEVALSGNMLKNAMGVGIPGTGMIGLPIAMALGALVGKSSYGLEVLRDVNDEAVKRGCKFIDEGRISISHAADAPSNLHIDVVVRAENGDSARAVISCEHTHFILLQRNGETSFEESAAGTAAETAEDIALDLATVYEFATETPLDEISFILEAKKLNLAAAQTALSGDYGHSLGATIKKSGLKYYGDTPVAHMISYTSAACDARMGGAPVAVMSNSGSGNQGITATMPVVSFAADMEASEEQTIRALVLSHLTSIYIKQSLGRLSALCGCVVASTGASAAIVYLMGGGFAEVCAAVKNMVANLTGMICDGAKPSCALKISSGVSTAMMSAMLAMNGKCVTSTEGIISDDVDATIHNLTSIGREAMTETDRLVLQIMTSKMVNKSEREKIIALINREVVPAIGCTEPVAVALCVAKATEILGAVPAKIEVALSGNMLKNAMGVGIPGTGMIGLPIAMALGALVGKSSYGLEVLRDVNDEAVKRGCKFIDEGRISISHAADAPSNLHIDVVVRAENGDSARAVISCEHTHFILLQRNGETSFEESAAGTAAETAEDIALDLATVYEFATETPLDEISFILEAKKLNLAAAQTALSGDYGHSLGATIKKSGLKYYGDTPVAHMISYTSAACDARMGGAPVAVMSNSGSGNQGITATMPVVSFAADMEASEEQTIRALVLSHLTSIYIKQSLGRLSALCGCVVASTGASAAIVYLMGGGFAEVCAAVKNMVANLTGMICDGAKPSCALKISSGVSTAMMSAMLAMNGKCVTSTEGIISDDVDATIHNLTSIGREAMTETDRLVLQIMTSK

Foldseek 3Di:
DQDPVRLVLLLVVCDVFWAKDALALLLLLLLLQLLQQLVLLVHQFQAKEKEWALLSCQSAAFFAAAAQLDTGSQLSNLQSRQPFDNVVPSCRNVPDHHVSSVSSVVSVVVVRYAYHYDHVDPANGKMWMKTAHPVGKIWIWMDPLDSSRTAWTDIPNHTPHHHPPPNCPVPPDPRDADDLVRLLCSLPPPPLVSQLVLCVQVVQLQVLLVVQCVHPFQPSQLVCLVPVVCVPPNPDLLSQLLNSLLSSLRCRRRNHRGMHTGGLPGRNLSSLLQRSLVSNCVVLVHDSSLSRSLSSQLRSQLNNLCVLQPSDWQWDSLLSSLLSNLLSSLVSVVHDPQLNLQLNQQSLLPRQPDGRLHRHSCVSVVSSVSNSSSPVSSVCSVVVHHDACVRDQGYPDSRSSSNSRSCCTRPVCPVVSVVSSVVSNPD/DQDPVRLVLLLVVCDVFWAKDALALLLLLLLLQLLQQLVVLVHQFQAKEKEWALLSCQSAAFFAAAAQLDTGSQLSNLQSRQPFDNVVPSCRNVPDHHVSSVSSVVSVVVVRYAYHYDHVDPANGKMWMKTAHPVGKIWIWIDALDSSRTAWTDIRNHTPHHHPPPRCPVPPDPRDADDLVRLLCSLPPPPLVSQLVLCVQVVQLQVLLVVQCVHPFQPSQLVCLVPVVCVPPNPDLLSQLLNSLLSSLRCRRRNHRGMHTGGLPGRNLSSLLQRSLVSNCVVLVHDSSLSRSLSSQLRSQLNNLCVLQPSDWQWDSLLSSLLSNLLSSLVSVVHDPQLNLQLNQQSLLPRQPHGRLHRHSCVSVVSSVSNSSSPVSSVCSVVVHHDACVRDQGYPDSRSSSNSRSCCTRPVCPVVSVVSSVVSNPD

Solvent-accessible surface area (backbone atoms only — not comparable to full-atom values): 40524 Å² total; per-residue (Å²): 128,70,49,69,71,56,47,54,52,51,49,51,50,47,59,69,30,49,38,77,36,61,66,45,55,53,30,37,27,49,12,22,38,33,11,42,17,26,60,65,53,69,51,73,58,57,33,41,39,36,34,19,6,66,58,37,43,30,42,13,38,18,22,15,41,64,87,62,84,42,67,21,34,67,52,35,38,35,36,8,48,72,65,28,38,43,90,49,43,86,47,17,64,70,76,63,44,72,66,51,49,53,51,19,51,52,47,53,75,68,66,26,67,46,64,46,76,29,86,80,44,94,35,62,40,24,42,38,29,40,34,27,35,86,86,66,51,31,11,31,20,26,33,39,68,45,76,83,36,69,29,35,33,30,43,69,87,44,73,79,43,78,49,80,78,72,58,73,62,71,69,71,69,85,67,82,85,72,53,66,69,57,42,50,42,43,30,75,63,52,62,64,84,81,50,51,71,58,51,54,37,51,54,31,30,50,51,24,13,54,54,18,59,77,48,89,19,48,66,34,55,11,44,39,40,69,52,75,25,33,77,37,38,38,99,23,51,52,40,47,20,35,16,47,30,16,9,22,35,9,16,36,23,30,18,45,98,45,53,25,24,14,32,62,85,29,42,62,23,16,33,37,15,34,34,41,42,53,43,42,32,59,74,67,66,52,52,69,66,58,46,41,30,27,41,44,29,2,45,47,42,24,47,48,54,34,69,70,30,45,78,77,44,30,35,31,58,37,54,47,10,12,35,9,21,11,33,15,46,21,47,77,74,68,45,53,72,69,32,28,42,25,11,40,45,34,37,55,66,36,56,45,49,22,49,46,57,40,45,20,27,56,48,25,52,35,43,31,49,24,45,53,42,16,52,51,22,17,52,36,15,77,69,76,34,56,69,47,48,58,38,32,62,35,42,84,49,55,65,58,25,51,47,48,55,24,48,44,28,54,65,26,24,54,53,34,40,52,52,48,55,48,46,52,58,67,107,127,72,49,69,71,56,48,53,53,50,50,52,49,48,59,68,29,48,38,78,36,61,68,46,55,52,29,36,29,50,11,21,39,33,11,43,17,27,60,65,53,70,51,73,57,58,33,41,38,37,36,18,6,64,57,37,42,30,42,13,38,19,21,14,40,65,88,63,83,42,67,21,36,66,53,37,38,33,36,7,47,72,66,26,38,44,90,51,43,87,47,16,64,70,76,63,44,72,67,52,48,53,53,18,51,52,47,55,74,68,64,28,66,45,67,46,75,29,87,81,44,94,35,63,40,24,40,40,30,39,35,27,36,86,88,67,51,30,12,30,21,27,32,38,67,44,75,83,35,71,29,35,33,30,42,71,88,44,71,81,43,75,49,80,78,72,56,72,63,69,68,70,70,84,66,82,86,74,52,65,67,58,42,49,43,42,30,73,63,51,62,62,85,81,49,51,71,58,51,54,38,50,54,31,30,51,51,23,14,53,54,19,59,77,48,89,20,49,67,36,56,12,43,39,41,68,53,76,26,33,79,37,38,38,98,22,51,52,40,48,20,32,16,46,30,16,10,22,37,9,15,36,22,30,18,45,97,44,54,26,24,14,33,59,85,30,42,62,24,17,33,37,15,33,33,39,43,54,42,42,33,59,73,67,66,52,51,70,67,58,45,40,31,26,42,45,30,2,44,48,41,24,46,48,54,34,70,69,30,44,78,77,44,30,35,32,58,36,54,46,10,12,35,9,22,12,32,16,47,21,47,75,72,68,46,55,71,70,32,27,43,24,12,39,46,34,37,56,65,37,56,44,49,23,48,46,55,41,45,21,28,56,48,25,52,36,44,33,48,24,46,55,43,17,53,52,22,18,52,36,14,76,69,75,35,59,72,47,48,59,38,33,63,36,42,83,49,54,65,58,25,51,46,47,55,23,46,43,28,54,65,25,24,53,55,34,39,52,50,48,55,47,46,51,58,67,108

InterPro domains:
  IPR005130 Serine dehydratase-like, alpha subunit [PF03313] (89-421)
  IPR021144 Uncharacterised protein family UPF0597 [MF_01845] (6-426)
  IPR021144 Uncharacterised protein family UPF0597 [PIRSF006054] (5-427)
  IPR021144 Uncharacterised protein family UPF0597 [PTHR30501] (4-427)

Radius of gyration: 27.82 Å; Cα contacts (8 Å, |Δi|>4): 2002; chains: 2; bounding box: 73×84×70 Å

Organism: NCBI:txid2094150

Secondary structure (DSSP, 8-state):
---HHHHHHHHHHHHHHS-EE-TTHHHHHHHHHHHHHHHHHTS--SEEEEEE-HHHHHHHTTPEETTTTEESHHHHHHHHHHT--GGGGGGTTTT--HHHHHHHHHHHHTT-EEEEE-TT-SSSSEEEEEEE-TTS-EEEEEEESSTT-EEEEEETTEEEEE------------PPP--HHHHHHHHHHS-HHHHGGGHHHHHHHHHHHHHHHTS--TT-HHHHHHTTTHHHH-S-HHHHHHHHHHHHHHHHHTT-S--EE-BTTBHHHHHHHHHHHHHHHHHTT--HHHHHHHHHHHHHHHHHHHHHH-SS-SB-HHHHHHHHHHHHHHHHTT--HHHHHHHHHHHHHHHTT-B---SSTTHHHHHHHHHHHHHHHHHHHHTT----TTSTT--SSHHHHHHHHHHIIIIITHHHHHHHHHHHHH-/---HHHHHHHHHHHHHHS-EE-TTHHHHHHHHHHHHHHHHHTS--SEEEEEE-HHHHHHHTTPEETTTTEESHHHHHHHHHHT--GGGGGGTTTT--HHHHHHHHHHHHTT-EEEEE-TT-SSSSEEEEEEE-TTS-EEEEEEESSTT-EEEEEETTEEEEE------------PPP--HHHHHHHHHHS-HHHHGGGHHHHHHHHHHHHHHHTS--TT-HHHHHHTTTHHHH-S-HHHHHHHHHHHHHHHHHTT-S--EE-BTTBHHHHHHHHHHHHHHHHHTT--HHHHHHHHHHHHHHHHHHHHHH-SS-SB-HHHHHHHHHHHHHHHHTT--HHHHHHHHHHHHHHHTT-B---SSTTHHHHHHHHHHHHHHHHHHHHTT----TTSTT--SSHHHHHHHHHHIIIIITHHHHHHHHHHHHH-